Protein 5HOE (pdb70)

Radius of gyration: 28.79 Å; Cα contacts (8 Å, |Δi|>4): 2001; chains: 4; bounding box: 61×83×41 Å

Foldseek 3Di:
DAEEEEAEECLQQAFAFDPVRDDGDHDPLCLALQNLLDVLLDPVYHYHGHYHHLAALADQDPPDRPHGRLVCLLVVPLVDPPHAEYEYEHQLNCQWPVNPDALLVRLVSVLSNQVSQQPNQCRPNRRHHRHAYEYEQEAAFFDFPDVVVCNRNPRRRVSSVCNQVSNVVSCVVVVGHYDYLNVFAHADGRGRRYHGSVSSNSSSNVVSVVVVVVD/DAEEEEAEECLQQAFAFDPVRDDGDHDPLCLALQNLLDVLLPDVYDYHGHYHHLAALADQDPPDRPHDSLVCLLVVPLVDPPHAEYEYEHQLNCQWPVNPDALLRRLVSVLSNQVSQQPNQCRPNRRHHRHAYEYEQDAAFFDAPPVVVCNRRPRRRVSSVCNQVSNVVSCVVVVGHYDYLNVFAHAPGRRRHYHGSVSSSSSSNVVSVVVVVVD/DAEEEEAEECLQQAFAFDPVRDDGDHDPLCLALQNLLDVLLDPVYHYHGHYHHLAALADQDPPDRPHGRLVCLLVVPLVDPPHAEYEYEHQLNCQWPVNPDALLVRLVSVLSNQVSQQPNQCRPNRRHHRHAYEYEQEAAFFDFPDVVVCNRNPRRRVSSVCNQVSNVVSCVVVVGHYDYLNVFAHADGRGRRYHGSVSSNSSSNVVSVVVVPVD/DAEEEEAEECLQQAFAFDPVRDDGDHDPLCLALQNLLDVLLPDVYDYHGHYHHLAALADQDPPDRPHDSLVCLLVVVLVDPPHAEYEYEHQLNCQWPVNPDALLRRLVSVLSNQVSQQPNQCRPNRRHHRHAYEYEQDAAFFDAPPVVVCNRNPRRRVSSVCNQVSNVVSCVVVVGHYDYLNVFAHQPGRRRHYHGSVSSSSSSNVVSVVVVVVD

Solvent-accessible surface area: 30875 Å² total; per-residue (Å²): 178,79,18,0,0,0,0,0,2,9,12,1,4,2,18,46,20,43,172,134,13,55,78,6,92,28,16,80,79,105,69,19,1,0,0,4,0,21,70,133,23,32,132,36,38,66,21,17,23,0,1,0,5,18,0,0,0,21,30,115,15,100,142,28,105,53,5,16,0,7,65,0,0,38,7,0,1,6,0,7,1,50,9,44,0,0,0,0,1,0,0,8,10,0,0,14,36,90,28,149,34,55,22,18,31,0,0,18,2,0,8,54,0,0,20,33,0,68,87,14,53,18,18,27,27,12,77,32,96,38,5,104,1,2,0,0,1,6,4,50,9,27,126,29,92,40,109,194,20,100,44,40,6,35,48,0,100,104,40,3,116,89,0,42,51,34,0,96,8,2,0,73,25,52,92,23,64,23,30,7,0,38,126,18,16,73,14,60,10,109,4,1,9,10,3,30,21,113,9,3,58,136,0,0,54,22,0,1,78,72,1,54,92,49,71,174,90,14,0,0,0,0,0,4,8,14,1,2,2,16,45,21,48,188,123,2,10,60,7,95,26,14,67,79,120,66,16,0,0,4,5,0,20,82,121,24,31,122,35,27,78,21,19,21,0,1,0,4,17,0,0,0,21,29,114,15,72,53,27,102,55,6,15,0,6,64,0,0,39,9,0,0,6,0,9,1,50,8,53,0,0,0,0,0,0,0,9,12,0,0,13,23,30,28,115,35,69,31,146,83,0,4,94,3,0,10,105,0,0,22,30,0,74,107,14,65,17,16,27,28,13,78,33,94,38,6,100,1,0,0,0,0,7,6,52,8,28,125,29,95,27,80,9,9,108,19,22,10,35,56,0,106,103,42,6,99,93,0,40,49,49,0,115,58,26,1,94,167,51,170,23,55,32,28,17,0,39,128,41,15,74,13,69,11,106,3,1,11,12,3,35,24,146,16,2,59,150,0,0,54,22,0,1,83,65,0,50,91,38,86,174,85,17,0,0,0,0,0,1,9,10,1,3,2,17,46,21,41,187,104,13,55,60,6,92,29,16,81,80,108,71,17,0,0,1,4,0,20,69,149,24,28,137,43,31,65,20,18,22,1,1,0,5,19,0,0,0,19,28,112,15,100,139,28,104,52,6,15,0,6,66,0,0,38,6,0,0,7,0,8,0,49,9,52,0,0,0,0,0,0,0,7,10,0,0,15,35,92,24,150,33,55,18,18,30,0,0,19,2,0,8,54,0,0,20,34,0,68,88,14,54,18,17,27,26,12,77,34,96,38,6,98,2,0,0,0,0,5,4,37,10,29,127,30,96,40,109,195,20,101,44,40,7,35,58,0,121,91,33,4,113,80,0,41,49,34,0,116,7,2,0,86,24,50,86,22,64,29,26,8,0,38,125,57,9,69,14,65,11,103,3,1,10,9,3,33,21,93,2,2,54,108,0,0,76,26,0,1,73,66,0,54,87,25,64,179,102,17,0,0,0,0,0,4,8,13,1,3,2,17,47,21,34,160,89,2,10,58,5,94,30,15,83,87,141,71,16,1,0,3,4,0,22,79,121,23,31,123,37,37,79,21,18,22,1,2,0,5,18,0,0,0,20,26,116,14,76,54,26,101,54,5,15,0,6,64,0,0,38,8,0,0,7,0,9,1,50,8,43,0,0,0,0,0,0,0,9,12,0,0,13,24,30,24,116,38,68,32,147,81,0,3,95,3,0,10,104,0,0,19,34,0,69,115,16,63,16,16,26,27,13,80,35,92,36,6,133,1,0,0,0,0,8,5,51,9,27,126,34,98,28,81,8,8,101,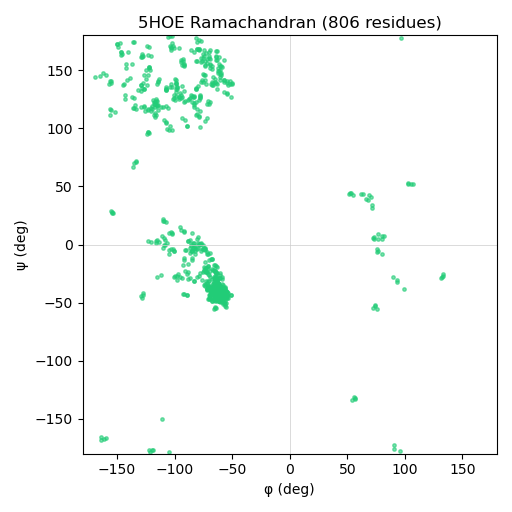19,23,5,34,55,0,106,104,42,7,100,91,1,42,50,50,0,117,58,27,0,83,166,52,170,23,61,36,28,17,0,41,126,42,7,70,12,68,11,113,4,1,10,11,4,34,20,147,5,2,54,121,0,0,54,21,0,0,82,64,0,52,88,54,81

B-factor: mean 22.56, std 8.04, range [4.28, 68.7]

Structure (mmCIF, N/CA/C/O backbone):
data_5HOE
#
_entry.id   5HOE
#
_cell.length_a   129.089
_cell.length_b   88.626
_cell.length_c   86.148
_cell.angle_alpha   90.00
_cell.angle_beta   114.30
_cell.angle_gamma   90.00
#
_symmetry.space_group_name_H-M   'C 1 2 1'
#
loop_
_entity.id
_entity.type
_entity.pdbx_description
1 polymer Hydrolase
2 non-polymer 'PHOSPHATE ION'
3 non-polymer 'HEXAETHYLENE GLYCOL'
4 water water
#
loop_
_atom_site.group_PDB
_atom_site.id
_atom_site.type_symbol
_atom_site.label_atom_id
_atom_site.label_alt_id
_atom_site.label_comp_id
_atom_site.label_asym_id
_atom_site.label_entity_id
_atom_site.label_seq_id
_atom_site.pdbx_PDB_ins_code
_atom_site.Cartn_x
_atom_site.Cartn_y
_atom_site.Cartn_z
_atom_site.occupancy
_atom_site.B_iso_or_equiv
_atom_site.auth_seq_id
_atom_site.auth_comp_id
_atom_site.auth_asym_id
_atom_site.auth_atom_id
_atom_site.pdbx_PDB_model_num
ATOM 1 N N . LYS A 1 16 ? -1.161 1.130 -39.911 1.00 46.88 4 LYS A N 1
ATOM 2 C CA . LYS A 1 16 ? -0.306 1.594 -38.827 1.00 46.44 4 LYS A CA 1
ATOM 3 C C . LYS A 1 16 ? 0.232 0.406 -38.051 1.00 42.98 4 LYS A C 1
ATOM 4 O O . LYS A 1 16 ? -0.395 -0.649 -38.000 1.00 45.65 4 LYS A O 1
ATOM 23 N N . ARG A 1 17 ? 1.395 0.560 -37.438 1.00 36.61 5 ARG A N 1
ATOM 24 C CA . ARG A 1 17 ? 1.928 -0.505 -36.606 1.00 33.68 5 ARG A CA 1
ATOM 25 C C . ARG A 1 17 ? 2.232 0.012 -35.215 1.00 27.97 5 ARG A C 1
ATOM 26 O O . ARG A 1 17 ? 2.683 1.147 -35.036 1.00 27.47 5 ARG A O 1
ATOM 47 N N . SER A 1 18 ? 1.968 -0.844 -34.244 1.00 23.84 6 SER A N 1
ATOM 48 C CA . SER A 1 18 ? 2.036 -0.500 -32.836 1.00 21.52 6 SER A CA 1
ATOM 49 C C . SER A 1 18 ? 3.249 -1.157 -32.198 1.00 18.71 6 SER A C 1
ATOM 50 O O . SER A 1 18 ? 3.555 -2.336 -32.458 1.00 17.72 6 SER A O 1
ATOM 58 N N . VAL A 1 19 ? 3.951 -0.368 -31.388 1.00 16.73 7 VAL A N 1
ATOM 59 C CA . VAL A 1 19 ? 5.180 -0.786 -30.740 1.00 17.74 7 VAL A CA 1
ATOM 60 C C . VAL A 1 19 ? 5.072 -0.481 -29.245 1.00 16.67 7 VAL A C 1
ATOM 61 O O . VAL A 1 19 ? 4.949 0.687 -28.853 1.00 17.96 7 VAL A O 1
ATOM 74 N N . LEU A 1 20 ? 5.142 -1.525 -28.418 1.00 16.37 8 LEU A N 1
ATOM 75 C CA . LEU A 1 20 ? 5.096 -1.394 -26.968 1.00 16.76 8 LEU A CA 1
ATOM 76 C C . LEU A 1 20 ? 6.517 -1.313 -26.419 1.00 15.03 8 LEU A C 1
ATOM 77 O O . LEU A 1 20 ? 7.342 -2.186 -26.693 1.00 16.83 8 LEU A O 1
ATOM 93 N N . CYS A 1 21 ? 6.792 -0.278 -25.626 1.00 15.35 9 CYS A N 1
ATOM 94 C CA . CYS A 1 21 ? 8.118 -0.075 -25.047 1.00 15.16 9 CYS A CA 1
ATOM 95 C C . CYS A 1 21 ? 8.077 -0.387 -23.548 1.00 13.59 9 CYS A C 1
ATOM 96 O O . CYS A 1 21 ? 7.555 0.397 -22.755 1.00 16.62 9 CYS A O 1
ATOM 104 N N . PHE A 1 22 ? 8.615 -1.539 -23.167 1.00 14.21 10 PHE A N 1
ATOM 105 C CA . PHE A 1 22 ? 8.523 -2.037 -21.792 1.00 12.29 10 PHE A CA 1
ATOM 106 C C . PHE A 1 22 ? 9.868 -1.880 -21.078 1.00 13.77 10 PHE A C 1
ATOM 107 O O . PHE A 1 22 ? 10.863 -2.484 -21.490 1.00 15.01 10 PHE A O 1
ATOM 124 N N . GLY A 1 23 ? 9.901 -1.072 -20.014 1.00 12.50 11 GLY A N 1
ATOM 125 C CA . GLY A 1 23 ? 11.167 -0.774 -19.380 1.00 13.82 11 GLY A CA 1
ATOM 126 C C . GLY A 1 23 ? 11.072 -0.273 -17.951 1.00 11.79 11 GLY A C 1
ATOM 127 O O . GLY A 1 23 ? 10.018 -0.348 -17.293 1.00 13.13 11 GLY A O 1
ATOM 131 N N . ASP A 1 24 ? 12.201 0.262 -17.479 1.00 13.04 12 ASP A N 1
ATOM 132 C CA . ASP A 1 24 ? 12.390 0.785 -16.129 1.00 13.22 12 ASP A CA 1
ATOM 133 C C . ASP A 1 24 ? 12.536 2.315 -16.193 1.00 13.85 12 ASP A C 1
ATOM 134 O O . ASP A 1 24 ? 11.944 2.941 -17.083 1.00 15.50 12 ASP A O 1
ATOM 143 N N . SER A 1 25 ? 13.288 2.917 -15.245 1.00 13.69 13 SER A N 1
ATOM 144 C CA A SER A 1 25 ? 13.456 4.370 -15.246 0.54 15.71 13 SER A CA 1
ATOM 145 C CA B SER A 1 25 ? 13.466 4.373 -15.246 0.46 15.17 13 SER A CA 1
ATOM 146 C C . SER A 1 25 ? 14.096 4.885 -16.532 1.00 16.51 13 SER A C 1
ATOM 147 O O . SER A 1 25 ? 13.895 6.057 -16.896 1.00 17.46 13 SER A O 1
ATOM 162 N N . LEU A 1 26 ? 14.919 4.066 -17.196 1.00 15.85 14 LEU A N 1
ATOM 163 C CA . LEU A 1 26 ? 15.521 4.538 -18.441 1.00 18.07 14 LEU A CA 1
ATOM 164 C C . LEU A 1 26 ? 14.461 4.774 -19.505 1.00 16.47 14 LEU A C 1
ATOM 165 O O . LEU A 1 26 ? 14.655 5.611 -20.399 1.00 18.14 14 LEU A O 1
ATOM 181 N N . THR A 1 27 ? 13.337 4.055 -19.417 1.00 15.60 15 THR A N 1
ATOM 182 C CA . THR A 1 27 ? 12.221 4.198 -20.345 1.00 16.78 15 THR A CA 1
ATOM 183 C C . THR A 1 27 ? 11.192 5.202 -19.832 1.00 15.91 15 THR A C 1
ATOM 184 O O . THR A 1 27 ? 10.701 6.036 -20.603 1.00 17.08 15 THR A O 1
ATOM 195 N N . TRP A 1 28 ? 10.866 5.149 -18.542 1.00 15.83 16 TRP A N 1
ATOM 196 C CA . TRP A 1 28 ? 10.019 6.181 -17.934 1.00 16.54 16 TRP A CA 1
ATOM 197 C C . TRP A 1 28 ? 10.602 7.578 -18.154 1.00 17.86 16 TRP A C 1
ATOM 198 O O . TRP A 1 28 ? 9.874 8.529 -18.465 1.00 17.91 16 TRP A O 1
ATOM 219 N N . GLY A 1 29 ? 11.921 7.717 -18.001 1.00 17.46 17 GLY A N 1
ATOM 220 C CA . GLY A 1 29 ? 12.584 8.985 -18.265 1.00 18.13 17 GLY A CA 1
ATOM 221 C C . GLY A 1 29 ? 12.985 9.725 -17.007 1.00 16.17 17 GLY A C 1
ATOM 222 O O . GLY A 1 29 ? 12.690 10.917 -16.852 1.00 17.13 17 GLY A O 1
ATOM 226 N N . TRP A 1 30 ? 13.689 9.030 -16.119 1.00 17.90 18 TRP A N 1
ATOM 227 C CA . TRP A 1 30 ? 14.194 9.608 -14.877 1.00 18.02 18 TRP A CA 1
ATOM 228 C C . TRP A 1 30 ? 15.309 10.612 -15.176 1.00 16.77 18 TRP A C 1
ATOM 229 O O . TRP A 1 30 ? 16.358 10.248 -15.716 1.00 17.56 18 TRP A O 1
ATOM 250 N N . ILE A 1 31 ? 15.135 11.844 -14.731 1.00 16.77 19 ILE A N 1
ATOM 251 C CA . ILE A 1 31 ? 16.164 12.865 -14.938 1.00 17.59 19 ILE A CA 1
ATOM 252 C C . ILE A 1 31 ? 17.215 12.733 -13.846 1.00 17.77 19 ILE A C 1
ATOM 253 O O . ILE A 1 31 ? 16.891 12.886 -12.665 1.00 16.89 19 ILE A O 1
ATOM 269 N N . PRO A 1 32 ? 18.475 12.478 -14.168 1.00 17.66 20 PRO A N 1
ATOM 270 C CA . PRO A 1 32 ? 19.471 12.379 -13.098 1.00 17.49 20 PRO A CA 1
ATOM 271 C C . PRO A 1 32 ? 19.675 13.722 -12.418 1.00 18.28 20 PRO A C 1
ATOM 272 O O . PRO A 1 32 ? 19.734 14.760 -13.077 1.00 22.17 20 PRO A O 1
ATOM 283 N N . VAL A 1 33 ? 19.789 13.699 -11.082 1.00 20.59 21 VAL A N 1
ATOM 284 C CA . VAL A 1 33 ? 19.887 14.942 -10.313 1.00 24.43 21 VAL A CA 1
ATOM 285 C C . VAL A 1 33 ? 20.856 14.793 -9.141 1.00 27.23 21 VAL A C 1
ATOM 286 O O . VAL A 1 33 ? 21.014 13.711 -8.566 1.00 26.23 21 VAL A O 1
ATOM 299 N N . LYS A 1 34 ? 21.468 15.919 -8.757 1.00 30.89 22 LYS A N 1
ATOM 300 C CA . LYS A 1 34 ? 22.534 15.888 -7.758 1.00 32.97 22 LYS A CA 1
ATOM 301 C C . LYS A 1 34 ? 22.053 15.367 -6.407 1.00 31.86 22 LYS A C 1
ATOM 302 O O . LYS A 1 34 ? 22.820 14.711 -5.694 1.00 31.63 22 LYS A O 1
ATOM 321 N N . GLU A 1 35 ? 20.799 15.640 -6.039 1.00 30.52 23 GLU A N 1
ATOM 322 C CA . GLU A 1 35 ? 20.229 15.166 -4.779 1.00 33.30 23 GLU A CA 1
ATOM 323 C C . GLU A 1 35 ? 19.811 13.699 -4.843 1.00 26.32 23 GLU A C 1
ATOM 324 O O . GLU A 1 35 ? 19.263 13.178 -3.862 1.00 25.38 23 GLU A O 1
ATOM 336 N N . SER A 1 36 ? 20.021 13.042 -5.984 1.00 23.44 24 SER A N 1
ATOM 337 C CA . SER A 1 36 ? 19.721 11.632 -6.198 1.00 19.01 24 SER A CA 1
ATOM 338 C C . SER A 1 36 ? 18.238 11.350 -6.375 1.00 18.39 24 SER A C 1
ATOM 339 O O . SER A 1 36 ? 17.842 10.755 -7.383 1.00 19.35 24 SER A O 1
ATOM 347 N N . SER A 1 37 ? 17.416 11.759 -5.416 1.00 22.14 25 SER A N 1
ATOM 348 C CA . SER A 1 37 ? 16.003 11.402 -5.393 1.00 21.84 25 SER A CA 1
ATOM 349 C C . SER A 1 37 ? 15.314 12.325 -4.395 1.00 24.05 25 SER A C 1
ATOM 350 O O . SER A 1 37 ? 15.905 12.671 -3.376 1.00 24.56 25 SER A O 1
ATOM 358 N N . PRO A 1 38 ? 14.060 12.721 -4.662 1.00 25.52 26 PRO A N 1
ATOM 359 C CA . PRO A 1 38 ? 13.217 12.404 -5.815 1.00 24.00 26 PRO A CA 1
ATOM 360 C C . PRO A 1 38 ? 13.598 13.213 -7.051 1.00 24.62 26 PRO A C 1
ATOM 361 O O . PRO A 1 38 ? 14.479 14.082 -6.964 1.00 25.83 26 PRO A O 1
ATOM 372 N N . THR A 1 39 ? 12.948 12.928 -8.183 1.00 22.87 27 THR A N 1
ATOM 373 C CA . THR A 1 39 ? 13.237 13.644 -9.417 1.00 21.32 27 THR A CA 1
ATOM 374 C C . THR A 1 39 ? 11.999 13.722 -10.307 1.00 22.99 27 THR A C 1
ATOM 375 O O . THR A 1 39 ? 10.968 13.090 -10.053 1.00 24.09 27 THR A O 1
ATOM 386 N N . LEU A 1 40 ? 12.141 14.488 -11.387 1.00 21.31 28 LEU A N 1
ATOM 387 C CA . LEU A 1 40 ? 11.089 14.717 -12.363 1.00 20.12 28 LEU A CA 1
ATOM 388 C C . LEU A 1 40 ? 11.326 13.851 -13.593 1.00 18.78 28 LEU A C 1
ATOM 389 O O . LEU A 1 40 ? 12.373 13.219 -13.740 1.00 17.28 28 LEU A O 1
ATOM 405 N N . ARG A 1 41 ? 10.319 13.827 -14.470 1.00 18.60 29 ARG A N 1
ATOM 406 C CA . ARG A 1 41 ? 10.310 13.035 -15.695 1.00 17.72 29 ARG A CA 1
ATOM 407 C C . ARG A 1 41 ? 10.696 13.897 -16.890 1.00 17.81 29 ARG A C 1
ATOM 408 O O . ARG A 1 41 ? 10.234 15.036 -17.024 1.00 18.85 29 ARG A O 1
ATOM 429 N N . TYR A 1 42 ? 11.522 13.344 -17.774 1.00 17.93 30 TYR A N 1
ATOM 430 C CA . TYR A 1 42 ? 11.798 14.031 -19.029 1.00 18.39 30 TYR A CA 1
ATOM 431 C C . TYR A 1 42 ? 10.496 14.204 -19.812 1.00 20.06 30 TYR A C 1
ATOM 432 O O . TYR A 1 42 ? 9.646 13.311 -19.805 1.00 19.94 30 TYR A O 1
ATOM 450 N N . PRO A 1 43 ? 10.318 15.314 -20.523 1.00 21.78 31 PRO A N 1
ATOM 451 C CA . PRO A 1 43 ? 9.199 15.393 -21.466 1.00 22.37 31 PRO A CA 1
ATOM 452 C C . PRO A 1 43 ? 9.366 14.371 -22.583 1.00 21.10 31 PRO A C 1
ATOM 453 O O . PRO A 1 43 ? 10.464 13.891 -22.861 1.00 20.70 31 PRO A O 1
ATOM 464 N N . TYR A 1 44 ? 8.238 14.045 -23.223 1.00 18.70 32 TYR A N 1
ATOM 465 C CA . TYR A 1 44 ? 8.195 12.957 -24.194 1.00 20.49 32 TYR A CA 1
ATOM 466 C C . TYR A 1 44 ? 9.286 13.078 -25.249 1.00 21.95 32 TYR A C 1
ATOM 467 O O . TYR A 1 44 ? 9.940 12.083 -25.587 1.00 21.87 32 TYR A O 1
ATOM 485 N N . GLU A 1 45 ? 9.512 14.286 -25.772 1.00 24.02 33 GLU A N 1
ATOM 486 C CA . GLU A 1 45 ? 10.478 14.439 -26.855 1.00 24.28 33 GLU A CA 1
ATOM 487 C C . GLU A 1 45 ? 11.920 14.325 -26.396 1.00 22.93 33 GLU A C 1
ATOM 488 O O . GLU A 1 45 ? 12.813 14.315 -27.241 1.00 26.60 33 GLU A O 1
ATOM 500 N N . GLN A 1 46 ? 12.166 14.194 -25.097 1.00 21.51 34 GLN A N 1
ATOM 501 C CA . GLN A 1 46 ? 13.498 13.967 -24.558 1.00 21.05 34 GLN A CA 1
ATOM 502 C C . GLN A 1 46 ? 13.643 12.566 -23.982 1.00 19.60 34 GLN A C 1
ATOM 503 O O . GLN A 1 46 ? 14.656 12.267 -23.334 1.00 20.12 34 GLN A O 1
ATOM 517 N N . ARG A 1 47 ? 12.633 11.722 -24.171 1.00 20.56 35 ARG A N 1
ATOM 518 C CA . ARG A 1 47 ? 12.688 10.312 -23.822 1.00 20.41 35 ARG A CA 1
ATOM 519 C C . ARG A 1 47 ? 13.117 9.520 -25.050 1.00 20.83 35 ARG A C 1
ATOM 520 O O . ARG A 1 47 ? 12.913 9.954 -26.188 1.00 19.88 35 ARG A O 1
ATOM 541 N N . TRP A 1 48 ? 13.713 8.348 -24.825 1.00 19.78 36 TRP A N 1
ATOM 542 C CA . TRP A 1 48 ? 14.102 7.553 -25.983 1.00 18.07 36 TRP A CA 1
ATOM 543 C C . TRP A 1 48 ? 12.878 7.131 -26.781 1.00 17.54 36 TRP A C 1
ATOM 544 O O . TRP A 1 48 ? 12.913 7.122 -28.018 1.00 18.10 36 TRP A O 1
ATOM 565 N N . THR A 1 49 ? 11.768 6.872 -26.093 1.00 18.37 37 THR A N 1
ATOM 566 C CA . THR A 1 49 ? 10.538 6.472 -26.762 1.00 18.11 37 THR A CA 1
ATOM 567 C C . THR A 1 49 ? 10.041 7.567 -27.707 1.00 18.64 37 THR A C 1
ATOM 568 O O . THR A 1 49 ? 9.671 7.293 -28.860 1.00 20.08 37 THR A O 1
ATOM 579 N N . GLY A 1 50 ? 10.031 8.823 -27.241 1.00 18.47 38 GLY A N 1
ATOM 580 C CA . GLY A 1 50 ? 9.541 9.914 -28.077 1.00 19.89 38 GLY A CA 1
ATOM 581 C C . GLY A 1 50 ? 10.479 10.237 -29.223 1.00 18.59 38 GLY A C 1
ATOM 582 O O . GLY A 1 50 ? 10.036 10.601 -30.324 1.00 20.13 38 GLY A O 1
ATOM 586 N N . ALA A 1 51 ? 11.781 10.127 -28.979 1.00 19.78 39 ALA A N 1
ATOM 587 C CA . ALA A 1 51 ? 12.775 10.284 -30.034 1.00 20.14 39 ALA A CA 1
ATOM 588 C C . ALA A 1 51 ? 12.681 9.168 -31.070 1.00 19.27 39 ALA A C 1
ATOM 589 O O . ALA A 1 51 ? 12.843 9.417 -32.272 1.00 21.51 39 ALA A O 1
ATOM 596 N N . MET A 1 52 ? 12.447 7.929 -30.628 1.00 19.39 40 MET A N 1
ATOM 597 C CA . MET A 1 52 ? 12.238 6.830 -31.571 1.00 19.78 40 MET A CA 1
ATOM 598 C C . MET A 1 52 ? 10.980 7.066 -32.393 1.00 19.70 40 MET A C 1
ATOM 599 O O . MET A 1 52 ? 10.985 6.889 -33.626 1.00 20.84 40 MET A O 1
ATOM 613 N N . ALA A 1 53 ? 9.901 7.519 -31.738 1.00 21.07 41 ALA A N 1
ATOM 614 C CA . ALA A 1 53 ? 8.650 7.778 -32.455 1.00 22.19 41 ALA A CA 1
ATOM 615 C C . ALA A 1 53 ? 8.821 8.868 -33.508 1.00 22.67 41 ALA A C 1
ATOM 616 O O . ALA A 1 53 ? 8.258 8.777 -34.610 1.00 24.15 41 ALA A O 1
ATOM 623 N N . ALA A 1 54 ? 9.583 9.917 -33.188 1.00 23.06 42 ALA A N 1
ATOM 624 C CA . ALA A 1 54 ? 9.805 10.987 -34.150 1.00 25.63 42 ALA A CA 1
ATOM 625 C C . ALA A 1 54 ? 10.523 10.468 -35.394 1.00 27.18 42 ALA A C 1
ATOM 626 O O . ALA A 1 54 ? 10.154 10.808 -36.526 1.00 28.14 42 ALA A O 1
ATOM 633 N N . ARG A 1 55 ? 11.554 9.643 -35.207 1.00 27.41 43 ARG A N 1
ATOM 634 C CA . ARG A 1 55 ? 12.283 9.100 -36.353 1.00 29.70 43 ARG A CA 1
ATOM 635 C C . ARG A 1 55 ? 11.419 8.123 -37.149 1.00 28.10 43 ARG A C 1
ATOM 636 O O . ARG A 1 55 ? 11.476 8.095 -38.385 1.00 28.49 43 ARG A O 1
ATOM 657 N N . LEU A 1 56 ? 10.594 7.329 -36.461 1.00 26.18 44 LEU A N 1
ATOM 658 C CA . LEU A 1 56 ? 9.774 6.328 -37.143 1.00 25.40 44 LEU A CA 1
ATOM 659 C C . LEU A 1 56 ? 8.674 6.957 -37.997 1.00 27.75 44 LEU A C 1
ATOM 660 O O . LEU A 1 56 ? 8.371 6.451 -39.083 1.00 26.88 44 LEU A O 1
ATOM 676 N N . GLY A 1 57 ? 8.054 8.040 -37.528 1.00 29.43 45 GLY A N 1
ATOM 677 C CA . GLY A 1 57 ? 7.010 8.715 -38.284 1.00 29.21 45 GLY A CA 1
ATOM 678 C C . GLY A 1 57 ? 5.614 8.276 -37.869 1.00 30.55 45 GLY A C 1
ATOM 679 O O . GLY A 1 57 ? 5.418 7.404 -37.020 1.00 30.09 45 GLY A O 1
ATOM 683 N N . ASP A 1 58 ? 4.613 8.901 -38.488 1.00 34.86 46 ASP A N 1
ATOM 684 C CA . ASP A 1 58 ? 3.235 8.662 -38.063 1.00 37.77 46 ASP A CA 1
ATOM 685 C C . ASP A 1 58 ? 2.642 7.364 -38.609 1.00 36.17 46 ASP A C 1
ATOM 686 O O . ASP A 1 58 ? 1.451 7.106 -38.395 1.00 38.04 46 ASP A O 1
ATOM 695 N N . GLY A 1 59 ? 3.433 6.534 -39.277 1.00 32.99 47 GLY A N 1
ATOM 696 C CA . GLY A 1 59 ? 3.028 5.161 -39.498 1.00 31.52 47 GLY A CA 1
ATOM 697 C C . GLY A 1 59 ? 3.183 4.255 -38.296 1.00 30.10 47 GLY A C 1
ATOM 698 O O . GLY A 1 59 ? 2.903 3.055 -38.387 1.00 29.32 47 GLY A O 1
ATOM 702 N N . TYR A 1 60 ? 3.641 4.796 -37.166 1.00 27.88 48 TYR A N 1
ATOM 703 C CA . TYR A 1 60 ? 3.909 4.005 -35.971 1.00 24.90 48 TYR A CA 1
ATOM 704 C C . TYR A 1 60 ? 3.200 4.619 -34.779 1.00 25.01 48 TYR A C 1
ATOM 705 O O . TYR A 1 60 ? 3.166 5.842 -34.629 1.00 27.70 48 TYR A O 1
ATOM 723 N N . HIS A 1 61 ? 2.633 3.755 -33.940 1.00 22.86 49 HIS A N 1
ATOM 724 C CA . HIS A 1 61 ? 1.998 4.141 -32.692 1.00 21.70 49 HIS A CA 1
ATOM 725 C C . HIS A 1 61 ? 2.812 3.547 -31.548 1.00 17.90 49 HIS A C 1
ATOM 726 O O . HIS A 1 61 ? 2.917 2.322 -31.423 1.00 18.04 49 HIS A O 1
ATOM 740 N N . ILE A 1 62 ? 3.395 4.414 -30.734 1.00 19.82 50 ILE A N 1
ATOM 741 C CA . ILE A 1 62 ? 4.285 4.017 -29.648 1.00 19.32 50 ILE A CA 1
ATOM 742 C C . ILE A 1 62 ? 3.491 4.011 -28.353 1.00 18.54 50 ILE A C 1
ATOM 743 O O . ILE A 1 62 ? 2.809 4.991 -28.028 1.00 20.40 50 ILE A O 1
ATOM 759 N N . ILE A 1 63 ? 3.609 2.921 -27.598 1.00 17.18 51 ILE A N 1
ATOM 760 C CA . ILE A 1 63 ? 2.966 2.755 -26.300 1.00 16.57 51 ILE A CA 1
ATOM 761 C C . ILE A 1 63 ? 4.070 2.664 -25.255 1.00 16.99 51 ILE A C 1
ATOM 762 O O . ILE A 1 63 ? 4.983 1.837 -25.377 1.00 18.54 51 ILE A O 1
ATOM 778 N N . GLU A 1 64 ? 4.026 3.547 -24.270 1.00 17.83 52 GLU A N 1
ATOM 779 C CA . GLU A 1 64 ? 5.036 3.590 -23.222 1.00 17.54 52 GLU A CA 1
ATOM 780 C C . GLU A 1 64 ? 4.558 2.817 -21.999 1.00 15.57 52 GLU A C 1
ATOM 781 O O . GLU A 1 64 ? 3.471 3.090 -21.463 1.00 17.83 52 GLU A O 1
ATOM 793 N N . GLU A 1 65 ? 5.378 1.855 -21.559 1.00 15.07 53 GLU A N 1
ATOM 794 C CA . GLU A 1 65 ? 5.197 1.159 -20.276 1.00 14.03 53 GLU A CA 1
ATOM 795 C C . GLU A 1 65 ? 6.540 1.099 -19.537 1.00 14.45 53 GLU A C 1
ATOM 796 O O . GLU A 1 65 ? 7.152 0.030 -19.404 1.00 14.76 53 GLU A O 1
ATOM 808 N N . GLY A 1 66 ? 6.979 2.252 -19.034 1.00 15.81 54 GLY A N 1
ATOM 809 C CA . GLY A 1 66 ? 8.199 2.356 -18.257 1.00 14.40 54 GLY A CA 1
ATOM 810 C C . GLY A 1 66 ? 7.865 2.593 -16.791 1.00 14.58 54 GLY A C 1
ATOM 811 O O . GLY A 1 66 ? 7.049 3.448 -16.460 1.00 15.36 54 GLY A O 1
ATOM 815 N N . LEU A 1 67 ? 8.535 1.852 -15.925 1.00 14.48 55 LEU A N 1
ATOM 816 C CA . LEU A 1 67 ? 8.304 1.948 -14.490 1.00 14.30 55 LEU A CA 1
ATOM 817 C C . LEU A 1 67 ? 9.637 1.983 -13.763 1.00 15.05 55 LEU A C 1
ATOM 818 O O . LEU A 1 67 ? 10.424 1.034 -13.846 1.00 14.37 55 LEU A O 1
ATOM 834 N N . SER A 1 68 ? 9.903 3.083 -13.062 1.00 14.78 56 SER A N 1
ATOM 835 C CA . SER A 1 68 ? 11.135 3.179 -12.291 1.00 13.74 56 SER A CA 1
ATOM 836 C C . SER A 1 68 ? 11.266 2.002 -11.333 1.00 14.84 56 SER A C 1
ATOM 837 O O . SER A 1 68 ? 10.285 1.561 -10.730 1.00 15.31 56 SER A O 1
ATOM 845 N N . ALA A 1 69 ? 12.492 1.493 -11.206 1.00 13.73 57 ALA A N 1
ATOM 846 C CA . ALA A 1 69 ? 12.872 0.393 -10.309 1.00 14.62 57 ALA A CA 1
ATOM 847 C C . ALA A 1 69 ? 12.377 -0.985 -10.754 1.00 14.30 57 ALA A C 1
ATOM 848 O O . ALA A 1 69 ? 12.610 -1.991 -10.040 1.00 14.29 57 ALA A O 1
ATOM 855 N N . ARG A 1 70 ? 11.766 -1.089 -11.929 1.00 12.46 58 ARG A N 1
ATOM 856 C CA . ARG A 1 70 ? 11.256 -2.374 -12.414 1.00 11.47 58 ARG A CA 1
ATOM 857 C C . ARG A 1 70 ? 12.374 -3.360 -12.716 1.00 11.33 58 ARG A C 1
ATOM 858 O O . ARG A 1 70 ? 13.405 -3.008 -13.313 1.00 12.63 58 ARG A O 1
ATOM 879 N N . THR A 1 71 ? 12.153 -4.610 -12.302 1.00 11.88 59 THR A N 1
ATOM 880 C CA . THR A 1 71 ? 13.041 -5.743 -12.567 1.00 11.41 59 THR A CA 1
ATOM 881 C C . THR A 1 71 ? 12.468 -6.625 -13.689 1.00 11.93 59 THR A C 1
ATOM 882 O O . THR A 1 71 ? 11.291 -6.537 -14.048 1.00 13.36 59 THR A O 1
ATOM 893 N N . THR A 1 72 ? 13.280 -7.565 -14.180 1.00 13.19 60 THR A N 1
ATOM 894 C CA . THR A 1 72 ? 12.743 -8.527 -15.149 1.00 13.03 60 THR A CA 1
ATOM 895 C C . THR A 1 72 ? 11.659 -9.418 -14.510 1.00 14.57 60 THR A C 1
ATOM 896 O O . THR A 1 72 ? 10.521 -9.514 -15.007 1.00 14.36 60 THR A O 1
ATOM 907 N N . SER A 1 73 ? 12.001 -10.081 -13.391 1.00 15.25 61 SER A N 1
ATOM 908 C CA . SER A 1 73 ? 11.164 -11.148 -12.855 1.00 14.07 61 SER A CA 1
ATOM 909 C C . SER A 1 73 ? 11.334 -11.321 -11.360 1.00 15.31 61 SER A C 1
ATOM 910 O O . SER A 1 73 ? 11.118 -12.428 -10.838 1.00 17.04 61 SER A O 1
ATOM 918 N N . LEU A 1 74 ? 11.706 -10.259 -10.657 1.00 15.41 62 LEU A N 1
ATOM 919 C CA . LEU A 1 74 ? 11.977 -10.326 -9.227 1.00 15.54 62 LEU A CA 1
ATOM 920 C C . LEU A 1 74 ? 10.966 -9.500 -8.447 1.00 16.96 62 LEU A C 1
ATOM 921 O O . LEU A 1 74 ? 10.637 -8.377 -8.836 1.00 18.25 62 LEU A O 1
ATOM 937 N N . ASP A 1 75 ? 10.527 -10.027 -7.306 1.00 17.40 63 ASP A N 1
ATOM 938 C CA . ASP A 1 75 ? 9.733 -9.239 -6.367 1.00 17.37 63 ASP A CA 1
ATOM 939 C C . ASP A 1 75 ? 10.666 -8.379 -5.511 1.00 18.69 63 ASP A C 1
ATOM 940 O O . ASP A 1 75 ? 11.565 -8.901 -4.849 1.00 21.49 63 ASP A O 1
ATOM 949 N N . ASP A 1 76 ? 10.470 -7.070 -5.542 1.00 17.21 64 ASP A N 1
ATOM 950 C CA . ASP A 1 76 ? 11.265 -6.170 -4.707 1.00 17.76 64 ASP A CA 1
ATOM 951 C C . ASP A 1 76 ? 10.716 -6.169 -3.277 1.00 18.57 64 ASP A C 1
ATOM 952 O O . ASP A 1 76 ? 9.495 -6.086 -3.073 1.00 19.45 64 ASP A O 1
ATOM 961 N N . PRO A 1 77 ? 11.591 -6.233 -2.268 1.00 20.33 65 PRO A N 1
ATOM 962 C CA . PRO A 1 77 ? 11.100 -6.380 -0.890 1.00 21.04 65 PRO A CA 1
ATOM 963 C C . PRO A 1 77 ? 10.299 -5.204 -0.396 1.00 20.25 65 PRO A C 1
ATOM 964 O O . PRO A 1 77 ? 9.482 -5.371 0.509 1.00 22.99 65 PRO A O 1
ATOM 975 N N . ASN A 1 78 ? 10.486 -4.024 -0.973 1.00 18.91 66 ASN A N 1
ATOM 976 C CA . ASN A 1 78 ? 9.898 -2.814 -0.437 1.00 20.80 66 ASN A CA 1
ATOM 977 C C . ASN A 1 78 ? 8.783 -2.265 -1.313 1.00 21.98 66 ASN A C 1
ATOM 978 O O . ASN A 1 78 ? 8.152 -1.274 -0.933 1.00 24.24 66 ASN A O 1
ATOM 989 N N . ASP A 1 79 ? 8.506 -2.877 -2.466 1.00 19.55 67 ASP A N 1
ATOM 990 C CA . ASP A 1 79 ? 7.526 -2.307 -3.389 1.00 19.63 67 ASP A CA 1
ATOM 991 C C . ASP A 1 79 ? 6.952 -3.424 -4.245 1.00 18.87 67 ASP A C 1
ATOM 992 O O . ASP A 1 79 ? 7.673 -4.024 -5.052 1.00 19.47 67 ASP A O 1
ATOM 1001 N N . ALA A 1 80 ? 5.642 -3.667 -4.101 1.00 18.72 68 ALA A N 1
ATOM 1002 C CA . ALA A 1 80 ? 4.961 -4.744 -4.805 1.00 19.14 68 ALA A CA 1
ATOM 1003 C C . ALA A 1 80 ? 4.731 -4.455 -6.291 1.00 17.54 68 ALA A C 1
ATOM 1004 O O . ALA A 1 80 ? 4.189 -5.313 -6.992 1.00 20.03 68 ALA A O 1
ATOM 1011 N N . ARG A 1 81 ? 5.098 -3.284 -6.791 1.00 15.15 69 ARG A N 1
ATOM 1012 C CA . ARG A 1 81 ? 4.789 -2.903 -8.165 1.00 16.25 69 ARG A CA 1
ATOM 1013 C C . ARG A 1 81 ? 5.861 -3.302 -9.179 1.00 15.92 69 ARG A C 1
ATOM 1014 O O . ARG A 1 81 ? 5.648 -3.094 -10.381 1.00 15.54 69 ARG A O 1
ATOM 1035 N N . LEU A 1 82 ? 7.003 -3.859 -8.739 1.00 15.57 70 LEU A N 1
ATOM 1036 C CA . LEU A 1 82 ? 8.232 -3.772 -9.519 1.00 13.37 70 LEU A CA 1
ATOM 1037 C C . LEU A 1 82 ? 8.601 -5.026 -10.320 1.00 13.43 70 LEU A C 1
ATOM 1038 O O . LEU A 1 82 ? 9.594 -4.992 -11.058 1.00 17.69 70 LEU A O 1
ATOM 1054 N N . ASN A 1 83 ? 7.859 -6.121 -10.212 1.00 13.85 71 ASN A N 1
ATOM 1055 C CA . ASN A 1 83 ? 8.176 -7.322 -10.983 1.00 13.69 71 ASN A CA 1
ATOM 1056 C C . ASN A 1 83 ? 7.641 -7.156 -12.408 1.00 13.73 71 ASN A C 1
ATOM 1057 O O . ASN A 1 83 ? 6.429 -7.133 -12.636 1.00 15.08 71 ASN A O 1
ATOM 1068 N N . GLY A 1 84 ? 8.535 -7.057 -13.379 1.00 13.52 72 GLY A N 1
ATOM 1069 C CA . GLY A 1 84 ? 8.095 -6.836 -14.748 1.00 14.56 72 GLY A CA 1
ATOM 1070 C C . GLY A 1 84 ? 7.224 -7.964 -15.277 1.00 14.43 72 GLY A C 1
ATOM 1071 O O . GLY A 1 84 ? 6.215 -7.727 -15.961 1.00 13.17 72 GLY A O 1
ATOM 1075 N N . SER A 1 85 ? 7.594 -9.205 -14.953 1.00 15.37 73 SER A N 1
ATOM 1076 C CA . SER A 1 85 ? 6.897 -10.373 -15.474 1.00 13.77 73 SER A CA 1
ATOM 1077 C C . SER A 1 85 ? 5.501 -10.524 -14.854 1.00 13.99 73 SER A C 1
ATOM 1078 O O . SER A 1 85 ? 4.673 -11.255 -15.396 1.00 15.04 73 SER A O 1
ATOM 1086 N N . THR A 1 86 ? 5.240 -9.877 -13.710 1.00 13.92 74 THR A N 1
ATOM 1087 C CA . THR A 1 86 ? 3.891 -9.900 -13.149 1.00 14.25 74 THR A CA 1
ATOM 1088 C C . THR A 1 86 ? 2.912 -9.065 -13.974 1.00 15.82 74 THR A C 1
ATOM 1089 O O . THR A 1 86 ? 1.729 -9.410 -14.061 1.00 18.57 74 THR A O 1
ATOM 1100 N N . TYR A 1 87 ? 3.378 -7.955 -14.545 1.00 15.13 75 TYR A N 1
ATOM 1101 C CA . TYR A 1 87 ? 2.562 -6.970 -15.263 1.00 16.81 75 TYR A CA 1
ATOM 1102 C C . TYR A 1 87 ? 2.536 -7.178 -16.776 1.00 15.79 75 TYR A C 1
ATOM 1103 O O . TYR A 1 87 ? 1.551 -6.799 -17.421 1.00 15.32 75 TYR A O 1
ATOM 1121 N N . LEU A 1 88 ? 3.586 -7.755 -17.374 1.00 14.13 76 LEU A N 1
ATOM 1122 C CA . LEU A 1 88 ? 3.661 -7.791 -18.836 1.00 13.24 76 LEU A CA 1
ATOM 1123 C C . LEU A 1 88 ? 2.490 -8.524 -19.491 1.00 13.28 76 LEU A C 1
ATOM 1124 O O . LEU A 1 88 ? 1.942 -8.002 -20.474 1.00 14.01 76 LEU A O 1
ATOM 1140 N N . PRO A 1 89 ? 2.060 -9.705 -19.036 1.00 13.65 77 PRO A N 1
ATOM 1141 C CA . PRO A 1 89 ? 0.914 -10.346 -19.716 1.00 14.04 77 PRO A CA 1
ATOM 1142 C C . PRO A 1 89 ? -0.332 -9.482 -19.766 1.00 12.21 77 PRO A C 1
ATOM 1143 O O . PRO A 1 89 ? -0.962 -9.374 -20.826 1.00 15.12 77 PRO A O 1
ATOM 1154 N N . MET A 1 90 ? -0.662 -8.806 -18.664 1.00 14.71 78 MET A N 1
ATOM 1155 C CA . MET A 1 90 ? -1.782 -7.860 -18.651 1.00 15.53 78 MET A CA 1
ATOM 1156 C C . MET A 1 90 ? -1.564 -6.702 -19.635 1.00 14.24 78 MET A C 1
ATOM 1157 O O . MET A 1 90 ? -2.496 -6.272 -20.337 1.00 16.19 78 MET A O 1
ATOM 1171 N N . ALA A 1 91 ? -0.345 -6.175 -19.707 1.00 14.07 79 ALA A N 1
ATOM 1172 C CA . ALA A 1 91 ? -0.099 -5.053 -20.605 1.00 14.71 79 ALA A CA 1
ATOM 1173 C C . ALA A 1 91 ? -0.211 -5.479 -22.059 1.00 16.22 79 ALA A C 1
ATOM 1174 O O . ALA A 1 91 ? -0.756 -4.740 -22.891 1.00 16.07 79 ALA A O 1
ATOM 1181 N N . LEU A 1 92 ? 0.302 -6.664 -22.388 1.00 14.78 80 LEU A N 1
ATOM 1182 C CA . LEU A 1 92 ? 0.191 -7.147 -23.760 1.00 15.10 80 LEU A CA 1
ATOM 1183 C C . LEU A 1 92 ? -1.263 -7.235 -24.188 1.00 15.25 80 LEU A C 1
ATOM 1184 O O . LEU A 1 92 ? -1.640 -6.757 -25.267 1.00 16.66 80 LEU A O 1
ATOM 1200 N N . ALA A 1 93 ? -2.103 -7.836 -23.340 1.00 14.68 81 ALA A N 1
ATOM 1201 C CA . ALA A 1 93 ? -3.500 -8.055 -23.695 1.00 16.36 81 ALA A CA 1
ATOM 1202 C C . ALA A 1 93 ? -4.241 -6.736 -23.799 1.00 17.40 81 ALA A C 1
ATOM 1203 O O . ALA A 1 93 ? -5.181 -6.612 -24.593 1.00 18.46 81 ALA A O 1
ATOM 1210 N N . SER A 1 94 ? -3.814 -5.743 -23.025 1.00 15.63 82 SER A N 1
ATOM 1211 C CA . SER A 1 94 ? -4.415 -4.420 -23.061 1.00 14.55 82 SER A CA 1
ATOM 1212 C C . SER A 1 94 ? -4.061 -3.652 -24.326 1.00 15.79 82 SER A C 1
ATOM 1213 O O . SER A 1 94 ? -4.771 -2.703 -24.679 1.00 16.31 82 SER A O 1
ATOM 1221 N N . HIS A 1 95 ? -2.954 -3.988 -24.981 1.00 14.96 83 HIS A N 1
ATOM 1222 C CA . HIS A 1 95 ? -2.454 -3.175 -26.085 1.00 15.89 83 HIS A CA 1
ATOM 1223 C C . HIS A 1 95 ? -2.460 -3.865 -27.436 1.00 17.35 83 HIS A C 1
ATOM 1224 O O . HIS A 1 95 ? -2.072 -3.234 -28.417 1.00 17.40 83 HIS A O 1
ATOM 1238 N N . LEU A 1 96 ? -2.971 -5.091 -27.539 1.00 16.62 84 LEU A N 1
ATOM 1239 C CA . LEU A 1 96 ? -3.107 -5.725 -28.853 1.00 17.41 84 LEU A CA 1
ATOM 1240 C C . LEU A 1 96 ? -4.063 -4.885 -29.697 1.00 18.17 84 LEU A C 1
ATOM 1241 O O . LEU A 1 96 ? -4.977 -4.261 -29.166 1.00 17.26 84 LEU A O 1
ATOM 1257 N N . PRO A 1 97 ? -3.851 -4.843 -31.020 1.00 18.90 85 PRO A N 1
ATOM 1258 C CA . PRO A 1 97 ? -2.812 -5.533 -31.790 1.00 19.50 85 PRO A CA 1
ATOM 1259 C C . PRO A 1 97 ? -1.444 -4.861 -31.668 1.00 18.90 85 PRO A C 1
ATOM 1260 O O . PRO A 1 97 ? -1.370 -3.624 -31.660 1.00 20.51 85 PRO A O 1
ATOM 1271 N N . LEU A 1 98 ? -0.382 -5.663 -31.561 1.00 17.94 86 LEU A N 1
ATOM 1272 C CA . LEU A 1 98 ? 0.982 -5.165 -31.435 1.00 17.14 86 LEU A CA 1
ATOM 1273 C C . LEU A 1 98 ? 1.847 -5.813 -32.499 1.00 18.33 86 LEU A C 1
ATOM 1274 O O . LEU A 1 98 ? 1.794 -7.032 -32.686 1.00 19.92 86 LEU A O 1
ATOM 1290 N N . ASP A 1 99 ? 2.656 -5.000 -33.177 1.00 17.70 87 ASP A N 1
ATOM 1291 C CA . ASP A 1 99 ? 3.632 -5.508 -34.131 1.00 17.66 87 ASP A CA 1
ATOM 1292 C C . ASP A 1 99 ? 4.972 -5.843 -33.488 1.00 18.37 87 ASP A C 1
ATOM 1293 O O . ASP A 1 99 ? 5.661 -6.751 -33.962 1.00 18.47 87 ASP A O 1
ATOM 1302 N N . LEU A 1 100 ? 5.344 -5.151 -32.410 1.00 17.01 88 LEU A N 1
ATOM 1303 C CA . LEU A 1 100 ? 6.668 -5.281 -31.816 1.00 17.65 88 LEU A CA 1
ATOM 1304 C C . LEU A 1 100 ? 6.597 -4.884 -30.343 1.00 16.59 88 LEU A C 1
ATOM 1305 O O . LEU A 1 100 ? 5.938 -3.897 -29.990 1.00 17.65 88 LEU A O 1
ATOM 1321 N N . VAL A 1 101 ? 7.300 -5.639 -29.499 1.00 14.09 89 VAL A N 1
ATOM 1322 C CA . VAL A 1 101 ? 7.521 -5.289 -28.105 1.00 13.30 89 VAL A CA 1
ATOM 1323 C C . VAL A 1 101 ? 9.016 -5.099 -27.934 1.00 13.61 89 VAL A C 1
ATOM 1324 O O . VAL A 1 101 ? 9.794 -5.995 -28.274 1.00 15.81 89 VAL A O 1
ATOM 1337 N N . ILE A 1 102 ? 9.412 -3.910 -27.468 1.00 15.03 90 ILE A N 1
ATOM 1338 C CA . ILE A 1 102 ? 10.800 -3.592 -27.143 1.00 14.87 90 ILE A CA 1
ATOM 1339 C C . ILE A 1 102 ? 10.945 -3.690 -25.631 1.00 14.76 90 ILE A C 1
ATOM 1340 O O . ILE A 1 102 ? 10.188 -3.047 -24.894 1.00 16.94 90 ILE A O 1
ATOM 1356 N N . ILE A 1 103 ? 11.904 -4.492 -25.165 1.00 13.80 91 ILE A N 1
ATOM 1357 C CA . ILE A 1 103 ? 12.110 -4.739 -23.742 1.00 13.04 91 ILE A CA 1
ATOM 1358 C C . ILE A 1 103 ? 13.512 -4.292 -23.377 1.00 13.89 91 ILE A C 1
ATOM 1359 O O . ILE A 1 103 ? 14.492 -4.886 -23.842 1.00 15.17 91 ILE A O 1
ATOM 1375 N N . MET A 1 104 ? 13.618 -3.268 -22.525 1.00 14.23 92 MET A N 1
ATOM 1376 C CA . MET A 1 104 ? 14.910 -2.829 -22.003 1.00 16.02 92 MET A CA 1
ATOM 1377 C C . MET A 1 104 ? 14.826 -2.903 -20.476 1.00 14.33 92 MET A C 1
ATOM 1378 O O . MET A 1 104 ? 14.308 -1.988 -19.829 1.00 15.41 92 MET A O 1
ATOM 1392 N N . LEU A 1 105 ? 15.315 -4.006 -19.909 1.00 13.47 93 LEU A N 1
ATOM 1393 C CA . LEU A 1 105 ? 15.288 -4.238 -18.467 1.00 13.14 93 LEU A CA 1
ATOM 1394 C C . LEU A 1 105 ? 16.531 -5.027 -18.098 1.00 13.49 93 LEU A C 1
ATOM 1395 O O . LEU A 1 105 ? 17.171 -5.645 -18.955 1.00 14.59 93 LEU A O 1
ATOM 1411 N N . GLY A 1 106 ? 16.818 -5.066 -16.795 1.00 13.86 94 GLY A N 1
ATOM 1412 C CA . GLY A 1 106 ? 17.891 -5.869 -16.256 1.00 14.08 94 GLY A CA 1
ATOM 1413 C C . GLY A 1 106 ? 18.779 -5.101 -15.296 1.00 12.73 94 GLY A C 1
ATOM 1414 O O . GLY A 1 106 ? 19.383 -5.681 -14.379 1.00 14.04 94 GLY A O 1
ATOM 1418 N N . THR A 1 107 ? 18.864 -3.786 -15.493 1.00 14.03 95 THR A N 1
ATOM 1419 C CA . THR A 1 107 ? 19.701 -2.980 -14.613 1.00 13.98 95 THR A CA 1
ATOM 1420 C C . THR A 1 107 ? 19.294 -3.151 -13.152 1.00 13.97 95 THR A C 1
ATOM 1421 O O . THR A 1 107 ? 20.151 -3.297 -12.271 1.00 14.32 95 THR A O 1
ATOM 1432 N N . ASN A 1 108 ? 17.987 -3.179 -12.872 1.00 12.43 96 ASN A N 1
ATOM 1433 C CA . ASN A 1 108 ? 17.583 -3.236 -11.469 1.00 11.65 96 ASN A CA 1
ATOM 1434 C C . ASN A 1 108 ? 17.793 -4.611 -10.866 1.00 12.34 96 ASN A C 1
ATOM 1435 O O . ASN A 1 108 ? 17.984 -4.715 -9.648 1.00 14.49 96 ASN A O 1
ATOM 1446 N N . ASP A 1 109 ? 17.827 -5.656 -11.688 1.00 13.28 97 ASP A N 1
ATOM 1447 C CA . ASP A 1 109 ? 18.148 -6.972 -11.168 1.00 12.23 97 ASP A CA 1
ATOM 1448 C C . ASP A 1 109 ? 19.573 -7.056 -10.609 1.00 12.66 97 ASP A C 1
ATOM 1449 O O . ASP A 1 109 ? 19.878 -8.010 -9.869 1.00 14.04 97 ASP A O 1
ATOM 1458 N N . THR A 1 110 ? 20.458 -6.119 -10.972 1.00 14.11 98 THR A N 1
ATOM 1459 C CA . THR A 1 110 ? 21.835 -6.112 -10.485 1.00 14.52 98 THR A CA 1
ATOM 1460 C C . THR A 1 110 ? 21.983 -5.490 -9.101 1.00 14.71 98 THR A C 1
ATOM 1461 O O . THR A 1 110 ? 23.106 -5.461 -8.582 1.00 14.36 98 THR A O 1
ATOM 1472 N N . LYS A 1 111 ? 20.904 -5.005 -8.487 1.00 13.55 99 LYS A N 1
ATOM 1473 C CA . LYS A 1 111 ? 21.009 -4.409 -7.162 1.00 13.27 99 LYS A CA 1
ATOM 1474 C C . LYS A 1 111 ? 21.519 -5.419 -6.139 1.00 14.95 99 LYS A C 1
ATOM 1475 O O . LYS A 1 111 ? 21.287 -6.631 -6.243 1.00 15.26 99 LYS A O 1
ATOM 1494 N N . SER A 1 112 ? 22.235 -4.883 -5.144 1.00 15.78 100 SER A N 1
ATOM 1495 C CA . SER A 1 112 ? 22.942 -5.703 -4.166 1.00 16.48 100 SER A CA 1
ATOM 1496 C C . SER A 1 112 ? 22.007 -6.699 -3.473 1.00 17.35 100 SER A C 1
ATOM 1497 O O . SER A 1 112 ? 22.333 -7.884 -3.336 1.00 21.29 100 SER A O 1
ATOM 1505 N N . TYR A 1 113 ? 20.838 -6.245 -3.033 1.00 15.62 101 TYR A N 1
ATOM 1506 C CA . TYR A 1 113 ? 19.954 -7.082 -2.222 1.00 15.96 101 TYR A CA 1
ATOM 1507 C C . TYR A 1 113 ? 19.207 -8.154 -3.020 1.00 16.72 101 TYR A C 1
ATOM 1508 O O . TYR A 1 113 ? 18.526 -8.976 -2.403 1.00 18.80 101 TYR A O 1
ATOM 1526 N N . PHE A 1 114 ? 19.335 -8.211 -4.351 1.00 14.90 102 PHE A N 1
ATOM 1527 C CA . PHE A 1 114 ? 18.720 -9.319 -5.087 1.00 15.22 102 PHE A CA 1
ATOM 1528 C C . PHE A 1 114 ? 19.651 -10.525 -5.270 1.00 18.05 102 PHE A C 1
ATOM 1529 O O . PHE A 1 114 ? 19.164 -11.639 -5.498 1.00 18.55 102 PHE A O 1
ATOM 1546 N N . HIS A 1 115 ? 20.969 -10.336 -5.208 1.00 17.70 103 HIS A N 1
ATOM 1547 C CA . HIS A 1 115 ? 21.919 -11.459 -5.264 1.00 18.38 103 HIS A CA 1
ATOM 1548 C C . HIS A 1 115 ? 21.679 -12.360 -6.475 1.00 18.28 103 HIS A C 1
ATOM 1549 O O . HIS A 1 115 ? 21.701 -13.591 -6.382 1.00 20.79 103 HIS A O 1
ATOM 1563 N N . ARG A 1 116 ? 21.467 -11.742 -7.633 1.00 17.10 104 ARG A N 1
ATOM 1564 C CA . ARG A 1 116 ? 21.209 -12.480 -8.865 1.00 17.58 104 ARG A CA 1
ATOM 1565 C C . ARG A 1 116 ? 22.495 -12.554 -9.685 1.00 17.78 104 ARG A C 1
ATOM 1566 O O . ARG A 1 116 ? 23.266 -11.595 -9.732 1.00 20.00 104 ARG A O 1
ATOM 1587 N N . THR A 1 117 ? 22.721 -13.698 -10.335 1.00 16.51 105 THR A N 1
ATOM 1588 C CA . THR A 1 117 ? 23.836 -13.832 -11.262 1.00 16.41 105 THR A CA 1
ATOM 1589 C C . THR A 1 117 ? 23.445 -13.234 -12.610 1.00 15.53 105 THR A C 1
ATOM 1590 O O . THR A 1 117 ? 22.261 -13.138 -12.931 1.00 15.27 105 THR A O 1
ATOM 1601 N N . PRO A 1 118 ? 24.423 -12.855 -13.433 1.00 15.92 106 PRO A N 1
ATOM 1602 C CA . PRO A 1 118 ? 24.089 -12.378 -14.792 1.00 17.22 106 PRO A CA 1
ATOM 1603 C C . PRO A 1 118 ? 23.222 -13.343 -15.592 1.00 15.76 106 PRO A C 1
ATOM 1604 O O . PRO A 1 118 ? 22.274 -12.904 -16.261 1.00 14.93 106 PRO A O 1
ATOM 1615 N N . TYR A 1 119 ? 23.498 -14.649 -15.524 1.00 15.30 107 TYR A N 1
ATOM 1616 C CA . TYR A 1 119 ? 22.673 -15.595 -16.265 1.00 16.90 107 TYR A CA 1
ATOM 1617 C C . TYR A 1 119 ? 21.230 -15.568 -15.786 1.00 16.13 107 TYR A C 1
ATOM 1618 O O . TYR A 1 119 ? 20.304 -15.598 -16.604 1.00 15.39 107 TYR A O 1
ATOM 1636 N N . GLU A 1 120 ? 21.015 -15.498 -14.464 1.00 16.02 108 GLU A N 1
ATOM 1637 C CA . GLU A 1 120 ? 19.651 -15.419 -13.944 1.00 15.15 108 GLU A CA 1
ATOM 1638 C C . GLU A 1 120 ? 18.928 -14.159 -14.421 1.00 14.64 108 GLU A C 1
ATOM 1639 O O . GLU A 1 120 ? 17.707 -14.190 -14.619 1.00 15.42 108 GLU A O 1
ATOM 1651 N N . ILE A 1 121 ? 19.656 -13.053 -14.609 1.00 15.22 109 ILE A N 1
ATOM 1652 C CA . ILE A 1 121 ? 19.046 -11.832 -15.129 1.00 15.07 109 ILE A CA 1
ATOM 1653 C C . ILE A 1 121 ? 18.616 -12.039 -16.573 1.00 15.25 109 ILE A C 1
ATOM 1654 O O . ILE A 1 121 ? 17.491 -11.703 -16.955 1.00 15.30 109 ILE A O 1
ATOM 1670 N N . ALA A 1 122 ? 19.512 -12.587 -17.395 1.00 13.94 110 ALA A N 1
ATOM 1671 C CA . ALA A 1 122 ? 19.172 -12.885 -18.783 1.00 14.89 110 ALA A CA 1
ATOM 1672 C C . ALA A 1 122 ? 18.040 -13.902 -18.864 1.00 14.77 110 ALA A C 1
ATOM 1673 O O . ALA A 1 122 ? 17.176 -13.807 -19.750 1.00 14.93 110 ALA A O 1
ATOM 1680 N N . ASN A 1 123 ? 18.011 -14.870 -17.933 1.00 13.68 111 ASN A N 1
ATOM 1681 C CA . ASN A 1 123 ? 16.896 -15.813 -17.882 1.00 14.01 111 ASN A CA 1
ATOM 1682 C C . ASN A 1 123 ? 15.578 -15.118 -17.522 1.00 14.83 111 ASN A C 1
ATOM 1683 O O . ASN A 1 123 ? 14.508 -15.538 -17.985 1.00 14.66 111 ASN A O 1
ATOM 1694 N N . GLY A 1 124 ? 15.636 -14.060 -16.706 1.00 14.42 112 GLY A N 1
ATOM 1695 C CA . GLY A 1 124 ? 14.445 -13.263 -16.441 1.00 13.60 112 GLY A CA 1
ATOM 1696 C C . GLY A 1 124 ? 13.965 -12.508 -17.663 1.00 14.70 112 GLY A C 1
ATOM 1697 O O . GLY A 1 124 ? 12.758 -12.429 -17.924 1.00 14.44 112 GLY A O 1
ATOM 1701 N N . MET A 1 125 ? 14.896 -11.931 -18.417 1.00 14.58 113 MET A N 1
ATOM 1702 C CA . MET A 1 125 ? 14.558 -11.408 -19.735 1.00 13.93 113 MET A CA 1
ATOM 1703 C C . MET A 1 125 ? 13.926 -12.493 -20.601 1.00 14.26 113 MET A C 1
ATOM 1704 O O . MET A 1 125 ? 12.948 -12.235 -21.320 1.00 15.48 113 MET A O 1
ATOM 1718 N N . GLY A 1 126 ? 14.449 -13.720 -20.526 1.00 13.45 114 GLY A N 1
ATOM 1719 C CA . GLY A 1 126 ? 13.874 -14.800 -21.308 1.00 14.74 114 GLY A CA 1
ATOM 1720 C C . GLY A 1 126 ? 12.432 -15.074 -20.935 1.00 15.19 114 GLY A C 1
ATOM 1721 O O . GLY A 1 126 ? 11.613 -15.390 -21.800 1.00 16.25 114 GLY A O 1
ATOM 1725 N N . LYS A 1 127 ? 12.106 -14.966 -19.640 1.00 14.90 115 LYS A N 1
ATOM 1726 C CA . LYS A 1 127 ? 10.719 -15.106 -19.208 1.00 13.26 115 LYS A CA 1
ATOM 1727 C C . LYS A 1 127 ? 9.836 -14.077 -19.904 1.00 13.88 115 LYS A C 1
ATOM 1728 O O . LYS A 1 127 ? 8.734 -14.403 -20.371 1.00 13.69 115 LYS A O 1
ATOM 1747 N N . LEU A 1 128 ? 10.301 -12.826 -19.979 1.00 14.21 116 LEU A N 1
ATOM 1748 C CA . LEU A 1 128 ? 9.509 -11.782 -20.619 1.00 13.41 116 LEU A CA 1
ATOM 1749 C C . LEU A 1 128 ? 9.365 -12.043 -22.114 1.00 14.32 116 LEU A C 1
ATOM 1750 O O . LEU A 1 128 ? 8.283 -11.872 -22.674 1.00 14.93 116 LEU A O 1
ATOM 1766 N N . VAL A 1 129 ? 10.439 -12.478 -22.769 1.00 13.65 117 VAL A N 1
ATOM 1767 C CA . VAL A 1 129 ? 10.363 -12.778 -24.192 1.00 14.45 117 VAL A CA 1
ATOM 1768 C C . VAL A 1 129 ? 9.315 -13.857 -24.444 1.00 14.82 117 VAL A C 1
ATOM 1769 O O . VAL A 1 129 ? 8.491 -13.754 -25.365 1.00 15.96 117 VAL A O 1
ATOM 1782 N N . GLY A 1 130 ? 9.326 -14.903 -23.616 1.00 15.28 118 GLY A N 1
ATOM 1783 C CA . GLY A 1 130 ? 8.338 -15.961 -23.734 1.00 14.20 118 GLY A CA 1
ATOM 1784 C C . GLY A 1 130 ? 6.911 -15.474 -23.544 1.00 14.52 118 GLY A C 1
ATOM 1785 O O . GLY A 1 130 ? 5.992 -15.974 -24.190 1.00 17.59 118 GLY A O 1
ATOM 1789 N N . GLN A 1 131 ? 6.697 -14.518 -22.631 1.00 14.14 119 GLN A N 1
ATOM 1790 C CA . GLN A 1 131 ? 5.356 -13.974 -22.431 1.00 14.26 119 GLN A CA 1
ATOM 1791 C C . GLN A 1 131 ? 4.864 -13.263 -23.685 1.00 15.19 119 GLN A C 1
ATOM 1792 O O . GLN A 1 131 ? 3.676 -13.318 -24.005 1.00 16.25 119 GLN A O 1
ATOM 1806 N N . VAL A 1 132 ? 5.757 -12.590 -24.407 1.00 15.01 120 VAL A N 1
ATOM 1807 C CA . VAL A 1 132 ? 5.345 -11.978 -25.669 1.00 16.16 120 VAL A CA 1
ATOM 1808 C C . VAL A 1 132 ? 5.059 -13.046 -26.716 1.00 17.14 120 VAL A C 1
ATOM 1809 O O . VAL A 1 132 ? 4.039 -13.004 -27.414 1.00 18.30 120 VAL A O 1
ATOM 1822 N N . LEU A 1 133 ? 5.960 -14.013 -26.855 1.00 17.30 121 LEU A N 1
ATOM 1823 C CA . LEU A 1 133 ? 5.812 -14.998 -27.918 1.00 18.17 121 LEU A CA 1
ATOM 1824 C C . LEU A 1 133 ? 4.578 -15.873 -27.745 1.00 19.36 121 LEU A C 1
ATOM 1825 O O . LEU A 1 133 ? 4.090 -16.433 -28.740 1.00 19.78 121 LEU A O 1
ATOM 1841 N N . THR A 1 134 ? 4.058 -16.001 -26.525 1.00 21.71 122 THR A N 1
ATOM 1842 C CA . THR A 1 134 ? 2.899 -16.846 -26.280 1.00 22.55 122 THR A CA 1
ATOM 1843 C C . THR A 1 134 ? 1.609 -16.052 -26.122 1.00 22.92 122 THR A C 1
ATOM 1844 O O . THR A 1 134 ? 0.587 -16.641 -25.754 1.00 25.70 122 THR A O 1
ATOM 1855 N N . CYS A 1 135 ? 1.620 -14.741 -26.406 1.00 21.53 123 CYS A N 1
ATOM 1856 C CA . CYS A 1 135 ? 0.487 -13.880 -26.076 1.00 22.82 123 CYS A CA 1
ATOM 1857 C C . CYS A 1 135 ? -0.577 -13.801 -27.167 1.00 23.97 123 CYS A C 1
ATOM 1858 O O . CYS A 1 135 ? -1.559 -13.067 -26.992 1.00 25.05 123 CYS A O 1
ATOM 1866 N N . ALA A 1 136 ? -0.426 -14.545 -28.258 1.00 24.43 124 ALA A N 1
ATOM 1867 C CA . ALA A 1 136 ? -1.363 -14.457 -29.371 1.00 26.23 124 ALA A CA 1
ATOM 1868 C C . ALA A 1 136 ? -2.785 -14.634 -28.874 1.00 27.72 124 ALA A C 1
ATOM 1869 O O . ALA A 1 136 ? -3.064 -15.490 -28.029 1.00 28.80 124 ALA A O 1
ATOM 1876 N N . GLY A 1 137 ? -3.686 -13.812 -29.407 1.00 28.21 125 GLY A N 1
ATOM 1877 C CA . GLY A 1 137 ? -5.086 -13.882 -29.039 1.00 28.29 125 GLY A CA 1
ATOM 1878 C C . GLY A 1 137 ? -5.477 -12.841 -28.015 1.00 28.89 125 GLY A C 1
ATOM 1879 O O . GLY A 1 137 ? -6.572 -12.280 -28.089 1.00 28.92 125 GLY A O 1
ATOM 1883 N N . GLY A 1 138 ? -4.597 -12.564 -27.060 1.00 27.09 126 GLY A N 1
ATOM 1884 C CA . GLY A 1 138 ? -4.993 -11.719 -25.940 1.00 28.46 126 GLY A CA 1
ATOM 1885 C C . GLY A 1 138 ? -6.241 -12.272 -25.290 1.00 29.79 126 GLY A C 1
ATOM 1886 O O . GLY A 1 138 ? -6.344 -13.475 -25.023 1.00 30.40 126 GLY A O 1
ATOM 1890 N N . VAL A 1 139 ? -7.201 -11.388 -25.033 1.00 28.85 127 VAL A N 1
ATOM 1891 C CA . VAL A 1 139 ? -8.534 -11.758 -24.569 1.00 29.29 127 VAL A CA 1
ATOM 1892 C C . VAL A 1 139 ? -9.458 -11.647 -25.780 1.00 29.85 127 VAL A C 1
ATOM 1893 O O . VAL A 1 139 ? -9.886 -10.551 -26.139 1.00 29.42 127 VAL A O 1
ATOM 1906 N N . GLY A 1 140 ? -9.747 -12.777 -26.428 1.00 28.78 128 GLY A N 1
ATOM 1907 C CA . GLY A 1 140 ? -10.794 -12.844 -27.442 1.00 28.44 128 GLY A CA 1
ATOM 1908 C C . GLY A 1 140 ? -10.513 -12.163 -28.772 1.00 28.15 128 GLY A C 1
ATOM 1909 O O . GLY A 1 140 ? -11.449 -11.643 -29.395 1.00 27.90 128 GLY A O 1
ATOM 1913 N N . THR A 1 141 ? -9.267 -12.165 -29.241 1.00 28.25 129 THR A N 1
ATOM 1914 C CA . THR A 1 141 ? -8.929 -11.576 -30.529 1.00 29.62 129 THR A CA 1
ATOM 1915 C C . THR A 1 141 ? -8.258 -12.595 -31.442 1.00 28.92 129 THR A C 1
ATOM 1916 O O . THR A 1 141 ? -7.776 -13.638 -30.985 1.00 28.81 129 THR A O 1
ATOM 1927 N N . PRO A 1 142 ? -8.207 -12.321 -32.743 1.00 28.89 130 PRO A N 1
ATOM 1928 C CA . PRO A 1 142 ? -7.446 -13.170 -33.668 1.00 28.08 130 PRO A CA 1
ATOM 1929 C C . PRO A 1 142 ? -6.032 -12.677 -33.926 1.00 28.39 130 PRO A C 1
ATOM 1930 O O . PRO A 1 142 ? -5.394 -13.170 -34.855 1.00 30.12 130 PRO A O 1
ATOM 1941 N N . TYR A 1 143 ? -5.538 -11.724 -33.144 1.00 27.02 131 TYR A N 1
ATOM 1942 C CA . TYR A 1 143 ? -4.292 -11.061 -33.486 1.00 26.08 131 TYR A CA 1
ATOM 1943 C C . TYR A 1 143 ? -3.090 -11.972 -33.208 1.00 28.13 131 TYR A C 1
ATOM 1944 O O . TYR A 1 143 ? -3.100 -12.755 -32.255 1.00 29.95 131 TYR A O 1
ATOM 1962 N N . PRO A 1 144 ? -2.039 -11.877 -34.019 1.00 26.63 132 PRO A N 1
ATOM 1963 C CA . PRO A 1 144 ? -0.861 -12.732 -33.830 1.00 27.20 132 PRO A CA 1
ATOM 1964 C C . PRO A 1 144 ? 0.067 -12.208 -32.742 1.00 25.68 132 PRO A C 1
ATOM 1965 O O . PRO A 1 144 ? -0.033 -11.073 -32.277 1.00 24.87 132 PRO A O 1
ATOM 1976 N N . ALA A 1 145 ? 1.003 -13.065 -32.362 1.00 24.13 133 ALA A N 1
ATOM 1977 C CA . ALA A 1 145 ? 2.043 -12.638 -31.444 1.00 23.33 133 ALA A CA 1
ATOM 1978 C C . ALA A 1 145 ? 2.926 -11.565 -32.089 1.00 21.35 133 ALA A C 1
ATOM 1979 O O . ALA A 1 145 ? 3.267 -11.659 -33.282 1.00 21.76 133 ALA A O 1
ATOM 1986 N N . PRO A 1 146 ? 3.320 -10.546 -31.325 1.00 20.58 134 PRO A N 1
ATOM 1987 C CA . PRO A 1 146 ? 4.271 -9.546 -31.819 1.00 20.08 134 PRO A CA 1
ATOM 1988 C C . PRO A 1 146 ? 5.661 -10.132 -31.977 1.00 18.76 134 PRO A C 1
ATOM 1989 O O . PRO A 1 146 ? 5.999 -11.161 -31.391 1.00 18.21 134 PRO A O 1
ATOM 2000 N N . LYS A 1 147 ? 6.487 -9.424 -32.748 1.00 17.34 135 LYS A N 1
ATOM 2001 C CA . LYS A 1 147 ? 7.926 -9.635 -32.696 1.00 17.77 135 LYS A CA 1
ATOM 2002 C C . LYS A 1 147 ? 8.490 -9.028 -31.406 1.00 16.27 135 LYS A C 1
ATOM 2003 O O . LYS A 1 147 ? 7.821 -8.254 -30.699 1.00 17.71 135 LYS A O 1
ATOM 2022 N N . VAL A 1 148 ? 9.743 -9.376 -31.098 1.00 16.28 136 VAL A N 1
ATOM 2023 C CA . VAL A 1 148 ? 10.399 -8.956 -29.862 1.00 15.99 136 VAL A CA 1
ATOM 2024 C C . VAL A 1 148 ? 11.759 -8.358 -30.204 1.00 16.18 136 VAL A C 1
ATOM 2025 O O . VAL A 1 148 ? 12.540 -8.956 -30.957 1.00 16.71 136 VAL A O 1
ATOM 2038 N N . LEU A 1 149 ? 12.057 -7.192 -29.628 1.00 15.35 137 LEU A N 1
ATOM 2039 C CA . LEU A 1 149 ? 13.403 -6.631 -29.664 1.00 14.91 137 LEU A CA 1
ATOM 2040 C C . LEU A 1 149 ? 13.913 -6.571 -28.229 1.00 14.59 137 LEU A C 1
ATOM 2041 O O . LEU A 1 149 ? 13.403 -5.792 -27.419 1.00 15.24 137 LEU A O 1
ATOM 2057 N N . VAL A 1 150 ? 14.908 -7.407 -27.921 1.00 15.43 138 VAL A N 1
ATOM 2058 C CA . VAL A 1 150 ? 15.586 -7.388 -26.627 1.00 15.56 138 VAL A CA 1
ATOM 2059 C C . VAL A 1 150 ? 16.657 -6.305 -26.675 1.00 14.97 138 VAL A C 1
ATOM 2060 O O . VAL A 1 150 ? 17.492 -6.290 -27.586 1.00 16.36 138 VAL A O 1
ATOM 2073 N N . VAL A 1 151 ? 16.662 -5.408 -25.696 1.00 15.64 139 VAL A N 1
ATOM 2074 C CA . VAL A 1 151 ? 17.658 -4.341 -25.613 1.00 15.69 139 VAL A CA 1
ATOM 2075 C C . VAL A 1 151 ? 18.459 -4.533 -24.345 1.00 14.27 139 VAL A C 1
ATOM 2076 O O . VAL A 1 151 ? 17.908 -4.467 -23.236 1.00 16.80 139 VAL A O 1
ATOM 2089 N N . ALA A 1 152 ? 19.759 -4.745 -24.497 1.00 14.66 140 ALA A N 1
ATOM 2090 C CA . ALA A 1 152 ? 20.613 -4.751 -23.326 1.00 15.83 140 ALA A CA 1
ATOM 2091 C C . ALA A 1 152 ? 20.864 -3.308 -22.904 1.00 15.93 140 ALA A C 1
ATOM 2092 O O . ALA A 1 152 ? 21.248 -2.476 -23.744 1.00 16.69 140 ALA A O 1
ATOM 2099 N N . PRO A 1 153 ? 20.628 -2.958 -21.643 1.00 15.68 141 PRO A N 1
ATOM 2100 C CA . PRO A 1 153 ? 20.872 -1.586 -21.197 1.00 17.38 141 PRO A CA 1
ATOM 2101 C C . PRO A 1 153 ? 22.361 -1.287 -21.175 1.00 17.97 141 PRO A C 1
ATOM 2102 O O . PRO A 1 153 ? 23.191 -2.210 -21.144 1.00 17.99 141 PRO A O 1
ATOM 2113 N N . PRO A 1 154 ? 22.749 -0.011 -21.202 1.00 19.76 142 PRO A N 1
ATOM 2114 C CA . PRO A 1 154 ? 24.173 0.310 -21.099 1.00 19.88 142 PRO A CA 1
ATOM 2115 C C . PRO A 1 154 ? 24.686 -0.034 -19.720 1.00 19.20 142 PRO A C 1
ATOM 2116 O O . PRO A 1 154 ? 23.928 -0.006 -18.730 1.00 20.10 142 PRO A O 1
ATOM 2127 N N . PRO A 1 155 ? 25.968 -0.375 -19.587 1.00 19.45 143 PRO A N 1
ATOM 2128 C CA . PRO A 1 155 ? 26.516 -0.690 -18.267 1.00 18.34 143 PRO A CA 1
ATOM 2129 C C . PRO A 1 155 ? 26.403 0.481 -17.301 1.00 17.38 143 PRO A C 1
ATOM 2130 O O . PRO A 1 155 ? 26.415 1.647 -17.699 1.00 19.08 143 PRO A O 1
ATOM 2141 N N . LEU A 1 156 ? 26.342 0.148 -16.013 1.00 15.76 144 LEU A N 1
ATOM 2142 C CA . LEU A 1 156 ? 26.367 1.148 -14.955 1.00 15.21 144 LEU A CA 1
ATOM 2143 C C . LEU A 1 156 ? 27.700 1.906 -14.951 1.00 16.46 144 LEU A C 1
ATOM 2144 O O . LEU A 1 156 ? 28.706 1.466 -15.524 1.00 18.07 144 LEU A O 1
ATOM 2160 N N . ALA A 1 157 ? 27.694 3.063 -14.291 1.00 16.31 145 ALA A N 1
ATOM 2161 C CA . ALA A 1 157 ? 28.875 3.895 -14.114 1.00 15.05 145 ALA A CA 1
ATOM 2162 C C . ALA A 1 157 ? 29.143 4.127 -12.629 1.00 17.59 145 ALA A C 1
ATOM 2163 O O . ALA A 1 157 ? 28.312 3.784 -11.787 1.00 18.37 145 ALA A O 1
ATOM 2170 N N . PRO A 1 158 ? 30.292 4.693 -12.260 1.00 18.95 146 PRO A N 1
ATOM 2171 C CA . PRO A 1 158 ? 30.523 5.031 -10.850 1.00 17.35 146 PRO A CA 1
ATOM 2172 C C . PRO A 1 158 ? 29.442 5.976 -10.350 1.00 19.51 146 PRO A C 1
ATOM 2173 O O . PRO A 1 158 ? 28.940 6.825 -11.097 1.00 20.79 146 PRO A O 1
ATOM 2184 N N A MET A 1 159 ? 29.089 5.830 -9.070 0.54 19.69 147 MET A N 1
ATOM 2185 N N B MET A 1 159 ? 29.092 5.820 -9.073 0.46 19.63 147 MET A N 1
ATOM 2186 C CA A MET A 1 159 ? 27.951 6.543 -8.491 0.54 19.74 147 MET A CA 1
ATOM 2187 C CA B MET A 1 159 ? 27.964 6.525 -8.473 0.46 19.77 147 MET A CA 1
ATOM 2188 C C A MET A 1 159 ? 28.398 7.381 -7.299 0.54 19.95 147 MET A C 1
ATOM 2189 C C B MET A 1 159 ? 28.470 7.389 -7.325 0.46 19.98 147 MET A C 1
ATOM 2190 O O A MET A 1 159 ? 28.857 6.818 -6.288 0.54 22.47 147 MET A O 1
ATOM 2191 O O B MET A 1 159 ? 29.089 6.858 -6.384 0.46 22.57 147 MET A O 1
ATOM 2218 N N . PRO A 1 160 ? 28.241 8.703 -7.338 1.00 19.38 148 PRO A N 1
ATOM 2219 C CA . PRO A 1 160 ? 28.695 9.522 -6.216 1.00 17.86 148 PRO A CA 1
ATOM 2220 C C . PRO A 1 160 ? 27.865 9.411 -4.960 1.00 18.22 148 PRO A C 1
ATOM 2221 O O . PRO A 1 160 ? 28.412 9.655 -3.876 1.00 19.56 148 PRO A O 1
ATOM 2232 N N . ASP A 1 161 ? 26.600 9.032 -5.040 1.00 18.02 149 ASP A N 1
ATOM 2233 C CA . ASP A 1 161 ? 25.779 9.017 -3.834 1.00 18.74 149 ASP A CA 1
ATOM 2234 C C . ASP A 1 161 ? 25.959 7.704 -3.078 1.00 17.89 149 ASP A C 1
ATOM 2235 O O . ASP A 1 161 ? 25.763 6.637 -3.665 1.00 17.42 149 ASP A O 1
ATOM 2244 N N . PRO A 1 162 ? 26.274 7.734 -1.773 1.00 18.63 150 PRO A N 1
ATOM 2245 C CA . PRO A 1 162 ? 26.514 6.465 -1.066 1.00 19.24 150 PRO A CA 1
ATOM 2246 C C . PRO A 1 162 ? 25.313 5.546 -1.007 1.00 17.67 150 PRO A C 1
ATOM 2247 O O . PRO A 1 162 ? 25.499 4.318 -0.949 1.00 19.97 150 PRO A O 1
ATOM 2258 N N . TRP A 1 163 ? 24.082 6.075 -0.996 1.00 16.34 151 TRP A N 1
ATOM 2259 C CA . TRP A 1 163 ? 22.936 5.166 -0.964 1.00 14.38 151 TRP A CA 1
ATOM 2260 C C . TRP A 1 163 ? 22.794 4.414 -2.284 1.00 14.81 151 TRP A C 1
ATOM 2261 O O . TRP A 1 163 ? 22.546 3.201 -2.287 1.00 15.19 151 TRP A O 1
ATOM 2282 N N . PHE A 1 164 ? 22.941 5.108 -3.414 1.00 14.29 152 PHE A N 1
ATOM 2283 C CA . PHE A 1 164 ? 22.951 4.415 -4.699 1.00 14.43 152 PHE A CA 1
ATOM 2284 C C . PHE A 1 164 ? 24.129 3.453 -4.813 1.00 14.49 152 PHE A C 1
ATOM 2285 O O . PHE A 1 164 ? 23.982 2.362 -5.367 1.00 14.75 152 PHE A O 1
ATOM 2302 N N . GLU A 1 165 ? 25.321 3.846 -4.327 1.00 14.81 153 GLU A N 1
ATOM 2303 C CA . GLU A 1 165 ? 26.453 2.928 -4.373 1.00 16.88 153 GLU A CA 1
ATOM 2304 C C . GLU A 1 165 ? 26.152 1.629 -3.628 1.00 15.62 153 GLU A C 1
ATOM 2305 O O . GLU A 1 165 ? 26.455 0.528 -4.119 1.00 17.91 153 GLU A O 1
ATOM 2317 N N . GLY A 1 166 ? 25.561 1.729 -2.436 1.00 15.04 154 GLY A N 1
ATOM 2318 C CA . GLY A 1 166 ? 25.154 0.524 -1.727 1.00 15.51 154 GLY A CA 1
ATOM 2319 C C . GLY A 1 166 ? 24.073 -0.242 -2.465 1.00 14.98 154 GLY A C 1
ATOM 2320 O O . GLY A 1 166 ? 24.093 -1.473 -2.525 1.00 14.92 154 GLY A O 1
ATOM 2324 N N . MET A 1 167 ? 23.123 0.482 -3.044 1.00 14.35 155 MET A N 1
ATOM 2325 C CA . MET A 1 167 ? 22.014 -0.144 -3.756 1.00 12.79 155 MET A CA 1
ATOM 2326 C C . MET A 1 167 ? 22.511 -1.025 -4.891 1.00 14.15 155 MET A C 1
ATOM 2327 O O . MET A 1 167 ? 21.941 -2.088 -5.148 1.00 14.93 155 MET A O 1
ATOM 2341 N N . PHE A 1 168 ? 23.578 -0.596 -5.578 1.00 14.68 156 PHE A N 1
ATOM 2342 C CA . PHE A 1 168 ? 24.115 -1.306 -6.736 1.00 14.53 156 PHE A CA 1
ATOM 2343 C C . PHE A 1 168 ? 25.446 -2.011 -6.463 1.00 16.73 156 PHE A C 1
ATOM 2344 O O . PHE A 1 168 ? 26.152 -2.390 -7.410 1.00 16.86 156 PHE A O 1
ATOM 2361 N N . GLY A 1 169 ? 25.769 -2.256 -5.200 1.00 16.03 157 GLY A N 1
ATOM 2362 C CA . GLY A 1 169 ? 26.962 -3.021 -4.861 1.00 18.45 157 GLY A CA 1
ATOM 2363 C C . GLY A 1 169 ? 27.057 -4.339 -5.599 1.00 19.17 157 GLY A C 1
ATOM 2364 O O . GLY A 1 169 ? 26.117 -5.132 -5.579 1.00 17.54 157 GLY A O 1
ATOM 2368 N N . GLY A 1 170 ? 28.178 -4.580 -6.270 1.00 19.36 158 GLY A N 1
ATOM 2369 C CA . GLY A 1 170 ? 28.328 -5.762 -7.092 1.00 19.07 158 GLY A CA 1
ATOM 2370 C C . GLY A 1 170 ? 27.682 -5.677 -8.458 1.00 18.01 158 GLY A C 1
ATOM 2371 O O . GLY A 1 170 ? 27.879 -6.592 -9.273 1.00 19.58 158 GLY A O 1
ATOM 2375 N N . GLY A 1 171 ? 26.908 -4.620 -8.735 1.00 16.56 159 GLY A N 1
ATOM 2376 C CA . GLY A 1 171 ? 26.110 -4.590 -9.945 1.00 14.83 159 GLY A CA 1
ATOM 2377 C C . GLY A 1 171 ? 26.845 -4.215 -11.200 1.00 17.13 159 GLY A C 1
ATOM 2378 O O . GLY A 1 171 ? 26.442 -4.641 -12.283 1.00 17.21 159 GLY A O 1
ATOM 2382 N N . TYR A 1 172 ? 27.922 -3.423 -11.102 1.00 16.80 160 TYR A N 1
ATOM 2383 C CA . TYR A 1 172 ? 28.584 -2.970 -12.327 1.00 17.52 160 TYR A CA 1
ATOM 2384 C C . TYR A 1 172 ? 29.038 -4.144 -13.183 1.00 16.26 160 TYR A C 1
ATOM 2385 O O . TYR A 1 172 ? 28.777 -4.190 -14.390 1.00 17.28 160 TYR A O 1
ATOM 2403 N N . GLU A 1 173 ? 29.759 -5.082 -12.568 1.00 18.35 161 GLU A N 1
ATOM 2404 C CA . GLU A 1 173 ? 30.271 -6.240 -13.283 1.00 19.13 161 GLU A CA 1
ATOM 2405 C C . GLU A 1 173 ? 29.126 -7.011 -13.938 1.00 16.30 161 GLU A C 1
ATOM 2406 O O . GLU A 1 173 ? 29.221 -7.436 -15.097 1.00 18.69 161 GLU A O 1
ATOM 2418 N N . LYS A 1 174 ? 28.011 -7.147 -13.225 1.00 14.85 162 LYS A N 1
ATOM 2419 C CA . LYS A 1 174 ? 26.859 -7.852 -13.776 1.00 15.73 162 LYS A CA 1
ATOM 2420 C C . LYS A 1 174 ? 26.288 -7.114 -14.984 1.00 15.71 162 LYS A C 1
ATOM 2421 O O . LYS A 1 174 ? 25.970 -7.732 -16.008 1.00 16.71 162 LYS A O 1
ATOM 2440 N N . SER A 1 175 ? 26.191 -5.785 -14.893 1.00 15.95 163 SER A N 1
ATOM 2441 C CA . SER A 1 175 ? 25.634 -4.990 -15.984 1.00 14.07 163 SER A CA 1
ATOM 2442 C C . SER A 1 175 ? 26.489 -5.099 -17.234 1.00 16.08 163 SER A C 1
ATOM 2443 O O . SER A 1 175 ? 25.958 -5.011 -18.339 1.00 17.68 163 SER A O 1
ATOM 2451 N N . LYS A 1 176 ? 27.809 -5.295 -17.074 1.00 17.93 164 LYS A N 1
ATOM 2452 C CA . LYS A 1 176 ? 28.711 -5.451 -18.214 1.00 19.57 164 LYS A CA 1
ATOM 2453 C C . LYS A 1 176 ? 28.486 -6.758 -18.956 1.00 18.88 164 LYS A C 1
ATOM 2454 O O . LYS A 1 176 ? 28.785 -6.854 -20.151 1.00 23.22 164 LYS A O 1
ATOM 2473 N N . GLU A 1 177 ? 28.015 -7.783 -18.266 1.00 16.18 165 GLU A N 1
ATOM 2474 C CA . GLU A 1 177 ? 27.819 -9.090 -18.874 1.00 16.08 165 GLU A CA 1
ATOM 2475 C C . GLU A 1 177 ? 26.479 -9.221 -19.586 1.00 15.32 165 GLU A C 1
ATOM 2476 O O . GLU A 1 177 ? 26.286 -10.191 -20.323 1.00 16.77 165 GLU A O 1
ATOM 2488 N N . LEU A 1 178 ? 25.546 -8.279 -19.396 1.00 16.42 166 LEU A N 1
ATOM 2489 C CA . LEU A 1 178 ? 24.196 -8.491 -19.920 1.00 16.80 166 LEU A CA 1
ATOM 2490 C C . LEU A 1 178 ? 24.173 -8.475 -21.445 1.00 17.45 166 LEU A C 1
ATOM 2491 O O . LEU A 1 178 ? 23.427 -9.247 -22.061 1.00 18.45 166 LEU A O 1
ATOM 2507 N N . SER A 1 179 ? 24.975 -7.610 -22.080 1.00 17.31 167 SER A N 1
ATOM 2508 C CA . SER A 1 179 ? 24.949 -7.541 -23.538 1.00 17.91 167 SER A CA 1
ATOM 2509 C C . SER A 1 179 ? 25.217 -8.904 -24.170 1.00 16.48 167 SER A C 1
ATOM 2510 O O . SER A 1 179 ? 24.450 -9.363 -25.028 1.00 17.27 167 SER A O 1
ATOM 2518 N N . GLY A 1 180 ? 26.323 -9.550 -23.787 1.00 17.05 168 GLY A N 1
ATOM 2519 C CA . GLY A 1 180 ? 26.646 -10.846 -24.368 1.00 15.53 168 GLY A CA 1
ATOM 2520 C C . GLY A 1 180 ? 25.595 -11.908 -24.093 1.00 16.20 168 GLY A C 1
ATOM 2521 O O . GLY A 1 180 ? 25.246 -12.697 -24.978 1.00 17.13 168 GLY A O 1
ATOM 2525 N N . LEU A 1 181 ? 25.084 -11.950 -22.861 1.00 16.27 169 LEU A N 1
ATOM 2526 C CA . LEU A 1 181 ? 24.086 -12.950 -22.510 1.00 16.21 169 LEU A CA 1
ATOM 2527 C C . LEU A 1 181 ? 22.755 -12.676 -23.193 1.00 15.49 169 LEU A C 1
ATOM 2528 O O . LEU A 1 181 ? 22.075 -13.622 -23.615 1.00 15.95 169 LEU A O 1
ATOM 2544 N N . TYR A 1 182 ? 22.360 -11.395 -23.313 1.00 15.63 170 TYR A N 1
ATOM 2545 C CA . TYR A 1 182 ? 21.114 -11.088 -24.019 1.00 15.33 170 TYR A CA 1
ATOM 2546 C C . TYR A 1 182 ? 21.220 -11.413 -25.504 1.00 15.96 170 TYR A C 1
ATOM 2547 O O . TYR A 1 182 ? 20.227 -11.806 -26.124 1.00 16.12 170 TYR A O 1
ATOM 2565 N N . LYS A 1 183 ? 22.404 -11.237 -26.092 1.00 13.67 171 LYS A N 1
ATOM 2566 C CA . LYS A 1 183 ? 22.593 -11.599 -27.498 1.00 14.96 171 LYS A CA 1
ATOM 2567 C C . LYS A 1 183 ? 22.418 -13.104 -27.674 1.00 15.64 171 LYS A C 1
ATOM 2568 O O . LYS A 1 183 ? 21.741 -13.562 -28.601 1.00 17.85 171 LYS A O 1
ATOM 2587 N N . ALA A 1 184 ? 23.010 -13.887 -26.767 1.00 17.13 172 ALA A N 1
ATOM 2588 C CA . ALA A 1 184 ? 22.871 -15.340 -26.810 1.00 16.99 172 ALA A CA 1
ATOM 2589 C C . ALA A 1 184 ? 21.415 -15.769 -26.622 1.00 16.28 172 ALA A C 1
ATOM 2590 O O . ALA A 1 184 ? 20.926 -16.667 -27.318 1.00 15.93 172 ALA A O 1
ATOM 2597 N N . LEU A 1 185 ? 20.706 -15.125 -25.691 1.00 15.22 173 LEU A N 1
ATOM 2598 C CA . LEU A 1 185 ? 19.294 -15.415 -25.466 1.00 14.35 173 LEU A CA 1
ATOM 2599 C C . LEU A 1 185 ? 18.468 -15.123 -26.709 1.00 15.54 173 LEU A C 1
ATOM 2600 O O . LEU A 1 185 ? 17.631 -15.938 -27.122 1.00 15.63 173 LEU A O 1
ATOM 2616 N N . ALA A 1 186 ? 18.663 -13.939 -27.294 1.00 16.30 174 ALA A N 1
ATOM 2617 C CA . ALA A 1 186 ? 17.864 -13.545 -28.448 1.00 16.08 174 ALA A CA 1
ATOM 2618 C C . ALA A 1 186 ? 18.126 -14.466 -29.639 1.00 16.71 174 ALA A C 1
ATOM 2619 O O . ALA A 1 186 ? 17.200 -14.810 -30.378 1.00 17.77 174 ALA A O 1
ATOM 2626 N N . ASP A 1 187 ? 19.378 -14.878 -29.845 1.00 15.43 175 ASP A N 1
ATOM 2627 C CA . ASP A 1 187 ? 19.640 -15.852 -30.903 1.00 16.78 175 ASP A CA 1
ATOM 2628 C C . ASP A 1 187 ? 18.915 -17.166 -30.631 1.00 18.15 175 ASP A C 1
ATOM 2629 O O . ASP A 1 187 ? 18.319 -17.759 -31.540 1.00 19.43 175 ASP A O 1
ATOM 2638 N N . PHE A 1 188 ? 18.961 -17.637 -29.386 1.00 16.31 176 PHE A N 1
ATOM 2639 C CA . PHE A 1 188 ? 18.360 -18.919 -29.031 1.00 16.59 176 PHE A CA 1
ATOM 2640 C C . PHE A 1 188 ? 16.847 -18.879 -29.218 1.00 16.29 176 PHE A C 1
ATOM 2641 O O . PHE A 1 188 ? 16.254 -19.801 -29.800 1.00 18.51 176 PHE A O 1
ATOM 2658 N N . MET A 1 189 ? 16.206 -17.800 -28.754 1.00 15.80 177 MET A N 1
ATOM 2659 C CA . MET A 1 189 ? 14.759 -17.659 -28.865 1.00 15.15 177 MET A CA 1
ATOM 2660 C C . MET A 1 189 ? 14.311 -17.128 -30.231 1.00 17.23 177 MET A C 1
ATOM 2661 O O . MET A 1 189 ? 13.106 -16.992 -30.457 1.00 18.21 177 MET A O 1
ATOM 2675 N N . LYS A 1 190 ? 15.255 -16.839 -31.137 1.00 16.23 178 LYS A N 1
ATOM 2676 C CA . LYS A 1 190 ? 14.965 -16.402 -32.507 1.00 17.43 178 LYS A CA 1
ATOM 2677 C C . LYS A 1 190 ? 14.199 -15.069 -32.544 1.00 17.60 178 LYS A C 1
ATOM 2678 O O . LYS A 1 190 ? 13.249 -14.881 -33.315 1.00 19.07 178 LYS A O 1
ATOM 2697 N N . VAL A 1 191 ? 14.631 -14.120 -31.706 1.00 16.11 179 VAL A N 1
ATOM 2698 C CA . VAL A 1 191 ? 14.083 -12.767 -31.710 1.00 16.55 179 VAL A CA 1
ATOM 2699 C C . VAL A 1 191 ? 15.184 -11.754 -32.010 1.00 16.13 179 VAL A C 1
ATOM 2700 O O . VAL A 1 191 ? 16.343 -12.120 -32.264 1.00 18.54 179 VAL A O 1
ATOM 2713 N N . GLU A 1 192 ? 14.842 -10.474 -31.979 1.00 16.99 180 GLU A N 1
ATOM 2714 C CA . GLU A 1 192 ? 15.800 -9.444 -32.371 1.00 17.59 180 GLU A CA 1
ATOM 2715 C C . GLU A 1 192 ? 16.553 -8.926 -31.153 1.00 16.83 180 GLU A C 1
ATOM 2716 O O . GLU A 1 192 ? 16.090 -9.050 -30.024 1.00 16.34 180 GLU A O 1
ATOM 2728 N N . PHE A 1 193 ? 17.732 -8.340 -31.399 1.00 16.86 181 PHE A N 1
ATOM 2729 C CA . PHE A 1 193 ? 18.612 -7.879 -30.332 1.00 16.02 181 PHE A CA 1
ATOM 2730 C C . PHE A 1 193 ? 19.290 -6.557 -30.681 1.00 16.73 181 PHE A C 1
ATOM 2731 O O . PHE A 1 193 ? 19.713 -6.344 -31.827 1.00 18.96 181 PHE A O 1
ATOM 2748 N N . PHE A 1 194 ? 19.425 -5.688 -29.670 1.00 16.44 182 PHE A N 1
ATOM 2749 C CA . PHE A 1 194 ? 20.146 -4.418 -29.800 1.00 16.86 182 PHE A CA 1
ATOM 2750 C C . PHE A 1 194 ? 20.896 -4.120 -28.513 1.00 16.72 182 PHE A C 1
ATOM 2751 O O . PHE A 1 194 ? 20.299 -4.120 -27.435 1.00 17.02 182 PHE A O 1
ATOM 2768 N N . ALA A 1 195 ? 22.206 -3.892 -28.617 1.00 17.79 183 ALA A N 1
ATOM 2769 C CA . ALA A 1 195 ? 23.022 -3.534 -27.458 1.00 17.53 183 ALA A CA 1
ATOM 2770 C C . ALA A 1 195 ? 23.065 -2.012 -27.317 1.00 17.79 183 ALA A C 1
ATOM 2771 O O . ALA A 1 195 ? 23.721 -1.319 -28.097 1.00 17.88 183 ALA A O 1
ATOM 2778 N N . ALA A 1 196 ? 22.359 -1.477 -26.322 1.00 18.82 184 ALA A N 1
ATOM 2779 C CA . ALA A 1 196 ? 22.384 -0.027 -26.150 1.00 19.38 184 ALA A CA 1
ATOM 2780 C C . ALA A 1 196 ? 23.809 0.482 -25.951 1.00 19.61 184 ALA A C 1
ATOM 2781 O O . ALA A 1 196 ? 24.146 1.579 -26.415 1.00 19.42 184 ALA A O 1
ATOM 2788 N N . GLY A 1 197 ? 24.662 -0.297 -25.283 1.00 20.19 185 GLY A N 1
ATOM 2789 C CA . GLY A 1 197 ? 26.031 0.114 -25.014 1.00 20.52 185 GLY A CA 1
ATOM 2790 C C . GLY A 1 197 ? 26.921 0.218 -26.239 1.00 22.66 185 GLY A C 1
ATOM 2791 O O . GLY A 1 197 ? 28.031 0.749 -26.122 1.00 26.53 185 GLY A O 1
ATOM 2795 N N . ASP A 1 198 ? 26.487 -0.308 -27.392 1.00 23.05 186 ASP A N 1
ATOM 2796 C CA . ASP A 1 198 ? 27.207 -0.105 -28.639 1.00 26.15 186 ASP A CA 1
ATOM 2797 C C . ASP A 1 198 ? 26.996 1.292 -29.192 1.00 26.27 186 ASP A C 1
ATOM 2798 O O . ASP A 1 198 ? 27.755 1.724 -30.067 1.00 29.11 186 ASP A O 1
ATOM 2807 N N A CYS A 1 199 ? 26.027 2.015 -28.653 0.54 25.34 187 CYS A N 1
ATOM 2808 N N B CYS A 1 199 ? 25.976 2.007 -28.717 0.46 24.89 187 CYS A N 1
ATOM 2809 C CA A CYS A 1 199 ? 25.607 3.302 -29.164 0.54 25.46 187 CYS A CA 1
ATOM 2810 C CA B CYS A 1 199 ? 25.674 3.351 -29.189 0.46 24.74 187 CYS A CA 1
ATOM 2811 C C A CYS A 1 199 ? 25.679 4.414 -28.128 0.54 24.56 187 CYS A C 1
ATOM 2812 C C B CYS A 1 199 ? 25.767 4.421 -28.108 0.46 24.04 187 CYS A C 1
ATOM 2813 O O A CYS A 1 199 ? 25.986 5.553 -28.481 0.54 25.91 187 CYS A O 1
ATOM 2814 O O B CYS A 1 199 ? 26.188 5.543 -28.408 0.46 24.56 187 CYS A O 1
ATOM 2829 N N . ILE A 1 200 ? 25.431 4.107 -26.857 1.00 22.93 188 ILE A N 1
ATOM 2830 C CA . ILE A 1 200 ? 25.399 5.099 -25.790 1.00 20.98 188 ILE A CA 1
ATOM 2831 C C . ILE A 1 200 ? 26.138 4.559 -24.572 1.00 20.80 188 ILE A C 1
ATOM 2832 O O . ILE A 1 200 ? 26.472 3.378 -24.488 1.00 21.09 188 ILE A O 1
ATOM 2848 N N . SER A 1 201 ? 26.374 5.455 -23.611 1.00 19.91 189 SER A N 1
ATOM 2849 C CA . SER A 1 201 ? 26.879 5.095 -22.296 1.00 20.02 189 SER A CA 1
ATOM 2850 C C . SER A 1 201 ? 25.963 5.697 -21.239 1.00 19.66 189 SER A C 1
ATOM 2851 O O . SER A 1 201 ? 25.185 6.615 -21.513 1.00 19.74 189 SER A O 1
ATOM 2859 N N . THR A 1 202 ? 26.054 5.167 -20.020 1.00 18.41 190 THR A N 1
ATOM 2860 C CA . THR A 1 202 ? 25.336 5.766 -18.901 1.00 18.29 190 THR A CA 1
ATOM 2861 C C . THR A 1 202 ? 26.054 7.055 -18.506 1.00 18.58 190 THR A C 1
ATOM 2862 O O . THR A 1 202 ? 27.130 7.000 -17.905 1.00 20.79 190 THR A O 1
ATOM 2873 N N . ASP A 1 203 ? 25.473 8.215 -18.833 1.00 18.17 191 ASP A N 1
ATOM 2874 C CA . ASP A 1 203 ? 26.156 9.491 -18.694 1.00 18.69 191 ASP A CA 1
ATOM 2875 C C . ASP A 1 203 ? 25.561 10.414 -17.642 1.00 17.95 191 ASP A C 1
ATOM 2876 O O . ASP A 1 203 ? 26.061 11.542 -17.477 1.00 20.08 191 ASP A O 1
ATOM 2885 N N . GLY A 1 204 ? 24.525 9.983 -16.923 1.00 18.97 192 GLY A N 1
ATOM 2886 C CA . GLY A 1 204 ? 23.924 10.844 -15.920 1.00 19.54 192 GLY A CA 1
ATOM 2887 C C . GLY A 1 204 ? 24.791 10.975 -14.681 1.00 20.36 192 GLY A C 1
ATOM 2888 O O . GLY A 1 204 ? 25.575 10.086 -14.347 1.00 18.68 192 GLY A O 1
ATOM 2892 N N . ILE A 1 205 ? 24.622 12.105 -13.977 1.00 21.31 193 ILE A N 1
ATOM 2893 C CA . ILE A 1 205 ? 25.485 12.427 -12.837 1.00 20.53 193 ILE A CA 1
ATOM 2894 C C . ILE A 1 205 ? 25.398 11.365 -11.742 1.00 21.03 193 ILE A C 1
ATOM 2895 O O . ILE A 1 205 ? 26.349 11.185 -10.971 1.00 23.19 193 ILE A O 1
ATOM 2911 N N . ASP A 1 206 ? 24.274 10.648 -11.651 1.00 17.13 194 ASP A N 1
ATOM 2912 C CA . ASP A 1 206 ? 24.121 9.634 -10.614 1.00 16.64 194 ASP A CA 1
ATOM 2913 C C . ASP A 1 206 ? 24.761 8.283 -10.948 1.00 15.43 194 ASP A C 1
ATOM 2914 O O . ASP A 1 206 ? 24.801 7.426 -10.063 1.00 16.75 194 ASP A O 1
ATOM 2923 N N . GLY A 1 207 ? 25.297 8.082 -12.166 1.00 16.56 195 GLY A N 1
ATOM 2924 C CA . GLY A 1 207 ? 25.876 6.816 -12.573 1.00 17.47 195 GLY A CA 1
ATOM 2925 C C . GLY A 1 207 ? 24.877 5.752 -12.999 1.00 16.42 195 GLY A C 1
ATOM 2926 O O . GLY A 1 207 ? 25.283 4.599 -13.219 1.00 16.60 195 GLY A O 1
ATOM 2930 N N . ILE A 1 208 ? 23.582 6.098 -13.116 1.00 16.53 196 ILE A N 1
ATOM 2931 C CA . ILE A 1 208 ? 22.508 5.136 -13.392 1.00 14.75 196 ILE A CA 1
ATOM 2932 C C . ILE A 1 208 ? 21.651 5.600 -14.576 1.00 15.11 196 ILE A C 1
ATOM 2933 O O . ILE A 1 208 ? 21.341 4.824 -15.480 1.00 16.11 196 ILE A O 1
ATOM 2949 N N . HIS A 1 209 ? 21.262 6.870 -14.584 1.00 14.63 197 HIS A N 1
ATOM 2950 C CA . HIS A 1 209 ? 20.321 7.372 -15.566 1.00 17.11 197 HIS A CA 1
ATOM 2951 C C . HIS A 1 209 ? 21.040 8.156 -16.664 1.00 17.05 197 HIS A C 1
ATOM 2952 O O . HIS A 1 209 ? 22.272 8.272 -16.675 1.00 17.44 197 HIS A O 1
ATOM 2967 N N . LEU A 1 210 ? 20.256 8.651 -17.631 1.00 16.02 198 LEU A N 1
ATOM 2968 C CA . LEU A 1 210 ? 20.788 9.179 -18.884 1.00 15.33 198 LEU A CA 1
ATOM 2969 C C . LEU A 1 210 ? 20.379 10.632 -19.105 1.00 16.53 198 LEU A C 1
ATOM 2970 O O . LEU A 1 210 ? 19.353 11.098 -18.607 1.00 16.89 198 LEU A O 1
ATOM 2986 N N . SER A 1 211 ? 21.214 11.351 -19.850 1.00 17.45 199 SER A N 1
ATOM 2987 C CA . SER A 1 211 ? 20.911 12.703 -20.286 1.00 18.17 199 SER A CA 1
ATOM 2988 C C . SER A 1 211 ? 19.900 12.692 -21.423 1.00 18.48 199 SER A C 1
ATOM 2989 O O . SER A 1 211 ? 19.684 11.674 -22.082 1.00 19.18 199 SER A O 1
ATOM 2997 N N . ALA A 1 212 ? 19.297 13.857 -21.669 1.00 18.76 200 ALA A N 1
ATOM 2998 C CA . ALA A 1 212 ? 18.359 13.981 -22.782 1.00 19.91 200 ALA A CA 1
ATOM 2999 C C . ALA A 1 212 ? 19.027 13.652 -24.115 1.00 19.98 200 ALA A C 1
ATOM 3000 O O . ALA A 1 212 ? 18.447 12.937 -24.956 1.00 19.65 200 ALA A O 1
ATOM 3007 N N . GLU A 1 213 ? 20.238 14.181 -24.351 1.00 20.00 201 GLU A N 1
ATOM 3008 C CA . GLU A 1 213 ? 20.855 13.946 -25.657 1.00 19.71 201 GLU A CA 1
ATOM 3009 C C . GLU A 1 213 ? 21.137 12.463 -25.875 1.00 18.01 201 GLU A C 1
ATOM 3010 O O . GLU A 1 213 ? 21.028 11.959 -27.006 1.00 20.16 201 GLU A O 1
ATOM 3022 N N . THR A 1 214 ? 21.506 11.753 -24.807 1.00 18.17 202 THR A N 1
ATOM 3023 C CA . THR A 1 214 ? 21.725 10.313 -24.903 1.00 19.02 202 THR A CA 1
ATOM 3024 C C . THR A 1 214 ? 20.412 9.560 -25.129 1.00 17.93 202 THR A C 1
ATOM 3025 O O . THR A 1 214 ? 20.381 8.591 -25.891 1.00 18.99 202 THR A O 1
ATOM 3036 N N . ASN A 1 215 ? 19.314 9.984 -24.479 1.00 19.71 203 ASN A N 1
ATOM 3037 C CA . ASN A 1 215 ? 18.008 9.402 -24.790 1.00 18.82 203 ASN A CA 1
ATOM 3038 C C . ASN A 1 215 ? 17.662 9.570 -26.263 1.00 18.71 203 ASN A C 1
ATOM 3039 O O . ASN A 1 215 ? 17.081 8.671 -26.884 1.00 17.55 203 ASN A O 1
ATOM 3050 N N . ILE A 1 216 ? 17.980 10.736 -26.828 1.00 19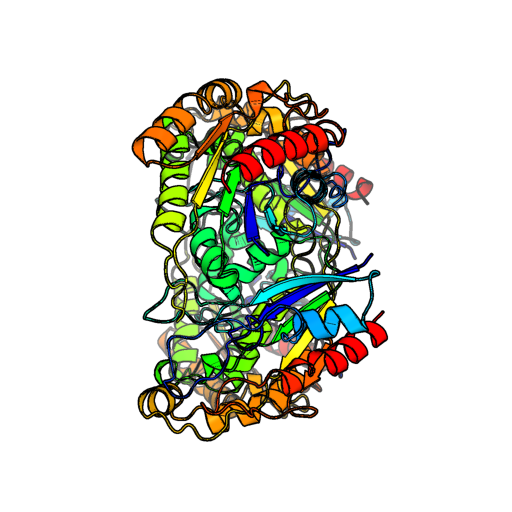.35 204 ILE A N 1
ATOM 3051 C CA . ILE A 1 216 ? 17.645 11.009 -28.219 1.00 20.66 204 ILE A CA 1
ATOM 3052 C C . ILE A 1 216 ? 18.499 10.158 -29.149 1.00 20.71 204 ILE A C 1
ATOM 3053 O O . ILE A 1 216 ? 17.988 9.540 -30.094 1.00 20.96 204 ILE A O 1
ATOM 3069 N N B ARG A 1 217 ? 19.810 10.088 -28.887 0.97 19.42 205 ARG A N 1
ATOM 3070 C CA B ARG A 1 217 ? 20.656 9.199 -29.685 0.97 20.64 205 ARG A CA 1
ATOM 3071 C C B ARG A 1 217 ? 20.171 7.758 -29.594 0.97 18.40 205 ARG A C 1
ATOM 3072 O O B ARG A 1 217 ? 20.105 7.056 -30.612 0.97 19.46 205 ARG A O 1
ATOM 3093 N N . LEU A 1 218 ? 19.800 7.305 -28.386 1.00 20.02 206 LEU A N 1
ATOM 3094 C CA . LEU A 1 218 ? 19.333 5.936 -28.206 1.00 18.73 206 LEU A CA 1
ATOM 3095 C C . LEU A 1 218 ? 18.056 5.676 -28.992 1.00 17.75 206 LEU A C 1
ATOM 3096 O O . LEU A 1 218 ? 17.916 4.635 -29.641 1.00 18.94 206 LEU A O 1
ATOM 3112 N N . GLY A 1 219 ? 17.098 6.595 -28.911 1.00 18.03 207 GLY A N 1
ATOM 3113 C CA . GLY A 1 219 ? 15.842 6.411 -29.623 1.00 19.24 207 GLY A CA 1
ATOM 3114 C C . GLY A 1 219 ? 16.020 6.402 -31.128 1.00 19.75 207 GLY A C 1
ATOM 3115 O O . GLY A 1 219 ? 15.365 5.637 -31.837 1.00 19.08 207 GLY A O 1
ATOM 3119 N N . HIS A 1 220 ? 16.908 7.251 -31.643 1.00 21.35 208 HIS A N 1
ATOM 3120 C CA . HIS A 1 220 ? 17.179 7.206 -33.076 1.00 22.84 208 HIS A CA 1
ATOM 3121 C C . HIS A 1 220 ? 17.754 5.857 -33.487 1.00 21.62 208 HIS A C 1
ATOM 3122 O O . HIS A 1 220 ? 17.338 5.281 -34.505 1.00 23.14 208 HIS A O 1
ATOM 3136 N N . ALA A 1 221 ? 18.678 5.309 -32.688 1.00 20.47 209 ALA A N 1
ATOM 3137 C CA . ALA A 1 221 ? 19.292 4.039 -33.059 1.00 20.56 209 ALA A CA 1
ATOM 3138 C C . ALA A 1 221 ? 18.297 2.892 -32.961 1.00 19.75 209 ALA A C 1
ATOM 3139 O O . ALA A 1 221 ? 18.333 1.960 -33.782 1.00 22.27 209 ALA A O 1
ATOM 3146 N N . ILE A 1 222 ? 17.396 2.940 -31.974 1.00 19.08 210 ILE A N 1
ATOM 3147 C CA . ILE A 1 222 ? 16.383 1.898 -31.875 1.00 18.55 210 ILE A CA 1
ATOM 3148 C C . ILE A 1 222 ? 15.394 2.000 -33.030 1.00 19.21 210 ILE A C 1
ATOM 3149 O O . ILE A 1 222 ? 14.960 0.981 -33.577 1.00 18.97 210 ILE A O 1
ATOM 3165 N N . ALA A 1 223 ? 15.047 3.223 -33.437 1.00 20.00 211 ALA A N 1
ATOM 3166 C CA . ALA A 1 223 ? 14.173 3.411 -34.590 1.00 21.49 211 ALA A CA 1
ATOM 3167 C C . ALA A 1 223 ? 14.775 2.785 -35.840 1.00 22.78 211 ALA A C 1
ATOM 3168 O O . ALA A 1 223 ? 14.061 2.176 -36.641 1.00 23.88 211 ALA A O 1
ATOM 3175 N N . ASP A 1 224 ? 16.088 2.933 -36.037 1.00 24.49 212 ASP A N 1
ATOM 3176 C CA . ASP A 1 224 ? 16.703 2.306 -37.207 1.00 26.23 212 ASP A CA 1
ATOM 3177 C C . ASP A 1 224 ? 16.502 0.801 -37.176 1.00 24.96 212 ASP A C 1
ATOM 3178 O O . ASP A 1 224 ? 16.178 0.175 -38.198 1.00 26.38 212 ASP A O 1
ATOM 3187 N N . LYS A 1 225 ? 16.701 0.206 -36.002 1.00 23.15 213 LYS A N 1
ATOM 3188 C CA . LYS A 1 225 ? 16.482 -1.220 -35.823 1.00 23.08 213 LYS A CA 1
ATOM 3189 C C . LYS A 1 225 ? 15.037 -1.597 -36.126 1.00 22.06 213 LYS A C 1
ATOM 3190 O O . LYS A 1 225 ? 14.779 -2.603 -36.801 1.00 23.82 213 LYS A O 1
ATOM 3209 N N . VAL A 1 226 ? 14.080 -0.796 -35.637 1.00 21.17 214 VAL A N 1
ATOM 3210 C CA . VAL A 1 226 ? 12.662 -1.090 -35.842 1.00 20.68 214 VAL A CA 1
ATOM 3211 C C . VAL A 1 226 ? 12.300 -0.983 -37.316 1.00 21.78 214 VAL A C 1
ATOM 3212 O O . VAL A 1 226 ? 11.607 -1.847 -37.863 1.00 22.21 214 VAL A O 1
ATOM 3225 N N . ALA A 1 227 ? 12.739 0.092 -37.974 1.00 22.56 215 ALA A N 1
ATOM 3226 C CA . ALA A 1 227 ? 12.424 0.272 -39.390 1.00 23.45 215 ALA A CA 1
ATOM 3227 C C . ALA A 1 227 ? 13.019 -0.832 -40.253 1.00 24.64 215 ALA A C 1
ATOM 3228 O O . ALA A 1 227 ? 12.426 -1.199 -41.273 1.00 25.28 215 ALA A O 1
ATOM 3235 N N . ALA A 1 228 ? 14.187 -1.362 -39.869 1.00 24.59 216 ALA A N 1
ATOM 3236 C CA . ALA A 1 228 ? 14.825 -2.411 -40.655 1.00 26.07 216 ALA A CA 1
ATOM 3237 C C . ALA A 1 228 ? 14.051 -3.711 -40.550 1.00 28.10 216 ALA A C 1
ATOM 3238 O O . ALA A 1 228 ? 14.093 -4.535 -41.467 1.00 29.90 216 ALA A O 1
ATOM 3245 N N . LEU A 1 229 ? 13.330 -3.898 -39.447 1.00 30.00 217 LEU A N 1
ATOM 3246 C CA . LEU A 1 229 ? 12.519 -5.089 -39.256 1.00 32.53 217 LEU A CA 1
ATOM 3247 C C . LEU A 1 229 ? 11.268 -5.060 -40.125 1.00 33.21 217 LEU A C 1
ATOM 3248 O O . LEU A 1 229 ? 10.806 -6.107 -40.591 1.00 33.52 217 LEU A O 1
ATOM 3264 N N . PHE A 1 230 ? 10.704 -3.884 -40.351 1.00 33.34 218 PHE A N 1
ATOM 3265 C CA . PHE A 1 230 ? 9.519 -3.769 -41.179 1.00 35.14 218 PHE A CA 1
ATOM 3266 C C . PHE A 1 230 ? 9.878 -3.086 -42.501 1.00 37.69 218 PHE A C 1
ATOM 3267 O O . PHE A 1 230 ? 9.169 -2.197 -42.965 1.00 39.76 218 PHE A O 1
ATOM 3284 N N . LYS B 1 16 ? 1.273 19.441 -21.089 1.00 33.72 4 LYS B N 1
ATOM 3285 C CA . LYS B 1 16 ? -0.053 18.918 -21.367 1.00 31.64 4 LYS B CA 1
ATOM 3286 C C . LYS B 1 16 ? -0.631 18.270 -20.110 1.00 28.91 4 LYS B C 1
ATOM 3287 O O . LYS B 1 16 ? 0.106 17.831 -19.210 1.00 27.47 4 LYS B O 1
ATOM 3306 N N . ARG B 1 17 ? -1.958 18.227 -20.033 1.00 26.97 5 ARG B N 1
ATOM 3307 C CA . ARG B 1 17 ? -2.627 17.550 -18.936 1.00 27.18 5 ARG B CA 1
ATOM 3308 C C . ARG B 1 17 ? -2.797 16.089 -19.312 1.00 24.88 5 ARG B C 1
ATOM 3309 O O . ARG B 1 17 ? -3.383 15.776 -20.352 1.00 26.97 5 ARG B O 1
ATOM 3330 N N . SER B 1 18 ? -2.308 15.196 -18.459 1.00 23.14 6 SER B N 1
ATOM 3331 C CA . SER B 1 18 ? -2.285 13.766 -18.755 1.00 20.86 6 SER B CA 1
ATOM 3332 C C . SER B 1 18 ? -3.512 13.080 -18.154 1.00 18.12 6 SER B C 1
ATOM 3333 O O . SER B 1 18 ? -3.814 13.255 -16.969 1.00 18.68 6 SER B O 1
ATOM 3341 N N . VAL B 1 19 ? -4.205 12.288 -18.970 1.00 17.41 7 VAL B N 1
ATOM 3342 C CA . VAL B 1 19 ? -5.451 11.632 -18.568 1.00 17.24 7 VAL B CA 1
ATOM 3343 C C . VAL B 1 19 ? -5.317 10.139 -18.823 1.00 16.15 7 VAL B C 1
ATOM 3344 O O . VAL B 1 19 ? -5.238 9.708 -19.982 1.00 16.30 7 VAL B O 1
ATOM 3357 N N . LEU B 1 20 ? -5.329 9.349 -17.756 1.00 15.94 8 LEU B N 1
ATOM 3358 C CA . LEU B 1 20 ? -5.266 7.903 -17.887 1.00 15.02 8 LEU B CA 1
ATOM 3359 C C . LEU B 1 20 ? -6.677 7.324 -17.884 1.00 15.50 8 LEU B C 1
ATOM 3360 O O . LEU B 1 20 ? -7.471 7.620 -16.988 1.00 16.58 8 LEU B O 1
ATOM 3376 N N . CYS B 1 21 ? -6.978 6.498 -18.888 1.00 15.41 9 CYS B N 1
ATOM 3377 C CA . CYS B 1 21 ? -8.302 5.910 -19.082 1.00 13.19 9 CYS B CA 1
ATOM 3378 C C . CYS B 1 21 ? -8.225 4.418 -18.773 1.00 14.52 9 CYS B C 1
ATOM 3379 O O . CYS B 1 21 ? -7.644 3.648 -19.554 1.00 15.88 9 CYS B O 1
ATOM 3387 N N . PHE B 1 22 ? -8.792 4.010 -17.633 1.00 14.76 10 PHE B N 1
ATOM 3388 C CA . PHE B 1 22 ? -8.663 2.650 -17.108 1.00 11.73 10 PHE B CA 1
ATOM 3389 C C . PHE B 1 22 ? -10.004 1.945 -17.223 1.00 11.91 10 PHE B C 1
ATOM 3390 O O . PHE B 1 22 ? -10.993 2.380 -16.614 1.00 14.41 10 PHE B O 1
ATOM 3407 N N . GLY B 1 23 ? -10.047 0.861 -17.996 1.00 12.12 11 GLY B N 1
ATOM 3408 C CA . GLY B 1 23 ? -11.315 0.224 -18.287 1.00 11.93 11 GLY B CA 1
ATOM 3409 C C . GLY B 1 23 ? -11.196 -1.204 -18.789 1.00 12.38 11 GLY B C 1
ATOM 3410 O O . GLY B 1 23 ? -10.135 -1.839 -18.701 1.00 12.77 11 GLY B O 1
ATOM 3414 N N . ASP B 1 24 ? -12.319 -1.706 -19.313 1.00 12.33 12 ASP B N 1
ATOM 3415 C CA . ASP B 1 24 ? -12.483 -3.073 -19.817 1.00 13.79 12 ASP B CA 1
ATOM 3416 C C . ASP B 1 24 ? -12.634 -3.012 -21.346 1.00 14.08 12 ASP B C 1
ATOM 3417 O O . ASP B 1 24 ? -12.059 -2.112 -21.977 1.00 13.26 12 ASP B O 1
ATOM 3426 N N A SER B 1 25 ? -13.402 -3.944 -21.934 0.62 14.02 13 SER B N 1
ATOM 3427 N N B SER B 1 25 ? -13.402 -3.943 -21.920 0.38 14.82 13 SER B N 1
ATOM 3428 C CA A SER B 1 25 ? -13.550 -3.969 -23.396 0.62 15.01 13 SER B CA 1
ATOM 3429 C CA B SER B 1 25 ? -13.566 -3.985 -23.372 0.38 15.86 13 SER B CA 1
ATOM 3430 C C A SER B 1 25 ? -14.209 -2.706 -23.929 0.62 15.90 13 SER B C 1
ATOM 3431 C C B SER B 1 25 ? -14.189 -2.704 -23.912 0.38 16.28 13 SER B C 1
ATOM 3432 O O A SER B 1 25 ? -14.045 -2.378 -25.111 0.62 16.43 13 SER B O 1
ATOM 3433 O O B SER B 1 25 ? -13.955 -2.345 -25.073 0.38 16.86 13 SER B O 1
ATOM 3448 N N . LEU B 1 26 ? -15.012 -2.019 -23.108 1.00 15.47 14 LEU B N 1
ATOM 3449 C CA . LEU B 1 26 ? -15.641 -0.792 -23.591 1.00 15.89 14 LEU B CA 1
ATOM 3450 C C . LEU B 1 26 ? -14.583 0.257 -23.878 1.00 15.14 14 LEU B C 1
ATOM 3451 O O . LEU B 1 26 ? -14.765 1.105 -24.757 1.00 16.27 14 LEU B O 1
ATOM 3468 N N . THR B 1 27 ? -13.484 0.216 -23.127 1.00 15.50 15 THR B N 1
ATOM 3469 C CA . THR B 1 27 ? -12.379 1.146 -23.274 1.00 14.82 15 THR B CA 1
ATOM 3470 C C . THR B 1 27 ? -11.359 0.633 -24.292 1.00 15.50 15 THR B C 1
ATOM 3471 O O . THR B 1 27 ? -10.895 1.391 -25.152 1.00 17.29 15 THR B O 1
ATOM 3482 N N . TRP B 1 28 ? -11.032 -0.654 -24.239 1.00 15.74 16 TRP B N 1
ATOM 3483 C CA . TRP B 1 28 ? -10.144 -1.249 -25.241 1.00 14.41 16 TRP B CA 1
ATOM 3484 C C . TRP B 1 28 ? -10.708 -1.087 -26.644 1.00 14.80 16 TRP B C 1
ATOM 3485 O O . TRP B 1 28 ? -9.964 -0.807 -27.596 1.00 13.92 16 TRP B O 1
ATOM 3506 N N . GLY B 1 29 ? -12.028 -1.222 -26.785 1.00 15.29 17 GLY B N 1
ATOM 3507 C CA . GLY B 1 29 ? -12.671 -1.042 -28.072 1.00 15.64 17 GLY B CA 1
ATOM 3508 C C . GLY B 1 29 ? -13.056 -2.330 -28.765 1.00 14.62 17 GLY B C 1
ATOM 3509 O O . GLY B 1 29 ? -12.707 -2.529 -29.932 1.00 16.47 17 GLY B O 1
ATOM 3513 N N . TRP B 1 30 ? -13.778 -3.205 -28.060 1.00 14.66 18 TRP B N 1
ATOM 3514 C CA . TRP B 1 30 ? -14.259 -4.457 -28.633 1.00 14.17 18 TRP B CA 1
ATOM 3515 C C . TRP B 1 30 ? -15.370 -4.186 -29.664 1.00 15.32 18 TRP B C 1
ATOM 3516 O O . TRP B 1 30 ? -16.413 -3.620 -29.330 1.00 16.33 18 TRP B O 1
ATOM 3537 N N . ILE B 1 31 ? -15.165 -4.610 -30.906 1.00 15.74 19 ILE B N 1
ATOM 3538 C CA . ILE B 1 31 ? -16.181 -4.479 -31.951 1.00 16.61 19 ILE B CA 1
ATOM 3539 C C . ILE B 1 31 ? -17.250 -5.564 -31.798 1.00 15.09 19 ILE B C 1
ATOM 3540 O O . ILE B 1 31 ? -16.944 -6.756 -31.924 1.00 16.73 19 ILE B O 1
ATOM 3556 N N . PRO B 1 32 ? -18.505 -5.227 -31.495 1.00 16.50 20 PRO B N 1
ATOM 3557 C CA . PRO B 1 32 ? -19.521 -6.283 -31.409 1.00 16.33 20 PRO B CA 1
ATOM 3558 C C . PRO B 1 32 ? -19.689 -6.956 -32.762 1.00 17.95 20 PRO B C 1
ATOM 3559 O O . PRO B 1 32 ? -19.761 -6.287 -33.797 1.00 19.59 20 PRO B O 1
ATOM 3570 N N . VAL B 1 33 ? -19.719 -8.294 -32.759 1.00 18.54 21 VAL B N 1
ATOM 3571 C CA . VAL B 1 33 ? -19.867 -9.066 -33.992 1.00 22.22 21 VAL B CA 1
ATOM 3572 C C . VAL B 1 33 ? -20.849 -10.220 -33.816 1.00 22.48 21 VAL B C 1
ATOM 3573 O O . VAL B 1 33 ? -21.032 -10.759 -32.724 1.00 20.58 21 VAL B O 1
ATOM 3586 N N . LYS B 1 34 ? -21.430 -10.629 -34.944 1.00 25.32 22 LYS B N 1
ATOM 3587 C CA . LYS B 1 34 ? -22.494 -11.633 -34.944 1.00 28.86 22 LYS B CA 1
ATOM 3588 C C . LYS B 1 34 ? -22.032 -12.973 -34.368 1.00 28.85 22 LYS B C 1
ATOM 3589 O O . LYS B 1 34 ? -22.807 -13.656 -33.683 1.00 28.95 22 LYS B O 1
ATOM 3608 N N . GLU B 1 35 ? -20.783 -13.380 -34.624 1.00 28.55 23 GLU B N 1
ATOM 3609 C CA . GLU B 1 35 ? -20.319 -14.650 -34.054 1.00 31.19 23 GLU B CA 1
ATOM 3610 C C . GLU B 1 35 ? -19.778 -14.526 -32.621 1.00 25.78 23 GLU B C 1
ATOM 3611 O O . GLU B 1 35 ? -19.201 -15.498 -32.095 1.00 23.03 23 GLU B O 1
ATOM 3623 N N . SER B 1 36 ? -19.975 -13.364 -32.006 1.00 22.20 24 SER B N 1
ATOM 3624 C CA . SER B 1 36 ? -19.670 -13.063 -30.605 1.00 20.41 24 SER B CA 1
ATOM 3625 C C . SER B 1 36 ? -18.181 -12.893 -30.321 1.00 18.64 24 SER B C 1
ATOM 3626 O O . SER B 1 36 ? -17.781 -11.881 -29.743 1.00 18.79 24 SER B O 1
ATOM 3634 N N . SER B 1 37 ? -17.364 -13.865 -30.714 1.00 18.61 25 SER B N 1
ATOM 3635 C CA . SER B 1 37 ? -15.938 -13.884 -30.396 1.00 18.91 25 SER B CA 1
ATOM 3636 C C . SER B 1 37 ? -15.253 -14.859 -31.362 1.00 20.98 25 SER B C 1
ATOM 3637 O O . SER B 1 37 ? -15.858 -15.850 -31.763 1.00 20.93 25 SER B O 1
ATOM 3645 N N . PRO B 1 38 ? -13.987 -14.601 -31.738 1.00 22.55 26 PRO B N 1
ATOM 3646 C CA . PRO B 1 38 ? -13.161 -13.437 -31.398 1.00 22.72 26 PRO B CA 1
ATOM 3647 C C . PRO B 1 38 ? -13.518 -12.218 -32.251 1.00 21.87 26 PRO B C 1
ATOM 3648 O O . PRO B 1 38 ? -14.377 -12.300 -33.145 1.00 22.13 26 PRO B O 1
ATOM 3659 N N . THR B 1 39 ? -12.875 -11.090 -31.968 1.00 21.26 27 THR B N 1
ATOM 3660 C CA . THR B 1 39 ? -13.184 -9.860 -32.676 1.00 19.80 27 THR B CA 1
ATOM 3661 C C . THR B 1 39 ? -11.948 -8.976 -32.776 1.00 21.27 27 THR B C 1
ATOM 3662 O O . THR B 1 39 ? -10.931 -9.185 -32.101 1.00 24.07 27 THR B O 1
ATOM 3673 N N . LEU B 1 40 ? -12.090 -7.940 -33.586 1.00 19.10 28 LEU B N 1
ATOM 3674 C CA . LEU B 1 40 ? -11.053 -6.950 -33.821 1.00 18.54 28 LEU B CA 1
ATOM 3675 C C . LEU B 1 40 ? -11.263 -5.738 -32.920 1.00 16.53 28 LEU B C 1
ATOM 3676 O O . LEU B 1 40 ? -12.307 -5.569 -32.276 1.00 15.95 28 LEU B O 1
ATOM 3692 N N . ARG B 1 41 ? -10.255 -4.880 -32.890 1.00 16.91 29 ARG B N 1
ATOM 3693 C CA . ARG B 1 41 ? -10.293 -3.662 -32.095 1.00 17.25 29 ARG B CA 1
ATOM 3694 C C . ARG B 1 41 ? -10.698 -2.467 -32.958 1.00 16.73 29 ARG B C 1
ATOM 3695 O O . ARG B 1 41 ? -10.198 -2.291 -34.078 1.00 17.36 29 ARG B O 1
ATOM 3716 N N . TYR B 1 42 ? -11.600 -1.635 -32.431 1.00 17.00 30 TYR B N 1
ATOM 3717 C CA . TYR B 1 42 ? -11.872 -0.361 -33.080 1.00 14.93 30 TYR B CA 1
ATOM 3718 C C . TYR B 1 42 ? -10.571 0.420 -33.254 1.00 16.69 30 TYR B C 1
ATOM 3719 O O . TYR B 1 42 ? -9.765 0.500 -32.311 1.00 15.65 30 TYR B O 1
ATOM 3737 N N . PRO B 1 43 ? -10.378 1.082 -34.393 1.00 18.61 31 PRO B N 1
ATOM 3738 C CA . PRO B 1 43 ? -9.326 2.099 -34.487 1.00 19.54 31 PRO B CA 1
ATOM 3739 C C . PRO B 1 43 ? -9.495 3.193 -33.436 1.00 18.32 31 PRO B C 1
ATOM 3740 O O . PRO B 1 43 ? -10.592 3.469 -32.947 1.00 19.47 31 PRO B O 1
ATOM 3751 N N . TYR B 1 44 ? -8.389 3.882 -33.168 1.00 18.60 32 TYR B N 1
ATOM 3752 C CA . TYR B 1 44 ? -8.338 4.874 -32.095 1.00 19.15 32 TYR B CA 1
ATOM 3753 C C . TYR B 1 44 ? -9.431 5.923 -32.240 1.00 19.05 32 TYR B C 1
ATOM 3754 O O . TYR B 1 44 ? -10.074 6.306 -31.252 1.00 17.26 32 TYR B O 1
ATOM 3772 N N A GLU B 1 45 ? -9.659 6.373 -33.475 0.49 18.88 33 GLU B N 1
ATOM 3773 N N B GLU B 1 45 ? -9.656 6.404 -33.466 0.16 19.36 33 GLU B N 1
ATOM 3774 N N C GLU B 1 45 ? -9.661 6.417 -33.459 0.35 19.15 33 GLU B N 1
ATOM 3775 C CA A GLU B 1 45 ? -10.632 7.409 -33.779 0.49 19.49 33 GLU B CA 1
ATOM 3776 C CA B GLU B 1 45 ? -10.664 7.438 -33.684 0.16 19.83 33 GLU B CA 1
ATOM 3777 C CA C GLU B 1 45 ? -10.663 7.468 -33.636 0.35 19.73 33 GLU B CA 1
ATOM 3778 C C A GLU B 1 45 ? -12.066 6.949 -33.517 0.49 19.43 33 GLU B C 1
ATOM 3779 C C B GLU B 1 45 ? -12.060 6.945 -33.330 0.16 19.10 33 GLU B C 1
ATOM 3780 C C C GLU B 1 45 ? -12.094 6.952 -33.508 0.35 19.56 33 GLU B C 1
ATOM 3781 O O A GLU B 1 45 ? -12.963 7.794 -33.397 0.49 20.95 33 GLU B O 1
ATOM 3782 O O B GLU B 1 45 ? -12.931 7.752 -32.984 0.16 19.00 33 GLU B O 1
ATOM 3783 O O C GLU B 1 45 ? -13.024 7.768 -33.493 0.35 20.78 33 GLU B O 1
ATOM 3817 N N . GLN B 1 46 ? -12.290 5.635 -33.397 1.00 18.72 34 GLN B N 1
ATOM 3818 C CA . GLN B 1 46 ? -13.604 5.055 -33.120 1.00 16.55 34 GLN B CA 1
ATOM 3819 C C . GLN B 1 46 ? -13.731 4.546 -31.690 1.00 16.77 34 GLN B C 1
ATOM 3820 O O . GLN B 1 46 ? -14.745 3.916 -31.361 1.00 18.05 34 GLN B O 1
ATOM 3836 N N . ARG B 1 47 ? -12.721 4.777 -30.856 1.00 17.01 35 ARG B N 1
ATOM 3837 C CA . ARG B 1 47 ? -12.753 4.449 -29.436 1.00 17.06 35 ARG B CA 1
ATOM 3838 C C . ARG B 1 47 ? -13.255 5.658 -28.651 1.00 17.35 35 ARG B C 1
ATOM 3839 O O . ARG B 1 47 ? -13.130 6.803 -29.093 1.00 16.98 35 ARG B O 1
ATOM 3860 N N . TRP B 1 48 ? -13.827 5.419 -27.465 1.00 15.45 36 TRP B N 1
ATOM 3861 C CA . TRP B 1 48 ? -14.243 6.590 -26.709 1.00 14.96 36 TRP B CA 1
ATOM 3862 C C . TRP B 1 48 ? -13.040 7.425 -26.294 1.00 14.71 36 TRP B C 1
ATOM 3863 O O . TRP B 1 48 ? -13.118 8.654 -26.271 1.00 15.61 36 TRP B O 1
ATOM 3884 N N . THR B 1 49 ? -11.917 6.760 -26.013 1.00 14.58 37 THR B N 1
ATOM 3885 C CA . THR B 1 49 ? -10.678 7.435 -25.637 1.00 16.56 37 THR B CA 1
ATOM 3886 C C . THR B 1 49 ? -10.201 8.379 -26.741 1.00 15.69 37 THR B C 1
ATOM 3887 O O . THR B 1 49 ? -9.857 9.532 -26.477 1.00 17.75 37 THR B O 1
ATOM 3898 N N . GLY B 1 50 ? -10.185 7.909 -27.989 1.00 16.04 38 GLY B N 1
ATOM 3899 C CA . GLY B 1 50 ? -9.730 8.754 -29.084 1.00 16.14 38 GLY B CA 1
ATOM 3900 C C . GLY B 1 50 ? -10.703 9.869 -29.417 1.00 18.08 38 GLY B C 1
ATOM 3901 O O . GLY B 1 50 ? -10.295 10.990 -29.737 1.00 20.13 38 GLY B O 1
ATOM 3905 N N . ALA B 1 51 ? -11.998 9.580 -29.344 1.00 17.92 39 ALA B N 1
ATOM 3906 C CA . ALA B 1 51 ? -12.996 10.624 -29.537 1.00 18.37 39 ALA B CA 1
ATOM 3907 C C . ALA B 1 51 ? -12.885 11.685 -28.454 1.00 18.29 39 ALA B C 1
ATOM 3908 O O . ALA B 1 51 ? -12.970 12.890 -28.747 1.00 20.99 39 ALA B O 1
ATOM 3915 N N . MET B 1 52 ? -12.693 11.260 -27.195 1.00 18.39 40 MET B N 1
ATOM 3916 C CA . MET B 1 52 ? -12.444 12.215 -26.118 1.00 18.92 40 MET B CA 1
ATOM 3917 C C . MET B 1 52 ? -11.190 13.044 -26.391 1.00 19.35 40 MET B C 1
ATOM 3918 O O . MET B 1 52 ? -11.190 14.270 -26.210 1.00 20.22 40 MET B O 1
ATOM 3932 N N . ALA B 1 53 ? -10.099 12.387 -26.790 1.00 18.56 41 ALA B N 1
ATOM 3933 C CA . ALA B 1 53 ? -8.853 13.112 -27.044 1.00 19.05 41 ALA B CA 1
ATOM 3934 C C . ALA B 1 53 ? -9.036 14.178 -28.112 1.00 19.34 41 ALA B C 1
ATOM 3935 O O . ALA B 1 53 ? -8.532 15.298 -27.975 1.00 22.40 41 ALA B O 1
ATOM 3942 N N . ALA B 1 54 ? -9.757 13.853 -29.180 1.00 21.26 42 ALA B N 1
ATOM 3943 C CA . ALA B 1 54 ? -9.953 14.818 -30.260 1.00 22.15 42 ALA B CA 1
ATOM 3944 C C . ALA B 1 54 ? -10.686 16.064 -29.772 1.00 24.46 42 ALA B C 1
ATOM 3945 O O . ALA B 1 54 ? -10.328 17.193 -30.138 1.00 24.56 42 ALA B O 1
ATOM 3952 N N . ARG B 1 55 ? -11.743 15.873 -28.976 1.00 23.63 43 ARG B N 1
ATOM 3953 C CA . ARG B 1 55 ? -12.541 17.000 -28.495 1.00 26.94 43 ARG B CA 1
ATOM 3954 C C . ARG B 1 55 ? -11.787 17.815 -27.448 1.00 26.37 43 ARG B C 1
ATOM 3955 O O . ARG B 1 55 ? -11.952 19.041 -27.375 1.00 27.87 43 ARG B O 1
ATOM 3976 N N . LEU B 1 56 ? -10.951 17.162 -26.637 1.00 25.57 44 LEU B N 1
ATOM 3977 C CA . LEU B 1 56 ? -10.144 17.896 -25.670 1.00 23.73 44 LEU B CA 1
ATOM 3978 C C . LEU B 1 56 ? -9.027 18.688 -26.342 1.00 25.16 44 LEU B C 1
ATOM 3979 O O . LEU B 1 56 ? -8.714 19.806 -25.917 1.00 26.20 44 LEU B O 1
ATOM 3995 N N . GLY B 1 57 ? -8.406 18.132 -27.376 1.00 26.15 45 GLY B N 1
ATOM 3996 C CA . GLY B 1 57 ? -7.400 18.867 -28.126 1.00 26.80 45 GLY B CA 1
ATOM 3997 C C . GLY B 1 57 ? -5.995 18.678 -27.586 1.00 29.71 45 GLY B C 1
ATOM 3998 O O . GLY B 1 57 ? -5.735 17.877 -26.685 1.00 30.11 45 GLY B O 1
ATOM 4002 N N . ASP B 1 58 ? -5.068 19.450 -28.146 1.00 33.61 46 ASP B N 1
ATOM 4003 C CA . ASP B 1 58 ? -3.648 19.180 -27.939 1.00 36.60 46 ASP B CA 1
ATOM 4004 C C . ASP B 1 58 ? -3.113 19.670 -26.595 1.00 37.42 46 ASP B C 1
ATOM 4005 O O . ASP B 1 58 ? -1.931 19.461 -26.316 1.00 39.70 46 ASP B O 1
ATOM 4014 N N . GLY B 1 59 ? -3.934 20.293 -25.750 1.00 34.83 47 GLY B N 1
ATOM 4015 C CA . GLY B 1 59 ? -3.536 20.517 -24.369 1.00 31.95 47 GLY B CA 1
ATOM 4016 C C . GLY B 1 59 ? -3.617 19.291 -23.480 1.00 30.29 47 GLY B C 1
ATOM 4017 O O . GLY B 1 59 ? -3.232 19.330 -22.300 1.00 30.98 47 GLY B O 1
ATOM 4021 N N . TYR B 1 60 ? -4.106 18.181 -24.013 1.00 28.97 48 TYR B N 1
ATOM 4022 C CA . TYR B 1 60 ? -4.290 16.967 -23.240 1.00 27.56 48 TYR B CA 1
ATOM 4023 C C . TYR B 1 60 ? -3.558 15.805 -23.895 1.00 26.37 48 TYR B C 1
ATOM 4024 O O . TYR B 1 60 ? -3.394 15.755 -25.122 1.00 28.20 48 TYR B O 1
ATOM 4042 N N . HIS B 1 61 ? -3.128 14.866 -23.050 1.00 24.94 49 HIS B N 1
ATOM 4043 C CA . HIS B 1 61 ? -2.424 13.668 -23.479 1.00 23.45 49 HIS B CA 1
ATOM 4044 C C . HIS B 1 61 ? -3.174 12.491 -22.879 1.00 20.53 49 HIS B C 1
ATOM 4045 O O . HIS B 1 61 ? -3.285 12.391 -21.655 1.00 22.02 49 HIS B O 1
ATOM 4059 N N . ILE B 1 62 ? -3.701 11.622 -23.729 1.00 19.48 50 ILE B N 1
ATOM 4060 C CA . ILE B 1 62 ? -4.529 10.501 -23.285 1.00 17.85 50 ILE B CA 1
ATOM 4061 C C . ILE B 1 62 ? -3.678 9.245 -23.224 1.00 18.50 50 ILE B C 1
ATOM 4062 O O . ILE B 1 62 ? -2.934 8.940 -24.167 1.00 20.58 50 ILE B O 1
ATOM 4078 N N . ILE B 1 63 ? -3.809 8.500 -22.127 1.00 17.94 51 ILE B N 1
ATOM 4079 C CA . ILE B 1 63 ? -3.124 7.229 -21.934 1.00 17.53 51 ILE B CA 1
ATOM 4080 C C . ILE B 1 63 ? -4.201 6.155 -21.847 1.00 16.79 51 ILE B C 1
ATOM 4081 O O . ILE B 1 63 ? -5.094 6.239 -21.001 1.00 16.54 51 ILE B O 1
ATOM 4097 N N . GLU B 1 64 ? -4.121 5.149 -22.708 1.00 16.69 52 GLU B N 1
ATOM 4098 C CA . GLU B 1 64 ? -5.118 4.088 -22.740 1.00 16.08 52 GLU B CA 1
ATOM 4099 C C . GLU B 1 64 ? -4.663 2.877 -21.920 1.00 16.08 52 GLU B C 1
ATOM 4100 O O . GLU B 1 64 ? -3.587 2.329 -22.165 1.00 17.37 52 GLU B O 1
ATOM 4112 N N . GLU B 1 65 ? -5.519 2.426 -20.978 1.00 14.11 53 GLU B N 1
ATOM 4113 C CA . GLU B 1 65 ? -5.316 1.177 -20.230 1.00 12.70 53 GLU B CA 1
ATOM 4114 C C . GLU B 1 65 ? -6.656 0.429 -20.158 1.00 13.04 53 GLU B C 1
ATOM 4115 O O . GLU B 1 65 ? -7.261 0.278 -19.091 1.00 13.53 53 GLU B O 1
ATOM 4127 N N . GLY B 1 66 ? -7.127 -0.024 -21.317 1.00 14.12 54 GLY B N 1
ATOM 4128 C CA . GLY B 1 66 ? -8.316 -0.859 -21.414 1.00 13.57 54 GLY B CA 1
ATOM 4129 C C . GLY B 1 66 ? -7.955 -2.320 -21.633 1.00 13.24 54 GLY B C 1
ATOM 4130 O O . GLY B 1 66 ? -7.116 -2.642 -22.471 1.00 14.29 54 GLY B O 1
ATOM 4134 N N . LEU B 1 67 ? -8.635 -3.203 -20.902 1.00 13.57 55 LEU B N 1
ATOM 4135 C CA . LEU B 1 67 ? -8.388 -4.638 -20.970 1.00 13.00 55 LEU B CA 1
ATOM 4136 C C . LEU B 1 67 ? -9.717 -5.390 -21.005 1.00 12.06 55 LEU B C 1
ATOM 4137 O O . LEU B 1 67 ? -10.491 -5.346 -20.041 1.00 13.01 55 LEU B O 1
ATOM 4153 N N . SER B 1 68 ? -9.970 -6.107 -22.100 1.00 13.27 56 SER B N 1
ATOM 4154 C CA . SER B 1 68 ? -11.178 -6.909 -22.197 1.00 13.89 56 SER B CA 1
ATOM 4155 C C . SER B 1 68 ? -11.282 -7.844 -20.996 1.00 13.30 56 SER B C 1
ATOM 4156 O O . SER B 1 68 ? -10.307 -8.478 -20.588 1.00 13.50 56 SER B O 1
ATOM 4164 N N . ALA B 1 69 ? -12.495 -7.940 -20.447 1.00 13.88 57 ALA B N 1
ATOM 4165 C CA . ALA B 1 69 ? -12.880 -8.823 -19.364 1.00 13.11 57 ALA B CA 1
ATOM 4166 C C . ALA B 1 69 ? -12.414 -8.355 -17.983 1.00 12.76 57 ALA B C 1
ATOM 4167 O O . ALA B 1 69 ? -12.666 -9.068 -16.992 1.00 12.84 57 ALA B O 1
ATOM 4174 N N . ARG B 1 70 ? -11.808 -7.179 -17.866 1.00 13.54 58 ARG B N 1
ATOM 4175 C CA . ARG B 1 70 ? -11.290 -6.711 -16.579 1.00 11.77 58 ARG B CA 1
ATOM 4176 C C . ARG B 1 70 ? -12.428 -6.425 -15.601 1.00 11.86 58 ARG B C 1
ATOM 4177 O O . ARG B 1 70 ? -13.464 -5.861 -15.973 1.00 13.43 58 ARG B O 1
ATOM 4198 N N . THR B 1 71 ? -12.211 -6.799 -14.334 1.00 11.53 59 THR B N 1
ATOM 4199 C CA . THR B 1 71 ? -13.109 -6.530 -13.215 1.00 12.00 59 THR B CA 1
ATOM 4200 C C . THR B 1 71 ? -12.542 -5.396 -12.363 1.00 11.89 59 THR B C 1
ATOM 4201 O O . THR B 1 71 ? -11.384 -4.987 -12.519 1.00 13.29 59 THR B O 1
ATOM 4212 N N . THR B 1 72 ? -13.349 -4.921 -11.414 1.00 13.44 60 THR B N 1
ATOM 4213 C CA . THR B 1 72 ? -12.828 -3.926 -10.471 1.00 14.21 60 THR B CA 1
ATOM 4214 C C . THR B 1 72 ? -11.744 -4.528 -9.584 1.00 13.81 60 THR B C 1
ATOM 4215 O O . THR B 1 72 ? -10.626 -4.015 -9.513 1.00 15.15 60 THR B O 1
ATOM 4226 N N . SER B 1 73 ? -12.066 -5.626 -8.890 1.00 13.87 61 SER B N 1
ATOM 4227 C CA . SER B 1 73 ? -11.237 -6.132 -7.802 1.00 13.70 61 SER B CA 1
ATOM 4228 C C . SER B 1 73 ? -11.428 -7.624 -7.606 1.00 13.61 61 SER B C 1
ATOM 4229 O O . SER B 1 73 ? -11.223 -8.127 -6.497 1.00 16.38 61 SER B O 1
ATOM 4237 N N . LEU B 1 74 ? -11.785 -8.346 -8.661 1.00 14.74 62 LEU B N 1
ATOM 4238 C CA . LEU B 1 74 ? -12.049 -9.775 -8.592 1.00 14.96 62 LEU B CA 1
ATOM 4239 C C . LEU B 1 74 ? -11.013 -10.554 -9.388 1.00 16.36 62 LEU B C 1
ATOM 4240 O O . LEU B 1 74 ? -10.638 -10.159 -10.498 1.00 17.62 62 LEU B O 1
ATOM 4256 N N . ASP B 1 75 ? -10.627 -11.712 -8.859 1.00 16.52 63 ASP B N 1
ATOM 4257 C CA . ASP B 1 75 ? -9.811 -12.655 -9.601 1.00 18.12 63 ASP B CA 1
ATOM 4258 C C . ASP B 1 75 ? -10.720 -13.532 -10.460 1.00 18.08 63 ASP B C 1
ATOM 4259 O O . ASP B 1 75 ? -11.640 -14.177 -9.945 1.00 21.70 63 ASP B O 1
ATOM 4268 N N . ASP B 1 76 ? -10.491 -13.525 -11.770 1.00 18.83 64 ASP B N 1
ATOM 4269 C CA . ASP B 1 76 ? -11.274 -14.355 -12.679 1.00 19.67 64 ASP B CA 1
ATOM 4270 C C . ASP B 1 76 ? -10.709 -15.770 -12.650 1.00 20.21 64 ASP B C 1
ATOM 4271 O O . ASP B 1 76 ? -9.479 -15.947 -12.735 1.00 20.03 64 ASP B O 1
ATOM 4280 N N . PRO B 1 77 ? -11.556 -16.798 -12.539 1.00 21.46 65 PRO B N 1
ATOM 4281 C CA . PRO B 1 77 ? -11.016 -18.156 -12.358 1.00 21.64 65 PRO B CA 1
ATOM 4282 C C . PRO B 1 77 ? -10.221 -18.642 -13.538 1.00 20.04 65 PRO B C 1
ATOM 4283 O O . PRO B 1 77 ? -9.378 -19.524 -13.376 1.00 22.03 65 PRO B O 1
ATOM 4294 N N . ASN B 1 78 ? -10.443 -18.090 -14.724 1.00 21.32 66 ASN B N 1
ATOM 4295 C CA . ASN B 1 78 ? -9.805 -18.616 -15.916 1.00 23.39 66 ASN B CA 1
ATOM 4296 C C . ASN B 1 78 ? -8.654 -17.756 -16.425 1.00 23.41 66 ASN B C 1
ATOM 4297 O O . ASN B 1 78 ? -7.944 -18.187 -17.334 1.00 26.48 66 ASN B O 1
ATOM 4308 N N . ASP B 1 79 ? -8.441 -16.567 -15.868 1.00 20.61 67 ASP B N 1
ATOM 4309 C CA . ASP B 1 79 ? -7.493 -15.626 -16.462 1.00 19.51 67 ASP B CA 1
ATOM 4310 C C . ASP B 1 79 ? -6.933 -14.748 -15.350 1.00 19.69 67 ASP B C 1
ATOM 4311 O O . ASP B 1 79 ? -7.679 -13.957 -14.761 1.00 20.32 67 ASP B O 1
ATOM 4320 N N . ALA B 1 80 ? -5.625 -14.881 -15.071 1.00 19.16 68 ALA B N 1
ATOM 4321 C CA . ALA B 1 80 ? -4.969 -14.123 -14.010 1.00 20.09 68 ALA B CA 1
ATOM 4322 C C . ALA B 1 80 ? -4.703 -12.664 -14.373 1.00 17.84 68 ALA B C 1
ATOM 4323 O O . ALA B 1 80 ? -4.172 -11.925 -13.536 1.00 20.37 68 ALA B O 1
ATOM 4330 N N . ARG B 1 81 ? -5.066 -12.220 -15.577 1.00 16.13 69 ARG B N 1
ATOM 4331 C CA . ARG B 1 81 ? -4.811 -10.851 -15.995 1.00 15.49 69 ARG B CA 1
ATOM 4332 C C . ARG B 1 81 ? -5.900 -9.856 -15.593 1.00 14.48 69 ARG B C 1
ATOM 4333 O O . ARG B 1 81 ? -5.719 -8.650 -15.798 1.00 13.79 69 ARG B O 1
ATOM 4354 N N . LEU B 1 82 ? -7.028 -10.307 -15.051 1.00 14.53 70 LEU B N 1
ATOM 4355 C CA . LEU B 1 82 ? -8.250 -9.529 -15.164 1.00 15.06 70 LEU B CA 1
ATOM 4356 C C . LEU B 1 82 ? -8.629 -8.703 -13.928 1.00 14.20 70 LEU B C 1
ATOM 4357 O O . LEU B 1 82 ? -9.619 -7.976 -13.992 1.00 15.87 70 LEU B O 1
ATOM 4373 N N . ASN B 1 83 ? -7.926 -8.812 -12.804 1.00 14.18 71 ASN B N 1
ATOM 4374 C CA . ASN B 1 83 ? -8.265 -8.027 -11.616 1.00 14.39 71 ASN B CA 1
ATOM 4375 C C . ASN B 1 83 ? -7.714 -6.610 -11.802 1.00 13.35 71 ASN B C 1
ATOM 4376 O O . ASN B 1 83 ? -6.493 -6.400 -11.823 1.00 14.40 71 ASN B O 1
ATOM 4387 N N . GLY B 1 84 ? -8.606 -5.634 -11.972 1.00 12.64 72 GLY B N 1
ATOM 4388 C CA . GLY B 1 84 ? -8.156 -4.261 -12.194 1.00 13.44 72 GLY B CA 1
ATOM 4389 C C . GLY B 1 84 ? -7.289 -3.743 -11.066 1.00 12.41 72 GLY B C 1
ATOM 4390 O O . GLY B 1 84 ? -6.292 -3.053 -11.301 1.00 13.29 72 GLY B O 1
ATOM 4394 N N . SER B 1 85 ? -7.658 -4.062 -9.826 1.00 13.53 73 SER B N 1
ATOM 4395 C CA . SER B 1 85 ? -6.967 -3.520 -8.658 1.00 13.10 73 SER B CA 1
ATOM 4396 C C . SER B 1 85 ? -5.580 -4.112 -8.487 1.00 14.01 73 SER B C 1
ATOM 4397 O O . SER B 1 85 ? -4.757 -3.527 -7.785 1.00 16.24 73 SER B O 1
ATOM 4405 N N . THR B 1 86 ? -5.306 -5.251 -9.128 1.00 14.56 74 THR B N 1
ATOM 4406 C CA . THR B 1 86 ? -3.975 -5.827 -9.094 1.00 16.12 74 THR B CA 1
ATOM 4407 C C . THR B 1 86 ? -3.001 -5.015 -9.943 1.00 17.25 74 THR B C 1
ATOM 4408 O O . THR B 1 86 ? -1.813 -4.963 -9.628 1.00 20.03 74 THR B O 1
ATOM 4419 N N . TYR B 1 87 ? -3.484 -4.388 -11.016 1.00 17.10 75 TYR B N 1
ATOM 4420 C CA . TYR B 1 87 ? -2.667 -3.727 -12.036 1.00 18.07 75 TYR B CA 1
ATOM 4421 C C . TYR B 1 87 ? -2.608 -2.214 -11.872 1.00 14.74 75 TYR B C 1
ATOM 4422 O O . TYR B 1 87 ? -1.632 -1.606 -12.295 1.00 15.62 75 TYR B O 1
ATOM 4440 N N . LEU B 1 88 ? -3.637 -1.599 -11.291 1.00 13.09 76 LEU B N 1
ATOM 4441 C CA . LEU B 1 88 ? -3.734 -0.142 -11.300 1.00 13.46 76 LEU B CA 1
ATOM 4442 C C . LEU B 1 88 ? -2.578 0.540 -10.579 1.00 14.22 76 LEU B C 1
ATOM 4443 O O . LEU B 1 88 ? -2.025 1.509 -11.128 1.00 15.28 76 LEU B O 1
ATOM 4459 N N . PRO B 1 89 ? -2.154 0.113 -9.382 1.00 14.29 77 PRO B N 1
ATOM 4460 C CA . PRO B 1 89 ? -1.002 0.804 -8.760 1.00 16.07 77 PRO B CA 1
ATOM 4461 C C . PRO B 1 89 ? 0.232 0.837 -9.647 1.00 16.67 77 PRO B C 1
ATOM 4462 O O . PRO B 1 89 ? 0.871 1.890 -9.750 1.00 16.39 77 PRO B O 1
ATOM 4473 N N . MET B 1 90 ? 0.566 -0.277 -10.307 1.00 16.70 78 MET B N 1
ATOM 4474 C CA . MET B 1 90 ? 1.701 -0.298 -11.231 1.00 17.04 78 MET B CA 1
ATOM 4475 C C . MET B 1 90 ? 1.477 0.668 -12.397 1.00 15.19 78 MET B C 1
ATOM 4476 O O . MET B 1 90 ? 2.393 1.377 -12.825 1.00 17.44 78 MET B O 1
ATOM 4490 N N . ALA B 1 91 ? 0.268 0.695 -12.931 1.00 13.77 79 ALA B N 1
ATOM 4491 C CA . ALA B 1 91 ? -0.016 1.570 -14.058 1.00 15.27 79 ALA B CA 1
ATOM 4492 C C . ALA B 1 91 ? 0.094 3.035 -13.656 1.00 15.68 79 ALA B C 1
ATOM 4493 O O . ALA B 1 91 ? 0.604 3.858 -14.424 1.00 16.59 79 ALA B O 1
ATOM 4500 N N . LEU B 1 92 ? -0.393 3.390 -12.465 1.00 14.68 80 LEU B N 1
ATOM 4501 C CA . LEU B 1 92 ? -0.314 4.776 -12.028 1.00 14.27 80 LEU B CA 1
ATOM 4502 C C . LEU B 1 92 ? 1.141 5.222 -11.934 1.00 15.33 80 LEU B C 1
ATOM 4503 O O . LEU B 1 92 ? 1.516 6.273 -12.462 1.00 17.75 80 LEU B O 1
ATOM 4519 N N . ALA B 1 93 ? 1.984 4.416 -11.285 1.00 15.76 81 ALA B N 1
ATOM 4520 C CA . ALA B 1 93 ? 3.383 4.811 -11.102 1.00 16.38 81 ALA B CA 1
ATOM 4521 C C . ALA B 1 93 ? 4.125 4.889 -12.434 1.00 15.45 81 ALA B C 1
ATOM 4522 O O . ALA B 1 93 ? 5.086 5.660 -12.569 1.00 15.79 81 ALA B O 1
ATOM 4529 N N . SER B 1 94 ? 3.709 4.085 -13.408 1.00 15.32 82 SER B N 1
ATOM 4530 C CA . SER B 1 94 ? 4.308 4.095 -14.741 1.00 14.07 82 SER B CA 1
ATOM 4531 C C . SER B 1 94 ? 3.971 5.349 -15.537 1.00 15.56 82 SER B C 1
ATOM 4532 O O . SER B 1 94 ? 4.676 5.663 -16.506 1.00 16.73 82 SER B O 1
ATOM 4540 N N . HIS B 1 95 ? 2.921 6.070 -15.174 1.00 16.65 83 HIS B N 1
ATOM 4541 C CA . HIS B 1 95 ? 2.437 7.150 -16.019 1.00 17.03 83 HIS B CA 1
ATOM 4542 C C . HIS B 1 95 ? 2.384 8.508 -15.340 1.00 17.59 83 HIS B C 1
ATOM 4543 O O . HIS B 1 95 ? 1.954 9.482 -15.970 1.00 18.90 83 HIS B O 1
ATOM 4557 N N . LEU B 1 96 ? 2.830 8.618 -14.094 1.00 18.07 84 LEU B N 1
ATOM 4558 C CA . LEU B 1 96 ? 2.941 9.937 -13.496 1.00 20.38 84 LEU B CA 1
ATOM 4559 C C . LEU B 1 96 ? 3.913 10.757 -14.328 1.00 20.05 84 LEU B C 1
ATOM 4560 O O . LEU B 1 96 ? 4.885 10.211 -14.869 1.00 19.60 84 LEU B O 1
ATOM 4576 N N . PRO B 1 97 ? 3.680 12.076 -14.418 1.00 21.27 85 PRO B N 1
ATOM 4577 C CA . PRO B 1 97 ? 2.622 12.860 -13.775 1.00 20.34 85 PRO B CA 1
ATOM 4578 C C . PRO B 1 97 ? 1.264 12.674 -14.444 1.00 20.43 85 PRO B C 1
ATOM 4579 O O . PRO B 1 97 ? 1.178 12.602 -15.673 1.00 19.81 85 PRO B O 1
ATOM 4590 N N . LEU B 1 98 ? 0.212 12.614 -13.639 1.00 20.60 86 LEU B N 1
ATOM 4591 C CA . LEU B 1 98 ? -1.147 12.428 -14.124 1.00 18.84 86 LEU B CA 1
ATOM 4592 C C . LEU B 1 98 ? -2.014 13.499 -13.494 1.00 20.10 86 LEU B C 1
ATOM 4593 O O . LEU B 1 98 ? -1.848 13.830 -12.316 1.00 21.14 86 LEU B O 1
ATOM 4609 N N . ASP B 1 99 ? -2.891 14.081 -14.294 1.00 18.21 87 ASP B N 1
ATOM 4610 C CA . ASP B 1 99 ? -3.841 15.048 -13.778 1.00 18.01 87 ASP B CA 1
ATOM 4611 C C . ASP B 1 99 ? -5.186 14.420 -13.481 1.00 17.25 87 ASP B C 1
ATOM 4612 O O . ASP B 1 99 ? -5.905 14.928 -12.619 1.00 17.42 87 ASP B O 1
ATOM 4621 N N . LEU B 1 100 ? -5.527 13.320 -14.153 1.00 16.28 88 LEU B N 1
ATOM 4622 C CA . LEU B 1 100 ? -6.858 12.754 -14.021 1.00 16.90 88 LEU B CA 1
ATOM 4623 C C . LEU B 1 100 ? -6.784 11.287 -14.397 1.00 15.41 88 LEU B C 1
ATOM 4624 O O . LEU B 1 100 ? -6.123 10.922 -15.378 1.00 16.21 88 LEU B O 1
ATOM 4640 N N . VAL B 1 101 ? -7.484 10.462 -13.622 1.00 16.05 89 VAL B N 1
ATOM 4641 C CA . VAL B 1 101 ? -7.713 9.064 -13.938 1.00 14.40 89 VAL B CA 1
ATOM 4642 C C . VAL B 1 101 ? -9.213 8.894 -14.116 1.00 14.35 89 VAL B C 1
ATOM 4643 O O . VAL B 1 101 ? -9.984 9.182 -13.193 1.00 15.65 89 VAL B O 1
ATOM 4656 N N . ILE B 1 102 ? -9.624 8.443 -15.296 1.00 15.21 90 ILE B N 1
ATOM 4657 C CA . ILE B 1 102 ? -11.007 8.060 -15.570 1.00 12.29 90 ILE B CA 1
ATOM 4658 C C . ILE B 1 102 ? -11.120 6.547 -15.450 1.00 13.10 90 ILE B C 1
ATOM 4659 O O . ILE B 1 102 ? -10.377 5.813 -16.119 1.00 16.37 90 ILE B O 1
ATOM 4675 N N . ILE B 1 103 ? -12.081 6.071 -14.653 1.00 13.09 91 ILE B N 1
ATOM 4676 C CA . ILE B 1 103 ? -12.277 4.639 -14.432 1.00 13.62 91 ILE B CA 1
ATOM 4677 C C . ILE B 1 103 ? -13.683 4.250 -14.863 1.00 14.14 91 ILE B C 1
ATOM 4678 O O . ILE B 1 103 ? -14.668 4.710 -14.266 1.00 14.48 91 ILE B O 1
ATOM 4694 N N . MET B 1 104 ? -13.789 3.381 -15.874 1.00 14.26 92 MET B N 1
ATOM 4695 C CA . MET B 1 104 ? -15.084 2.848 -16.295 1.00 14.44 92 MET B CA 1
ATOM 4696 C C . MET B 1 104 ? -14.992 1.333 -16.190 1.00 13.30 92 MET B C 1
ATOM 4697 O O . MET B 1 104 ? -14.462 0.677 -17.099 1.00 14.48 92 MET B O 1
ATOM 4711 N N . LEU B 1 105 ? -15.468 0.794 -15.063 1.00 12.45 93 LEU B N 1
ATOM 4712 C CA . LEU B 1 105 ? -15.429 -0.643 -14.790 1.00 12.17 93 LEU B CA 1
ATOM 4713 C C . LEU B 1 105 ? -16.664 -1.024 -13.979 1.00 13.71 93 LEU B C 1
ATOM 4714 O O . LEU B 1 105 ? -17.331 -0.167 -13.375 1.00 14.44 93 LEU B O 1
ATOM 4730 N N . GLY B 1 106 ? -16.942 -2.326 -13.954 1.00 13.57 94 GLY B N 1
ATOM 4731 C CA . GLY B 1 106 ? -18.001 -2.890 -13.130 1.00 13.75 94 GLY B CA 1
ATOM 4732 C C . GLY B 1 106 ? -18.895 -3.867 -13.864 1.00 14.23 94 GLY B C 1
ATOM 4733 O O . GLY B 1 106 ? -19.485 -4.776 -13.267 1.00 14.76 94 GLY B O 1
ATOM 4737 N N . THR B 1 107 ? -19.007 -3.690 -15.172 1.00 14.17 95 THR B N 1
ATOM 4738 C CA . THR B 1 107 ? -19.816 -4.598 -15.973 1.00 14.34 95 THR B CA 1
ATOM 4739 C C . THR B 1 107 ? -19.381 -6.046 -15.799 1.00 13.49 95 THR B C 1
ATOM 4740 O O . THR B 1 107 ? -20.215 -6.948 -15.651 1.00 15.08 95 THR B O 1
ATOM 4751 N N . ASN B 1 108 ? -18.078 -6.303 -15.831 1.00 12.16 96 ASN B N 1
ATOM 4752 C CA . ASN B 1 108 ? -17.665 -7.701 -15.747 1.00 11.79 96 ASN B CA 1
ATOM 4753 C C . ASN B 1 108 ? -17.858 -8.287 -14.366 1.00 12.51 96 ASN B C 1
ATOM 4754 O O . ASN B 1 108 ? -18.019 -9.503 -14.262 1.00 13.39 96 ASN B O 1
ATOM 4765 N N . ASP B 1 109 ? -17.895 -7.452 -13.320 1.00 11.13 97 ASP B N 1
ATOM 4766 C CA . ASP B 1 109 ? -18.190 -7.947 -11.982 1.00 12.41 97 ASP B CA 1
ATOM 4767 C C . ASP B 1 109 ? -19.616 -8.508 -11.893 1.00 13.62 97 ASP B C 1
ATOM 4768 O O . ASP B 1 109 ? -19.928 -9.235 -10.936 1.00 13.11 97 ASP B O 1
ATOM 4777 N N . THR B 1 110 ? -20.500 -8.170 -12.843 1.00 13.28 98 THR B N 1
ATOM 4778 C CA . THR B 1 110 ? -21.870 -8.671 -12.816 1.00 12.45 98 THR B CA 1
ATOM 4779 C C . THR B 1 110 ? -22.008 -10.056 -13.441 1.00 11.76 98 THR B C 1
ATOM 4780 O O . THR B 1 110 ? -23.114 -10.591 -13.477 1.00 13.93 98 THR B O 1
ATOM 4791 N N . LYS B 1 111 ? -20.930 -10.668 -13.906 1.00 13.04 99 LYS B N 1
ATOM 4792 C CA . LYS B 1 111 ? -21.039 -11.991 -14.509 1.00 13.73 99 LYS B CA 1
ATOM 4793 C C . LYS B 1 111 ? -21.555 -13.020 -13.507 1.00 14.14 99 LYS B C 1
ATOM 4794 O O . LYS B 1 111 ? -21.325 -12.923 -12.290 1.00 14.90 99 LYS B O 1
ATOM 4813 N N . SER B 1 112 ? -22.221 -14.040 -14.054 1.00 14.03 100 SER B N 1
ATOM 4814 C CA . SER B 1 112 ? -22.930 -15.019 -13.235 1.00 14.99 100 SER B CA 1
ATOM 4815 C C . SER B 1 112 ? -22.004 -15.678 -12.220 1.00 16.61 100 SER B C 1
ATOM 4816 O O . SER B 1 112 ? -22.372 -15.841 -11.049 1.00 19.50 100 SER B O 1
ATOM 4824 N N . TYR B 1 113 ? -20.786 -16.029 -12.633 1.00 14.25 101 TYR B N 1
ATOM 4825 C CA . TYR B 1 113 ? -19.914 -16.845 -11.793 1.00 15.06 101 TYR B CA 1
ATOM 4826 C C . TYR B 1 113 ? -19.185 -16.052 -10.714 1.00 16.02 101 TYR B C 1
ATOM 4827 O O . TYR B 1 113 ? -18.492 -16.658 -9.882 1.00 17.86 101 TYR B O 1
ATOM 4845 N N . PHE B 1 114 ? -19.340 -14.731 -10.676 1.00 14.71 102 PHE B N 1
ATOM 4846 C CA . PHE B 1 114 ? -18.743 -13.962 -9.587 1.00 15.39 102 PHE B CA 1
ATOM 4847 C C . PHE B 1 114 ? -19.656 -13.819 -8.373 1.00 17.58 102 PHE B C 1
ATOM 4848 O O . PHE B 1 114 ? -19.152 -13.603 -7.272 1.00 18.47 102 PHE B O 1
ATOM 4865 N N . HIS B 1 115 ? -20.978 -13.896 -8.546 1.00 18.38 103 HIS B N 1
ATOM 4866 C CA . HIS B 1 115 ? -21.930 -13.841 -7.428 1.00 18.48 103 HIS B CA 1
ATOM 4867 C C . HIS B 1 115 ? -21.681 -12.623 -6.532 1.00 17.68 103 HIS B C 1
ATOM 4868 O O . HIS B 1 115 ? -21.698 -12.711 -5.300 1.00 19.98 103 HIS B O 1
ATOM 4882 N N . ARG B 1 116 ? -21.461 -11.468 -7.155 1.00 16.80 104 ARG B N 1
ATOM 4883 C CA . ARG B 1 116 ? -21.226 -10.217 -6.437 1.00 17.51 104 ARG B CA 1
ATOM 4884 C C . ARG B 1 116 ? -22.514 -9.403 -6.384 1.00 17.89 104 ARG B C 1
ATOM 4885 O O . ARG B 1 116 ? -23.239 -9.306 -7.386 1.00 18.38 104 ARG B O 1
ATOM 4906 N N . THR B 1 117 ? -22.784 -8.794 -5.221 1.00 16.39 105 THR B N 1
ATOM 4907 C CA . THR B 1 117 ? -23.874 -7.826 -5.104 1.00 15.55 105 THR B CA 1
ATOM 4908 C C . THR B 1 117 ? -23.486 -6.474 -5.704 1.00 15.00 105 THR B C 1
ATOM 4909 O O . THR B 1 117 ? -22.303 -6.131 -5.805 1.00 15.22 105 THR B O 1
ATOM 4920 N N . PRO B 1 118 ? -24.468 -5.665 -6.090 1.00 13.86 106 PRO B N 1
ATOM 4921 C CA . PRO B 1 118 ? -24.129 -4.335 -6.622 1.00 14.55 106 PRO B CA 1
ATOM 4922 C C . PRO B 1 118 ? -23.306 -3.492 -5.666 1.00 14.83 106 PRO B C 1
ATOM 4923 O O . PRO B 1 118 ? -22.382 -2.808 -6.114 1.00 15.78 106 PRO B O 1
ATOM 4934 N N . TYR B 1 119 ? -23.576 -3.539 -4.353 1.00 15.93 107 TYR B N 1
ATOM 4935 C CA . TYR B 1 119 ? -22.751 -2.772 -3.427 1.00 15.06 107 TYR B CA 1
ATOM 4936 C C . TYR B 1 119 ? -21.306 -3.260 -3.421 1.00 14.77 107 TYR B C 1
ATOM 4937 O O . TYR B 1 119 ? -20.368 -2.449 -3.369 1.00 14.99 107 TYR B O 1
ATOM 4955 N N . GLU B 1 120 ? -21.102 -4.582 -3.486 1.00 14.62 108 GLU B N 1
ATOM 4956 C CA . GLU B 1 120 ? -19.741 -5.109 -3.573 1.00 15.11 108 GLU B CA 1
ATOM 4957 C C . GLU B 1 120 ? -19.018 -4.622 -4.822 1.00 14.43 108 GLU B C 1
ATOM 4958 O O . GLU B 1 120 ? -17.799 -4.405 -4.785 1.00 13.98 108 GLU B O 1
ATOM 4970 N N . ILE B 1 121 ? -19.741 -4.469 -5.933 1.00 12.79 109 ILE B N 1
ATOM 4971 C CA . ILE B 1 121 ? -19.144 -3.958 -7.172 1.00 13.20 109 ILE B CA 1
ATOM 4972 C C . ILE B 1 121 ? -18.723 -2.506 -6.997 1.00 12.64 109 ILE B C 1
ATOM 4973 O O . ILE B 1 121 ? -17.581 -2.131 -7.302 1.00 15.28 109 ILE B O 1
ATOM 4989 N N . ALA B 1 122 ? -19.603 -1.695 -6.415 1.00 14.41 110 ALA B N 1
ATOM 4990 C CA . ALA B 1 122 ? -19.260 -0.305 -6.130 1.00 14.05 110 ALA B CA 1
ATOM 4991 C C . ALA B 1 122 ? -18.114 -0.208 -5.131 1.00 14.83 110 ALA B C 1
ATOM 4992 O O . ALA B 1 122 ? -17.274 0.703 -5.217 1.00 15.38 110 ALA B O 1
ATOM 4999 N N . ASN B 1 123 ? -18.072 -1.127 -4.161 1.00 14.12 111 ASN B N 1
ATOM 5000 C CA . ASN B 1 123 ? -16.969 -1.142 -3.209 1.00 14.03 111 ASN B CA 1
ATOM 5001 C C . ASN B 1 123 ? -15.648 -1.488 -3.889 1.00 14.26 111 ASN B C 1
ATOM 5002 O O . ASN B 1 123 ? -14.588 -0.991 -3.480 1.00 13.57 111 ASN B O 1
ATOM 5013 N N . GLY B 1 124 ? -15.696 -2.333 -4.921 1.00 13.52 112 GLY B N 1
ATOM 5014 C CA . GLY B 1 124 ? -14.504 -2.591 -5.727 1.00 13.47 112 GLY B CA 1
ATOM 5015 C C . GLY B 1 124 ? -14.055 -1.370 -6.509 1.00 12.49 112 GLY B C 1
ATOM 5016 O O . GLY B 1 124 ? -12.857 -1.073 -6.581 1.00 14.31 112 GLY B O 1
ATOM 5020 N N . MET B 1 125 ? -15.010 -0.641 -7.106 1.00 12.64 113 MET B N 1
ATOM 5021 C CA . MET B 1 125 ? -14.678 0.666 -7.672 1.00 14.30 113 MET B CA 1
ATOM 5022 C C . MET B 1 125 ? -14.025 1.553 -6.626 1.00 13.48 113 MET B C 1
ATOM 5023 O O . MET B 1 125 ? -13.037 2.242 -6.911 1.00 14.20 113 MET B O 1
ATOM 5037 N N . GLY B 1 126 ? -14.537 1.509 -5.386 1.00 14.68 114 GLY B N 1
ATOM 5038 C CA . GLY B 1 126 ? -13.952 2.302 -4.310 1.00 14.23 114 GLY B CA 1
ATOM 5039 C C . GLY B 1 126 ? -12.512 1.933 -4.013 1.00 14.17 114 GLY B C 1
ATOM 5040 O O . GLY B 1 126 ? -11.701 2.791 -3.665 1.00 16.13 114 GLY B O 1
ATOM 5044 N N . LYS B 1 127 ? -12.182 0.650 -4.142 1.00 14.02 115 LYS B N 1
ATOM 5045 C CA . LYS B 1 127 ? -10.803 0.219 -3.966 1.00 13.59 115 LYS B CA 1
ATOM 5046 C C . LYS B 1 127 ? -9.909 0.916 -4.986 1.00 13.68 115 LYS B C 1
ATOM 5047 O O . LYS B 1 127 ? -8.829 1.413 -4.648 1.00 15.42 115 LYS B O 1
ATOM 5066 N N . LEU B 1 128 ? -10.346 0.943 -6.260 1.00 13.42 116 LEU B N 1
ATOM 5067 C CA . LEU B 1 128 ? -9.569 1.594 -7.309 1.00 13.43 116 LEU B CA 1
ATOM 5068 C C . LEU B 1 128 ? -9.458 3.100 -7.066 1.00 14.29 116 LEU B C 1
ATOM 5069 O O . LEU B 1 128 ? -8.384 3.692 -7.247 1.00 14.59 116 LEU B O 1
ATOM 5085 N N . VAL B 1 129 ? -10.554 3.748 -6.669 1.00 14.70 117 VAL B N 1
ATOM 5086 C CA . VAL B 1 129 ? -10.491 5.174 -6.361 1.00 14.22 117 VAL B CA 1
ATOM 5087 C C . VAL B 1 129 ? -9.444 5.433 -5.294 1.00 16.40 117 VAL B C 1
ATOM 5088 O O . VAL B 1 129 ? -8.641 6.365 -5.402 1.00 15.38 117 VAL B O 1
ATOM 5101 N N . GLY B 1 130 ? -9.438 4.612 -4.247 1.00 15.57 118 GLY B N 1
ATOM 5102 C CA . GLY B 1 130 ? -8.460 4.795 -3.189 1.00 15.92 118 GLY B CA 1
ATOM 5103 C C . GLY B 1 130 ? -7.035 4.622 -3.682 1.00 16.05 118 GLY B C 1
ATOM 5104 O O . GLY B 1 130 ? -6.120 5.311 -3.225 1.00 17.57 118 GLY B O 1
ATOM 5108 N N . GLN B 1 131 ? -6.823 3.682 -4.603 1.00 14.69 119 GLN B N 1
ATOM 5109 C CA . GLN B 1 131 ? -5.476 3.483 -5.136 1.00 15.00 119 GLN B CA 1
ATOM 5110 C C . GLN B 1 131 ? -5.003 4.730 -5.865 1.00 15.11 119 GLN B C 1
ATOM 5111 O O . GLN B 1 131 ? -3.815 5.068 -5.834 1.00 16.32 119 GLN B O 1
ATOM 5125 N N . VAL B 1 132 ? -5.911 5.417 -6.554 1.00 14.29 120 VAL B N 1
ATOM 5126 C CA . VAL B 1 132 ? -5.522 6.661 -7.218 1.00 13.51 120 VAL B CA 1
ATOM 5127 C C . VAL B 1 132 ? -5.227 7.736 -6.187 1.00 17.75 120 VAL B C 1
ATOM 5128 O O . VAL B 1 132 ? -4.218 8.442 -6.281 1.00 18.06 120 VAL B O 1
ATOM 5141 N N . LEU B 1 133 ? -6.120 7.895 -5.201 1.00 17.46 121 LEU B N 1
ATOM 5142 C CA . LEU B 1 133 ? -5.974 8.981 -4.236 1.00 19.18 121 LEU B CA 1
ATOM 5143 C C . LEU B 1 133 ? -4.717 8.843 -3.389 1.00 20.88 121 LEU B C 1
ATOM 5144 O O . LEU B 1 133 ? -4.244 9.844 -2.851 1.00 22.91 121 LEU B O 1
ATOM 5160 N N . THR B 1 134 ? -4.176 7.640 -3.235 1.00 21.17 122 THR B N 1
ATOM 5161 C CA . THR B 1 134 ? -3.027 7.426 -2.369 1.00 22.11 122 THR B CA 1
ATOM 5162 C C . THR B 1 134 ? -1.734 7.235 -3.154 1.00 21.73 122 THR B C 1
ATOM 5163 O O . THR B 1 134 ? -0.724 6.851 -2.562 1.00 23.28 122 THR B O 1
ATOM 5174 N N . CYS B 1 135 ? -1.744 7.480 -4.477 1.00 20.51 123 CYS B N 1
ATOM 5175 C CA . CYS B 1 135 ? -0.603 7.164 -5.340 1.00 19.88 123 CYS B CA 1
ATOM 5176 C C . CYS B 1 135 ? 0.450 8.263 -5.415 1.00 22.50 123 CYS B C 1
ATOM 5177 O O . CYS B 1 135 ? 1.431 8.102 -6.156 1.00 22.47 123 CYS B O 1
ATOM 5185 N N . ALA B 1 136 ? 0.303 9.351 -4.655 1.00 23.54 124 ALA B N 1
ATOM 5186 C CA . ALA B 1 136 ? 1.237 10.470 -4.750 1.00 25.01 124 ALA B CA 1
ATOM 5187 C C . ALA B 1 136 ? 2.677 9.994 -4.650 1.00 25.84 124 ALA B C 1
ATOM 5188 O O . ALA B 1 136 ? 3.014 9.145 -3.818 1.00 27.08 124 ALA B O 1
ATOM 5195 N N . GLY B 1 137 ? 3.533 10.566 -5.498 1.00 25.56 125 GLY B N 1
ATOM 5196 C CA . GLY B 1 137 ? 4.959 10.294 -5.488 1.00 25.80 125 GLY B CA 1
ATOM 5197 C C . GLY B 1 137 ? 5.392 9.136 -6.370 1.00 26.74 125 GLY B C 1
ATOM 5198 O O . GLY B 1 137 ? 6.523 9.132 -6.855 1.00 28.36 125 GLY B O 1
ATOM 5202 N N . GLY B 1 138 ? 4.525 8.158 -6.597 1.00 25.41 126 GLY B N 1
ATOM 5203 C CA . GLY B 1 138 ? 4.906 7.045 -7.460 1.00 27.60 126 GLY B CA 1
ATOM 5204 C C . GLY B 1 138 ? 6.156 6.362 -6.945 1.00 27.17 126 GLY B C 1
ATOM 5205 O O . GLY B 1 138 ? 6.269 6.044 -5.756 1.00 28.52 126 GLY B O 1
ATOM 5209 N N . VAL B 1 139 ? 7.106 6.118 -7.841 1.00 26.04 127 VAL B N 1
ATOM 5210 C CA . VAL B 1 139 ? 8.445 5.653 -7.475 1.00 24.89 127 VAL B CA 1
ATOM 5211 C C . VAL B 1 139 ? 9.383 6.849 -7.608 1.00 25.82 127 VAL B C 1
ATOM 5212 O O . VAL B 1 139 ? 9.770 7.231 -8.719 1.00 24.24 127 VAL B O 1
ATOM 5225 N N . GLY B 1 140 ? 9.735 7.451 -6.476 1.00 26.84 128 GLY B N 1
ATOM 5226 C CA . GLY B 1 140 ? 10.794 8.459 -6.420 1.00 27.35 128 GLY B CA 1
ATOM 5227 C C . GLY B 1 140 ? 10.536 9.763 -7.152 1.00 25.59 128 GLY B C 1
ATOM 5228 O O . GLY B 1 140 ? 11.469 10.338 -7.736 1.00 25.24 128 GLY B O 1
ATOM 5232 N N . THR B 1 141 ? 9.310 10.275 -7.093 1.00 25.66 129 THR B N 1
ATOM 5233 C CA . THR B 1 141 ? 8.959 11.551 -7.700 1.00 25.46 129 THR B CA 1
ATOM 5234 C C . THR B 1 141 ? 8.237 12.426 -6.686 1.00 26.00 129 THR B C 1
ATOM 5235 O O . THR B 1 141 ? 7.701 11.928 -5.691 1.00 26.20 129 THR B O 1
ATOM 5246 N N . PRO B 1 142 ? 8.182 13.734 -6.928 1.00 26.72 130 PRO B N 1
ATOM 5247 C CA . PRO B 1 142 ? 7.359 14.635 -6.111 1.00 27.75 130 PRO B CA 1
ATOM 5248 C C . PRO B 1 142 ? 5.946 14.851 -6.637 1.00 28.79 130 PRO B C 1
ATOM 5249 O O . PRO B 1 142 ? 5.277 15.778 -6.175 1.00 30.91 130 PRO B O 1
ATOM 5260 N N . TYR B 1 143 ? 5.483 14.070 -7.605 1.00 27.19 131 TYR B N 1
ATOM 5261 C CA . TYR B 1 143 ? 4.232 14.410 -8.263 1.00 26.04 131 TYR B CA 1
ATOM 5262 C C . TYR B 1 143 ? 3.037 14.124 -7.347 1.00 27.25 131 TYR B C 1
ATOM 5263 O O . TYR B 1 143 ? 3.045 13.150 -6.581 1.00 28.62 131 TYR B O 1
ATOM 5281 N N . PRO B 1 144 ? 1.989 14.942 -7.426 1.00 26.46 132 PRO B N 1
ATOM 5282 C CA . PRO B 1 144 ? 0.800 14.729 -6.593 1.00 26.42 132 PRO B CA 1
ATOM 5283 C C . PRO B 1 144 ? -0.158 13.709 -7.195 1.00 25.16 132 PRO B C 1
ATOM 5284 O O . PRO B 1 144 ? -0.084 13.343 -8.371 1.00 25.57 132 PRO B O 1
ATOM 5295 N N . ALA B 1 145 ? -1.082 13.261 -6.352 1.00 24.12 133 ALA B N 1
ATOM 5296 C CA . ALA B 1 145 ? -2.120 12.358 -6.822 1.00 21.16 133 ALA B CA 1
ATOM 5297 C C . ALA B 1 145 ? -3.047 13.080 -7.803 1.00 21.84 133 ALA B C 1
ATOM 5298 O O . ALA B 1 145 ? -3.352 14.271 -7.633 1.00 24.31 133 ALA B O 1
ATOM 5305 N N . PRO B 1 146 ? -3.525 12.389 -8.824 1.00 20.67 134 PRO B N 1
ATOM 5306 C CA . PRO B 1 146 ? -4.454 13.003 -9.767 1.00 19.32 134 PRO B CA 1
ATOM 5307 C C . PRO B 1 146 ? -5.872 13.021 -9.214 1.00 17.04 134 PRO B C 1
ATOM 5308 O O . PRO B 1 146 ? -6.188 12.395 -8.198 1.00 18.98 134 PRO B O 1
ATOM 5319 N N . LYS B 1 147 ? -6.720 13.786 -9.902 1.00 17.85 135 LYS B N 1
ATOM 5320 C CA . LYS B 1 147 ? -8.160 13.716 -9.705 1.00 17.84 135 LYS B CA 1
ATOM 5321 C C . LYS B 1 147 ? -8.683 12.384 -10.244 1.00 17.04 135 LYS B C 1
ATOM 5322 O O . LYS B 1 147 ? -7.996 11.678 -10.981 1.00 17.45 135 LYS B O 1
ATOM 5341 N N . VAL B 1 148 ? -9.928 12.060 -9.896 1.00 17.10 136 VAL B N 1
ATOM 5342 C CA . VAL B 1 148 ? -10.553 10.800 -10.282 1.00 15.95 136 VAL B CA 1
ATOM 5343 C C . VAL B 1 148 ? -11.928 11.111 -10.853 1.00 16.47 136 VAL B C 1
ATOM 5344 O O . VAL B 1 148 ? -12.709 11.853 -10.239 1.00 17.85 136 VAL B O 1
ATOM 5357 N N . LEU B 1 149 ? -12.240 10.514 -12.011 1.00 15.35 137 LEU B N 1
ATOM 5358 C CA . LEU B 1 149 ? -13.590 10.541 -12.563 1.00 15.26 137 LEU B CA 1
ATOM 5359 C C . LEU B 1 149 ? -14.085 9.105 -12.605 1.00 13.69 137 LEU B C 1
ATOM 5360 O O . LEU B 1 149 ? -13.543 8.284 -13.359 1.00 15.32 137 LEU B O 1
ATOM 5376 N N . VAL B 1 150 ? -15.103 8.810 -11.791 1.00 14.94 138 VAL B N 1
ATOM 5377 C CA . VAL B 1 150 ? -15.767 7.507 -11.780 1.00 14.46 138 VAL B CA 1
ATOM 5378 C C . VAL B 1 150 ? -16.855 7.545 -12.839 1.00 14.83 138 VAL B C 1
ATOM 5379 O O . VAL B 1 150 ? -17.703 8.436 -12.808 1.00 16.00 138 VAL B O 1
ATOM 5392 N N . VAL B 1 151 ? -16.849 6.569 -13.759 1.00 14.97 139 VAL B N 1
ATOM 5393 C CA . VAL B 1 151 ? -17.855 6.468 -14.813 1.00 14.31 139 VAL B CA 1
ATOM 5394 C C . VAL B 1 151 ? -18.667 5.187 -14.619 1.00 13.92 139 VAL B C 1
ATOM 5395 O O . VAL B 1 151 ? -18.118 4.076 -14.708 1.00 15.52 139 VAL B O 1
ATOM 5408 N N . ALA B 1 152 ? -20.004 5.345 -14.422 1.00 14.08 140 ALA B N 1
ATOM 5409 C CA . ALA B 1 152 ? -20.876 4.182 -14.442 1.00 14.62 140 ALA B CA 1
ATOM 5410 C C . ALA B 1 152 ? -21.132 3.755 -15.882 1.00 15.10 140 ALA B C 1
ATOM 5411 O O . ALA B 1 152 ? -21.580 4.568 -16.692 1.00 14.90 140 ALA B O 1
ATOM 5418 N N . PRO B 1 153 ? -20.891 2.496 -16.234 1.00 14.40 141 PRO B N 1
ATOM 5419 C CA . PRO B 1 153 ? -21.186 2.044 -17.591 1.00 15.24 141 PRO B CA 1
ATOM 5420 C C . PRO B 1 153 ? -22.684 1.944 -17.811 1.00 14.07 141 PRO B C 1
ATOM 5421 O O . PRO B 1 153 ? -23.453 1.862 -16.850 1.00 15.34 141 PRO B O 1
ATOM 5432 N N . PRO B 1 154 ? -23.140 1.957 -19.055 1.00 14.38 142 PRO B N 1
ATOM 5433 C CA . PRO B 1 154 ? -24.579 1.831 -19.308 1.00 15.78 142 PRO B CA 1
ATOM 5434 C C . PRO B 1 154 ? -25.045 0.429 -18.955 1.00 14.92 142 PRO B C 1
ATOM 5435 O O . PRO B 1 154 ? -24.252 -0.521 -18.996 1.00 16.68 142 PRO B O 1
ATOM 5446 N N . PRO B 1 155 ? -26.325 0.241 -18.631 1.00 14.67 143 PRO B N 1
ATOM 5447 C CA . PRO B 1 155 ? -26.809 -1.115 -18.340 1.00 15.00 143 PRO B CA 1
ATOM 5448 C C . PRO B 1 155 ? -26.671 -2.049 -19.534 1.00 14.99 143 PRO B C 1
ATOM 5449 O O . PRO B 1 155 ? -26.697 -1.640 -20.701 1.00 15.61 143 PRO B O 1
ATOM 5460 N N . LEU B 1 156 ? -26.598 -3.340 -19.218 1.00 14.59 144 LEU B N 1
ATOM 5461 C CA . LEU B 1 156 ? -26.573 -4.391 -20.219 1.00 13.91 144 LEU B CA 1
ATOM 5462 C C . LEU B 1 156 ? -27.873 -4.433 -21.024 1.00 14.22 144 LEU B C 1
ATOM 5463 O O . LEU B 1 156 ? -28.894 -3.863 -20.646 1.00 14.41 144 LEU B O 1
ATOM 5479 N N . ALA B 1 157 ? -27.834 -5.176 -22.138 1.00 14.58 145 ALA B N 1
ATOM 5480 C CA . ALA B 1 157 ? -28.979 -5.287 -23.042 1.00 15.04 145 ALA B CA 1
ATOM 5481 C C . ALA B 1 157 ? -29.192 -6.745 -23.465 1.00 14.82 145 ALA B C 1
ATOM 5482 O O . ALA B 1 157 ? -28.400 -7.612 -23.087 1.00 15.19 145 ALA B O 1
ATOM 5489 N N . PRO B 1 158 ? -30.262 -7.065 -24.195 1.00 15.69 146 PRO B N 1
ATOM 5490 C CA . PRO B 1 158 ? -30.503 -8.465 -24.579 1.00 15.34 146 PRO B CA 1
ATOM 5491 C C . PRO B 1 158 ? -29.327 -9.059 -25.333 1.00 15.36 146 PRO B C 1
ATOM 5492 O O . PRO B 1 158 ? -28.712 -8.402 -26.175 1.00 16.30 146 PRO B O 1
ATOM 5503 N N A MET B 1 159 ? -29.049 -10.334 -25.050 0.58 15.17 147 MET B N 1
ATOM 5504 N N B MET B 1 159 ? -29.011 -10.310 -25.007 0.42 14.54 147 MET B N 1
ATOM 5505 C CA A MET B 1 159 ? -27.862 -11.022 -25.558 0.58 15.14 147 MET B CA 1
ATOM 5506 C CA B MET B 1 159 ? -27.860 -11.004 -25.576 0.42 13.68 147 MET B CA 1
ATOM 5507 C C A MET B 1 159 ? -28.288 -12.229 -26.384 0.58 15.99 147 MET B C 1
ATOM 5508 C C B MET B 1 159 ? -28.352 -12.189 -26.391 0.42 14.92 147 MET B C 1
ATOM 5509 O O A MET B 1 159 ? -28.679 -13.264 -25.813 0.58 17.20 147 MET B O 1
ATOM 5510 O O B MET B 1 159 ? -28.864 -13.165 -25.808 0.42 15.31 147 MET B O 1
ATOM 5537 N N . PRO B 1 160 ? -28.221 -12.160 -27.721 1.00 15.71 148 PRO B N 1
ATOM 5538 C CA . PRO B 1 160 ? -28.687 -13.288 -28.543 1.00 16.65 148 PRO B CA 1
ATOM 5539 C C . PRO B 1 160 ? -27.801 -14.513 -28.515 1.00 17.75 148 PRO B C 1
ATOM 5540 O O . PRO B 1 160 ? -28.249 -15.576 -28.965 1.00 20.45 148 PRO B O 1
ATOM 5551 N N . ASP B 1 161 ? -26.573 -14.411 -28.021 1.00 16.09 149 ASP B N 1
ATOM 5552 C CA . ASP B 1 161 ? -25.691 -15.564 -27.998 1.00 15.40 149 ASP B CA 1
ATOM 5553 C C . ASP B 1 161 ? -25.859 -16.302 -26.680 1.00 16.60 149 ASP B C 1
ATOM 5554 O O . ASP B 1 161 ? -25.682 -15.690 -25.624 1.00 15.14 149 ASP B O 1
ATOM 5563 N N . PRO B 1 162 ? -26.187 -17.600 -26.689 1.00 16.86 150 PRO B N 1
ATOM 5564 C CA . PRO B 1 162 ? -26.425 -18.304 -25.418 1.00 18.27 150 PRO B CA 1
ATOM 5565 C C . PRO B 1 162 ? -25.229 -18.317 -24.487 1.00 15.33 150 PRO B C 1
ATOM 5566 O O . PRO B 1 162 ? -25.413 -18.369 -23.259 1.00 16.63 150 PRO B O 1
ATOM 5577 N N . TRP B 1 163 ? -24.001 -18.275 -25.015 1.00 15.77 151 TRP B N 1
ATOM 5578 C CA . TRP B 1 163 ? -22.847 -18.268 -24.128 1.00 14.81 151 TRP B CA 1
ATOM 5579 C C . TRP B 1 163 ? -22.739 -16.942 -23.386 1.00 14.91 151 TRP B C 1
ATOM 5580 O O . TRP B 1 163 ? -22.500 -16.925 -22.167 1.00 15.15 151 TRP B O 1
ATOM 5601 N N . PHE B 1 164 ? -22.940 -15.820 -24.086 1.00 14.40 152 PHE B N 1
ATOM 5602 C CA . PHE B 1 164 ? -22.947 -14.533 -23.400 1.00 14.13 152 PHE B CA 1
ATOM 5603 C C . PHE B 1 164 ? -24.116 -14.444 -22.424 1.00 15.03 152 PHE B C 1
ATOM 5604 O O . PHE B 1 164 ? -23.975 -13.894 -21.325 1.00 15.32 152 PHE B O 1
ATOM 5621 N N . GLU B 1 165 ? -25.285 -14.963 -22.806 1.00 16.02 153 GLU B N 1
ATOM 5622 C CA . GLU B 1 165 ? -26.423 -14.935 -21.891 1.00 14.92 153 GLU B CA 1
ATOM 5623 C C . GLU B 1 165 ? -26.091 -15.646 -20.583 1.00 14.44 153 GLU B C 1
ATOM 5624 O O . GLU B 1 165 ? -26.383 -15.141 -19.490 1.00 15.85 153 GLU B O 1
ATOM 5636 N N . GLY B 1 166 ? -25.490 -16.835 -20.671 1.00 14.04 154 GLY B N 1
ATOM 5637 C CA . GLY B 1 166 ? -25.097 -17.531 -19.456 1.00 15.21 154 GLY B CA 1
ATOM 5638 C C . GLY B 1 166 ? -24.015 -16.790 -18.691 1.00 13.79 154 GLY B C 1
ATOM 5639 O O . GLY B 1 166 ? -24.029 -16.736 -17.456 1.00 14.48 154 GLY B O 1
ATOM 5643 N N . MET B 1 167 ? -23.060 -16.217 -19.419 1.00 14.85 155 MET B N 1
ATOM 5644 C CA . MET B 1 167 ? -21.961 -15.474 -18.814 1.00 14.31 155 MET B CA 1
ATOM 5645 C C . MET B 1 167 ? -22.478 -14.357 -17.928 1.00 12.92 155 MET B C 1
ATOM 5646 O O . MET B 1 167 ? -21.919 -14.087 -16.855 1.00 14.04 155 MET B O 1
ATOM 5660 N N . PHE B 1 168 ? -23.566 -13.708 -18.340 1.00 12.56 156 PHE B N 1
ATOM 5661 C CA . PHE B 1 168 ? -24.087 -12.538 -17.642 1.00 12.57 156 PHE B CA 1
ATOM 5662 C C . PHE B 1 168 ? -25.413 -12.807 -16.936 1.00 14.30 156 PHE B C 1
ATOM 5663 O O . PHE B 1 168 ? -26.123 -11.863 -16.591 1.00 15.78 156 PHE B O 1
ATOM 5680 N N . GLY B 1 169 ? -25.721 -14.068 -16.631 1.00 13.96 157 GLY B N 1
ATOM 5681 C CA . GLY B 1 169 ? -26.938 -14.376 -15.908 1.00 14.68 157 GLY B CA 1
ATOM 5682 C C . GLY B 1 169 ? -26.990 -13.643 -14.580 1.00 15.22 157 GLY B C 1
ATOM 5683 O O . GLY B 1 169 ? -26.015 -13.652 -13.822 1.00 15.49 157 GLY B O 1
ATOM 5687 N N . GLY B 1 170 ? -28.129 -12.996 -14.307 1.00 14.53 158 GLY B N 1
ATOM 5688 C CA . GLY B 1 170 ? -28.298 -12.148 -13.150 1.00 15.52 158 GLY B CA 1
ATOM 5689 C C . GLY B 1 170 ? -27.660 -10.780 -13.251 1.00 15.07 158 GLY B C 1
ATOM 5690 O O . GLY B 1 170 ? -27.837 -9.949 -12.337 1.00 16.06 158 GLY B O 1
ATOM 5694 N N . GLY B 1 171 ? -26.911 -10.511 -14.315 1.00 14.95 159 GLY B N 1
ATOM 5695 C CA . GLY B 1 171 ? -26.097 -9.315 -14.357 1.00 15.25 159 GLY B CA 1
ATOM 5696 C C . GLY B 1 171 ? -26.836 -8.068 -14.790 1.00 14.11 159 GLY B C 1
ATOM 5697 O O . GLY B 1 171 ? -26.496 -6.968 -14.347 1.00 14.19 159 GLY B O 1
ATOM 5701 N N . TYR B 1 172 ? -27.850 -8.206 -15.651 1.00 14.41 160 TYR B N 1
ATOM 5702 C CA . TYR B 1 172 ? -28.593 -7.033 -16.109 1.00 15.09 160 TYR B CA 1
ATOM 5703 C C . TYR B 1 172 ? -29.166 -6.244 -14.941 1.00 15.49 160 TYR B C 1
ATOM 5704 O O . TYR B 1 172 ? -29.029 -5.016 -14.881 1.00 14.60 160 TYR B O 1
ATOM 5722 N N . GLU B 1 173 ? -29.829 -6.927 -14.010 1.00 14.56 161 GLU B N 1
ATOM 5723 C CA . GLU B 1 173 ? -30.439 -6.217 -12.899 1.00 16.13 161 GLU B CA 1
ATOM 5724 C C . GLU B 1 173 ? -29.378 -5.523 -12.053 1.00 15.47 161 GLU B C 1
ATOM 5725 O O . GLU B 1 173 ? -29.604 -4.412 -11.559 1.00 16.64 161 GLU B O 1
ATOM 5737 N N . LYS B 1 174 ? -28.211 -6.158 -11.879 1.00 15.14 162 LYS B N 1
ATOM 5738 C CA . LYS B 1 174 ? -27.126 -5.531 -11.130 1.00 14.35 162 LYS B CA 1
ATOM 5739 C C . LYS B 1 174 ? -26.588 -4.317 -11.877 1.00 14.23 162 LYS B C 1
ATOM 5740 O O . LYS B 1 174 ? -26.279 -3.285 -11.262 1.00 13.82 162 LYS B O 1
ATOM 5759 N N . SER B 1 175 ? -26.509 -4.410 -13.211 1.00 13.83 163 SER B N 1
ATOM 5760 C CA . SER B 1 175 ? -25.977 -3.302 -14.008 1.00 14.21 163 SER B CA 1
ATOM 5761 C C . SER B 1 175 ? -26.838 -2.053 -13.886 1.00 14.25 163 SER B C 1
ATOM 5762 O O . SER B 1 175 ? -26.325 -0.938 -13.994 1.00 16.48 163 SER B O 1
ATOM 5770 N N . LYS B 1 176 ? -28.146 -2.224 -13.670 1.00 14.65 164 LYS B N 1
ATOM 5771 C CA . LYS B 1 176 ? -29.053 -1.098 -13.496 1.00 15.86 164 LYS B CA 1
ATOM 5772 C C . LYS B 1 176 ? -28.824 -0.344 -12.188 1.00 16.27 164 LYS B C 1
ATOM 5773 O O . LYS B 1 176 ? -29.215 0.819 -12.094 1.00 17.97 164 LYS B O 1
ATOM 5792 N N . GLU B 1 177 ? -28.221 -0.974 -11.180 1.00 14.45 165 GLU B N 1
ATOM 5793 C CA . GLU B 1 177 ? -28.006 -0.336 -9.893 1.00 14.96 165 GLU B CA 1
ATOM 5794 C C . GLU B 1 177 ? -26.657 0.360 -9.783 1.00 14.10 165 GLU B C 1
ATOM 5795 O O . GLU B 1 177 ? -26.436 1.106 -8.814 1.00 15.02 165 GLU B O 1
ATOM 5807 N N . LEU B 1 178 ? -25.742 0.139 -10.726 1.00 14.50 166 LEU B N 1
ATOM 5808 C CA . LEU B 1 178 ? -24.388 0.649 -10.541 1.00 14.38 166 LEU B CA 1
ATOM 5809 C C . LEU B 1 178 ? -24.336 2.171 -10.526 1.00 15.38 166 LEU B C 1
ATOM 5810 O O . LEU B 1 178 ? -23.571 2.754 -9.755 1.00 15.84 166 LEU B O 1
ATOM 5826 N N A SER B 1 179 ? -25.139 2.834 -11.352 0.77 14.77 167 SER B N 1
ATOM 5827 N N B SER B 1 179 ? -25.151 2.838 -11.349 0.23 15.23 167 SER B N 1
ATOM 5828 C CA A SER B 1 179 ? -25.010 4.282 -11.449 0.77 15.87 167 SER B CA 1
ATOM 5829 C CA B SER B 1 179 ? -25.022 4.290 -11.474 0.23 15.51 167 SER B CA 1
ATOM 5830 C C A SER B 1 179 ? -25.321 4.944 -10.117 0.77 15.98 167 SER B C 1
ATOM 5831 C C B SER B 1 179 ? -25.379 5.005 -10.174 0.23 15.90 167 SER B C 1
ATOM 5832 O O A SER B 1 179 ? -24.563 5.797 -9.642 0.77 16.68 167 SER B O 1
ATOM 5833 O O B SER B 1 179 ? -24.697 5.956 -9.778 0.23 16.37 167 SER B O 1
ATOM 5848 N N . GLY B 1 180 ? -26.448 4.571 -9.505 1.00 15.48 168 GLY B N 1
ATOM 5849 C CA . GLY B 1 180 ? -26.807 5.172 -8.238 1.00 15.00 168 GLY B CA 1
ATOM 5850 C C . GLY B 1 180 ? -25.760 4.922 -7.172 1.00 14.53 168 GLY B C 1
ATOM 5851 O O . GLY B 1 180 ? -25.435 5.810 -6.380 1.00 16.01 168 GLY B O 1
ATOM 5856 N N . LEU B 1 181 ? -25.207 3.709 -7.142 1.00 14.01 169 LEU B N 1
ATOM 5857 C CA . LEU B 1 181 ? -24.208 3.392 -6.123 1.00 14.42 169 LEU B CA 1
ATOM 5858 C C . LEU B 1 181 ? -22.879 4.092 -6.387 1.00 13.70 169 LEU B C 1
ATOM 5859 O O . LEU B 1 181 ? -22.210 4.507 -5.439 1.00 13.52 169 LEU B O 1
ATOM 5875 N N . TYR B 1 182 ? -22.464 4.206 -7.657 1.00 13.66 170 TYR B N 1
ATOM 5876 C CA . TYR B 1 182 ? -21.227 4.905 -7.987 1.00 12.66 170 TYR B CA 1
ATOM 5877 C C . TYR B 1 182 ? -21.331 6.395 -7.652 1.00 13.74 170 TYR B C 1
ATOM 5878 O O . TYR B 1 182 ? -20.346 7.005 -7.228 1.00 14.80 170 TYR B O 1
ATOM 5896 N N . LYS B 1 183 ? -22.508 6.998 -7.867 1.00 15.12 171 LYS B N 1
ATOM 5897 C CA . LYS B 1 183 ? -22.724 8.384 -7.454 1.00 15.82 171 LYS B CA 1
ATOM 5898 C C . LYS B 1 183 ? -22.542 8.522 -5.944 1.00 14.52 171 LYS B C 1
ATOM 5899 O O . LYS B 1 183 ? -21.871 9.449 -5.466 1.00 17.11 171 LYS B O 1
ATOM 5918 N N . ALA B 1 184 ? -23.109 7.586 -5.176 1.00 13.30 172 ALA B N 1
ATOM 5919 C CA . ALA B 1 184 ? -22.975 7.652 -3.725 1.00 13.64 172 ALA B CA 1
ATOM 5920 C C . ALA B 1 184 ? -21.520 7.468 -3.301 1.00 14.94 172 ALA B C 1
ATOM 5921 O O . ALA B 1 184 ? -21.036 8.161 -2.396 1.00 15.36 172 ALA B O 1
ATOM 5928 N N . LEU B 1 185 ? -20.812 6.532 -3.943 1.00 15.29 173 LEU B N 1
ATOM 5929 C CA . LEU B 1 185 ? -19.383 6.355 -3.706 1.00 13.45 173 LEU B CA 1
ATOM 5930 C C . LEU B 1 185 ? -18.605 7.630 -3.979 1.00 15.05 173 LEU B C 1
ATOM 5931 O O . LEU B 1 185 ? -17.771 8.049 -3.161 1.00 15.53 173 LEU B O 1
ATOM 5947 N N . ALA B 1 186 ? -18.837 8.247 -5.145 1.00 15.86 174 ALA B N 1
ATOM 5948 C CA . ALA B 1 186 ? -18.024 9.393 -5.532 1.00 15.81 174 ALA B CA 1
ATOM 5949 C C . ALA B 1 186 ? -18.260 10.568 -4.598 1.00 15.99 174 ALA B C 1
ATOM 5950 O O . ALA B 1 186 ? -17.323 11.317 -4.290 1.00 17.94 174 ALA B O 1
ATOM 5957 N N . ASP B 1 187 ? -19.502 10.739 -4.131 1.00 15.31 175 ASP B N 1
ATOM 5958 C CA . ASP B 1 187 ? -19.785 11.794 -3.166 1.00 14.33 175 ASP B CA 1
ATOM 5959 C C . ASP B 1 187 ? -19.061 11.524 -1.855 1.00 16.64 175 ASP B C 1
ATOM 5960 O O . ASP B 1 187 ? -18.478 12.436 -1.259 1.00 18.46 175 ASP B O 1
ATOM 5969 N N . PHE B 1 188 ? -19.067 10.266 -1.409 1.00 16.12 176 PHE B N 1
ATOM 5970 C CA . PHE B 1 188 ? -18.441 9.908 -0.140 1.00 16.02 176 PHE B CA 1
ATOM 5971 C C . PHE B 1 188 ? -16.935 10.131 -0.200 1.00 15.55 176 PHE B C 1
ATOM 5972 O O . PHE B 1 188 ? -16.337 10.709 0.721 1.00 16.96 176 PHE B O 1
ATOM 5989 N N . MET B 1 189 ? -16.311 9.699 -1.291 1.00 16.18 177 MET B N 1
ATOM 5990 C CA . MET B 1 189 ? -14.866 9.793 -1.457 1.00 17.12 177 MET B CA 1
ATOM 5991 C C . MET B 1 189 ? -14.408 11.142 -2.005 1.00 17.60 177 MET B C 1
ATOM 5992 O O . MET B 1 189 ? -13.190 11.367 -2.120 1.00 18.37 177 MET B O 1
ATOM 6006 N N . LYS B 1 190 ? -15.354 12.018 -2.374 1.00 17.63 178 LYS B N 1
ATOM 6007 C CA . LYS B 1 190 ? -15.074 13.390 -2.775 1.00 18.02 178 LYS B CA 1
ATOM 6008 C C . LYS B 1 190 ? -14.332 13.442 -4.110 1.00 17.76 178 LYS B C 1
ATOM 6009 O O . LYS B 1 190 ? -13.376 14.203 -4.280 1.00 17.28 178 LYS B O 1
ATOM 6028 N N . VAL B 1 191 ? -14.780 12.611 -5.056 1.00 17.16 179 VAL B N 1
ATOM 6029 C CA . VAL B 1 191 ? -14.236 12.600 -6.404 1.00 15.24 179 VAL B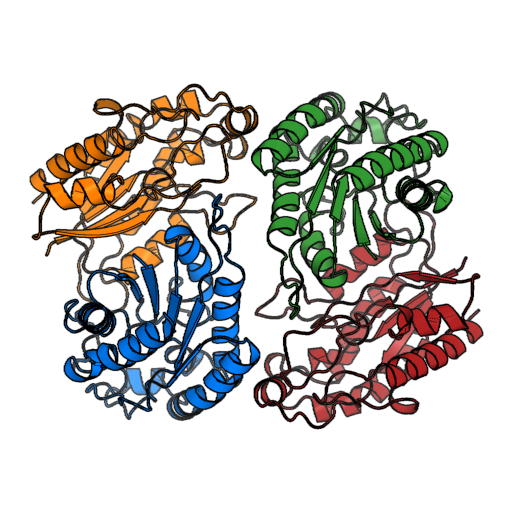 CA 1
ATOM 6030 C C . VAL B 1 191 ? -15.359 12.875 -7.402 1.00 16.98 179 VAL B C 1
ATOM 6031 O O . VAL B 1 191 ? -16.511 13.121 -7.017 1.00 18.58 179 VAL B O 1
ATOM 6044 N N . GLU B 1 192 ? -15.038 12.830 -8.690 1.00 16.55 180 GLU B N 1
ATOM 6045 C CA . GLU B 1 192 ? -15.996 13.195 -9.728 1.00 17.95 180 GLU B CA 1
ATOM 6046 C C . GLU B 1 192 ? -16.714 11.960 -10.253 1.00 16.07 180 GLU B C 1
ATOM 6047 O O . GLU B 1 192 ? -16.254 10.830 -10.077 1.00 16.35 180 GLU B O 1
ATOM 6059 N N . PHE B 1 193 ? -17.887 12.196 -10.857 1.00 16.27 181 PHE B N 1
ATOM 6060 C CA . PHE B 1 193 ? -18.781 11.128 -11.306 1.00 15.47 181 PHE B CA 1
ATOM 6061 C C . PHE B 1 193 ? -19.493 11.508 -12.602 1.00 15.54 181 PHE B C 1
ATOM 6062 O O . PHE B 1 193 ? -19.951 12.642 -12.761 1.00 16.63 181 PHE B O 1
ATOM 6079 N N . PHE B 1 194 ? -19.578 10.548 -13.529 1.00 14.66 182 PHE B N 1
ATOM 6080 C CA . PHE B 1 194 ? -20.345 10.682 -14.757 1.00 16.60 182 PHE B CA 1
ATOM 6081 C C . PHE B 1 194 ? -21.133 9.399 -14.989 1.00 14.12 182 PHE B C 1
ATOM 6082 O O . PHE B 1 194 ? -20.553 8.313 -14.998 1.00 16.43 182 PHE B O 1
ATOM 6099 N N . ALA B 1 195 ? -22.445 9.536 -15.174 1.00 16.96 183 ALA B N 1
ATOM 6100 C CA . ALA B 1 195 ? -23.342 8.425 -15.513 1.00 16.87 183 ALA B CA 1
ATOM 6101 C C . ALA B 1 195 ? -23.438 8.263 -17.035 1.00 16.87 183 ALA B C 1
ATOM 6102 O O . ALA B 1 195 ? -24.175 8.988 -17.702 1.00 18.20 183 ALA B O 1
ATOM 6109 N N . ALA B 1 196 ? -22.734 7.271 -17.591 1.00 16.77 184 ALA B N 1
ATOM 6110 C CA . ALA B 1 196 ? -22.737 7.107 -19.045 1.00 17.09 184 ALA B CA 1
ATOM 6111 C C . ALA B 1 196 ? -24.130 6.785 -19.565 1.00 16.84 184 ALA B C 1
ATOM 6112 O O . ALA B 1 196 ? -24.465 7.128 -20.701 1.00 16.99 184 ALA B O 1
ATOM 6119 N N . GLY B 1 197 ? -24.954 6.127 -18.754 1.00 17.87 185 GLY B N 1
ATOM 6120 C CA . GLY B 1 197 ? -26.272 5.725 -19.185 1.00 16.84 185 GLY B CA 1
ATOM 6121 C C . GLY B 1 197 ? -27.245 6.867 -19.411 1.00 18.17 185 GLY B C 1
ATOM 6122 O O . GLY B 1 197 ? -28.305 6.631 -19.991 1.00 20.18 185 GLY B O 1
ATOM 6126 N N . ASP B 1 198 ? -26.921 8.087 -18.977 1.00 18.23 186 ASP B N 1
ATOM 6127 C CA . ASP B 1 198 ? -27.740 9.232 -19.360 1.00 18.28 186 ASP B CA 1
ATOM 6128 C C . ASP B 1 198 ? -27.505 9.626 -20.811 1.00 17.78 186 ASP B C 1
ATOM 6129 O O . ASP B 1 198 ? -28.354 10.296 -21.413 1.00 20.41 186 ASP B O 1
ATOM 6138 N N . CYS B 1 199 ? -26.357 9.251 -21.381 1.00 17.48 187 CYS B N 1
ATOM 6139 C CA . CYS B 1 199 ? -25.958 9.721 -22.703 1.00 19.39 187 CYS B CA 1
ATOM 6140 C C . CYS B 1 199 ? -25.939 8.646 -23.771 1.00 17.90 187 CYS B C 1
ATOM 6141 O O . CYS B 1 199 ? -26.082 8.973 -24.958 1.00 19.36 187 CYS B O 1
ATOM 6149 N N . ILE B 1 200 ? -25.742 7.384 -23.393 1.00 16.22 188 ILE B N 1
ATOM 6150 C CA . ILE B 1 200 ? -25.633 6.281 -24.334 1.00 16.75 188 ILE B CA 1
ATOM 6151 C C . ILE B 1 200 ? -26.353 5.067 -23.775 1.00 17.10 188 ILE B C 1
ATOM 6152 O O . ILE B 1 200 ? -26.677 4.994 -22.587 1.00 17.66 188 ILE B O 1
ATOM 6168 N N . SER B 1 201 ? -26.576 4.098 -24.658 1.00 18.49 189 SER B N 1
ATOM 6169 C CA . SER B 1 201 ? -27.072 2.784 -24.286 1.00 17.63 189 SER B CA 1
ATOM 6170 C C . SER B 1 201 ? -26.158 1.726 -24.886 1.00 18.08 189 SER B C 1
ATOM 6171 O O . SER B 1 201 ? -25.355 2.005 -25.778 1.00 18.52 189 SER B O 1
ATOM 6179 N N . THR B 1 202 ? -26.270 0.506 -24.367 1.00 16.75 190 THR B N 1
ATOM 6180 C CA . THR B 1 202 ? -25.482 -0.611 -24.881 1.00 15.02 190 THR B CA 1
ATOM 6181 C C . THR B 1 202 ? -26.147 -1.077 -26.168 1.00 17.27 190 THR B C 1
ATOM 6182 O O . THR B 1 202 ? -27.138 -1.802 -26.135 1.00 18.60 190 THR B O 1
ATOM 6193 N N . ASP B 1 203 ? -25.579 -0.677 -27.307 1.00 16.97 191 ASP B N 1
ATOM 6194 C CA . ASP B 1 203 ? -26.234 -0.822 -28.597 1.00 17.84 191 ASP B CA 1
ATOM 6195 C C . ASP B 1 203 ? -25.634 -1.893 -29.502 1.00 17.60 191 ASP B C 1
ATOM 6196 O O . ASP B 1 203 ? -26.140 -2.088 -30.612 1.00 19.90 191 ASP B O 1
ATOM 6205 N N . GLY B 1 204 ? -24.590 -2.597 -29.070 1.00 16.80 192 GLY B N 1
ATOM 6206 C CA . GLY B 1 204 ? -23.992 -3.613 -29.913 1.00 16.64 192 GLY B CA 1
ATOM 6207 C C . GLY B 1 204 ? -24.871 -4.844 -30.049 1.00 17.14 192 GLY B C 1
ATOM 6208 O O . GLY B 1 204 ? -25.721 -5.137 -29.199 1.00 17.11 192 GLY B O 1
ATOM 6212 N N . ILE B 1 205 ? -24.659 -5.588 -31.145 1.00 18.73 193 ILE B N 1
ATOM 6213 C CA . ILE B 1 205 ? -25.496 -6.755 -31.436 1.00 19.09 193 ILE B CA 1
ATOM 6214 C C . ILE B 1 205 ? -25.441 -7.775 -30.307 1.00 18.15 193 ILE B C 1
ATOM 6215 O O . ILE B 1 205 ? -26.393 -8.547 -30.109 1.00 19.40 193 ILE B O 1
ATOM 6231 N N . ASP B 1 206 ? -24.320 -7.849 -29.591 1.00 16.77 194 ASP B N 1
ATOM 6232 C CA . ASP B 1 206 ? -24.167 -8.869 -28.558 1.00 16.02 194 ASP B CA 1
ATOM 6233 C C . ASP B 1 206 ? -24.769 -8.482 -27.210 1.00 14.96 194 ASP B C 1
ATOM 6234 O O . ASP B 1 206 ? -24.748 -9.305 -26.284 1.00 14.94 194 ASP B O 1
ATOM 6243 N N . GLY B 1 207 ? -25.312 -7.269 -27.075 1.00 15.64 195 GLY B N 1
ATOM 6244 C CA . GLY B 1 207 ? -25.919 -6.822 -25.837 1.00 15.40 195 GLY B CA 1
ATOM 6245 C C . GLY B 1 207 ? -24.942 -6.413 -24.755 1.00 14.51 195 GLY B C 1
ATOM 6246 O O . GLY B 1 207 ? -25.374 -6.142 -23.623 1.00 15.66 195 GLY B O 1
ATOM 6250 N N . ILE B 1 208 ? -23.651 -6.312 -25.074 1.00 14.35 196 ILE B N 1
ATOM 6251 C CA . ILE B 1 208 ? -22.594 -5.999 -24.113 1.00 14.80 196 ILE B CA 1
ATOM 6252 C C . ILE B 1 208 ? -21.731 -4.826 -24.575 1.00 14.89 196 ILE B C 1
ATOM 6253 O O . ILE B 1 208 ? -21.381 -3.946 -23.783 1.00 15.84 196 ILE B O 1
ATOM 6269 N N . HIS B 1 209 ? -21.386 -4.795 -25.853 1.00 13.43 197 HIS B N 1
ATOM 6270 C CA . HIS B 1 209 ? -20.416 -3.853 -26.392 1.00 14.59 197 HIS B CA 1
ATOM 6271 C C . HIS B 1 209 ? -21.123 -2.763 -27.198 1.00 14.36 197 HIS B C 1
ATOM 6272 O O . HIS B 1 209 ? -22.358 -2.724 -27.299 1.00 15.60 197 HIS B O 1
ATOM 6287 N N . LEU B 1 210 ? -20.328 -1.825 -27.710 1.00 16.02 198 LEU B N 1
ATOM 6288 C CA . LEU B 1 210 ? -20.842 -0.567 -28.237 1.00 16.21 198 LEU B CA 1
ATOM 6289 C C . LEU B 1 210 ? -20.466 -0.371 -29.699 1.00 16.38 198 LEU B C 1
ATOM 6290 O O . LEU B 1 210 ? -19.412 -0.822 -30.151 1.00 16.97 198 LEU B O 1
ATOM 6306 N N . SER B 1 211 ? -21.332 0.351 -30.417 1.00 15.92 199 SER B N 1
ATOM 6307 C CA . SER B 1 211 ? -21.045 0.774 -31.776 1.00 15.20 199 SER B CA 1
ATOM 6308 C C . SER B 1 211 ? -20.028 1.912 -31.761 1.00 16.04 199 SER B C 1
ATOM 6309 O O . SER B 1 211 ? -19.799 2.565 -30.736 1.00 16.78 199 SER B O 1
ATOM 6317 N N . ALA B 1 212 ? -19.399 2.140 -32.918 1.00 15.15 200 ALA B N 1
ATOM 6318 C CA . ALA B 1 212 ? -18.480 3.266 -33.038 1.00 16.16 200 ALA B CA 1
ATOM 6319 C C . ALA B 1 212 ? -19.194 4.582 -32.796 1.00 17.10 200 ALA B C 1
ATOM 6320 O O . ALA B 1 212 ? -18.662 5.466 -32.118 1.00 17.35 200 ALA B O 1
ATOM 6327 N N A GLU B 1 213 ? -20.392 4.751 -33.363 0.48 16.60 201 GLU B N 1
ATOM 6328 N N B GLU B 1 213 ? -20.390 4.755 -33.373 0.52 17.53 201 GLU B N 1
ATOM 6329 C CA A GLU B 1 213 ? -21.101 6.008 -33.165 0.48 17.01 201 GLU B CA 1
ATOM 6330 C CA B GLU B 1 213 ? -21.108 6.007 -33.163 0.52 19.26 201 GLU B CA 1
ATOM 6331 C C A GLU B 1 213 ? -21.340 6.264 -31.683 0.48 16.97 201 GLU B C 1
ATOM 6332 C C B GLU B 1 213 ? -21.316 6.261 -31.677 0.52 18.33 201 GLU B C 1
ATOM 6333 O O A GLU B 1 213 ? -21.221 7.403 -31.218 0.48 15.96 201 GLU B O 1
ATOM 6334 O O B GLU B 1 213 ? -21.140 7.388 -31.201 0.52 18.22 201 GLU B O 1
ATOM 6357 N N . THR B 1 214 ? -21.647 5.207 -30.923 1.00 16.72 202 THR B N 1
ATOM 6358 C CA . THR B 1 214 ? -21.883 5.351 -29.487 1.00 15.89 202 THR B CA 1
ATOM 6359 C C . THR B 1 214 ? -20.584 5.609 -28.714 1.00 15.92 202 THR B C 1
ATOM 6360 O O . THR B 1 214 ? -20.555 6.443 -27.798 1.00 16.01 202 THR B O 1
ATOM 6372 N N . ASN B 1 215 ? -19.484 4.944 -29.088 1.00 15.46 203 ASN B N 1
ATOM 6373 C CA . ASN B 1 215 ? -18.181 5.300 -28.517 1.00 15.99 203 ASN B CA 1
ATOM 6374 C C . ASN B 1 215 ? -17.869 6.785 -28.678 1.00 16.81 203 ASN B C 1
ATOM 6375 O O . ASN B 1 215 ? -17.368 7.439 -27.752 1.00 15.60 203 ASN B O 1
ATOM 6386 N N . ILE B 1 216 ? -18.100 7.317 -29.876 1.00 17.77 204 ILE B N 1
ATOM 6387 C CA . ILE B 1 216 ? -17.736 8.697 -30.167 1.00 17.47 204 ILE B CA 1
ATOM 6388 C C . ILE B 1 216 ? -18.609 9.655 -29.358 1.00 17.94 204 ILE B C 1
ATOM 6389 O O . ILE B 1 216 ? -18.125 10.660 -28.812 1.00 17.34 204 ILE B O 1
ATOM 6405 N N . ARG B 1 217 ? -19.902 9.354 -29.248 1.00 17.94 205 ARG B N 1
ATOM 6406 C CA . ARG B 1 217 ? -20.781 10.174 -28.429 1.00 17.69 205 ARG B CA 1
ATOM 6407 C C . ARG B 1 217 ? -20.356 10.130 -26.968 1.00 16.22 205 ARG B C 1
ATOM 6408 O O . ARG B 1 217 ? -20.381 11.148 -26.276 1.00 15.43 205 ARG B O 1
ATOM 6429 N N . LEU B 1 218 ? -19.940 8.964 -26.488 1.00 16.17 206 LEU B N 1
ATOM 6430 C CA . LEU B 1 218 ? -19.500 8.852 -25.104 1.00 14.89 206 LEU B CA 1
ATOM 6431 C C . LEU B 1 218 ? -18.249 9.674 -24.869 1.00 15.56 206 LEU B C 1
ATOM 6432 O O . LEU B 1 218 ? -18.146 10.402 -23.871 1.00 16.89 206 LEU B O 1
ATOM 6448 N N . GLY B 1 219 ? -17.261 9.519 -25.745 1.00 16.97 207 GLY B N 1
ATOM 6449 C CA . GLY B 1 219 ? -16.023 10.241 -25.580 1.00 16.13 207 GLY B CA 1
ATOM 6450 C C . GLY B 1 219 ? -16.225 11.740 -25.636 1.00 17.38 207 GLY B C 1
ATOM 6451 O O . GLY B 1 219 ? -15.587 12.487 -24.894 1.00 18.75 207 GLY B O 1
ATOM 6455 N N . HIS B 1 220 ? -17.111 12.204 -26.526 1.00 15.60 208 HIS B N 1
ATOM 6456 C CA . HIS B 1 220 ? -17.402 13.632 -26.568 1.00 18.50 208 HIS B CA 1
ATOM 6457 C C . HIS B 1 220 ? -18.048 14.096 -25.270 1.00 17.54 208 HIS B C 1
ATOM 6458 O O . HIS B 1 220 ? -17.770 15.202 -24.785 1.00 19.40 208 HIS B O 1
ATOM 6472 N N . ALA B 1 221 ? -18.944 13.284 -24.704 1.00 18.18 209 ALA B N 1
ATOM 6473 C CA . ALA B 1 221 ? -19.594 13.682 -23.460 1.00 17.87 209 ALA B CA 1
ATOM 6474 C C . ALA B 1 221 ? -18.606 13.668 -22.296 1.00 17.61 209 ALA B C 1
ATOM 6475 O O . ALA B 1 221 ? -18.624 14.561 -21.439 1.00 19.10 209 ALA B O 1
ATOM 6482 N N . ILE B 1 222 ? -17.700 12.693 -22.269 1.00 17.33 210 ILE B N 1
ATOM 6483 C CA . ILE B 1 222 ? -16.692 12.679 -21.220 1.00 18.01 210 ILE B CA 1
ATOM 6484 C C . ILE B 1 222 ? -15.738 13.853 -21.378 1.00 18.30 210 ILE B C 1
ATOM 6485 O O . ILE B 1 222 ? -15.361 14.487 -20.394 1.00 18.66 210 ILE B O 1
ATOM 6501 N N . ALA B 1 223 ? -15.361 14.183 -22.617 1.00 17.69 211 ALA B N 1
ATOM 6502 C CA . ALA B 1 223 ? -14.506 15.343 -22.853 1.00 19.19 211 ALA B CA 1
ATOM 6503 C C . ALA B 1 223 ? -15.126 16.604 -22.283 1.00 21.10 211 ALA B C 1
ATOM 6504 O O . ALA B 1 223 ? -14.427 17.430 -21.688 1.00 21.53 211 ALA B O 1
ATOM 6511 N N . ASP B 1 224 ? -16.433 16.790 -22.477 1.00 22.15 212 ASP B N 1
ATOM 6512 C CA . ASP B 1 224 ? -17.082 17.975 -21.920 1.00 24.15 212 ASP B CA 1
ATOM 6513 C C . ASP B 1 224 ? -16.978 17.984 -20.394 1.00 23.67 212 ASP B C 1
ATOM 6514 O O . ASP B 1 224 ? -16.740 19.030 -19.782 1.00 24.08 212 ASP B O 1
ATOM 6523 N N . LYS B 1 225 ? -17.147 16.823 -19.764 1.00 22.56 213 LYS B N 1
ATOM 6524 C CA . LYS B 1 225 ? -17.007 16.727 -18.312 1.00 21.59 213 LYS B CA 1
ATOM 6525 C C . LYS B 1 225 ? -15.579 17.047 -17.864 1.00 21.81 213 LYS B C 1
ATOM 6526 O O . LYS B 1 225 ? -15.373 17.777 -16.887 1.00 25.30 213 LYS B O 1
ATOM 6545 N N . VAL B 1 226 ? -14.584 16.501 -18.565 1.00 20.19 214 VAL B N 1
ATOM 6546 C CA . VAL B 1 226 ? -13.186 16.689 -18.185 1.00 20.26 214 VAL B CA 1
ATOM 6547 C C . VAL B 1 226 ? -12.802 18.162 -18.264 1.00 23.18 214 VAL B C 1
ATOM 6548 O O . VAL B 1 226 ? -12.176 18.713 -17.346 1.00 22.87 214 VAL B O 1
ATOM 6561 N N . ALA B 1 227 ? -13.171 18.818 -19.364 1.00 25.62 215 ALA B N 1
ATOM 6562 C CA . ALA B 1 227 ? -12.781 20.207 -19.560 1.00 29.56 215 ALA B CA 1
ATOM 6563 C C . ALA B 1 227 ? -13.322 21.080 -18.444 1.00 32.37 215 ALA B C 1
ATOM 6564 O O . ALA B 1 227 ? -12.656 22.025 -18.000 1.00 35.14 215 ALA B O 1
ATOM 6571 N N . ALA B 1 228 ? -14.530 20.779 -17.973 1.00 31.99 216 ALA B N 1
ATOM 6572 C CA . ALA B 1 228 ? -15.126 21.563 -16.904 1.00 33.57 216 ALA B CA 1
ATOM 6573 C C . ALA B 1 228 ? -14.421 21.368 -15.569 1.00 33.81 216 ALA B C 1
ATOM 6574 O O . ALA B 1 228 ? -14.734 22.089 -14.611 1.00 35.66 216 ALA B O 1
ATOM 6581 N N . LEU B 1 229 ? -13.480 20.428 -15.484 1.00 31.84 217 LEU B N 1
ATOM 6582 C CA . LEU B 1 229 ? -12.706 20.215 -14.267 1.00 30.61 217 LEU B CA 1
ATOM 6583 C C . LEU B 1 229 ? -11.449 21.065 -14.199 1.00 33.43 217 LEU B C 1
ATOM 6584 O O . LEU B 1 229 ? -10.891 21.226 -13.106 1.00 34.39 217 LEU B O 1
ATOM 6600 N N . PHE B 1 230 ? -10.998 21.617 -15.321 1.00 36.54 218 PHE B N 1
ATOM 6601 C CA . PHE B 1 230 ? -9.739 22.351 -15.370 1.00 38.01 218 PHE B CA 1
ATOM 6602 C C . PHE B 1 230 ? -9.936 23.793 -15.828 1.00 38.24 218 PHE B C 1
ATOM 6603 O O . PHE B 1 230 ? -10.573 24.040 -16.848 1.00 37.94 218 PHE B O 1
ATOM 6620 N N . LYS C 1 16 ? 1.249 -38.986 -39.719 1.00 42.68 4 LYS C N 1
ATOM 6621 C CA . LYS C 1 16 ? 0.389 -39.511 -38.664 1.00 41.61 4 LYS C CA 1
ATOM 6622 C C . LYS C 1 16 ? -0.248 -38.380 -37.873 1.00 36.39 4 LYS C C 1
ATOM 6623 O O . LYS C 1 16 ? 0.379 -37.349 -37.622 1.00 38.45 4 LYS C O 1
ATOM 6642 N N . ARG C 1 17 ? -1.498 -38.570 -37.474 1.00 27.79 5 ARG C N 1
ATOM 6643 C CA . ARG C 1 17 ? -2.185 -37.607 -36.624 1.00 25.34 5 ARG C CA 1
ATOM 6644 C C . ARG C 1 17 ? -2.241 -38.136 -35.201 1.00 22.52 5 ARG C C 1
ATOM 6645 O O . ARG C 1 17 ? -2.576 -39.301 -34.978 1.00 26.35 5 ARG C O 1
ATOM 6666 N N . SER C 1 18 ? -1.950 -37.269 -34.237 1.00 20.48 6 SER C N 1
ATOM 6667 C CA . SER C 1 18 ? -1.964 -37.616 -32.817 1.00 19.59 6 SER C CA 1
ATOM 6668 C C . SER C 1 18 ? -3.178 -36.983 -32.146 1.00 18.23 6 SER C C 1
ATOM 6669 O O . SER C 1 18 ? -3.446 -35.788 -32.339 1.00 17.79 6 SER C O 1
ATOM 6677 N N . VAL C 1 19 ? -3.894 -37.784 -31.347 1.00 13.99 7 VAL C N 1
ATOM 6678 C CA . VAL C 1 19 ? -5.116 -37.360 -30.676 1.00 15.44 7 VAL C CA 1
ATOM 6679 C C . VAL C 1 19 ? -4.993 -37.647 -29.179 1.00 14.99 7 VAL C C 1
ATOM 6680 O O . VAL C 1 19 ? -4.863 -38.810 -28.770 1.00 18.77 7 VAL C O 1
ATOM 6693 N N . LEU C 1 20 ? -5.073 -36.593 -28.365 1.00 14.68 8 LEU C N 1
ATOM 6694 C CA . LEU C 1 20 ? -5.025 -36.712 -26.908 1.00 14.75 8 LEU C CA 1
ATOM 6695 C C . LEU C 1 20 ? -6.445 -36.784 -26.354 1.00 14.22 8 LEU C C 1
ATOM 6696 O O . LEU C 1 20 ? -7.235 -35.871 -26.578 1.00 14.51 8 LEU C O 1
ATOM 6712 N N . CYS C 1 21 ? -6.738 -37.817 -25.571 1.00 14.63 9 CYS C N 1
ATOM 6713 C CA . CYS C 1 21 ? -8.067 -38.026 -24.983 1.00 15.81 9 CYS C CA 1
ATOM 6714 C C . CYS C 1 21 ? -8.009 -37.724 -23.488 1.00 13.89 9 CYS C C 1
ATOM 6715 O O . CYS C 1 21 ? -7.449 -38.506 -22.708 1.00 15.34 9 CYS C O 1
ATOM 6723 N N . PHE C 1 22 ? -8.567 -36.583 -23.089 1.00 13.87 10 PHE C N 1
ATOM 6724 C CA . PHE C 1 22 ? -8.473 -36.087 -21.715 1.00 13.83 10 PHE C CA 1
ATOM 6725 C C . PHE C 1 22 ? -9.815 -36.236 -21.007 1.00 14.75 10 PHE C C 1
ATOM 6726 O O . PHE C 1 22 ? -10.803 -35.635 -21.430 1.00 15.40 10 PHE C O 1
ATOM 6743 N N . GLY C 1 23 ? -9.849 -37.005 -19.916 1.00 12.59 11 GLY C N 1
ATOM 6744 C CA . GLY C 1 23 ? -11.124 -37.305 -19.306 1.00 12.59 11 GLY C CA 1
ATOM 6745 C C . GLY C 1 23 ? -11.030 -37.846 -17.893 1.00 12.60 11 GLY C C 1
ATOM 6746 O O . GLY C 1 23 ? -9.973 -37.787 -17.237 1.00 13.12 11 GLY C O 1
ATOM 6750 N N . ASP C 1 24 ? -12.177 -38.355 -17.424 1.00 13.06 12 ASP C N 1
ATOM 6751 C CA . ASP C 1 24 ? -12.340 -38.892 -16.075 1.00 13.22 12 ASP C CA 1
ATOM 6752 C C . ASP C 1 24 ? -12.472 -40.422 -16.125 1.00 14.48 12 ASP C C 1
ATOM 6753 O O . ASP C 1 24 ? -11.854 -41.061 -16.984 1.00 15.17 12 ASP C O 1
ATOM 6762 N N A SER C 1 25 ? -13.237 -41.001 -15.197 0.58 14.84 13 SER C N 1
ATOM 6763 N N B SER C 1 25 ? -13.235 -41.005 -15.193 0.42 14.86 13 SER C N 1
ATOM 6764 C CA A SER C 1 25 ? -13.407 -42.452 -15.162 0.58 15.99 13 SER C CA 1
ATOM 6765 C CA B SER C 1 25 ? -13.407 -42.459 -15.191 0.42 15.54 13 SER C CA 1
ATOM 6766 C C A SER C 1 25 ? -14.096 -43.003 -16.407 0.58 16.67 13 SER C C 1
ATOM 6767 C C B SER C 1 25 ? -14.000 -42.965 -16.493 0.42 16.70 13 SER C C 1
ATOM 6768 O O A SER C 1 25 ? -13.950 -44.198 -16.695 0.58 16.19 13 SER C O 1
ATOM 6769 O O B SER C 1 25 ? -13.701 -44.091 -16.908 0.42 17.41 13 SER C O 1
ATOM 6784 N N . LEU C 1 26 ? -14.880 -42.185 -17.126 1.00 15.75 14 LEU C N 1
ATOM 6785 C CA . LEU C 1 26 ? -15.477 -42.662 -18.364 1.00 16.34 14 LEU C CA 1
ATOM 6786 C C . LEU C 1 26 ? -14.400 -42.884 -19.416 1.00 16.08 14 LEU C C 1
ATOM 6787 O O . LEU C 1 26 ? -14.548 -43.756 -20.277 1.00 17.79 14 LEU C O 1
ATOM 6804 N N . THR C 1 27 ? -13.284 -42.154 -19.319 1.00 16.01 15 THR C N 1
ATOM 6805 C CA . THR C 1 27 ? -12.156 -42.285 -20.239 1.00 15.04 15 THR C CA 1
ATOM 6806 C C . THR C 1 27 ? -11.117 -43.286 -19.734 1.00 16.99 15 THR C C 1
ATOM 6807 O O . THR C 1 27 ? -10.617 -44.104 -20.509 1.00 17.87 15 THR C O 1
ATOM 6818 N N . TRP C 1 28 ? -10.800 -43.254 -18.443 1.00 16.21 16 TRP C N 1
ATOM 6819 C CA . TRP C 1 28 ? -9.964 -44.291 -17.840 1.00 15.97 16 TRP C CA 1
ATOM 6820 C C . TRP C 1 28 ? -10.536 -45.682 -18.092 1.00 17.21 16 TRP C C 1
ATOM 6821 O O . TRP C 1 28 ? -9.796 -46.627 -18.418 1.00 18.24 16 TRP C O 1
ATOM 6842 N N . GLY C 1 29 ? -11.843 -45.835 -17.918 1.00 16.93 17 GLY C N 1
ATOM 6843 C CA . GLY C 1 29 ? -12.489 -47.103 -18.198 1.00 17.41 17 GLY C CA 1
ATOM 6844 C C . GLY C 1 29 ? -12.898 -47.839 -16.939 1.00 15.52 17 GLY C C 1
ATOM 6845 O O . GLY C 1 29 ? -12.591 -49.021 -16.777 1.00 17.40 17 GLY C O 1
ATOM 6849 N N . TRP C 1 30 ? -13.632 -47.145 -16.064 1.00 17.72 18 TRP C N 1
ATOM 6850 C CA . TRP C 1 30 ? -14.133 -47.711 -14.821 1.00 17.59 18 TRP C CA 1
ATOM 6851 C C . TRP C 1 30 ? -15.247 -48.712 -15.111 1.00 17.00 18 TRP C C 1
ATOM 6852 O O . TRP C 1 30 ? -16.277 -48.349 -15.696 1.00 17.83 18 TRP C O 1
ATOM 6873 N N . ILE C 1 31 ? -15.081 -49.949 -14.647 1.00 16.43 19 ILE C N 1
ATOM 6874 C CA . ILE C 1 31 ? -16.112 -50.979 -14.827 1.00 17.13 19 ILE C CA 1
ATOM 6875 C C . ILE C 1 31 ? -17.175 -50.847 -13.744 1.00 17.35 19 ILE C C 1
ATOM 6876 O O . ILE C 1 31 ? -16.856 -51.000 -12.559 1.00 17.75 19 ILE C O 1
ATOM 6892 N N . PRO C 1 32 ? -18.440 -50.581 -14.073 1.00 15.96 20 PRO C N 1
ATOM 6893 C CA . PRO C 1 32 ? -19.452 -50.498 -13.011 1.00 18.17 20 PRO C CA 1
ATOM 6894 C C . PRO C 1 32 ? -19.656 -51.852 -12.353 1.00 18.22 20 PRO C C 1
ATOM 6895 O O . PRO C 1 32 ? -19.711 -52.884 -13.025 1.00 20.57 20 PRO C O 1
ATOM 6906 N N A VAL C 1 33 ? -19.758 -51.841 -11.025 0.72 21.08 21 VAL C N 1
ATOM 6907 N N B VAL C 1 33 ? -19.761 -51.840 -11.024 0.28 20.09 21 VAL C N 1
ATOM 6908 C CA A VAL C 1 33 ? -19.836 -53.076 -10.251 0.72 23.76 21 VAL C CA 1
ATOM 6909 C CA B VAL C 1 33 ? -19.817 -53.066 -10.234 0.28 21.83 21 VAL C CA 1
ATOM 6910 C C A VAL C 1 33 ? -20.825 -52.901 -9.106 0.72 25.30 21 VAL C C 1
ATOM 6911 C C B VAL C 1 33 ? -20.841 -52.895 -9.118 0.28 24.71 21 VAL C C 1
ATOM 6912 O O A VAL C 1 33 ? -21.005 -51.801 -8.575 0.72 24.20 21 VAL C O 1
ATOM 6913 O O B VAL C 1 33 ? -21.064 -51.789 -8.616 0.28 24.70 21 VAL C O 1
ATOM 6938 N N . LYS C 1 34 ? -21.463 -54.012 -8.724 1.00 27.40 22 LYS C N 1
ATOM 6939 C CA . LYS C 1 34 ? -22.542 -53.958 -7.737 1.00 30.74 22 LYS C CA 1
ATOM 6940 C C . LYS C 1 34 ? -22.067 -53.470 -6.369 1.00 29.50 22 LYS C C 1
ATOM 6941 O O . LYS C 1 34 ? -22.839 -52.829 -5.644 1.00 30.31 22 LYS C O 1
ATOM 6961 N N . GLU C 1 35 ? -20.821 -53.754 -5.993 1.00 27.56 23 GLU C N 1
ATOM 6962 C CA . GLU C 1 35 ? -20.265 -53.256 -4.732 1.00 31.71 23 GLU C CA 1
ATOM 6963 C C . GLU C 1 35 ? -19.778 -51.800 -4.813 1.00 26.13 23 GLU C C 1
ATOM 6964 O O . GLU C 1 35 ? -19.206 -51.289 -3.838 1.00 23.70 23 GLU C O 1
ATOM 6976 N N . SER C 1 36 ? -19.999 -51.137 -5.945 1.00 22.42 24 SER C N 1
ATOM 6977 C CA . SER C 1 36 ? -19.700 -49.726 -6.150 1.00 20.59 24 SER C CA 1
ATOM 6978 C C . SER C 1 36 ? -18.215 -49.428 -6.299 1.00 18.88 24 SER C C 1
ATOM 6979 O O . SER C 1 36 ? -17.815 -48.764 -7.258 1.00 18.91 24 SER C O 1
ATOM 6987 N N . SER C 1 37 ? -17.390 -49.895 -5.371 1.00 22.50 25 SER C N 1
ATOM 6988 C CA . SER C 1 37 ? -15.981 -49.534 -5.345 1.00 23.50 25 SER C CA 1
ATOM 6989 C C . SER C 1 37 ? -15.312 -50.447 -4.336 1.00 24.15 25 SER C C 1
ATOM 6990 O O . SER C 1 37 ? -15.907 -50.764 -3.311 1.00 24.35 25 SER C O 1
ATOM 6998 N N . PRO C 1 38 ? -14.065 -50.859 -4.597 1.00 24.38 26 PRO C N 1
ATOM 6999 C CA . PRO C 1 38 ? -13.207 -50.523 -5.736 1.00 23.46 26 PRO C CA 1
ATOM 7000 C C . PRO C 1 38 ? -13.533 -51.346 -6.984 1.00 23.80 26 PRO C C 1
ATOM 7001 O O . PRO C 1 38 ? -14.372 -52.244 -6.918 1.00 26.11 26 PRO C O 1
ATOM 7012 N N . THR C 1 39 ? -12.893 -51.041 -8.112 1.00 23.62 27 THR C N 1
ATOM 7013 C CA . THR C 1 39 ? -13.191 -51.749 -9.351 1.00 21.88 27 THR C CA 1
ATOM 7014 C C . THR C 1 39 ? -11.931 -51.858 -10.210 1.00 23.61 27 THR C C 1
ATOM 7015 O O . THR C 1 39 ? -10.888 -51.261 -9.915 1.00 25.48 27 THR C O 1
ATOM 7026 N N . LEU C 1 40 ? -12.060 -52.616 -11.300 1.00 21.07 28 LEU C N 1
ATOM 7027 C CA . LEU C 1 40 ? -11.015 -52.815 -12.291 1.00 19.06 28 LEU C CA 1
ATOM 7028 C C . LEU C 1 40 ? -11.267 -51.971 -13.533 1.00 17.42 28 LEU C C 1
ATOM 7029 O O . LEU C 1 40 ? -12.315 -51.349 -13.687 1.00 16.64 28 LEU C O 1
ATOM 7045 N N . ARG C 1 41 ? -10.281 -51.990 -14.433 1.00 18.54 29 ARG C N 1
ATOM 7046 C CA . ARG C 1 41 ? -10.263 -51.180 -15.648 1.00 17.43 29 ARG C CA 1
ATOM 7047 C C . ARG C 1 41 ? -10.627 -52.020 -16.870 1.00 19.47 29 ARG C C 1
ATOM 7048 O O . ARG C 1 41 ? -10.166 -53.156 -17.013 1.00 20.41 29 ARG C O 1
ATOM 7069 N N . TYR C 1 42 ? -11.446 -51.450 -17.756 1.00 18.51 30 TYR C N 1
ATOM 7070 C CA . TYR C 1 42 ? -11.727 -52.103 -19.026 1.00 17.50 30 TYR C CA 1
ATOM 7071 C C . TYR C 1 42 ? -10.428 -52.273 -19.812 1.00 19.02 30 TYR C C 1
ATOM 7072 O O . TYR C 1 42 ? -9.577 -51.368 -19.820 1.00 19.15 30 TYR C O 1
ATOM 7090 N N . PRO C 1 43 ? -10.248 -53.388 -20.510 1.00 20.22 31 PRO C N 1
ATOM 7091 C CA . PRO C 1 43 ? -9.132 -53.464 -21.450 1.00 21.34 31 PRO C CA 1
ATOM 7092 C C . PRO C 1 43 ? -9.309 -52.432 -22.557 1.00 20.71 31 PRO C C 1
ATOM 7093 O O . PRO C 1 43 ? -10.399 -51.933 -22.818 1.00 20.42 31 PRO C O 1
ATOM 7104 N N . TYR C 1 44 ? -8.190 -52.097 -23.190 1.00 18.59 32 TYR C N 1
ATOM 7105 C CA . TYR C 1 44 ? -8.155 -51.008 -24.167 1.00 19.93 32 TYR C CA 1
ATOM 7106 C C . TYR C 1 44 ? -9.239 -51.143 -25.230 1.00 20.22 32 TYR C C 1
ATOM 7107 O O . TYR C 1 44 ? -9.892 -50.153 -25.587 1.00 18.58 32 TYR C O 1
ATOM 7125 N N . GLU C 1 45 ? -9.444 -52.350 -25.761 1.00 21.25 33 GLU C N 1
ATOM 7126 C CA . GLU C 1 45 ? -10.424 -52.520 -26.828 1.00 22.35 33 GLU C CA 1
ATOM 7127 C C . GLU C 1 45 ? -11.863 -52.379 -26.353 1.00 21.23 33 GLU C C 1
ATOM 7128 O O . GLU C 1 45 ? -12.764 -52.287 -27.193 1.00 24.76 33 GLU C O 1
ATOM 7140 N N . GLN C 1 46 ? -12.092 -52.296 -25.045 1.00 18.81 34 GLN C N 1
ATOM 7141 C CA . GLN C 1 46 ? -13.418 -52.059 -24.490 1.00 18.44 34 GLN C CA 1
ATOM 7142 C C . GLN C 1 46 ? -13.559 -50.667 -23.893 1.00 18.32 34 GLN C C 1
ATOM 7143 O O . GLN C 1 46 ? -14.584 -50.371 -23.266 1.00 18.64 34 GLN C O 1
ATOM 7157 N N . ARG C 1 47 ? -12.545 -49.819 -24.047 1.00 19.56 35 ARG C N 1
ATOM 7158 C CA . ARG C 1 47 ? -12.617 -48.401 -23.712 1.00 18.95 35 ARG C CA 1
ATOM 7159 C C . ARG C 1 47 ? -13.040 -47.594 -24.938 1.00 18.53 35 ARG C C 1
ATOM 7160 O O . ARG C 1 47 ? -12.821 -48.011 -26.077 1.00 17.84 35 ARG C O 1
ATOM 7181 N N . TRP C 1 48 ? -13.648 -46.423 -24.714 1.00 17.80 36 TRP C N 1
ATOM 7182 C CA . TRP C 1 48 ? -14.049 -45.637 -25.881 1.00 17.71 36 TRP C CA 1
ATOM 7183 C C . TRP C 1 48 ? -12.832 -45.197 -26.676 1.00 17.16 36 TRP C C 1
ATOM 7184 O O . TRP C 1 48 ? -12.896 -45.110 -27.906 1.00 17.71 36 TRP C O 1
ATOM 7205 N N . THR C 1 49 ? -11.716 -44.961 -25.993 1.00 17.59 37 THR C N 1
ATOM 7206 C CA . THR C 1 49 ? -10.482 -44.551 -26.657 1.00 16.57 37 THR C CA 1
ATOM 7207 C C . THR C 1 49 ? -9.995 -45.637 -27.604 1.00 18.83 37 THR C C 1
ATOM 7208 O O . THR C 1 49 ? -9.625 -45.360 -28.750 1.00 18.90 37 THR C O 1
ATOM 7219 N N . GLY C 1 50 ? -9.959 -46.881 -27.125 1.00 19.03 38 GLY C N 1
ATOM 7220 C CA . GLY C 1 50 ? -9.515 -47.987 -27.961 1.00 19.02 38 GLY C CA 1
ATOM 7221 C C . GLY C 1 50 ? -10.436 -48.247 -29.136 1.00 18.05 38 GLY C C 1
ATOM 7222 O O . GLY C 1 50 ? -9.981 -48.567 -30.237 1.00 20.22 38 GLY C O 1
ATOM 7226 N N . ALA C 1 51 ? -11.743 -48.173 -28.902 1.00 18.46 39 ALA C N 1
ATOM 7227 C CA . ALA C 1 51 ? -12.705 -48.366 -29.975 1.00 19.07 39 ALA C CA 1
ATOM 7228 C C . ALA C 1 51 ? -12.603 -47.249 -30.999 1.00 18.24 39 ALA C C 1
ATOM 7229 O O . ALA C 1 51 ? -12.762 -47.487 -32.198 1.00 18.53 39 ALA C O 1
ATOM 7236 N N . MET C 1 52 ? -12.374 -46.017 -30.543 1.00 18.09 40 MET C N 1
ATOM 7237 C CA . MET C 1 52 ? -12.149 -44.913 -31.472 1.00 18.17 40 MET C CA 1
ATOM 7238 C C . MET C 1 52 ? -10.875 -45.139 -32.276 1.00 19.61 40 MET C C 1
ATOM 7239 O O . MET C 1 52 ? -10.842 -44.900 -33.491 1.00 19.93 40 MET C O 1
ATOM 7253 N N . ALA C 1 53 ? -9.808 -45.596 -31.620 1.00 19.87 41 ALA C N 1
ATOM 7254 C CA . ALA C 1 53 ? -8.561 -45.843 -32.349 1.00 18.40 41 ALA C CA 1
ATOM 7255 C C . ALA C 1 53 ? -8.730 -46.921 -33.413 1.00 19.11 41 ALA C C 1
ATOM 7256 O O . ALA C 1 53 ? -8.194 -46.800 -34.529 1.00 21.11 41 ALA C O 1
ATOM 7263 N N . ALA C 1 54 ? -9.466 -47.987 -33.089 1.00 20.46 42 ALA C N 1
ATOM 7264 C CA . ALA C 1 54 ? -9.695 -49.055 -34.056 1.00 22.19 42 ALA C CA 1
ATOM 7265 C C . ALA C 1 54 ? -10.390 -48.530 -35.303 1.00 24.87 42 ALA C C 1
ATOM 7266 O O . ALA C 1 54 ? -10.038 -48.907 -36.430 1.00 26.47 42 ALA C O 1
ATOM 7273 N N . ARG C 1 55 ? -11.387 -47.667 -35.122 1.00 24.40 43 ARG C N 1
ATOM 7274 C CA . ARG C 1 55 ? -12.134 -47.158 -36.264 1.00 24.92 43 ARG C CA 1
ATOM 7275 C C . ARG C 1 55 ? -11.326 -46.132 -37.048 1.00 23.42 43 ARG C C 1
ATOM 7276 O O . ARG C 1 55 ? -11.450 -46.056 -38.273 1.00 23.41 43 ARG C O 1
ATOM 7297 N N . LEU C 1 56 ? -10.510 -45.320 -36.365 1.00 21.52 44 LEU C N 1
ATOM 7298 C CA . LEU C 1 56 ? -9.721 -44.300 -37.059 1.00 21.14 44 LEU C CA 1
ATOM 7299 C C . LEU C 1 56 ? -8.613 -44.912 -37.904 1.00 22.93 44 LEU C C 1
ATOM 7300 O O . LEU C 1 56 ? -8.283 -44.381 -38.971 1.00 23.94 44 LEU C O 1
ATOM 7316 N N . GLY C 1 57 ? -7.988 -45.990 -37.427 1.00 22.62 45 GLY C N 1
ATOM 7317 C CA . GLY C 1 57 ? -6.973 -46.684 -38.203 1.00 23.80 45 GLY C CA 1
ATOM 7318 C C . GLY C 1 57 ? -5.557 -46.249 -37.851 1.00 24.65 45 GLY C C 1
ATOM 7319 O O . GLY C 1 57 ? -5.316 -45.407 -36.978 1.00 24.16 45 GLY C O 1
ATOM 7323 N N . ASP C 1 58 ? -4.606 -46.846 -38.583 1.00 28.93 46 ASP C N 1
ATOM 7324 C CA . ASP C 1 58 ? -3.181 -46.704 -38.295 1.00 30.61 46 ASP C CA 1
ATOM 7325 C C . ASP C 1 58 ? -2.603 -45.346 -38.683 1.00 28.34 46 ASP C C 1
ATOM 7326 O O . ASP C 1 58 ? -1.424 -45.096 -38.402 1.00 29.20 46 ASP C O 1
ATOM 7335 N N . GLY C 1 59 ? -3.381 -44.463 -39.296 1.00 26.22 47 GLY C N 1
ATOM 7336 C CA . GLY C 1 59 ? -2.938 -43.100 -39.493 1.00 25.53 47 GLY C CA 1
ATOM 7337 C C . GLY C 1 59 ? -3.083 -42.220 -38.281 1.00 24.14 47 GLY C C 1
ATOM 7338 O O . GLY C 1 59 ? -2.778 -41.031 -38.348 1.00 23.25 47 GLY C O 1
ATOM 7342 N N . TYR C 1 60 ? -3.565 -42.769 -37.172 1.00 22.87 48 TYR C N 1
ATOM 7343 C CA . TYR C 1 60 ? -3.774 -42.009 -35.953 1.00 22.23 48 TYR C CA 1
ATOM 7344 C C . TYR C 1 60 ? -3.069 -42.676 -34.790 1.00 21.51 48 TYR C C 1
ATOM 7345 O O . TYR C 1 60 ? -2.981 -43.904 -34.702 1.00 23.93 48 TYR C O 1
ATOM 7363 N N . HIS C 1 61 ? -2.579 -41.840 -33.891 1.00 20.17 49 HIS C N 1
ATOM 7364 C CA . HIS C 1 61 ? -1.950 -42.277 -32.657 1.00 19.11 49 HIS C CA 1
ATOM 7365 C C . HIS C 1 61 ? -2.768 -41.698 -31.513 1.00 17.19 49 HIS C C 1
ATOM 7366 O O . HIS C 1 61 ? -2.850 -40.477 -31.371 1.00 17.92 49 HIS C O 1
ATOM 7380 N N . ILE C 1 62 ? -3.375 -42.558 -30.701 1.00 19.31 50 ILE C N 1
ATOM 7381 C CA . ILE C 1 62 ? -4.246 -42.112 -29.618 1.00 19.86 50 ILE C CA 1
ATOM 7382 C C . ILE C 1 62 ? -3.446 -42.107 -28.330 1.00 19.22 50 ILE C C 1
ATOM 7383 O O . ILE C 1 62 ? -2.719 -43.069 -28.033 1.00 21.30 50 ILE C O 1
ATOM 7399 N N . ILE C 1 63 ? -3.573 -41.017 -27.570 1.00 17.65 51 ILE C N 1
ATOM 7400 C CA . ILE C 1 63 ? -2.917 -40.854 -26.278 1.00 16.94 51 ILE C CA 1
ATOM 7401 C C . ILE C 1 63 ? -4.005 -40.746 -25.216 1.00 17.42 51 ILE C C 1
ATOM 7402 O O . ILE C 1 63 ? -4.896 -39.888 -25.306 1.00 17.50 51 ILE C O 1
ATOM 7418 N N . GLU C 1 64 ? -3.928 -41.606 -24.208 1.00 16.18 52 GLU C N 1
ATOM 7419 C CA . GLU C 1 64 ? -4.950 -41.686 -23.173 1.00 17.32 52 GLU C CA 1
ATOM 7420 C C . GLU C 1 64 ? -4.482 -40.935 -21.929 1.00 15.79 52 GLU C C 1
ATOM 7421 O O . GLU C 1 64 ? -3.410 -41.226 -21.381 1.00 18.29 52 GLU C O 1
ATOM 7433 N N . GLU C 1 65 ? -5.294 -39.970 -21.489 1.00 14.86 53 GLU C N 1
ATOM 7434 C CA . GLU C 1 65 ? -5.103 -39.280 -20.214 1.00 13.20 53 GLU C CA 1
ATOM 7435 C C . GLU C 1 65 ? -6.454 -39.224 -19.478 1.00 15.11 53 GLU C C 1
ATOM 7436 O O . GLU C 1 65 ? -7.072 -38.160 -19.363 1.00 14.51 53 GLU C O 1
ATOM 7448 N N . GLY C 1 66 ? -6.909 -40.377 -18.986 1.00 15.24 54 GLY C N 1
ATOM 7449 C CA . GLY C 1 66 ? -8.143 -40.477 -18.209 1.00 13.23 54 GLY C CA 1
ATOM 7450 C C . GLY C 1 66 ? -7.815 -40.731 -16.744 1.00 14.05 54 GLY C C 1
ATOM 7451 O O . GLY C 1 66 ? -6.985 -41.578 -16.427 1.00 15.95 54 GLY C O 1
ATOM 7455 N N . LEU C 1 67 ? -8.477 -39.981 -15.868 1.00 14.15 55 LEU C N 1
ATOM 7456 C CA . LEU C 1 67 ? -8.242 -40.034 -14.427 1.00 13.18 55 LEU C CA 1
ATOM 7457 C C . LEU C 1 67 ? -9.576 -40.094 -13.692 1.00 13.90 55 LEU C C 1
ATOM 7458 O O . LEU C 1 67 ? -10.372 -39.160 -13.776 1.00 14.49 55 LEU C O 1
ATOM 7474 N N . SER C 1 68 ? -9.838 -41.192 -12.978 1.00 14.36 56 SER C N 1
ATOM 7475 C CA . SER C 1 68 ? -11.091 -41.268 -12.234 1.00 12.78 56 SER C CA 1
ATOM 7476 C C . SER C 1 68 ? -11.205 -40.104 -11.259 1.00 14.20 56 SER C C 1
ATOM 7477 O O . SER C 1 68 ? -10.225 -39.692 -10.631 1.00 15.06 56 SER C O 1
ATOM 7485 N N . ALA C 1 69 ? -12.428 -39.588 -11.142 1.00 13.78 57 ALA C N 1
ATOM 7486 C CA . ALA C 1 69 ? -12.827 -38.502 -10.241 1.00 14.38 57 ALA C CA 1
ATOM 7487 C C . ALA C 1 69 ? -12.334 -37.119 -10.685 1.00 14.29 57 ALA C C 1
ATOM 7488 O O . ALA C 1 69 ? -12.559 -36.124 -9.960 1.00 14.37 57 ALA C O 1
ATOM 7495 N N . ARG C 1 70 ? -11.723 -37.007 -11.871 1.00 13.14 58 ARG C N 1
ATOM 7496 C CA . ARG C 1 70 ? -11.199 -35.730 -12.338 1.00 12.64 58 ARG C CA 1
ATOM 7497 C C . ARG C 1 70 ? -12.316 -34.729 -12.627 1.00 10.96 58 ARG C C 1
ATOM 7498 O O . ARG C 1 70 ? -13.350 -35.074 -13.217 1.00 13.32 58 ARG C O 1
ATOM 7519 N N . THR C 1 71 ? -12.093 -33.474 -12.206 1.00 13.01 59 THR C N 1
ATOM 7520 C CA . THR C 1 71 ? -12.976 -32.348 -12.500 1.00 12.42 59 THR C CA 1
ATOM 7521 C C . THR C 1 71 ? -12.389 -31.468 -13.607 1.00 13.35 59 THR C C 1
ATOM 7522 O O . THR C 1 71 ? -11.211 -31.580 -13.980 1.00 14.17 59 THR C O 1
ATOM 7533 N N . THR C 1 72 ? -13.206 -30.526 -14.093 1.00 13.80 60 THR C N 1
ATOM 7534 C CA . THR C 1 72 ? -12.688 -29.579 -15.080 1.00 14.36 60 THR C CA 1
ATOM 7535 C C . THR C 1 72 ? -11.606 -28.696 -14.465 1.00 14.09 60 THR C C 1
ATOM 7536 O O . THR C 1 72 ? -10.485 -28.598 -14.980 1.00 14.86 60 THR C O 1
ATOM 7547 N N . SER C 1 73 ? -11.934 -28.039 -13.347 1.00 15.53 61 SER C N 1
ATOM 7548 C CA . SER C 1 73 ? -11.081 -26.989 -12.812 1.00 15.64 61 SER C CA 1
ATOM 7549 C C . SER C 1 73 ? -11.270 -26.800 -11.318 1.00 16.95 61 SER C C 1
ATOM 7550 O O . SER C 1 73 ? -11.083 -25.683 -10.811 1.00 18.85 61 SER C O 1
ATOM 7558 N N . LEU C 1 74 ? -11.651 -27.858 -10.603 1.00 16.34 62 LEU C N 1
ATOM 7559 C CA . LEU C 1 74 ? -11.939 -27.774 -9.173 1.00 15.75 62 LEU C CA 1
ATOM 7560 C C . LEU C 1 74 ? -10.933 -28.600 -8.391 1.00 16.65 62 LEU C C 1
ATOM 7561 O O . LEU C 1 74 ? -10.609 -29.725 -8.773 1.00 18.33 62 LEU C O 1
ATOM 7577 N N . ASP C 1 75 ? -10.466 -28.054 -7.279 1.00 16.86 63 ASP C N 1
ATOM 7578 C CA . ASP C 1 75 ? -9.698 -28.846 -6.327 1.00 17.25 63 ASP C CA 1
ATOM 7579 C C . ASP C 1 75 ? -10.650 -29.688 -5.479 1.00 18.66 63 ASP C C 1
ATOM 7580 O O . ASP C 1 75 ? -11.553 -29.146 -4.831 1.00 21.58 63 ASP C O 1
ATOM 7589 N N . ASP C 1 76 ? -10.441 -31.007 -5.469 1.00 17.50 64 ASP C N 1
ATOM 7590 C CA . ASP C 1 76 ? -11.240 -31.925 -4.649 1.00 17.17 64 ASP C CA 1
ATOM 7591 C C . ASP C 1 76 ? -10.706 -31.929 -3.216 1.00 18.77 64 ASP C C 1
ATOM 7592 O O . ASP C 1 76 ? -9.486 -32.009 -3.005 1.00 19.95 64 ASP C O 1
ATOM 7601 N N . PRO C 1 77 ? -11.587 -31.860 -2.211 1.00 18.46 65 PRO C N 1
ATOM 7602 C CA . PRO C 1 77 ? -11.095 -31.730 -0.835 1.00 20.33 65 PRO C CA 1
ATOM 7603 C C . PRO C 1 77 ? -10.282 -32.909 -0.356 1.00 20.51 65 PRO C C 1
ATOM 7604 O O . PRO C 1 77 ? -9.461 -32.739 0.550 1.00 22.25 65 PRO C O 1
ATOM 7615 N N . ASN C 1 78 ? -10.478 -34.092 -0.923 1.00 21.39 66 ASN C N 1
ATOM 7616 C CA . ASN C 1 78 ? -9.862 -35.293 -0.396 1.00 21.76 66 ASN C CA 1
ATOM 7617 C C . ASN C 1 78 ? -8.748 -35.841 -1.277 1.00 23.11 66 ASN C C 1
ATOM 7618 O O . ASN C 1 78 ? -8.155 -36.854 -0.919 1.00 26.40 66 ASN C O 1
ATOM 7629 N N . ASP C 1 79 ? -8.447 -35.217 -2.417 1.00 20.61 67 ASP C N 1
ATOM 7630 C CA . ASP C 1 79 ? -7.477 -35.806 -3.338 1.00 19.63 67 ASP C CA 1
ATOM 7631 C C . ASP C 1 79 ? -6.890 -34.699 -4.188 1.00 19.52 67 ASP C C 1
ATOM 7632 O O . ASP C 1 79 ? -7.608 -34.088 -4.988 1.00 20.52 67 ASP C O 1
ATOM 7641 N N . ALA C 1 80 ? -5.579 -34.485 -4.055 1.00 19.39 68 ALA C N 1
ATOM 7642 C CA . ALA C 1 80 ? -4.885 -33.398 -4.734 1.00 20.61 68 ALA C CA 1
ATOM 7643 C C . ALA C 1 80 ? -4.704 -33.647 -6.229 1.00 19.23 68 ALA C C 1
ATOM 7644 O O . ALA C 1 80 ? -4.193 -32.760 -6.922 1.00 21.23 68 ALA C O 1
ATOM 7651 N N . ARG C 1 81 ? -5.098 -34.818 -6.737 1.00 16.65 69 ARG C N 1
ATOM 7652 C CA . ARG C 1 81 ? -4.776 -35.229 -8.097 1.00 16.79 69 ARG C CA 1
ATOM 7653 C C . ARG C 1 81 ? -5.820 -34.830 -9.128 1.00 16.94 69 ARG C C 1
ATOM 7654 O O . ARG C 1 81 ? -5.589 -35.052 -10.321 1.00 17.79 69 ARG C O 1
ATOM 7675 N N . LEU C 1 82 ? -6.954 -34.254 -8.713 1.00 15.58 70 LEU C N 1
ATOM 7676 C CA . LEU C 1 82 ? -8.186 -34.348 -9.489 1.00 14.61 70 LEU C CA 1
ATOM 7677 C C . LEU C 1 82 ? -8.562 -33.098 -10.282 1.00 15.03 70 LEU C C 1
ATOM 7678 O O . LEU C 1 82 ? -9.549 -33.138 -11.024 1.00 17.94 70 LEU C O 1
ATOM 7694 N N . ASN C 1 83 ? -7.817 -32.000 -10.168 1.00 14.86 71 ASN C N 1
ATOM 7695 C CA . ASN C 1 83 ? -8.140 -30.789 -10.923 1.00 14.28 71 ASN C CA 1
ATOM 7696 C C . ASN C 1 83 ? -7.582 -30.940 -12.339 1.00 13.62 71 ASN C C 1
ATOM 7697 O O . ASN C 1 83 ? -6.363 -30.970 -12.538 1.00 14.25 71 ASN C O 1
ATOM 7708 N N . GLY C 1 84 ? -8.465 -31.067 -13.326 1.00 13.00 72 GLY C N 1
ATOM 7709 C CA . GLY C 1 84 ? -7.996 -31.306 -14.687 1.00 13.68 72 GLY C CA 1
ATOM 7710 C C . GLY C 1 84 ? -7.144 -30.169 -15.226 1.00 12.83 72 GLY C C 1
ATOM 7711 O O . GLY C 1 84 ? -6.116 -30.394 -15.889 1.00 13.16 72 GLY C O 1
ATOM 7715 N N . SER C 1 85 ? -7.548 -28.935 -14.933 1.00 14.59 73 SER C N 1
ATOM 7716 C CA . SER C 1 85 ? -6.842 -27.750 -15.412 1.00 14.09 73 SER C CA 1
ATOM 7717 C C . SER C 1 85 ? -5.441 -27.612 -14.806 1.00 13.79 73 SER C C 1
ATOM 7718 O O . SER C 1 85 ? -4.597 -26.910 -15.376 1.00 16.30 73 SER C O 1
ATOM 7726 N N . THR C 1 86 ? -5.182 -28.238 -13.657 1.00 14.70 74 THR C N 1
ATOM 7727 C CA . THR C 1 86 ? -3.836 -28.215 -13.096 1.00 15.72 74 THR C CA 1
ATOM 7728 C C . THR C 1 86 ? -2.867 -29.064 -13.919 1.00 16.46 74 THR C C 1
ATOM 7729 O O . THR C 1 86 ? -1.668 -28.744 -13.992 1.00 20.66 74 THR C O 1
ATOM 7740 N N . TYR C 1 87 ? -3.358 -30.141 -14.542 1.00 16.18 75 TYR C N 1
ATOM 7741 C CA . TYR C 1 87 ? -2.534 -31.127 -15.249 1.00 16.20 75 TYR C CA 1
ATOM 7742 C C . TYR C 1 87 ? -2.508 -30.920 -16.760 1.00 14.44 75 TYR C C 1
ATOM 7743 O O . TYR C 1 87 ? -1.521 -31.279 -17.403 1.00 15.77 75 TYR C O 1
ATOM 7761 N N . LEU C 1 88 ? -3.543 -30.337 -17.348 1.00 14.85 76 LEU C N 1
ATOM 7762 C CA . LEU C 1 88 ? -3.621 -30.326 -18.809 1.00 14.39 76 LEU C CA 1
ATOM 7763 C C . LEU C 1 88 ? -2.455 -29.598 -19.478 1.00 14.47 76 LEU C C 1
ATOM 7764 O O . LEU C 1 88 ? -1.902 -30.139 -20.448 1.00 13.37 76 LEU C O 1
ATOM 7780 N N . PRO C 1 89 ? -2.029 -28.408 -19.040 1.00 13.63 77 PRO C N 1
ATOM 7781 C CA . PRO C 1 89 ? -0.862 -27.786 -19.707 1.00 13.49 77 PRO C CA 1
ATOM 7782 C C . PRO C 1 89 ? 0.366 -28.668 -19.761 1.00 12.81 77 PRO C C 1
ATOM 7783 O O . PRO C 1 89 ? 1.011 -28.761 -20.825 1.00 14.65 77 PRO C O 1
ATOM 7794 N N . MET C 1 90 ? 0.694 -29.344 -18.657 1.00 14.66 78 MET C N 1
ATOM 7795 C CA . MET C 1 90 ? 1.826 -30.277 -18.646 1.00 15.96 78 MET C CA 1
ATOM 7796 C C . MET C 1 90 ? 1.622 -31.421 -19.639 1.00 14.88 78 MET C C 1
ATOM 7797 O O . MET C 1 90 ? 2.555 -31.806 -20.367 1.00 16.33 78 MET C O 1
ATOM 7811 N N . ALA C 1 91 ? 0.412 -31.984 -19.685 1.00 15.07 79 ALA C N 1
ATOM 7812 C CA . ALA C 1 91 ? 0.158 -33.095 -20.594 1.00 15.98 79 ALA C CA 1
ATOM 7813 C C . ALA C 1 91 ? 0.274 -32.652 -22.050 1.00 15.57 79 ALA C C 1
ATOM 7814 O O . ALA C 1 91 ? 0.807 -33.388 -22.893 1.00 15.48 79 ALA C O 1
ATOM 7821 N N . LEU C 1 92 ? -0.239 -31.462 -22.374 1.00 15.52 80 LEU C N 1
ATOM 7822 C CA . LEU C 1 92 ? -0.130 -30.977 -23.747 1.00 14.58 80 LEU C CA 1
ATOM 7823 C C . LEU C 1 92 ? 1.328 -30.886 -24.170 1.00 15.86 80 LEU C C 1
ATOM 7824 O O . LEU C 1 92 ? 1.707 -31.383 -25.237 1.00 17.19 80 LEU C O 1
ATOM 7840 N N . ALA C 1 93 ? 2.166 -30.262 -23.337 1.00 16.38 81 ALA C N 1
ATOM 7841 C CA . ALA C 1 93 ? 3.565 -30.073 -23.705 1.00 15.60 81 ALA C CA 1
ATOM 7842 C C . ALA C 1 93 ? 4.303 -31.398 -23.800 1.00 16.13 81 ALA C C 1
ATOM 7843 O O . ALA C 1 93 ? 5.270 -31.516 -24.567 1.00 17.85 81 ALA C O 1
ATOM 7850 N N . SER C 1 94 ? 3.864 -32.398 -23.038 1.00 14.81 82 SER C N 1
ATOM 7851 C CA . SER C 1 94 ? 4.501 -33.715 -23.064 1.00 15.20 82 SER C CA 1
ATOM 7852 C C . SER C 1 94 ? 4.161 -34.497 -24.320 1.00 15.63 82 SER C C 1
ATOM 7853 O O . SER C 1 94 ? 4.882 -35.442 -24.655 1.00 16.84 82 SER C O 1
ATOM 7861 N N . HIS C 1 95 ? 3.052 -34.173 -24.986 1.00 17.20 83 HIS C N 1
ATOM 7862 C CA . HIS C 1 95 ? 2.571 -34.992 -26.089 1.00 17.90 83 HIS C CA 1
ATOM 7863 C C . HIS C 1 95 ? 2.577 -34.288 -27.431 1.00 17.10 83 HIS C C 1
ATOM 7864 O O . HIS C 1 95 ? 2.174 -34.902 -28.424 1.00 19.59 83 HIS C O 1
ATOM 7878 N N . LEU C 1 96 ? 3.057 -33.053 -27.510 1.00 16.68 84 LEU C N 1
ATOM 7879 C CA . LEU C 1 96 ? 3.223 -32.418 -28.816 1.00 16.87 84 LEU C CA 1
ATOM 7880 C C . LEU C 1 96 ? 4.184 -33.250 -29.676 1.00 19.59 84 LEU C C 1
ATOM 7881 O O . LEU C 1 96 ? 5.109 -33.870 -29.148 1.00 18.60 84 LEU C O 1
ATOM 7897 N N . PRO C 1 97 ? 3.974 -33.271 -31.004 1.00 20.68 85 PRO C N 1
ATOM 7898 C CA . PRO C 1 97 ? 2.918 -32.610 -31.787 1.00 20.87 85 PRO C CA 1
ATOM 7899 C C . PRO C 1 97 ? 1.546 -33.256 -31.634 1.00 20.11 85 PRO C C 1
ATOM 7900 O O . PRO C 1 97 ? 1.445 -34.485 -31.625 1.00 21.44 85 PRO C O 1
ATOM 7911 N N . LEU C 1 98 ? 0.502 -32.436 -31.520 1.00 19.60 86 LEU C N 1
ATOM 7912 C CA . LEU C 1 98 ? -0.869 -32.913 -31.393 1.00 18.41 86 LEU C CA 1
ATOM 7913 C C . LEU C 1 98 ? -1.727 -32.316 -32.495 1.00 19.09 86 LEU C C 1
ATOM 7914 O O . LEU C 1 98 ? -1.633 -31.122 -32.791 1.00 19.98 86 LEU C O 1
ATOM 7930 N N . ASP C 1 99 ? -2.582 -33.139 -33.086 1.00 18.56 87 ASP C N 1
ATOM 7931 C CA . ASP C 1 99 ? -3.532 -32.621 -34.061 1.00 18.03 87 ASP C CA 1
ATOM 7932 C C . ASP C 1 99 ? -4.878 -32.272 -33.438 1.00 17.61 87 ASP C C 1
ATOM 7933 O O . ASP C 1 99 ? -5.557 -31.356 -33.918 1.00 16.75 87 ASP C O 1
ATOM 7942 N N . LEU C 1 100 ? -5.256 -32.958 -32.361 1.00 16.70 88 LEU C N 1
ATOM 7943 C CA . LEU C 1 100 ? -6.576 -32.815 -31.769 1.00 15.90 88 LEU C CA 1
ATOM 7944 C C . LEU C 1 100 ? -6.496 -33.217 -30.292 1.00 15.20 88 LEU C C 1
ATOM 7945 O O . LEU C 1 100 ? -5.784 -34.176 -29.925 1.00 16.29 88 LEU C O 1
ATOM 7961 N N . VAL C 1 101 ? -7.205 -32.465 -29.449 1.00 15.16 89 VAL C N 1
ATOM 7962 C CA . VAL C 1 101 ? -7.429 -32.834 -28.055 1.00 13.52 89 VAL C CA 1
ATOM 7963 C C . VAL C 1 101 ? -8.935 -33.011 -27.868 1.00 14.24 89 VAL C C 1
ATOM 7964 O O . VAL C 1 101 ? -9.721 -32.107 -28.176 1.00 15.71 89 VAL C O 1
ATOM 7977 N N . ILE C 1 102 ? -9.338 -34.191 -27.419 1.00 14.08 90 ILE C N 1
ATOM 7978 C CA . ILE C 1 102 ? -10.736 -34.488 -27.101 1.00 13.87 90 ILE C CA 1
ATOM 7979 C C . ILE C 1 102 ? -10.876 -34.382 -25.588 1.00 13.23 90 ILE C C 1
ATOM 7980 O O . ILE C 1 102 ? -10.106 -35.011 -24.854 1.00 16.20 90 ILE C O 1
ATOM 7996 N N . ILE C 1 103 ? -11.855 -33.612 -25.112 1.00 14.53 91 ILE C N 1
ATOM 7997 C CA . ILE C 1 103 ? -12.048 -33.393 -23.681 1.00 12.45 91 ILE C CA 1
ATOM 7998 C C . ILE C 1 103 ? -13.452 -33.822 -23.300 1.00 13.15 91 ILE C C 1
ATOM 7999 O O . ILE C 1 103 ? -14.429 -33.211 -23.751 1.00 15.08 91 ILE C O 1
ATOM 8015 N N . MET C 1 104 ? -13.560 -34.847 -22.449 1.00 13.92 92 MET C N 1
ATOM 8016 C CA . MET C 1 104 ? -14.854 -35.280 -21.917 1.00 14.10 92 MET C CA 1
ATOM 8017 C C . MET C 1 104 ? -14.777 -35.215 -20.386 1.00 14.09 92 MET C C 1
ATOM 8018 O O . MET C 1 104 ? -14.242 -36.114 -19.732 1.00 15.15 92 MET C O 1
ATOM 8032 N N . LEU C 1 105 ? -15.263 -34.114 -19.828 1.00 12.19 93 LEU C N 1
ATOM 8033 C CA . LEU C 1 105 ? -15.226 -33.871 -18.393 1.00 14.16 93 LEU C CA 1
ATOM 8034 C C . LEU C 1 105 ? -16.464 -33.077 -18.011 1.00 14.64 93 LEU C C 1
ATOM 8035 O O . LEU C 1 105 ? -17.128 -32.471 -18.860 1.00 13.98 93 LEU C O 1
ATOM 8051 N N . GLY C 1 106 ? -16.732 -33.037 -16.705 1.00 13.79 94 GLY C N 1
ATOM 8052 C CA . GLY C 1 106 ? -17.815 -32.237 -16.158 1.00 15.67 94 GLY C CA 1
ATOM 8053 C C . GLY C 1 106 ? -18.701 -33.002 -15.198 1.00 13.90 94 GLY C C 1
ATOM 8054 O O . GLY C 1 106 ? -19.282 -32.424 -14.280 1.00 14.17 94 GLY C O 1
ATOM 8058 N N . THR C 1 107 ? -18.801 -34.312 -15.394 1.00 13.59 95 THR C N 1
ATOM 8059 C CA . THR C 1 107 ? -19.638 -35.113 -14.515 1.00 13.71 95 THR C CA 1
ATOM 8060 C C . THR C 1 107 ? -19.241 -34.929 -13.051 1.00 13.22 95 THR C C 1
ATOM 8061 O O . THR C 1 107 ? -20.102 -34.800 -12.182 1.00 15.35 95 THR C O 1
ATOM 8072 N N . ASN C 1 108 ? -17.942 -34.940 -12.747 1.00 13.45 96 ASN C N 1
ATOM 8073 C CA . ASN C 1 108 ? -17.536 -34.874 -11.345 1.00 12.68 96 ASN C CA 1
ATOM 8074 C C . ASN C 1 108 ? -17.754 -33.495 -10.738 1.00 13.78 96 ASN C C 1
ATOM 8075 O O . ASN C 1 108 ? -17.909 -33.380 -9.518 1.00 15.08 96 ASN C O 1
ATOM 8086 N N . ASP C 1 109 ? -17.787 -32.461 -11.565 1.00 14.11 97 ASP C N 1
ATOM 8087 C CA . ASP C 1 109 ? -18.123 -31.131 -11.092 1.00 13.98 97 ASP C CA 1
ATOM 8088 C C . ASP C 1 109 ? -19.543 -31.052 -10.535 1.00 14.29 97 ASP C C 1
ATOM 8089 O O . ASP C 1 109 ? -19.851 -30.091 -9.815 1.00 14.27 97 ASP C O 1
ATOM 8098 N N . THR C 1 110 ? -20.419 -32.004 -10.882 1.00 14.36 98 THR C N 1
ATOM 8099 C CA . THR C 1 110 ? -21.805 -31.990 -10.415 1.00 14.02 98 THR C CA 1
ATOM 8100 C C . THR C 1 110 ? -21.973 -32.582 -9.027 1.00 14.66 98 THR C C 1
ATOM 8101 O O . THR C 1 110 ? -23.094 -32.577 -8.515 1.00 15.43 98 THR C O 1
ATOM 8112 N N . LYS C 1 111 ? -20.904 -33.091 -8.419 1.00 15.38 99 LYS C N 1
ATOM 8113 C CA . LYS C 1 111 ? -21.009 -33.690 -7.098 1.00 14.52 99 LYS C CA 1
ATOM 8114 C C . LYS C 1 111 ? -21.496 -32.670 -6.072 1.00 15.62 99 LYS C C 1
ATOM 8115 O O . LYS C 1 111 ? -21.227 -31.465 -6.167 1.00 17.45 99 LYS C O 1
ATOM 8134 N N . SER C 1 112 ? -22.192 -33.188 -5.054 1.00 15.70 100 SER C N 1
ATOM 8135 C CA . SER C 1 112 ? -22.907 -32.337 -4.105 1.00 17.43 100 SER C CA 1
ATOM 8136 C C . SER C 1 112 ? -21.972 -31.361 -3.405 1.00 16.79 100 SER C C 1
ATOM 8137 O O . SER C 1 112 ? -22.285 -30.171 -3.289 1.00 19.92 100 SER C O 1
ATOM 8145 N N . TYR C 1 113 ? -20.817 -31.839 -2.938 1.00 15.79 101 TYR C N 1
ATOM 8146 C CA . TYR C 1 113 ? -19.928 -31.023 -2.124 1.00 15.86 101 TYR C CA 1
ATOM 8147 C C . TYR C 1 113 ? -19.211 -29.925 -2.906 1.00 16.55 101 TYR C C 1
ATOM 8148 O O . TYR C 1 113 ? -18.589 -29.058 -2.288 1.00 19.60 101 TYR C O 1
ATOM 8166 N N . PHE C 1 114 ? -19.312 -29.905 -4.231 1.00 15.26 102 PHE C N 1
ATOM 8167 C CA . PHE C 1 114 ? -18.710 -28.818 -4.999 1.00 15.94 102 PHE C CA 1
ATOM 8168 C C . PHE C 1 114 ? -19.625 -27.613 -5.184 1.00 18.37 102 PHE C C 1
ATOM 8169 O O . PHE C 1 114 ? -19.124 -26.519 -5.447 1.00 18.71 102 PHE C O 1
ATOM 8186 N N . HIS C 1 115 ? -20.948 -27.791 -5.097 1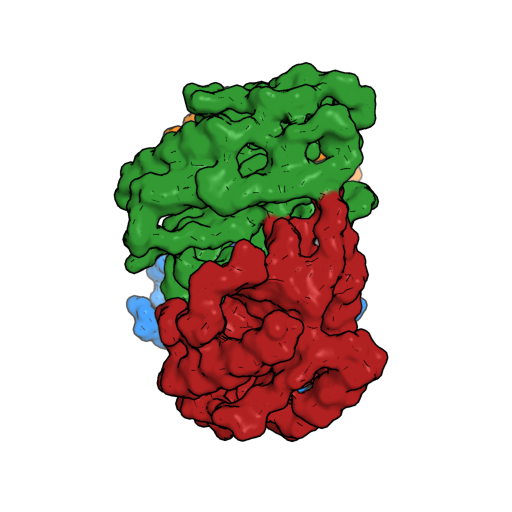.00 18.12 103 HIS C N 1
ATOM 8187 C CA . HIS C 1 115 ? -21.900 -26.677 -5.150 1.00 17.84 103 HIS C CA 1
ATOM 8188 C C . HIS C 1 115 ? -21.677 -25.760 -6.358 1.00 17.11 103 HIS C C 1
ATOM 8189 O O . HIS C 1 115 ? -21.744 -24.534 -6.251 1.00 21.54 103 HIS C O 1
ATOM 8203 N N . ARG C 1 116 ? -21.449 -26.361 -7.527 1.00 17.85 104 ARG C N 1
ATOM 8204 C CA . ARG C 1 116 ? -21.219 -25.619 -8.764 1.00 19.84 104 ARG C CA 1
ATOM 8205 C C . ARG C 1 116 ? -22.496 -25.535 -9.597 1.00 18.74 104 ARG C C 1
ATOM 8206 O O . ARG C 1 116 ? -23.248 -26.505 -9.691 1.00 20.71 104 ARG C O 1
ATOM 8227 N N . THR C 1 117 ? -22.717 -24.379 -10.235 1.00 16.51 105 THR C N 1
ATOM 8228 C CA . THR C 1 117 ? -23.824 -24.245 -11.174 1.00 17.01 105 THR C CA 1
ATOM 8229 C C . THR C 1 117 ? -23.408 -24.844 -12.508 1.00 17.06 105 THR C C 1
ATOM 8230 O O . THR C 1 117 ? -22.212 -24.940 -12.805 1.00 15.96 105 THR C O 1
ATOM 8241 N N . PRO C 1 118 ? -24.373 -25.229 -13.345 1.00 15.96 106 PRO C N 1
ATOM 8242 C CA . PRO C 1 118 ? -24.016 -25.720 -14.683 1.00 16.02 106 PRO C CA 1
ATOM 8243 C C . PRO C 1 118 ? -23.155 -24.748 -15.475 1.00 15.89 106 PRO C C 1
ATOM 8244 O O . PRO C 1 118 ? -22.203 -25.167 -16.141 1.00 15.94 106 PRO C O 1
ATOM 8255 N N . TYR C 1 119 ? -23.437 -23.449 -15.411 1.00 15.13 107 TYR C N 1
ATOM 8256 C CA . TYR C 1 119 ? -22.601 -22.519 -16.162 1.00 15.14 107 TYR C CA 1
ATOM 8257 C C . TYR C 1 119 ? -21.156 -22.563 -15.685 1.00 15.15 107 TYR C C 1
ATOM 8258 O O . TYR C 1 119 ? -20.226 -22.520 -16.502 1.00 15.59 107 TYR C O 1
ATOM 8276 N N . GLU C 1 120 ? -20.943 -22.615 -14.367 1.00 14.89 108 GLU C N 1
ATOM 8277 C CA . GLU C 1 120 ? -19.579 -22.699 -13.850 1.00 14.82 108 GLU C CA 1
ATOM 8278 C C . GLU C 1 120 ? -18.864 -23.959 -14.325 1.00 14.70 108 GLU C C 1
ATOM 8279 O O . GLU C 1 120 ? -17.652 -23.924 -14.559 1.00 15.44 108 GLU C O 1
ATOM 8291 N N . ILE C 1 121 ? -19.585 -25.073 -14.483 1.00 15.35 109 ILE C N 1
ATOM 8292 C CA . ILE C 1 121 ? -18.972 -26.291 -15.015 1.00 15.10 109 ILE C CA 1
ATOM 8293 C C . ILE C 1 121 ? -18.540 -26.075 -16.459 1.00 14.58 109 ILE C C 1
ATOM 8294 O O . ILE C 1 121 ? -17.399 -26.376 -16.837 1.00 15.07 109 ILE C O 1
ATOM 8310 N N . ALA C 1 122 ? -19.434 -25.513 -17.274 1.00 15.19 110 ALA C N 1
ATOM 8311 C CA . ALA C 1 122 ? -19.092 -25.207 -18.657 1.00 15.75 110 ALA C CA 1
ATOM 8312 C C . ALA C 1 122 ? -17.943 -24.214 -18.729 1.00 14.61 110 ALA C C 1
ATOM 8313 O O . ALA C 1 122 ? -17.092 -24.310 -19.621 1.00 14.90 110 ALA C O 1
ATOM 8320 N N . ASN C 1 123 ? -17.917 -23.228 -17.819 1.00 14.44 111 ASN C N 1
ATOM 8321 C CA . ASN C 1 123 ? -16.801 -22.290 -17.779 1.00 14.06 111 ASN C CA 1
ATOM 8322 C C . ASN C 1 123 ? -15.485 -22.982 -17.432 1.00 14.40 111 ASN C C 1
ATOM 8323 O O . ASN C 1 123 ? -14.410 -22.556 -17.894 1.00 14.92 111 ASN C O 1
ATOM 8334 N N . GLY C 1 124 ? -15.540 -24.036 -16.610 1.00 13.13 112 GLY C N 1
ATOM 8335 C CA . GLY C 1 124 ? -14.347 -24.823 -16.359 1.00 14.24 112 GLY C CA 1
ATOM 8336 C C . GLY C 1 124 ? -13.887 -25.580 -17.587 1.00 13.43 112 GLY C C 1
ATOM 8337 O O . GLY C 1 124 ? -12.679 -25.683 -17.852 1.00 14.83 112 GLY C O 1
ATOM 8341 N N . MET C 1 125 ? -14.837 -26.120 -18.356 1.00 14.25 113 MET C N 1
ATOM 8342 C CA . MET C 1 125 ? -14.491 -26.699 -19.644 1.00 15.14 113 MET C CA 1
ATOM 8343 C C . MET C 1 125 ? -13.847 -25.644 -20.538 1.00 14.19 113 MET C C 1
ATOM 8344 O O . MET C 1 125 ? -12.839 -25.922 -21.213 1.00 14.35 113 MET C O 1
ATOM 8358 N N . GLY C 1 126 ? -14.371 -24.415 -20.497 1.00 14.32 114 GLY C N 1
ATOM 8359 C CA . GLY C 1 126 ? -13.779 -23.339 -21.262 1.00 14.68 114 GLY C CA 1
ATOM 8360 C C . GLY C 1 126 ? -12.346 -23.045 -20.863 1.00 14.30 114 GLY C C 1
ATOM 8361 O O . GLY C 1 126 ? -11.512 -22.722 -21.715 1.00 16.21 114 GLY C O 1
ATOM 8365 N N . LYS C 1 127 ? -12.035 -23.141 -19.565 1.00 14.51 115 LYS C N 1
ATOM 8366 C CA . LYS C 1 127 ? -10.648 -22.989 -19.147 1.00 12.99 115 LYS C CA 1
ATOM 8367 C C . LYS C 1 127 ? -9.770 -24.025 -19.843 1.00 12.77 115 LYS C C 1
ATOM 8368 O O . LYS C 1 127 ? -8.671 -23.707 -20.334 1.00 13.49 115 LYS C O 1
ATOM 8387 N N . LEU C 1 128 ? -10.244 -25.263 -19.910 1.00 13.30 116 LEU C N 1
ATOM 8388 C CA . LEU C 1 128 ? -9.457 -26.323 -20.548 1.00 14.38 116 LEU C CA 1
ATOM 8389 C C . LEU C 1 128 ? -9.298 -26.074 -22.045 1.00 15.32 116 LEU C C 1
ATOM 8390 O O . LEU C 1 128 ? -8.209 -26.270 -22.601 1.00 13.85 116 LEU C O 1
ATOM 8406 N N . VAL C 1 129 ? -10.373 -25.656 -22.718 1.00 14.42 117 VAL C N 1
ATOM 8407 C CA . VAL C 1 129 ? -10.281 -25.347 -24.142 1.00 14.80 117 VAL C CA 1
ATOM 8408 C C . VAL C 1 129 ? -9.235 -24.264 -24.381 1.00 15.40 117 VAL C C 1
ATOM 8409 O O . VAL C 1 129 ? -8.428 -24.355 -25.318 1.00 16.66 117 VAL C O 1
ATOM 8422 N N . GLY C 1 130 ? -9.225 -23.226 -23.539 1.00 16.30 118 GLY C N 1
ATOM 8423 C CA . GLY C 1 130 ? -8.243 -22.164 -23.699 1.00 15.21 118 GLY C CA 1
ATOM 8424 C C . GLY C 1 130 ? -6.821 -22.653 -23.502 1.00 14.77 118 GLY C C 1
ATOM 8425 O O . GLY C 1 130 ? -5.894 -22.182 -24.167 1.00 17.03 118 GLY C O 1
ATOM 8429 N N . GLN C 1 131 ? -6.624 -23.602 -22.580 1.00 13.45 119 GLN C N 1
ATOM 8430 C CA . GLN C 1 131 ? -5.287 -24.156 -22.376 1.00 14.54 119 GLN C CA 1
ATOM 8431 C C . GLN C 1 131 ? -4.791 -24.872 -23.627 1.00 15.26 119 GLN C C 1
ATOM 8432 O O . GLN C 1 131 ? -3.599 -24.811 -23.940 1.00 16.36 119 GLN C O 1
ATOM 8446 N N . VAL C 1 132 ? -5.684 -25.520 -24.374 1.00 15.34 120 VAL C N 1
ATOM 8447 C CA . VAL C 1 132 ? -5.278 -26.141 -25.633 1.00 16.40 120 VAL C CA 1
ATOM 8448 C C . VAL C 1 132 ? -4.984 -25.077 -26.684 1.00 17.21 120 VAL C C 1
ATOM 8449 O O . VAL C 1 132 ? -3.967 -25.133 -27.382 1.00 17.67 120 VAL C O 1
ATOM 8462 N N . LEU C 1 133 ? -5.879 -24.103 -26.823 1.00 16.52 121 LEU C N 1
ATOM 8463 C CA . LEU C 1 133 ? -5.754 -23.114 -27.885 1.00 17.82 121 LEU C CA 1
ATOM 8464 C C . LEU C 1 133 ? -4.506 -22.259 -27.733 1.00 19.86 121 LEU C C 1
ATOM 8465 O O . LEU C 1 133 ? -4.010 -21.736 -28.735 1.00 20.62 121 LEU C O 1
ATOM 8481 N N . THR C 1 134 ? -3.984 -22.116 -26.515 1.00 20.73 122 THR C N 1
ATOM 8482 C CA . THR C 1 134 ? -2.809 -21.295 -26.266 1.00 22.04 122 THR C CA 1
ATOM 8483 C C . THR C 1 134 ? -1.528 -22.108 -26.093 1.00 22.78 122 THR C C 1
ATOM 8484 O O . THR C 1 134 ? -0.501 -21.533 -25.730 1.00 25.10 122 THR C O 1
ATOM 8495 N N . CYS C 1 135 ? -1.544 -23.417 -26.379 1.00 20.54 123 CYS C N 1
ATOM 8496 C CA . CYS C 1 135 ? -0.395 -24.264 -26.070 1.00 21.79 123 CYS C CA 1
ATOM 8497 C C . CYS C 1 135 ? 0.651 -24.337 -27.177 1.00 22.81 123 CYS C C 1
ATOM 8498 O O . CYS C 1 135 ? 1.624 -25.084 -27.022 1.00 24.22 123 CYS C O 1
ATOM 8506 N N . ALA C 1 136 ? 0.483 -23.604 -28.281 1.00 23.77 124 ALA C N 1
ATOM 8507 C CA . ALA C 1 136 ? 1.419 -23.697 -29.397 1.00 26.14 124 ALA C CA 1
ATOM 8508 C C . ALA C 1 136 ? 2.843 -23.552 -28.904 1.00 26.72 124 ALA C C 1
ATOM 8509 O O . ALA C 1 136 ? 3.137 -22.718 -28.045 1.00 27.61 124 ALA C O 1
ATOM 8516 N N . GLY C 1 137 ? 3.728 -24.377 -29.461 1.00 26.92 125 GLY C N 1
ATOM 8517 C CA . GLY C 1 137 ? 5.137 -24.336 -29.159 1.00 28.38 125 GLY C CA 1
ATOM 8518 C C . GLY C 1 137 ? 5.567 -25.272 -28.047 1.00 28.92 125 GLY C C 1
ATOM 8519 O O . GLY C 1 137 ? 6.693 -25.786 -28.082 1.00 30.16 125 GLY C O 1
ATOM 8523 N N . GLY C 1 138 ? 4.708 -25.508 -27.063 1.00 28.32 126 GLY C N 1
ATOM 8524 C CA . GLY C 1 138 ? 5.101 -26.365 -25.953 1.00 29.37 126 GLY C CA 1
ATOM 8525 C C . GLY C 1 138 ? 6.354 -25.834 -25.294 1.00 30.53 126 GLY C C 1
ATOM 8526 O O . GLY C 1 138 ? 6.470 -24.641 -24.990 1.00 31.64 126 GLY C O 1
ATOM 8530 N N . VAL C 1 139 ? 7.309 -26.727 -25.073 1.00 29.77 127 VAL C N 1
ATOM 8531 C CA . VAL C 1 139 ? 8.641 -26.368 -24.602 1.00 28.76 127 VAL C CA 1
ATOM 8532 C C . VAL C 1 139 ? 9.557 -26.501 -25.811 1.00 28.56 127 VAL C C 1
ATOM 8533 O O . VAL C 1 139 ? 9.949 -27.612 -26.182 1.00 28.13 127 VAL C O 1
ATOM 8546 N N . GLY C 1 140 ? 9.853 -25.374 -26.456 1.00 28.44 128 GLY C N 1
ATOM 8547 C CA . GLY C 1 140 ? 10.890 -25.318 -27.477 1.00 26.98 128 GLY C CA 1
ATOM 8548 C C . GLY C 1 140 ? 10.612 -25.997 -28.808 1.00 27.90 128 GLY C C 1
ATOM 8549 O O . GLY C 1 140 ? 11.560 -26.465 -29.451 1.00 27.74 128 GLY C O 1
ATOM 8553 N N . THR C 1 141 ? 9.357 -26.048 -29.259 1.00 26.77 129 THR C N 1
ATOM 8554 C CA . THR C 1 141 ? 9.020 -26.636 -30.549 1.00 26.08 129 THR C CA 1
ATOM 8555 C C . THR C 1 141 ? 8.342 -25.612 -31.450 1.00 26.49 129 THR C C 1
ATOM 8556 O O . THR C 1 141 ? 7.843 -24.585 -30.974 1.00 28.06 129 THR C O 1
ATOM 8567 N N . PRO C 1 142 ? 8.305 -25.861 -32.760 1.00 26.18 130 PRO C N 1
ATOM 8568 C CA . PRO C 1 142 ? 7.534 -25.018 -33.689 1.00 26.24 130 PRO C CA 1
ATOM 8569 C C . PRO C 1 142 ? 6.112 -25.506 -33.938 1.00 26.55 130 PRO C C 1
ATOM 8570 O O . PRO C 1 142 ? 5.455 -24.991 -34.843 1.00 28.85 130 PRO C O 1
ATOM 8581 N N . TYR C 1 143 ? 5.627 -26.470 -33.167 1.00 24.53 131 TYR C N 1
ATOM 8582 C CA . TYR C 1 143 ? 4.364 -27.125 -33.476 1.00 26.04 131 TYR C CA 1
ATOM 8583 C C . TYR C 1 143 ? 3.177 -26.209 -33.172 1.00 28.20 131 TYR C C 1
ATOM 8584 O O . TYR C 1 143 ? 3.170 -25.514 -32.150 1.00 28.42 131 TYR C O 1
ATOM 8602 N N . PRO C 1 144 ? 2.142 -26.225 -34.009 1.00 28.19 132 PRO C N 1
ATOM 8603 C CA . PRO C 1 144 ? 0.969 -25.370 -33.785 1.00 29.23 132 PRO C CA 1
ATOM 8604 C C . PRO C 1 144 ? 0.046 -25.943 -32.717 1.00 28.41 132 PRO C C 1
ATOM 8605 O O . PRO C 1 144 ? 0.156 -27.098 -32.299 1.00 28.43 132 PRO C O 1
ATOM 8616 N N . ALA C 1 145 ? -0.891 -25.105 -32.301 1.00 27.27 133 ALA C N 1
ATOM 8617 C CA . ALA C 1 145 ? -1.924 -25.558 -31.388 1.00 24.29 133 ALA C CA 1
ATOM 8618 C C . ALA C 1 145 ? -2.800 -26.607 -32.072 1.00 22.06 133 ALA C C 1
ATOM 8619 O O . ALA C 1 145 ? -3.115 -26.486 -33.257 1.00 22.32 133 ALA C O 1
ATOM 8626 N N . PRO C 1 146 ? -3.235 -27.631 -31.358 1.00 20.73 134 PRO C N 1
ATOM 8627 C CA . PRO C 1 146 ? -4.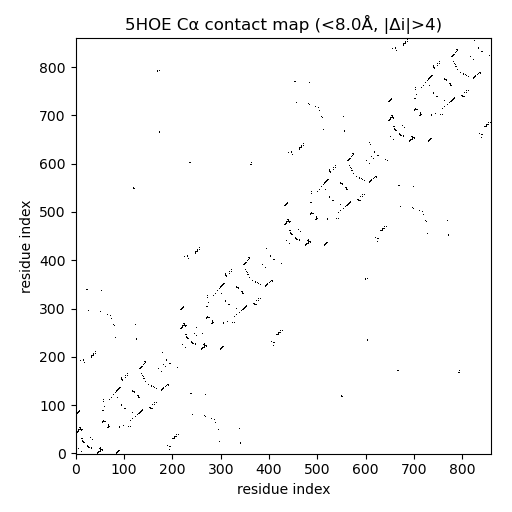180 -28.578 -31.947 1.00 18.91 134 PRO C CA 1
ATOM 8628 C C . PRO C 1 146 ? -5.592 -28.014 -31.949 1.00 17.44 134 PRO C C 1
ATOM 8629 O O . PRO C 1 146 ? -5.907 -27.010 -31.301 1.00 17.52 134 PRO C O 1
ATOM 8640 N N . LYS C 1 147 ? -6.440 -28.700 -32.705 1.00 17.38 135 LYS C N 1
ATOM 8641 C CA . LYS C 1 147 ? -7.873 -28.500 -32.647 1.00 17.76 135 LYS C CA 1
ATOM 8642 C C . LYS C 1 147 ? -8.423 -29.096 -31.357 1.00 15.83 135 LYS C C 1
ATOM 8643 O O . LYS C 1 147 ? -7.762 -29.890 -30.673 1.00 16.01 135 LYS C O 1
ATOM 8662 N N . VAL C 1 148 ? -9.660 -28.709 -31.027 1.00 16.20 136 VAL C N 1
ATOM 8663 C CA . VAL C 1 148 ? -10.337 -29.144 -29.805 1.00 15.91 136 VAL C CA 1
ATOM 8664 C C . VAL C 1 148 ? -11.692 -29.740 -30.152 1.00 15.06 136 VAL C C 1
ATOM 8665 O O . VAL C 1 148 ? -12.468 -29.149 -30.917 1.00 16.81 136 VAL C O 1
ATOM 8678 N N . LEU C 1 149 ? -11.990 -30.890 -29.557 1.00 13.70 137 LEU C N 1
ATOM 8679 C CA . LEU C 1 149 ? -13.335 -31.461 -29.584 1.00 14.80 137 LEU C CA 1
ATOM 8680 C C . LEU C 1 149 ? -13.835 -31.524 -28.147 1.00 14.46 137 LEU C C 1
ATOM 8681 O O . LEU C 1 149 ? -13.349 -32.328 -27.345 1.00 14.71 137 LEU C O 1
ATOM 8697 N N . VAL C 1 150 ? -14.811 -30.684 -27.838 1.00 14.68 138 VAL C N 1
ATOM 8698 C CA . VAL C 1 150 ? -15.491 -30.708 -26.545 1.00 14.22 138 VAL C CA 1
ATOM 8699 C C . VAL C 1 150 ? -16.570 -31.774 -26.595 1.00 14.74 138 VAL C C 1
ATOM 8700 O O . VAL C 1 150 ? -17.446 -31.727 -27.467 1.00 15.65 138 VAL C O 1
ATOM 8713 N N . VAL C 1 151 ? -16.563 -32.695 -25.622 1.00 14.40 139 VAL C N 1
ATOM 8714 C CA . VAL C 1 151 ? -17.583 -33.744 -25.522 1.00 15.32 139 VAL C CA 1
ATOM 8715 C C . VAL C 1 151 ? -18.391 -33.554 -24.246 1.00 14.34 139 VAL C C 1
ATOM 8716 O O . VAL C 1 151 ? -17.849 -33.644 -23.132 1.00 15.57 139 VAL C O 1
ATOM 8729 N N . ALA C 1 152 ? -19.687 -33.364 -24.396 1.00 14.69 140 ALA C N 1
ATOM 8730 C CA . ALA C 1 152 ? -20.548 -33.365 -23.225 1.00 14.99 140 ALA C CA 1
ATOM 8731 C C . ALA C 1 152 ? -20.796 -34.808 -22.800 1.00 13.86 140 ALA C C 1
ATOM 8732 O O . ALA C 1 152 ? -21.185 -35.640 -23.634 1.00 15.68 140 ALA C O 1
ATOM 8739 N N . PRO C 1 153 ? -20.584 -35.151 -21.534 1.00 14.62 141 PRO C N 1
ATOM 8740 C CA . PRO C 1 153 ? -20.822 -36.517 -21.092 1.00 17.43 141 PRO C CA 1
ATOM 8741 C C . PRO C 1 153 ? -22.309 -36.818 -21.079 1.00 18.47 141 PRO C C 1
ATOM 8742 O O . PRO C 1 153 ? -23.125 -35.889 -21.052 1.00 17.33 141 PRO C O 1
ATOM 8753 N N . PRO C 1 154 ? -22.707 -38.093 -21.084 1.00 20.14 142 PRO C N 1
ATOM 8754 C CA . PRO C 1 154 ? -24.133 -38.407 -20.996 1.00 18.54 142 PRO C CA 1
ATOM 8755 C C . PRO C 1 154 ? -24.663 -38.063 -19.606 1.00 18.11 142 PRO C C 1
ATOM 8756 O O . PRO C 1 154 ? -23.913 -38.107 -18.620 1.00 19.60 142 PRO C O 1
ATOM 8767 N N . PRO C 1 155 ? -25.948 -37.725 -19.492 1.00 18.15 143 PRO C N 1
ATOM 8768 C CA . PRO C 1 155 ? -26.505 -37.447 -18.156 1.00 18.14 143 PRO C CA 1
ATOM 8769 C C . PRO C 1 155 ? -26.383 -38.622 -17.196 1.00 16.62 143 PRO C C 1
ATOM 8770 O O . PRO C 1 155 ? -26.390 -39.788 -17.592 1.00 19.02 143 PRO C O 1
ATOM 8781 N N . LEU C 1 156 ? -26.316 -38.290 -15.910 1.00 14.91 144 LEU C N 1
ATOM 8782 C CA . LEU C 1 156 ? -26.341 -39.282 -14.849 1.00 14.84 144 LEU C CA 1
ATOM 8783 C C . LEU C 1 156 ? -27.679 -40.015 -14.833 1.00 16.60 144 LEU C C 1
ATOM 8784 O O . LEU C 1 156 ? -28.672 -39.566 -15.417 1.00 18.41 144 LEU C O 1
ATOM 8800 N N . ALA C 1 157 ? -27.684 -41.177 -14.176 1.00 16.42 145 ALA C N 1
ATOM 8801 C CA . ALA C 1 157 ? -28.881 -41.989 -13.989 1.00 15.57 145 ALA C CA 1
ATOM 8802 C C . ALA C 1 157 ? -29.120 -42.247 -12.503 1.00 16.42 145 ALA C C 1
ATOM 8803 O O . ALA C 1 157 ? -28.281 -41.886 -11.668 1.00 18.69 145 ALA C O 1
ATOM 8810 N N . PRO C 1 158 ? -30.269 -42.815 -12.126 1.00 17.77 146 PRO C N 1
ATOM 8811 C CA . PRO C 1 158 ? -30.482 -43.166 -10.719 1.00 18.06 146 PRO C CA 1
ATOM 8812 C C . PRO C 1 158 ? -29.398 -44.104 -10.226 1.00 19.30 146 PRO C C 1
ATOM 8813 O O . PRO C 1 158 ? -28.904 -44.966 -10.963 1.00 21.76 146 PRO C O 1
ATOM 8824 N N A MET C 1 159 ? -29.034 -43.933 -8.961 0.56 18.04 147 MET C N 1
ATOM 8825 N N B MET C 1 159 ? -29.061 -43.956 -8.944 0.44 18.75 147 MET C N 1
ATOM 8826 C CA A MET C 1 159 ? -27.919 -44.662 -8.381 0.56 18.83 147 MET C CA 1
ATOM 8827 C CA B MET C 1 159 ? -27.908 -44.620 -8.343 0.44 19.59 147 MET C CA 1
ATOM 8828 C C A MET C 1 159 ? -28.421 -45.493 -7.210 0.56 19.60 147 MET C C 1
ATOM 8829 C C B MET C 1 159 ? -28.357 -45.479 -7.166 0.44 20.17 147 MET C C 1
ATOM 8830 O O A MET C 1 159 ? -29.020 -44.935 -6.271 0.56 21.29 147 MET C O 1
ATOM 8831 O O B MET C 1 159 ? -28.836 -44.928 -6.158 0.44 21.51 147 MET C O 1
ATOM 8858 N N . PRO C 1 160 ? -28.193 -46.808 -7.214 1.00 19.96 148 PRO C N 1
ATOM 8859 C CA . PRO C 1 160 ? -28.661 -47.642 -6.099 1.00 19.16 148 PRO C CA 1
ATOM 8860 C C . PRO C 1 160 ? -27.830 -47.537 -4.842 1.00 18.57 148 PRO C C 1
ATOM 8861 O O . PRO C 1 160 ? -28.362 -47.810 -3.757 1.00 21.53 148 PRO C O 1
ATOM 8872 N N . ASP C 1 161 ? -26.581 -47.138 -4.934 1.00 17.49 149 ASP C N 1
ATOM 8873 C CA . ASP C 1 161 ? -25.754 -47.114 -3.739 1.00 17.89 149 ASP C CA 1
ATOM 8874 C C . ASP C 1 161 ? -25.952 -45.803 -2.990 1.00 16.95 149 ASP C C 1
ATOM 8875 O O . ASP C 1 161 ? -25.805 -44.734 -3.586 1.00 18.10 149 ASP C O 1
ATOM 8884 N N . PRO C 1 162 ? -26.241 -45.830 -1.682 1.00 18.07 150 PRO C N 1
ATOM 8885 C CA . PRO C 1 162 ? -26.482 -44.562 -0.981 1.00 18.76 150 PRO C CA 1
ATOM 8886 C C . PRO C 1 162 ? -25.282 -43.642 -0.908 1.00 17.64 150 PRO C C 1
ATOM 8887 O O . PRO C 1 162 ? -25.466 -42.417 -0.832 1.00 18.57 150 PRO C O 1
ATOM 8898 N N . TRP C 1 163 ? -24.057 -44.168 -0.912 1.00 17.44 151 TRP C N 1
ATOM 8899 C CA . TRP C 1 163 ? -22.904 -43.267 -0.880 1.00 15.67 151 TRP C CA 1
ATOM 8900 C C . TRP C 1 163 ? -22.778 -42.495 -2.191 1.00 14.62 151 TRP C C 1
ATOM 8901 O O . TRP C 1 163 ? -22.563 -41.276 -2.189 1.00 15.47 151 TRP C O 1
ATOM 8922 N N . PHE C 1 164 ? -22.921 -43.186 -3.323 1.00 13.73 152 PHE C N 1
ATOM 8923 C CA . PHE C 1 164 ? -22.948 -42.514 -4.621 1.00 14.66 152 PHE C CA 1
ATOM 8924 C C . PHE C 1 164 ? -24.129 -41.553 -4.748 1.00 15.68 152 PHE C C 1
ATOM 8925 O O . PHE C 1 164 ? -23.991 -40.473 -5.334 1.00 15.64 152 PHE C O 1
ATOM 8942 N N . GLU C 1 165 ? -25.315 -41.944 -4.266 1.00 15.83 153 GLU C N 1
ATOM 8943 C CA . GLU C 1 165 ? -26.451 -41.029 -4.325 1.00 17.60 153 GLU C CA 1
ATOM 8944 C C . GLU C 1 165 ? -26.170 -39.733 -3.567 1.00 14.98 153 GLU C C 1
ATOM 8945 O O . GLU C 1 165 ? -26.509 -38.633 -4.033 1.00 17.24 153 GLU C O 1
ATOM 8957 N N . GLY C 1 166 ? -25.589 -39.843 -2.376 1.00 15.16 154 GLY C N 1
ATOM 8958 C CA . GLY C 1 166 ? -25.180 -38.643 -1.653 1.00 15.38 154 GLY C CA 1
ATOM 8959 C C . GLY C 1 166 ? -24.093 -37.866 -2.378 1.00 15.88 154 GLY C C 1
ATOM 8960 O O . GLY C 1 166 ? -24.130 -36.630 -2.443 1.00 16.71 154 GLY C O 1
ATOM 8964 N N . MET C 1 167 ? -23.132 -38.583 -2.959 1.00 15.13 155 MET C N 1
ATOM 8965 C CA . MET C 1 167 ? -22.021 -37.955 -3.675 1.00 14.25 155 MET C CA 1
ATOM 8966 C C . MET C 1 167 ? -22.511 -37.073 -4.816 1.00 14.67 155 MET C C 1
ATOM 8967 O O . MET C 1 167 ? -21.938 -36.006 -5.066 1.00 16.18 155 MET C O 1
ATOM 8981 N N . PHE C 1 168 ? -23.585 -37.484 -5.497 1.00 15.38 156 PHE C N 1
ATOM 8982 C CA . PHE C 1 168 ? -24.107 -36.775 -6.659 1.00 15.23 156 PHE C CA 1
ATOM 8983 C C . PHE C 1 168 ? -25.445 -36.078 -6.398 1.00 16.34 156 PHE C C 1
ATOM 8984 O O . PHE C 1 168 ? -26.146 -35.714 -7.348 1.00 18.04 156 PHE C O 1
ATOM 9001 N N . GLY C 1 169 ? -25.787 -35.826 -5.132 1.00 16.64 157 GLY C N 1
ATOM 9002 C CA . GLY C 1 169 ? -27.015 -35.115 -4.812 1.00 18.56 157 GLY C CA 1
ATOM 9003 C C . GLY C 1 169 ? -27.090 -33.781 -5.527 1.00 18.83 157 GLY C C 1
ATOM 9004 O O . GLY C 1 169 ? -26.133 -33.011 -5.494 1.00 17.80 157 GLY C O 1
ATOM 9008 N N . GLY C 1 170 ? -28.214 -33.503 -6.187 1.00 18.51 158 GLY C N 1
ATOM 9009 C CA . GLY C 1 170 ? -28.359 -32.328 -7.023 1.00 18.64 158 GLY C CA 1
ATOM 9010 C C . GLY C 1 170 ? -27.670 -32.398 -8.373 1.00 17.82 158 GLY C C 1
ATOM 9011 O O . GLY C 1 170 ? -27.856 -31.486 -9.191 1.00 18.93 158 GLY C O 1
ATOM 9015 N N . GLY C 1 171 ? -26.882 -33.444 -8.638 1.00 16.16 159 GLY C N 1
ATOM 9016 C CA . GLY C 1 171 ? -26.091 -33.484 -9.852 1.00 16.22 159 GLY C CA 1
ATOM 9017 C C . GLY C 1 171 ? -26.826 -33.867 -11.106 1.00 17.26 159 GLY C C 1
ATOM 9018 O O . GLY C 1 171 ? -26.418 -33.461 -12.193 1.00 16.62 159 GLY C O 1
ATOM 9022 N N . TYR C 1 172 ? -27.907 -34.644 -10.999 1.00 17.52 160 TYR C N 1
ATOM 9023 C CA . TYR C 1 172 ? -28.570 -35.110 -12.210 1.00 17.57 160 TYR C CA 1
ATOM 9024 C C . TYR C 1 172 ? -29.007 -33.947 -13.091 1.00 18.14 160 TYR C C 1
ATOM 9025 O O . TYR C 1 172 ? -28.723 -33.927 -14.301 1.00 18.35 160 TYR C O 1
ATOM 9043 N N . GLU C 1 173 ? -29.712 -32.967 -12.505 1.00 19.42 161 GLU C N 1
ATOM 9044 C CA . GLU C 1 173 ? -30.197 -31.843 -13.296 1.00 20.32 161 GLU C CA 1
ATOM 9045 C C . GLU C 1 173 ? -29.039 -31.075 -13.906 1.00 17.38 161 GLU C C 1
ATOM 9046 O O . GLU C 1 173 ? -29.124 -30.600 -15.042 1.00 19.83 161 GLU C O 1
ATOM 9058 N N . LYS C 1 174 ? -27.946 -30.942 -13.164 1.00 16.52 162 LYS C N 1
ATOM 9059 C CA . LYS C 1 174 ? -26.785 -30.247 -13.697 1.00 15.33 162 LYS C CA 1
ATOM 9060 C C . LYS C 1 174 ? -26.213 -30.996 -14.892 1.00 16.05 162 LYS C C 1
ATOM 9061 O O . LYS C 1 174 ? -25.867 -30.391 -15.915 1.00 16.14 162 LYS C O 1
ATOM 9080 N N . SER C 1 175 ? -26.139 -32.317 -14.794 1.00 15.03 163 SER C N 1
ATOM 9081 C CA . SER C 1 175 ? -25.571 -33.109 -15.875 1.00 15.41 163 SER C CA 1
ATOM 9082 C C . SER C 1 175 ? -26.423 -33.008 -17.125 1.00 16.67 163 SER C C 1
ATOM 9083 O O . SER C 1 175 ? -25.891 -33.108 -18.230 1.00 17.59 163 SER C O 1
ATOM 9091 N N . LYS C 1 176 ? -27.745 -32.803 -16.972 1.00 18.22 164 LYS C N 1
ATOM 9092 C CA . LYS C 1 176 ? -28.630 -32.662 -18.128 1.00 18.39 164 LYS C CA 1
ATOM 9093 C C . LYS C 1 176 ? -28.418 -31.339 -18.858 1.00 19.46 164 LYS C C 1
ATOM 9094 O O . LYS C 1 176 ? -28.734 -31.242 -20.052 1.00 22.12 164 LYS C O 1
ATOM 9113 N N . GLU C 1 177 ? -27.926 -30.308 -18.165 1.00 18.46 165 GLU C N 1
ATOM 9114 C CA . GLU C 1 177 ? -27.726 -28.992 -18.765 1.00 17.61 165 GLU C CA 1
ATOM 9115 C C . GLU C 1 177 ? -26.391 -28.859 -19.485 1.00 16.25 165 GLU C C 1
ATOM 9116 O O . GLU C 1 177 ? -26.207 -27.904 -20.246 1.00 17.26 165 GLU C O 1
ATOM 9128 N N . LEU C 1 178 ? -25.461 -29.789 -19.281 1.00 17.42 166 LEU C N 1
ATOM 9129 C CA . LEU C 1 178 ? -24.117 -29.599 -19.822 1.00 17.23 166 LEU C CA 1
ATOM 9130 C C . LEU C 1 178 ? -24.107 -29.617 -21.349 1.00 17.02 166 LEU C C 1
ATOM 9131 O O . LEU C 1 178 ? -23.351 -28.862 -21.970 1.00 18.50 166 LEU C O 1
ATOM 9147 N N . SER C 1 179 ? -24.909 -30.479 -21.979 1.00 16.93 167 SER C N 1
ATOM 9148 C CA . SER C 1 179 ? -24.866 -30.570 -23.439 1.00 17.27 167 SER C CA 1
ATOM 9149 C C . SER C 1 179 ? -25.130 -29.222 -24.091 1.00 16.22 167 SER C C 1
ATOM 9150 O O . SER C 1 179 ? -24.346 -28.764 -24.931 1.00 16.92 167 SER C O 1
ATOM 9158 N N . GLY C 1 180 ? -26.237 -28.569 -23.715 1.00 15.49 168 GLY C N 1
ATOM 9159 C CA . GLY C 1 180 ? -26.556 -27.286 -24.310 1.00 15.30 168 GLY C CA 1
ATOM 9160 C C . GLY C 1 180 ? -25.503 -26.230 -24.036 1.00 15.53 168 GLY C C 1
ATOM 9161 O O . GLY C 1 180 ? -25.181 -25.422 -24.906 1.00 16.74 168 GLY C O 1
ATOM 9165 N N . LEU C 1 181 ? -24.999 -26.185 -22.802 1.00 15.23 169 LEU C N 1
ATOM 9166 C CA . LEU C 1 181 ? -24.011 -25.175 -22.444 1.00 15.54 169 LEU C CA 1
ATOM 9167 C C . LEU C 1 181 ? -22.670 -25.441 -23.115 1.00 14.87 169 LEU C C 1
ATOM 9168 O O . LEU C 1 181 ? -21.991 -24.500 -23.541 1.00 15.81 169 LEU C O 1
ATOM 9184 N N . TYR C 1 182 ? -22.264 -26.710 -23.221 1.00 15.70 170 TYR C N 1
ATOM 9185 C CA . TYR C 1 182 ? -21.021 -27.015 -23.921 1.00 15.55 170 TYR C CA 1
ATOM 9186 C C . TYR C 1 182 ? -21.128 -26.700 -25.404 1.00 14.79 170 TYR C C 1
ATOM 9187 O O . TYR C 1 182 ? -20.137 -26.307 -26.024 1.00 16.05 170 TYR C O 1
ATOM 9205 N N . LYS C 1 183 ? -22.308 -26.876 -25.992 1.00 14.73 171 LYS C N 1
ATOM 9206 C CA . LYS C 1 183 ? -22.494 -26.500 -27.387 1.00 15.77 171 LYS C CA 1
ATOM 9207 C C . LYS C 1 183 ? -22.337 -24.994 -27.552 1.00 14.59 171 LYS C C 1
ATOM 9208 O O . LYS C 1 183 ? -21.650 -24.523 -28.470 1.00 16.85 171 LYS C O 1
ATOM 9227 N N . ALA C 1 184 ? -22.954 -24.223 -26.650 1.00 14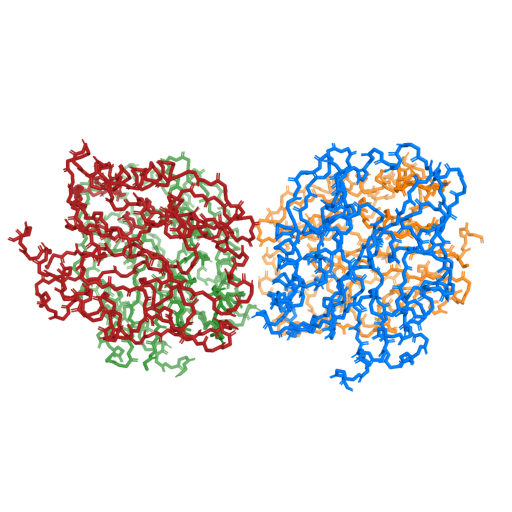.56 172 ALA C N 1
ATOM 9228 C CA . ALA C 1 184 ? -22.812 -22.769 -26.676 1.00 15.10 172 ALA C CA 1
ATOM 9229 C C . ALA C 1 184 ? -21.357 -22.354 -26.504 1.00 15.41 172 ALA C C 1
ATOM 9230 O O . ALA C 1 184 ? -20.877 -21.436 -27.188 1.00 15.13 172 ALA C O 1
ATOM 9237 N N . LEU C 1 185 ? -20.641 -23.021 -25.594 1.00 15.35 173 LEU C N 1
ATOM 9238 C CA . LEU C 1 185 ? -19.235 -22.723 -25.367 1.00 15.14 173 LEU C CA 1
ATOM 9239 C C . LEU C 1 185 ? -18.422 -23.005 -26.613 1.00 14.69 173 LEU C C 1
ATOM 9240 O O . LEU C 1 185 ? -17.585 -22.188 -27.017 1.00 15.05 173 LEU C O 1
ATOM 9256 N N . ALA C 1 186 ? -18.625 -24.184 -27.214 1.00 14.88 174 ALA C N 1
ATOM 9257 C CA . ALA C 1 186 ? -17.795 -24.576 -28.351 1.00 16.54 174 ALA C CA 1
ATOM 9258 C C . ALA C 1 186 ? -18.044 -23.658 -29.540 1.00 15.41 174 ALA C C 1
ATOM 9259 O O . ALA C 1 186 ? -17.109 -23.303 -30.267 1.00 16.76 174 ALA C O 1
ATOM 9266 N N . ASP C 1 187 ? -19.292 -23.237 -29.735 1.00 14.90 175 ASP C N 1
ATOM 9267 C CA . ASP C 1 187 ? -19.566 -22.301 -30.813 1.00 15.74 175 ASP C CA 1
ATOM 9268 C C . ASP C 1 187 ? -18.854 -20.978 -30.568 1.00 15.25 175 ASP C C 1
ATOM 9269 O O . ASP C 1 187 ? -18.287 -20.392 -31.494 1.00 17.93 175 ASP C O 1
ATOM 9278 N N . PHE C 1 188 ? -18.892 -20.493 -29.322 1.00 15.10 176 PHE C N 1
ATOM 9279 C CA . PHE C 1 188 ? -18.301 -19.207 -28.968 1.00 13.93 176 PHE C CA 1
ATOM 9280 C C . PHE C 1 188 ? -16.790 -19.236 -29.164 1.00 16.14 176 PHE C C 1
ATOM 9281 O O . PHE C 1 188 ? -16.207 -18.296 -29.723 1.00 18.09 176 PHE C O 1
ATOM 9298 N N . MET C 1 189 ? -16.144 -20.317 -28.731 1.00 15.80 177 MET C N 1
ATOM 9299 C CA . MET C 1 189 ? -14.693 -20.440 -28.828 1.00 15.49 177 MET C CA 1
ATOM 9300 C C . MET C 1 189 ? -14.225 -20.979 -30.177 1.00 16.95 177 MET C C 1
ATOM 9301 O O . MET C 1 189 ? -13.010 -21.092 -30.396 1.00 18.31 177 MET C O 1
ATOM 9315 N N . LYS C 1 190 ? -15.156 -21.296 -31.075 1.00 16.00 178 LYS C N 1
ATOM 9316 C CA . LYS C 1 190 ? -14.863 -21.723 -32.444 1.00 17.12 178 LYS C CA 1
ATOM 9317 C C . LYS C 1 190 ? -14.082 -23.039 -32.481 1.00 16.97 178 LYS C C 1
ATOM 9318 O O . LYS C 1 190 ? -13.133 -23.216 -33.254 1.00 19.07 178 LYS C O 1
ATOM 9337 N N . VAL C 1 191 ? -14.504 -23.982 -31.637 1.00 15.04 179 VAL C N 1
ATOM 9338 C CA . VAL C 1 191 ? -13.982 -25.343 -31.636 1.00 16.27 179 VAL C CA 1
ATOM 9339 C C . VAL C 1 191 ? -15.107 -26.331 -31.931 1.00 15.74 179 VAL C C 1
ATOM 9340 O O . VAL C 1 191 ? -16.255 -25.942 -32.182 1.00 18.01 179 VAL C O 1
ATOM 9353 N N . GLU C 1 192 ? -14.794 -27.617 -31.903 1.00 15.06 180 GLU C N 1
ATOM 9354 C CA . GLU C 1 192 ? -15.758 -28.639 -32.286 1.00 15.47 180 GLU C CA 1
ATOM 9355 C C . GLU C 1 192 ? -16.488 -29.169 -31.065 1.00 14.53 180 GLU C C 1
ATOM 9356 O O . GLU C 1 192 ? -16.012 -29.050 -29.930 1.00 14.90 180 GLU C O 1
ATOM 9368 N N . PHE C 1 193 ? -17.679 -29.731 -31.300 1.00 14.90 181 PHE C N 1
ATOM 9369 C CA . PHE C 1 193 ? -18.547 -30.211 -30.228 1.00 15.70 181 PHE C CA 1
ATOM 9370 C C . PHE C 1 193 ? -19.190 -31.544 -30.591 1.00 15.60 181 PHE C C 1
ATOM 9371 O O . PHE C 1 193 ? -19.583 -31.760 -31.740 1.00 18.07 181 PHE C O 1
ATOM 9388 N N . PHE C 1 194 ? -19.336 -32.414 -29.584 1.00 15.37 182 PHE C N 1
ATOM 9389 C CA . PHE C 1 194 ? -20.058 -33.673 -29.725 1.00 15.13 182 PHE C CA 1
ATOM 9390 C C . PHE C 1 194 ? -20.815 -33.961 -28.441 1.00 15.22 182 PHE C C 1
ATOM 9391 O O . PHE C 1 194 ? -20.224 -33.938 -27.363 1.00 15.13 182 PHE C O 1
ATOM 9408 N N . ALA C 1 195 ? -22.115 -34.240 -28.541 1.00 16.31 183 ALA C N 1
ATOM 9409 C CA . ALA C 1 195 ? -22.920 -34.582 -27.374 1.00 16.47 183 ALA C CA 1
ATOM 9410 C C . ALA C 1 195 ? -22.958 -36.101 -27.226 1.00 16.26 183 ALA C C 1
ATOM 9411 O O . ALA C 1 195 ? -23.606 -36.789 -28.012 1.00 17.01 183 ALA C O 1
ATOM 9418 N N . ALA C 1 196 ? -22.273 -36.636 -26.209 1.00 16.13 184 ALA C N 1
ATOM 9419 C CA . ALA C 1 196 ? -22.291 -38.083 -26.017 1.00 18.34 184 ALA C CA 1
ATOM 9420 C C . ALA C 1 196 ? -23.703 -38.602 -25.808 1.00 18.96 184 ALA C C 1
ATOM 9421 O O . ALA C 1 196 ? -24.029 -39.708 -26.264 1.00 19.38 184 ALA C O 1
ATOM 9428 N N . GLY C 1 197 ? -24.560 -37.812 -25.163 1.00 19.57 185 GLY C N 1
ATOM 9429 C CA . GLY C 1 197 ? -25.915 -38.237 -24.841 1.00 22.08 185 GLY C CA 1
ATOM 9430 C C . GLY C 1 197 ? -26.826 -38.355 -26.034 1.00 23.89 185 GLY C C 1
ATOM 9431 O O . GLY C 1 197 ? -27.916 -38.924 -25.901 1.00 24.57 185 GLY C O 1
ATOM 9435 N N . ASP C 1 198 ? -26.418 -37.818 -27.189 1.00 25.50 186 ASP C N 1
ATOM 9436 C CA . ASP C 1 198 ? -27.161 -38.029 -28.420 1.00 27.28 186 ASP C CA 1
ATOM 9437 C C . ASP C 1 198 ? -26.941 -39.424 -28.980 1.00 26.25 186 ASP C C 1
ATOM 9438 O O . ASP C 1 198 ? -27.719 -39.866 -29.833 1.00 28.10 186 ASP C O 1
ATOM 9447 N N A CYS C 1 199 ? -25.891 -40.123 -28.546 0.55 24.59 187 CYS C N 1
ATOM 9448 N N B CYS C 1 199 ? -25.942 -40.132 -28.470 0.45 24.75 187 CYS C N 1
ATOM 9449 C CA A CYS C 1 199 ? -25.599 -41.460 -29.048 0.55 23.74 187 CYS C CA 1
ATOM 9450 C CA B CYS C 1 199 ? -25.477 -41.386 -29.031 0.45 23.86 187 CYS C CA 1
ATOM 9451 C C A CYS C 1 199 ? -25.713 -42.549 -27.995 0.55 20.97 187 CYS C C 1
ATOM 9452 C C B CYS C 1 199 ? -25.492 -42.540 -28.037 0.45 21.72 187 CYS C C 1
ATOM 9453 O O A CYS C 1 199 ? -26.109 -43.672 -28.325 0.55 22.37 187 CYS C O 1
ATOM 9454 O O B CYS C 1 199 ? -25.595 -43.698 -28.450 0.45 23.77 187 CYS C O 1
ATOM 9469 N N . ILE C 1 200 ? -25.390 -42.251 -26.739 1.00 19.63 188 ILE C N 1
ATOM 9470 C CA . ILE C 1 200 ? -25.367 -43.256 -25.683 1.00 19.30 188 ILE C CA 1
ATOM 9471 C C . ILE C 1 200 ? -26.097 -42.703 -24.466 1.00 18.70 188 ILE C C 1
ATOM 9472 O O . ILE C 1 200 ? -26.428 -41.520 -24.393 1.00 18.02 188 ILE C O 1
ATOM 9489 N N . SER C 1 201 ? -26.331 -43.589 -23.496 1.00 18.27 189 SER C N 1
ATOM 9490 C CA . SER C 1 201 ? -26.816 -43.201 -22.188 1.00 19.75 189 SER C CA 1
ATOM 9491 C C . SER C 1 201 ? -25.904 -43.820 -21.140 1.00 20.63 189 SER C C 1
ATOM 9492 O O . SER C 1 201 ? -25.144 -44.753 -21.417 1.00 20.41 189 SER C O 1
ATOM 9500 N N . THR C 1 202 ? -25.971 -43.271 -19.933 1.00 18.36 190 THR C N 1
ATOM 9501 C CA . THR C 1 202 ? -25.280 -43.866 -18.799 1.00 16.94 190 THR C CA 1
ATOM 9502 C C . THR C 1 202 ? -26.019 -45.141 -18.423 1.00 19.22 190 THR C C 1
ATOM 9503 O O . THR C 1 202 ? -27.140 -45.077 -17.911 1.00 21.02 190 THR C O 1
ATOM 9514 N N . ASP C 1 203 ? -25.406 -46.301 -18.702 1.00 18.81 191 ASP C N 1
ATOM 9515 C CA . ASP C 1 203 ? -26.079 -47.595 -18.584 1.00 20.18 191 ASP C CA 1
ATOM 9516 C C . ASP C 1 203 ? -25.495 -48.540 -17.538 1.00 19.99 191 ASP C C 1
ATOM 9517 O O . ASP C 1 203 ? -26.023 -49.654 -17.373 1.00 21.19 191 ASP C O 1
ATOM 9526 N N . GLY C 1 204 ? -24.459 -48.130 -16.807 1.00 19.30 192 GLY C N 1
ATOM 9527 C CA . GLY C 1 204 ? -23.886 -48.986 -15.783 1.00 20.81 192 GLY C CA 1
ATOM 9528 C C . GLY C 1 204 ? -24.767 -49.100 -14.553 1.00 20.61 192 GLY C C 1
ATOM 9529 O O . GLY C 1 204 ? -25.564 -48.212 -14.231 1.00 19.19 192 GLY C O 1
ATOM 9533 N N . ILE C 1 205 ? -24.594 -50.224 -13.843 1.00 20.83 193 ILE C N 1
ATOM 9534 C CA . ILE C 1 205 ? -25.464 -50.526 -12.706 1.00 21.15 193 ILE C CA 1
ATOM 9535 C C . ILE C 1 205 ? -25.401 -49.428 -11.655 1.00 19.80 193 ILE C C 1
ATOM 9536 O O . ILE C 1 205 ? -26.370 -49.221 -10.908 1.00 21.85 193 ILE C O 1
ATOM 9552 N N . ASP C 1 206 ? -24.268 -48.723 -11.564 1.00 15.97 194 ASP C N 1
ATOM 9553 C CA . ASP C 1 206 ? -24.090 -47.722 -10.522 1.00 17.01 194 ASP C CA 1
ATOM 9554 C C . ASP C 1 206 ? -24.730 -46.374 -10.858 1.00 15.13 194 ASP C C 1
ATOM 9555 O O . ASP C 1 206 ? -24.775 -45.509 -9.985 1.00 16.56 194 ASP C O 1
ATOM 9564 N N . GLY C 1 207 ? -25.226 -46.175 -12.082 1.00 16.01 195 GLY C N 1
ATOM 9565 C CA . GLY C 1 207 ? -25.811 -44.912 -12.483 1.00 16.52 195 GLY C CA 1
ATOM 9566 C C . GLY C 1 207 ? -24.818 -43.854 -12.902 1.00 16.27 195 GLY C C 1
ATOM 9567 O O . GLY C 1 207 ? -25.228 -42.706 -13.118 1.00 16.32 195 GLY C O 1
ATOM 9571 N N . ILE C 1 208 ? -23.527 -44.203 -13.022 1.00 16.29 196 ILE C N 1
ATOM 9572 C CA . ILE C 1 208 ? -22.456 -43.246 -13.299 1.00 16.62 196 ILE C CA 1
ATOM 9573 C C . ILE C 1 208 ? -21.603 -43.713 -14.481 1.00 15.99 196 ILE C C 1
ATOM 9574 O O . ILE C 1 208 ? -21.273 -42.928 -15.382 1.00 16.60 196 ILE C O 1
ATOM 9590 N N . HIS C 1 209 ? -21.248 -44.989 -14.500 1.00 17.09 197 HIS C N 1
ATOM 9591 C CA . HIS C 1 209 ? -20.280 -45.493 -15.459 1.00 15.57 197 HIS C CA 1
ATOM 9592 C C . HIS C 1 209 ? -20.975 -46.274 -16.577 1.00 15.17 197 HIS C C 1
ATOM 9593 O O . HIS C 1 209 ? -22.207 -46.371 -16.614 1.00 16.42 197 HIS C O 1
ATOM 9608 N N . LEU C 1 210 ? -20.173 -46.785 -17.526 1.00 16.19 198 LEU C N 1
ATOM 9609 C CA . LEU C 1 210 ? -20.680 -47.311 -18.792 1.00 15.25 198 LEU C CA 1
ATOM 9610 C C . LEU C 1 210 ? -20.281 -48.765 -18.995 1.00 17.34 198 LEU C C 1
ATOM 9611 O O . LEU C 1 210 ? -19.261 -49.232 -18.479 1.00 16.08 198 LEU C O 1
ATOM 9627 N N . SER C 1 211 ? -21.108 -49.475 -19.759 1.00 16.94 199 SER C N 1
ATOM 9628 C CA . SER C 1 211 ? -20.815 -50.828 -20.207 1.00 17.13 199 SER C CA 1
ATOM 9629 C C . SER C 1 211 ? -19.808 -50.791 -21.347 1.00 17.61 199 SER C C 1
ATOM 9630 O O . SER C 1 211 ? -19.629 -49.771 -22.008 1.00 17.05 199 SER C O 1
ATOM 9638 N N . ALA C 1 212 ? -19.153 -51.929 -21.581 1.00 19.71 200 ALA C N 1
ATOM 9639 C CA . ALA C 1 212 ? -18.221 -52.036 -22.700 1.00 19.30 200 ALA C CA 1
ATOM 9640 C C . ALA C 1 212 ? -18.907 -51.738 -24.026 1.00 18.80 200 ALA C C 1
ATOM 9641 O O . ALA C 1 212 ? -18.364 -51.016 -24.878 1.00 18.79 200 ALA C O 1
ATOM 9648 N N . GLU C 1 213 ? -20.097 -52.311 -24.231 1.00 19.32 201 GLU C N 1
ATOM 9649 C CA . GLU C 1 213 ? -20.807 -52.104 -25.483 1.00 21.29 201 GLU C CA 1
ATOM 9650 C C . GLU C 1 213 ? -21.085 -50.623 -25.705 1.00 18.83 201 GLU C C 1
ATOM 9651 O O . GLU C 1 213 ? -20.977 -50.123 -26.834 1.00 20.66 201 GLU C O 1
ATOM 9663 N N . THR C 1 214 ? -21.424 -49.894 -24.638 1.00 18.12 202 THR C N 1
ATOM 9664 C CA . THR C 1 214 ? -21.649 -48.458 -24.786 1.00 17.10 202 THR C CA 1
ATOM 9665 C C . THR C 1 214 ? -20.340 -47.702 -25.031 1.00 17.86 202 THR C C 1
ATOM 9666 O O . THR C 1 214 ? -20.315 -46.746 -25.819 1.00 17.37 202 THR C O 1
ATOM 9677 N N . ASN C 1 215 ? -19.242 -48.097 -24.360 1.00 17.15 203 ASN C N 1
ATOM 9678 C CA . ASN C 1 215 ? -17.936 -47.505 -24.669 1.00 18.20 203 ASN C CA 1
ATOM 9679 C C . ASN C 1 215 ? -17.590 -47.663 -26.143 1.00 17.77 203 ASN C C 1
ATOM 9680 O O . ASN C 1 215 ? -17.034 -46.744 -26.769 1.00 17.31 203 ASN C O 1
ATOM 9691 N N . ILE C 1 216 ? -17.876 -48.844 -26.709 1.00 18.51 204 ILE C N 1
ATOM 9692 C CA . ILE C 1 216 ? -17.536 -49.117 -28.099 1.00 19.73 204 ILE C CA 1
ATOM 9693 C C . ILE C 1 216 ? -18.399 -48.278 -29.034 1.00 19.07 204 ILE C C 1
ATOM 9694 O O . ILE C 1 216 ? -17.900 -47.689 -30.004 1.00 18.66 204 ILE C O 1
ATOM 9710 N N . ARG C 1 217 ? -19.705 -48.194 -28.758 1.00 17.99 205 ARG C N 1
ATOM 9711 C CA . ARG C 1 217 ? -20.553 -47.336 -29.585 1.00 20.73 205 ARG C CA 1
ATOM 9712 C C . ARG C 1 217 ? -20.084 -45.892 -29.529 1.00 18.64 205 ARG C C 1
ATOM 9713 O O . ARG C 1 217 ? -20.009 -45.218 -30.561 1.00 19.01 205 ARG C O 1
ATOM 9734 N N . LEU C 1 218 ? -19.748 -45.408 -28.334 1.00 19.32 206 LEU C N 1
ATOM 9735 C CA . LEU C 1 218 ? -19.292 -44.036 -28.172 1.00 18.69 206 LEU C CA 1
ATOM 9736 C C . LEU C 1 218 ? -18.007 -43.780 -28.946 1.00 15.52 206 LEU C C 1
ATOM 9737 O O . LEU C 1 218 ? -17.882 -42.764 -29.632 1.00 17.11 206 LEU C O 1
ATOM 9753 N N . GLY C 1 219 ? -17.029 -44.682 -28.835 1.00 16.83 207 GLY C N 1
ATOM 9754 C CA . GLY C 1 219 ? -15.762 -44.478 -29.538 1.00 17.43 207 GLY C CA 1
ATOM 9755 C C . GLY C 1 219 ? -15.918 -44.506 -31.049 1.00 18.03 207 GLY C C 1
ATOM 9756 O O . GLY C 1 219 ? -15.303 -43.709 -31.764 1.00 17.26 207 GLY C O 1
ATOM 9760 N N . HIS C 1 220 ? -16.767 -45.400 -31.558 1.00 18.59 208 HIS C N 1
ATOM 9761 C CA . HIS C 1 220 ? -17.032 -45.402 -32.990 1.00 19.70 208 HIS C CA 1
ATOM 9762 C C . HIS C 1 220 ? -17.624 -44.071 -33.439 1.00 18.59 208 HIS C C 1
ATOM 9763 O O . HIS C 1 220 ? -17.236 -43.529 -34.487 1.00 20.68 208 HIS C O 1
ATOM 9777 N N . ALA C 1 221 ? -18.545 -43.510 -32.649 1.00 18.81 209 ALA C N 1
ATOM 9778 C CA . ALA C 1 221 ? -19.198 -42.273 -33.065 1.00 19.77 209 ALA C CA 1
ATOM 9779 C C . ALA C 1 221 ? -18.240 -41.093 -32.987 1.00 17.63 209 ALA C C 1
ATOM 9780 O O . ALA C 1 221 ? -18.264 -40.209 -33.859 1.00 19.86 209 ALA C O 1
ATOM 9787 N N . ILE C 1 222 ? -17.376 -41.073 -31.969 1.00 16.94 210 ILE C N 1
ATOM 9788 C CA . ILE C 1 222 ? -16.389 -40.007 -31.868 1.00 17.08 210 ILE C CA 1
ATOM 9789 C C . ILE C 1 222 ? -15.392 -40.112 -33.013 1.00 16.62 210 ILE C C 1
ATOM 9790 O O . ILE C 1 222 ? -14.948 -39.096 -33.565 1.00 17.43 210 ILE C O 1
ATOM 9806 N N . ALA C 1 223 ? -15.040 -41.343 -33.397 1.00 16.78 211 ALA C N 1
ATOM 9807 C CA . ALA C 1 223 ? -14.150 -41.559 -34.537 1.00 17.54 211 ALA C CA 1
ATOM 9808 C C . ALA C 1 223 ? -14.701 -40.926 -35.804 1.00 17.65 211 ALA C C 1
ATOM 9809 O O . ALA C 1 223 ? -13.953 -40.317 -36.573 1.00 19.28 211 ALA C O 1
ATOM 9816 N N . ASP C 1 224 ? -16.003 -41.055 -36.045 1.00 18.71 212 ASP C N 1
ATOM 9817 C CA . ASP C 1 224 ? -16.566 -40.459 -37.257 1.00 21.33 212 ASP C CA 1
ATOM 9818 C C . ASP C 1 224 ? -16.523 -38.936 -37.202 1.00 20.85 212 ASP C C 1
ATOM 9819 O O . ASP C 1 224 ? -16.306 -38.275 -38.229 1.00 22.53 212 ASP C O 1
ATOM 9828 N N . LYS C 1 225 ? -16.743 -38.366 -36.015 1.00 18.86 213 LYS C N 1
ATOM 9829 C CA . LYS C 1 225 ? -16.594 -36.926 -35.828 1.00 19.02 213 LYS C CA 1
ATOM 9830 C C . LYS C 1 225 ? -15.157 -36.488 -36.108 1.00 18.32 213 LYS C C 1
ATOM 9831 O O . LYS C 1 225 ? -14.919 -35.478 -36.787 1.00 20.44 213 LYS C O 1
ATOM 9850 N N . VAL C 1 226 ? -14.185 -37.238 -35.580 1.00 17.04 214 VAL C N 1
ATOM 9851 C CA . VAL C 1 226 ? -12.773 -36.894 -35.727 1.00 18.40 214 VAL C CA 1
ATOM 9852 C C . VAL C 1 226 ? -12.347 -36.951 -37.188 1.00 19.03 214 VAL C C 1
ATOM 9853 O O . VAL C 1 226 ? -11.680 -36.038 -37.692 1.00 20.25 214 VAL C O 1
ATOM 9866 N N . ALA C 1 227 ? -12.715 -38.028 -37.890 1.00 20.15 215 ALA C N 1
ATOM 9867 C CA . ALA C 1 227 ? -12.285 -38.183 -39.276 1.00 22.64 215 ALA C CA 1
ATOM 9868 C C . ALA C 1 227 ? -12.806 -37.058 -40.156 1.00 23.64 215 ALA C C 1
ATOM 9869 O O . ALA C 1 227 ? -12.157 -36.701 -41.147 1.00 24.68 215 ALA C O 1
ATOM 9876 N N . ALA C 1 228 ? -13.957 -36.479 -39.810 1.00 25.80 216 ALA C N 1
ATOM 9877 C CA . ALA C 1 228 ? -14.570 -35.441 -40.634 1.00 29.02 216 ALA C CA 1
ATOM 9878 C C . ALA C 1 228 ? -14.168 -34.029 -40.228 1.00 31.75 216 ALA C C 1
ATOM 9879 O O . ALA C 1 228 ? -14.355 -33.102 -41.024 1.00 34.80 216 ALA C O 1
ATOM 9886 N N . LEU C 1 229 ? -13.630 -33.832 -39.017 1.00 35.51 217 LEU C N 1
ATOM 9887 C CA . LEU C 1 229 ? -13.307 -32.487 -38.545 1.00 37.96 217 LEU C CA 1
ATOM 9888 C C . LEU C 1 229 ? -11.963 -31.987 -39.060 1.00 41.62 217 LEU C C 1
ATOM 9889 O O . LEU C 1 229 ? -11.596 -30.839 -38.777 1.00 43.87 217 LEU C O 1
ATOM 9905 N N . PHE C 1 230 ? -11.226 -32.828 -39.778 1.00 43.03 218 PHE C N 1
ATOM 9906 C CA . PHE C 1 230 ? -10.094 -32.415 -40.606 1.00 44.30 218 PHE C CA 1
ATOM 9907 C C . PHE C 1 230 ? -9.764 -33.562 -41.552 1.00 47.06 218 PHE C C 1
ATOM 9908 O O . PHE C 1 230 ? -10.665 -34.294 -41.979 1.00 48.63 218 PHE C O 1
ATOM 9925 N N . LYS D 1 16 ? -1.275 -57.549 -20.947 1.00 37.11 4 LYS D N 1
ATOM 9926 C CA . LYS D 1 16 ? 0.110 -57.156 -21.194 1.00 35.50 4 LYS D CA 1
ATOM 9927 C C . LYS D 1 16 ? 0.708 -56.508 -19.956 1.00 33.99 4 LYS D C 1
ATOM 9928 O O . LYS D 1 16 ? -0.014 -56.115 -19.034 1.00 34.98 4 LYS D O 1
ATOM 9947 N N . ARG D 1 17 ? 2.028 -56.365 -19.941 1.00 30.82 5 ARG D N 1
ATOM 9948 C CA . ARG D 1 17 ? 2.704 -55.662 -18.859 1.00 30.40 5 ARG D CA 1
ATOM 9949 C C . ARG D 1 17 ? 2.838 -54.190 -19.238 1.00 28.66 5 ARG D C 1
ATOM 9950 O O . ARG D 1 17 ? 3.417 -53.859 -20.278 1.00 29.81 5 ARG D O 1
ATOM 9971 N N . SER D 1 18 ? 2.307 -53.306 -18.400 1.00 25.11 6 SER D N 1
ATOM 9972 C CA . SER D 1 18 ? 2.323 -51.876 -18.694 1.00 22.31 6 SER D CA 1
ATOM 9973 C C . SER D 1 18 ? 3.563 -51.231 -18.084 1.00 20.11 6 SER D C 1
ATOM 9974 O O . SER D 1 18 ? 3.854 -51.429 -16.897 1.00 20.04 6 SER D O 1
ATOM 9982 N N . VAL D 1 19 ? 4.266 -50.426 -18.889 1.00 17.57 7 VAL D N 1
ATOM 9983 C CA . VAL D 1 19 ? 5.511 -49.763 -18.485 1.00 16.28 7 VAL D CA 1
ATOM 9984 C C . VAL D 1 19 ? 5.363 -48.270 -18.754 1.00 15.61 7 VAL D C 1
ATOM 9985 O O . VAL D 1 19 ? 5.297 -47.843 -19.914 1.00 17.12 7 VAL D O 1
ATOM 9998 N N A LEU D 1 20 ? 5.344 -47.479 -17.688 0.38 16.04 8 LEU D N 1
ATOM 9999 N N B LEU D 1 20 ? 5.327 -47.469 -17.695 0.62 15.86 8 LEU D N 1
ATOM 10000 C CA A LEU D 1 20 ? 5.316 -46.028 -17.793 0.38 15.95 8 LEU D CA 1
ATOM 10001 C CA B LEU D 1 20 ? 5.283 -46.017 -17.848 0.62 15.60 8 LEU D CA 1
ATOM 10002 C C A LEU D 1 20 ? 6.741 -45.496 -17.848 0.38 16.36 8 LEU D C 1
ATOM 10003 C C B LEU D 1 20 ? 6.696 -45.449 -17.823 0.62 15.33 8 LEU D C 1
ATOM 10004 O O A LEU D 1 20 ? 7.564 -45.830 -16.990 0.38 16.56 8 LEU D O 1
ATOM 10005 O O B LEU D 1 20 ? 7.455 -45.701 -16.882 0.62 14.71 8 LEU D O 1
ATOM 10036 N N . CYS D 1 21 ? 7.021 -44.649 -18.843 1.00 17.23 9 CYS D N 1
ATOM 10037 C CA . CYS D 1 21 ? 8.350 -44.069 -19.050 1.00 15.19 9 CYS D CA 1
ATOM 10038 C C . CYS D 1 21 ? 8.277 -42.574 -18.758 1.00 15.51 9 CYS D C 1
ATOM 10039 O O . CYS D 1 21 ? 7.684 -41.814 -19.530 1.00 16.91 9 CYS D O 1
ATOM 10048 N N . PHE D 1 22 ? 8.867 -42.156 -17.636 1.00 15.05 10 PHE D N 1
ATOM 10049 C CA . PHE D 1 22 ? 8.739 -40.798 -17.106 1.00 13.74 10 PHE D CA 1
ATOM 10050 C C . PHE D 1 22 ? 10.087 -40.098 -17.232 1.00 13.21 10 PHE D C 1
ATOM 10051 O O . PHE D 1 22 ? 11.069 -40.527 -16.616 1.00 14.75 10 PHE D O 1
ATOM 10068 N N . GLY D 1 23 ? 10.132 -39.008 -17.995 1.00 12.29 11 GLY D N 1
ATOM 10069 C CA . GLY D 1 23 ? 11.405 -38.367 -18.265 1.00 13.18 11 GLY D CA 1
ATOM 10070 C C . GLY D 1 23 ? 11.272 -36.949 -18.800 1.00 13.24 11 GLY D C 1
ATOM 10071 O O . GLY D 1 23 ? 10.205 -36.337 -18.740 1.00 13.48 11 GLY D O 1
ATOM 10075 N N . ASP D 1 24 ? 12.381 -36.444 -19.338 1.00 13.97 12 ASP D N 1
ATOM 10076 C CA . ASP D 1 24 ? 12.539 -35.085 -19.846 1.00 12.88 12 ASP D CA 1
ATOM 10077 C C . ASP D 1 24 ? 12.688 -35.137 -21.377 1.00 14.11 12 ASP D C 1
ATOM 10078 O O . ASP D 1 24 ? 12.118 -36.033 -22.015 1.00 14.62 12 ASP D O 1
ATOM 10087 N N A SER D 1 25 ? 13.480 -34.214 -21.959 0.61 14.23 13 SER D N 1
ATOM 10088 N N B SER D 1 25 ? 13.482 -34.222 -21.949 0.39 14.97 13 SER D N 1
ATOM 10089 C CA A SER D 1 25 ? 13.617 -34.196 -23.420 0.61 16.75 13 SER D CA 1
ATOM 10090 C CA B SER D 1 25 ? 13.619 -34.184 -23.403 0.39 17.15 13 SER D CA 1
ATOM 10091 C C A SER D 1 25 ? 14.267 -35.464 -23.942 0.61 16.45 13 SER D C 1
ATOM 10092 C C B SER D 1 25 ? 14.283 -35.442 -23.945 0.39 16.58 13 SER D C 1
ATOM 10093 O O A SER D 1 25 ? 14.036 -35.842 -25.096 0.61 16.32 13 SER D O 1
ATOM 10094 O O B SER D 1 25 ? 14.071 -35.796 -25.110 0.39 16.52 13 SER D O 1
ATOM 10109 N N . LEU D 1 26 ? 15.114 -36.114 -23.140 1.00 15.61 14 LEU D N 1
ATOM 10110 C CA . LEU D 1 26 ? 15.738 -37.341 -23.618 1.00 16.74 14 LEU D CA 1
ATOM 10111 C C . LEU D 1 26 ? 14.695 -38.409 -23.871 1.00 15.64 14 LEU D C 1
ATOM 10112 O O . LEU D 1 26 ? 14.910 -39.290 -24.716 1.00 17.74 14 LEU D O 1
ATOM 10129 N N . THR D 1 27 ? 13.581 -38.360 -23.133 1.00 16.00 15 THR D N 1
ATOM 10130 C CA . THR D 1 27 ? 12.468 -39.286 -23.281 1.00 15.89 15 THR D CA 1
ATOM 10131 C C . THR D 1 27 ? 11.458 -38.779 -24.309 1.00 15.73 15 THR D C 1
ATOM 10132 O O . THR D 1 27 ? 11.025 -39.551 -25.159 1.00 17.71 15 THR D O 1
ATOM 10143 N N . TRP D 1 28 ? 11.121 -37.486 -24.277 1.00 15.97 16 TRP D N 1
ATOM 10144 C CA . TRP D 1 28 ? 10.246 -36.894 -25.293 1.00 14.74 16 TRP D CA 1
ATOM 10145 C C . TRP D 1 28 ? 10.825 -37.067 -26.698 1.00 15.25 16 TRP D C 1
ATOM 10146 O O . TRP D 1 28 ? 10.088 -37.349 -27.651 1.00 16.33 16 TRP D O 1
ATOM 10167 N N . GLY D 1 29 ? 12.148 -36.943 -26.842 1.00 16.66 17 GLY D N 1
ATOM 10168 C CA . GLY D 1 29 ? 12.808 -37.149 -28.126 1.00 18.19 17 GLY D CA 1
ATOM 10169 C C . GLY D 1 29 ? 13.199 -35.863 -28.833 1.00 16.92 17 GLY D C 1
ATOM 10170 O O . GLY D 1 29 ? 12.861 -35.651 -30.009 1.00 18.21 17 GLY D O 1
ATOM 10174 N N . TRP D 1 30 ? 13.920 -34.998 -28.121 1.00 16.56 18 TRP D N 1
ATOM 10175 C CA . TRP D 1 30 ? 14.403 -33.741 -28.686 1.00 16.25 18 TRP D CA 1
ATOM 10176 C C . TRP D 1 30 ? 15.531 -34.007 -29.698 1.00 17.14 18 TRP D C 1
ATOM 10177 O O . TRP D 1 30 ? 16.570 -34.579 -29.355 1.00 17.03 18 TRP D O 1
ATOM 10198 N N . ILE D 1 31 ? 15.332 -33.588 -30.941 1.00 17.05 19 ILE D N 1
ATOM 10199 C CA . ILE D 1 31 ? 16.343 -33.757 -31.983 1.00 17.69 19 ILE D CA 1
ATOM 10200 C C . ILE D 1 31 ? 17.390 -32.653 -31.846 1.00 17.56 19 ILE D C 1
ATOM 10201 O O . ILE D 1 31 ? 17.069 -31.470 -32.024 1.00 18.98 19 ILE D O 1
ATOM 10217 N N . PRO D 1 32 ? 18.654 -32.968 -31.551 1.00 17.78 20 PRO D N 1
ATOM 10218 C CA . PRO D 1 32 ? 19.650 -31.892 -31.483 1.00 18.62 20 PRO D CA 1
ATOM 10219 C C . PRO D 1 32 ? 19.826 -31.233 -32.844 1.00 19.45 20 PRO D C 1
ATOM 10220 O O . PRO D 1 32 ? 19.848 -31.903 -33.878 1.00 21.26 20 PRO D O 1
ATOM 10231 N N . VAL D 1 33 ? 19.934 -29.900 -32.839 1.00 21.01 21 VAL D N 1
ATOM 10232 C CA . VAL D 1 33 ? 20.036 -29.125 -34.075 1.00 24.04 21 VAL D CA 1
ATOM 10233 C C . VAL D 1 33 ? 20.996 -27.951 -33.909 1.00 25.82 21 VAL D C 1
ATOM 10234 O O . VAL D 1 33 ? 21.211 -27.437 -32.811 1.00 23.68 21 VAL D O 1
ATOM 10247 N N . LYS D 1 34 ? 21.540 -27.511 -35.049 1.00 29.98 22 LYS D N 1
ATOM 10248 C CA . LYS D 1 34 ? 22.550 -26.452 -35.072 1.00 33.41 22 LYS D CA 1
ATOM 10249 C C . LYS D 1 34 ? 22.050 -25.152 -34.445 1.00 31.71 22 LYS D C 1
ATOM 10250 O O . LYS D 1 34 ? 22.813 -24.464 -33.758 1.00 31.09 22 LYS D O 1
ATOM 10269 N N . GLU D 1 35 ? 20.786 -24.784 -34.684 1.00 30.82 23 GLU D N 1
ATOM 10270 C CA . GLU D 1 35 ? 20.222 -23.550 -34.128 1.00 32.60 23 GLU D CA 1
ATOM 10271 C C . GLU D 1 35 ? 19.851 -23.676 -32.655 1.00 26.45 23 GLU D C 1
ATOM 10272 O O . GLU D 1 35 ? 19.324 -22.712 -32.083 1.00 24.51 23 GLU D O 1
ATOM 10284 N N . SER D 1 36 ? 20.082 -24.846 -32.056 1.00 23.54 24 SER D N 1
ATOM 10285 C CA . SER D 1 36 ? 19.762 -25.143 -30.660 1.00 22.05 24 SER D CA 1
ATOM 10286 C C . SER D 1 36 ? 18.265 -25.293 -30.388 1.00 21.65 24 SER D C 1
ATOM 10287 O O . SER D 1 36 ? 17.848 -26.311 -29.833 1.00 20.61 24 SER D O 1
ATOM 10295 N N . SER D 1 37 ? 17.459 -24.293 -30.745 1.00 22.28 25 SER D N 1
ATOM 10296 C CA . SER D 1 37 ? 16.039 -24.273 -30.418 1.00 23.16 25 SER D CA 1
ATOM 10297 C C . SER D 1 37 ? 15.366 -23.298 -31.370 1.00 25.06 25 SER D C 1
ATOM 10298 O O . SER D 1 37 ? 15.975 -22.290 -31.742 1.00 24.72 25 SER D O 1
ATOM 10306 N N . PRO D 1 38 ? 14.112 -23.581 -31.772 1.00 25.15 26 PRO D N 1
ATOM 10307 C CA . PRO D 1 38 ? 13.311 -24.761 -31.425 1.00 24.63 26 PRO D CA 1
ATOM 10308 C C . PRO D 1 38 ? 13.660 -25.973 -32.278 1.00 23.97 26 PRO D C 1
ATOM 10309 O O . PRO D 1 38 ? 14.495 -25.874 -33.178 1.00 26.11 26 PRO D O 1
ATOM 10320 N N . THR D 1 39 ? 13.011 -27.103 -32.008 1.00 23.28 27 THR D N 1
ATOM 10321 C CA . THR D 1 39 ? 13.328 -28.333 -32.711 1.00 21.39 27 THR D CA 1
ATOM 10322 C C . THR D 1 39 ? 12.092 -29.212 -32.815 1.00 22.70 27 THR D C 1
ATOM 10323 O O . THR D 1 39 ? 11.049 -28.948 -32.203 1.00 25.64 27 THR D O 1
ATOM 10334 N N . LEU D 1 40 ? 12.248 -30.285 -33.583 1.00 20.36 28 LEU D N 1
ATOM 10335 C CA . LEU D 1 40 ? 11.216 -31.277 -33.834 1.00 20.61 28 LEU D CA 1
ATOM 10336 C C . LEU D 1 40 ? 11.431 -32.513 -32.965 1.00 18.55 28 LEU D C 1
ATOM 10337 O O . LEU D 1 40 ? 12.476 -32.687 -32.319 1.00 18.04 28 LEU D O 1
ATOM 10353 N N . ARG D 1 41 ? 10.415 -33.377 -32.956 1.00 20.14 29 ARG D N 1
ATOM 10354 C CA . ARG D 1 41 ? 10.434 -34.604 -32.167 1.00 18.90 29 ARG D CA 1
ATOM 10355 C C . ARG D 1 41 ? 10.842 -35.798 -33.026 1.00 19.91 29 ARG D C 1
ATOM 10356 O O . ARG D 1 41 ? 10.344 -35.975 -34.145 1.00 20.47 29 ARG D O 1
ATOM 10377 N N . TYR D 1 42 ? 11.723 -36.635 -32.483 1.00 19.39 30 TYR D N 1
ATOM 10378 C CA . TYR D 1 42 ? 12.016 -37.903 -33.136 1.00 18.96 30 TYR D CA 1
ATOM 10379 C C . TYR D 1 42 ? 10.723 -38.701 -33.295 1.00 19.90 30 TYR D C 1
ATOM 10380 O O . TYR D 1 42 ? 9.895 -38.732 -32.380 1.00 19.72 30 TYR D O 1
ATOM 10398 N N . PRO D 1 43 ? 10.536 -39.402 -34.409 1.00 22.29 31 PRO D N 1
ATOM 10399 C CA . PRO D 1 43 ? 9.430 -40.361 -34.480 1.00 22.02 31 PRO D CA 1
ATOM 10400 C C . PRO D 1 43 ? 9.590 -41.449 -33.426 1.00 20.66 31 PRO D C 1
ATOM 10401 O O . PRO D 1 43 ? 10.679 -41.713 -32.921 1.00 21.29 31 PRO D O 1
ATOM 10412 N N . TYR D 1 44 ? 8.485 -42.132 -33.146 1.00 20.43 32 TYR D N 1
ATOM 10413 C CA . TYR D 1 44 ? 8.457 -43.111 -32.061 1.00 20.21 32 TYR D CA 1
ATOM 10414 C C . TYR D 1 44 ? 9.552 -44.171 -32.192 1.00 21.13 32 TYR D C 1
ATOM 10415 O O . TYR D 1 44 ? 10.176 -44.536 -31.198 1.00 20.00 32 TYR D O 1
ATOM 10433 N N . GLU D 1 45 ? 9.777 -44.705 -33.403 1.00 23.42 33 GLU D N 1
ATOM 10434 C CA . GLU D 1 45 ? 10.770 -45.768 -33.554 1.00 26.66 33 GLU D CA 1
ATOM 10435 C C . GLU D 1 45 ? 12.204 -45.273 -33.410 1.00 24.87 33 GLU D C 1
ATOM 10436 O O . GLU D 1 45 ? 13.127 -46.099 -33.384 1.00 25.33 33 GLU D O 1
ATOM 10448 N N . GLN D 1 46 ? 12.407 -43.960 -33.309 1.00 21.87 34 GLN D N 1
ATOM 10449 C CA . GLN D 1 46 ? 13.715 -43.366 -33.081 1.00 21.08 34 GLN D CA 1
ATOM 10450 C C . GLN D 1 46 ? 13.845 -42.798 -31.675 1.00 18.31 34 GLN D C 1
ATOM 10451 O O . GLN D 1 46 ? 14.857 -42.153 -31.362 1.00 19.33 34 GLN D O 1
ATOM 10465 N N . ARG D 1 47 ? 12.827 -42.989 -30.841 1.00 19.29 35 ARG D N 1
ATOM 10466 C CA . ARG D 1 47 ? 12.877 -42.651 -29.432 1.00 18.98 35 ARG D CA 1
ATOM 10467 C C . ARG D 1 47 ? 13.352 -43.859 -28.628 1.00 19.83 35 ARG D C 1
ATOM 10468 O O . ARG D 1 47 ? 13.193 -45.009 -29.044 1.00 19.62 35 ARG D O 1
ATOM 10489 N N . TRP D 1 48 ? 13.959 -43.611 -27.465 1.00 19.74 36 TRP D N 1
ATOM 10490 C CA . TRP D 1 48 ? 14.379 -44.775 -26.694 1.00 18.78 36 TRP D CA 1
ATOM 10491 C C . TRP D 1 48 ? 13.168 -45.602 -26.279 1.00 17.36 36 TRP D C 1
ATOM 10492 O O . TRP D 1 48 ? 13.244 -46.830 -26.205 1.00 17.56 36 TRP D O 1
ATOM 10513 N N . THR D 1 49 ? 12.048 -44.936 -26.015 1.00 17.32 37 THR D N 1
ATOM 10514 C CA . THR D 1 49 ? 10.823 -45.620 -25.628 1.00 18.92 37 THR D CA 1
ATOM 10515 C C . THR D 1 49 ? 10.348 -46.572 -26.717 1.00 17.22 37 THR D C 1
ATOM 10516 O O . THR D 1 49 ? 9.995 -47.714 -26.432 1.00 18.52 37 THR D O 1
ATOM 10527 N N . GLY D 1 50 ? 10.331 -46.121 -27.978 1.00 17.55 38 GLY D N 1
ATOM 10528 C CA . GLY D 1 50 ? 9.860 -46.986 -29.056 1.00 18.07 38 GLY D CA 1
ATOM 10529 C C . GLY D 1 50 ? 10.809 -48.128 -29.355 1.00 20.75 38 GLY D C 1
ATOM 10530 O O . GLY D 1 50 ? 10.381 -49.258 -29.620 1.00 22.58 38 GLY D O 1
ATOM 10534 N N . ALA D 1 51 ? 12.110 -47.852 -29.318 1.00 19.84 39 ALA D N 1
ATOM 10535 C CA . ALA D 1 51 ? 13.101 -48.911 -29.491 1.00 20.73 39 ALA D CA 1
ATOM 10536 C C . ALA D 1 51 ? 13.027 -49.928 -28.362 1.00 22.13 39 ALA D C 1
ATOM 10537 O O . ALA D 1 51 ? 13.168 -51.136 -28.598 1.00 23.27 39 ALA D O 1
ATOM 10544 N N . MET D 1 52 ? 12.809 -49.467 -27.123 1.00 20.61 40 MET D N 1
ATOM 10545 C CA . MET D 1 52 ? 12.566 -50.416 -26.043 1.00 21.03 40 MET D CA 1
ATOM 10546 C C . MET D 1 52 ? 11.313 -51.240 -26.333 1.00 21.88 40 MET D C 1
ATOM 10547 O O . MET D 1 52 ? 11.303 -52.464 -26.142 1.00 20.99 40 MET D O 1
ATOM 10561 N N . ALA D 1 53 ? 10.238 -50.577 -26.767 1.00 21.43 41 ALA D N 1
ATOM 10562 C CA . ALA D 1 53 ? 8.981 -51.275 -27.016 1.00 19.69 41 ALA D CA 1
ATOM 10563 C C . ALA D 1 53 ? 9.160 -52.340 -28.079 1.00 21.36 41 ALA D C 1
ATOM 10564 O O . ALA D 1 53 ? 8.577 -53.425 -27.990 1.00 23.99 41 ALA D O 1
ATOM 10571 N N . ALA D 1 54 ? 9.978 -52.052 -29.086 1.00 23.60 42 ALA D N 1
ATOM 10572 C CA . ALA D 1 54 ? 10.165 -52.998 -30.177 1.00 23.10 42 ALA D CA 1
ATOM 10573 C C . ALA D 1 54 ? 10.903 -54.243 -29.702 1.00 26.93 42 ALA D C 1
ATOM 10574 O O . ALA D 1 54 ? 10.561 -55.363 -30.095 1.00 27.88 42 ALA D O 1
ATOM 10581 N N . ARG D 1 55 ? 11.923 -54.072 -28.860 1.00 25.66 43 ARG D N 1
ATOM 10582 C CA . ARG D 1 55 ? 12.658 -55.240 -28.393 1.00 28.11 43 ARG D CA 1
ATOM 10583 C C . ARG D 1 55 ? 11.894 -56.016 -27.328 1.00 28.73 43 ARG D C 1
ATOM 10584 O O . ARG D 1 55 ? 12.061 -57.239 -27.222 1.00 29.49 43 ARG D O 1
ATOM 10605 N N . LEU D 1 56 ? 11.067 -55.335 -26.525 1.00 27.21 44 LEU D N 1
ATOM 10606 C CA . LEU D 1 56 ? 10.255 -56.044 -25.541 1.00 27.78 44 LEU D CA 1
ATOM 10607 C C . LEU D 1 56 ? 9.167 -56.891 -26.197 1.00 29.29 44 LEU D C 1
ATOM 10608 O O . LEU D 1 56 ? 8.879 -58.002 -25.735 1.00 28.66 44 LEU D O 1
ATOM 10624 N N . GLY D 1 57 ? 8.534 -56.387 -27.253 1.00 31.14 45 GLY D N 1
ATOM 10625 C CA . GLY D 1 57 ? 7.529 -57.159 -27.966 1.00 32.11 45 GLY D CA 1
ATOM 10626 C C . GLY D 1 57 ? 6.118 -56.954 -27.435 1.00 34.22 45 GLY D C 1
ATOM 10627 O O . GLY D 1 57 ? 5.856 -56.165 -26.522 1.00 34.01 45 GLY D O 1
ATOM 10631 N N . ASP D 1 58 ? 5.186 -57.715 -28.012 1.00 37.06 46 ASP D N 1
ATOM 10632 C CA . ASP D 1 58 ? 3.769 -57.418 -27.824 1.00 40.63 46 ASP D CA 1
ATOM 10633 C C . ASP D 1 58 ? 3.225 -57.866 -26.472 1.00 41.16 46 ASP D C 1
ATOM 10634 O O . ASP D 1 58 ? 2.035 -57.668 -26.212 1.00 42.58 46 ASP D O 1
ATOM 10643 N N . GLY D 1 59 ? 4.052 -58.451 -25.605 1.00 39.07 47 GLY D N 1
ATOM 10644 C CA . GLY D 1 59 ? 3.643 -58.669 -24.232 1.00 36.81 47 GLY D CA 1
ATOM 10645 C C . GLY D 1 59 ? 3.757 -57.447 -23.346 1.00 34.43 47 GLY D C 1
ATOM 10646 O O . GLY D 1 59 ? 3.385 -57.482 -22.166 1.00 33.60 47 GLY D O 1
ATOM 10650 N N . TYR D 1 60 ? 4.257 -56.344 -23.886 1.00 32.33 48 TYR D N 1
ATOM 10651 C CA . TYR D 1 60 ? 4.444 -55.124 -23.118 1.00 30.18 48 TYR D CA 1
ATOM 10652 C C . TYR D 1 60 ? 3.699 -53.971 -23.777 1.00 29.52 48 TYR D C 1
ATOM 10653 O O . TYR D 1 60 ? 3.576 -53.903 -25.006 1.00 29.75 48 TYR D O 1
ATOM 10671 N N . HIS D 1 61 ? 3.194 -53.068 -22.941 1.00 28.21 49 HIS D N 1
ATOM 10672 C CA . HIS D 1 61 ? 2.512 -51.868 -23.395 1.00 27.32 49 HIS D CA 1
ATOM 10673 C C . HIS D 1 61 ? 3.233 -50.677 -22.787 1.00 23.98 49 HIS D C 1
ATOM 10674 O O . HIS D 1 61 ? 3.263 -50.534 -21.560 1.00 24.56 49 HIS D O 1
ATOM 10688 N N . ILE D 1 62 ? 3.827 -49.837 -23.649 1.00 22.34 50 ILE D N 1
ATOM 10689 C CA . ILE D 1 62 ? 4.615 -48.684 -23.220 1.00 19.94 50 ILE D CA 1
ATOM 10690 C C . ILE D 1 62 ? 3.731 -47.439 -23.178 1.00 20.55 50 ILE D C 1
ATOM 10691 O O . ILE D 1 62 ? 2.969 -47.160 -24.116 1.00 22.52 50 ILE D O 1
ATOM 10707 N N . ILE D 1 63 ? 3.876 -46.655 -22.107 1.00 19.61 51 ILE D N 1
ATOM 10708 C CA . ILE D 1 63 ? 3.194 -45.372 -21.934 1.00 18.63 51 ILE D CA 1
ATOM 10709 C C . ILE D 1 63 ? 4.275 -44.309 -21.834 1.00 16.94 51 ILE D C 1
ATOM 10710 O O . ILE D 1 63 ? 5.139 -44.385 -20.953 1.00 17.72 51 ILE D O 1
ATOM 10726 N N . GLU D 1 64 ? 4.209 -43.306 -22.699 1.00 16.22 52 GLU D N 1
ATOM 10727 C CA . GLU D 1 64 ? 5.217 -42.258 -22.740 1.00 15.92 52 GLU D CA 1
ATOM 10728 C C . GLU D 1 64 ? 4.752 -41.048 -21.929 1.00 17.10 52 GLU D C 1
ATOM 10729 O O . GLU D 1 64 ? 3.652 -40.533 -22.151 1.00 19.03 52 GLU D O 1
ATOM 10741 N N . GLU D 1 65 ? 5.601 -40.596 -20.978 1.00 15.63 53 GLU D N 1
ATOM 10742 C CA . GLU D 1 65 ? 5.399 -39.340 -20.235 1.00 13.81 53 GLU D CA 1
ATOM 10743 C C . GLU D 1 65 ? 6.741 -38.597 -20.175 1.00 14.30 53 GLU D C 1
ATOM 10744 O O . GLU D 1 65 ? 7.371 -38.465 -19.124 1.00 15.21 53 GLU D O 1
ATOM 10756 N N . GLY D 1 66 ? 7.166 -38.092 -21.331 1.00 15.53 54 GLY D N 1
ATOM 10757 C CA . GLY D 1 66 ? 8.378 -37.298 -21.453 1.00 14.70 54 GLY D CA 1
ATOM 10758 C C . GLY D 1 66 ? 8.033 -35.834 -21.683 1.00 14.32 54 GLY D C 1
ATOM 10759 O O . GLY D 1 66 ? 7.212 -35.510 -22.539 1.00 15.80 54 GLY D O 1
ATOM 10763 N N . LEU D 1 67 ? 8.691 -34.954 -20.928 1.00 13.70 55 LEU D N 1
ATOM 10764 C CA . LEU D 1 67 ? 8.468 -33.512 -21.012 1.00 13.78 55 LEU D CA 1
ATOM 10765 C C . LEU D 1 67 ? 9.803 -32.776 -21.050 1.00 14.11 55 LEU D C 1
ATOM 10766 O O . LEU D 1 67 ? 10.596 -32.856 -20.101 1.00 14.27 55 LEU D O 1
ATOM 10782 N N . SER D 1 68 ? 10.039 -32.033 -22.124 1.00 13.86 56 SER D N 1
ATOM 10783 C CA . SER D 1 68 ? 11.260 -31.254 -22.222 1.00 13.98 56 SER D CA 1
ATOM 10784 C C . SER D 1 68 ? 11.361 -30.302 -21.042 1.00 14.30 56 SER D C 1
ATOM 10785 O O . SER D 1 68 ? 10.369 -29.704 -20.614 1.00 14.85 56 SER D O 1
ATOM 10793 N N . ALA D 1 69 ? 12.579 -30.174 -20.520 1.00 14.62 57 ALA D N 1
ATOM 10794 C CA . ALA D 1 69 ? 12.963 -29.302 -19.411 1.00 14.72 57 ALA D CA 1
ATOM 10795 C C . ALA D 1 69 ? 12.479 -29.771 -18.043 1.00 13.40 57 ALA D C 1
ATOM 10796 O O . ALA D 1 69 ? 12.746 -29.078 -17.038 1.00 13.83 57 ALA D O 1
ATOM 10803 N N . ARG D 1 70 ? 11.847 -30.937 -17.947 1.00 13.53 58 ARG D N 1
ATOM 10804 C CA . ARG D 1 70 ? 11.356 -31.441 -16.659 1.00 13.23 58 ARG D CA 1
ATOM 10805 C C . ARG D 1 70 ? 12.493 -31.709 -15.664 1.00 13.97 58 ARG D C 1
ATOM 10806 O O . ARG D 1 70 ? 13.526 -32.275 -16.024 1.00 14.49 58 ARG D O 1
ATOM 10827 N N . THR D 1 71 ? 12.271 -31.320 -14.396 1.00 13.00 59 THR D N 1
ATOM 10828 C CA . THR D 1 71 ? 13.150 -31.586 -13.259 1.00 11.99 59 THR D CA 1
ATOM 10829 C C . THR D 1 71 ? 12.584 -32.713 -12.392 1.00 13.00 59 THR D C 1
ATOM 10830 O O . THR D 1 71 ? 11.427 -33.109 -12.522 1.00 13.40 59 THR D O 1
ATOM 10841 N N . THR D 1 72 ? 13.405 -33.225 -11.470 1.00 13.04 60 THR D N 1
ATOM 10842 C CA . THR D 1 72 ? 12.867 -34.199 -10.513 1.00 12.76 60 THR D CA 1
ATOM 10843 C C . THR D 1 72 ? 11.799 -33.572 -9.616 1.00 13.25 60 THR D C 1
ATOM 10844 O O . THR D 1 72 ? 10.689 -34.090 -9.503 1.00 16.16 60 THR D O 1
ATOM 10855 N N . SER D 1 73 ? 12.130 -32.468 -8.940 1.00 14.05 61 SER D N 1
ATOM 10856 C CA . SER D 1 73 ? 11.297 -31.967 -7.855 1.00 14.97 61 SER D CA 1
ATOM 10857 C C . SER D 1 73 ? 11.476 -30.472 -7.654 1.00 15.02 61 SER D C 1
ATOM 10858 O O . SER D 1 73 ? 11.235 -29.969 -6.553 1.00 18.02 61 SER D O 1
ATOM 10866 N N . LEU D 1 74 ? 11.838 -29.743 -8.707 1.00 14.77 62 LEU D N 1
ATOM 10867 C CA . LEU D 1 74 ? 12.088 -28.314 -8.637 1.00 15.33 62 LEU D CA 1
ATOM 10868 C C . LEU D 1 74 ? 11.057 -27.534 -9.445 1.00 15.03 62 LEU D C 1
ATOM 10869 O O . LEU D 1 74 ? 10.692 -27.934 -10.553 1.00 16.76 62 LEU D O 1
ATOM 10885 N N . ASP D 1 75 ? 10.636 -26.388 -8.909 1.00 17.33 63 ASP D N 1
ATOM 10886 C CA . ASP D 1 75 ? 9.828 -25.444 -9.668 1.00 18.19 63 ASP D CA 1
ATOM 10887 C C . ASP D 1 75 ? 10.742 -24.570 -10.527 1.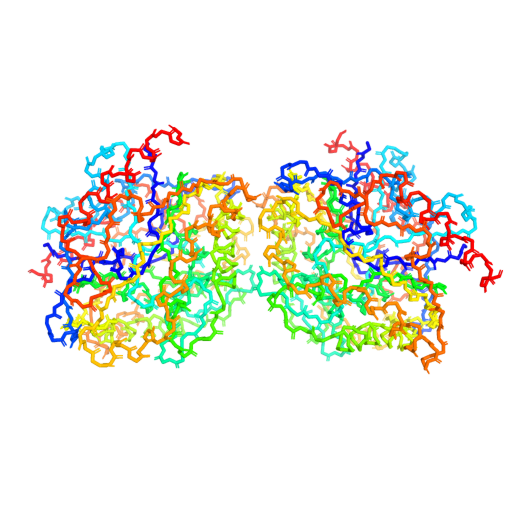00 19.03 63 ASP D C 1
ATOM 10888 O O . ASP D 1 75 ? 11.641 -23.898 -10.009 1.00 21.21 63 ASP D O 1
ATOM 10897 N N . ASP D 1 76 ? 10.524 -24.589 -11.845 1.00 18.80 64 ASP D N 1
ATOM 10898 C CA . ASP D 1 76 ? 11.323 -23.776 -12.752 1.00 18.78 64 ASP D CA 1
ATOM 10899 C C . ASP D 1 76 ? 10.770 -22.356 -12.737 1.00 20.12 64 ASP D C 1
ATOM 10900 O O . ASP D 1 76 ? 9.547 -22.173 -12.831 1.00 21.22 64 ASP D O 1
ATOM 10909 N N . PRO D 1 77 ? 11.621 -21.327 -12.624 1.00 20.71 65 PRO D N 1
ATOM 10910 C CA . PRO D 1 77 ? 11.076 -19.968 -12.435 1.00 22.51 65 PRO D CA 1
ATOM 10911 C C . PRO D 1 77 ? 10.288 -19.457 -13.623 1.00 21.41 65 PRO D C 1
ATOM 10912 O O . PRO D 1 77 ? 9.463 -18.557 -13.451 1.00 23.45 65 PRO D O 1
ATOM 10923 N N . ASN D 1 78 ? 10.503 -19.996 -14.820 1.00 21.04 66 ASN D N 1
ATOM 10924 C CA . ASN D 1 78 ? 9.868 -19.471 -16.015 1.00 21.50 66 ASN D CA 1
ATOM 10925 C C . ASN D 1 78 ? 8.725 -20.335 -16.524 1.00 21.43 66 ASN D C 1
ATOM 10926 O O . ASN D 1 78 ? 8.050 -19.935 -17.477 1.00 24.28 66 ASN D O 1
ATOM 10937 N N . ASP D 1 79 ? 8.474 -21.493 -15.918 1.00 20.73 67 ASP D N 1
ATOM 10938 C CA . ASP D 1 79 ? 7.552 -22.459 -16.522 1.00 20.88 67 ASP D CA 1
ATOM 10939 C C . ASP D 1 79 ? 7.004 -23.362 -15.423 1.00 20.03 67 ASP D C 1
ATOM 10940 O O . ASP D 1 79 ? 7.746 -24.194 -14.877 1.00 19.90 67 ASP D O 1
ATOM 10949 N N . ALA D 1 80 ? 5.701 -23.222 -15.128 1.00 20.28 68 ALA D N 1
ATOM 10950 C CA . ALA D 1 80 ? 5.042 -23.991 -14.074 1.00 20.39 68 ALA D CA 1
ATOM 10951 C C . ALA D 1 80 ? 4.793 -25.450 -14.435 1.00 18.28 68 ALA D C 1
ATOM 10952 O O . ALA D 1 80 ? 4.271 -26.179 -13.593 1.00 19.82 68 ALA D O 1
ATOM 10959 N N . ARG D 1 81 ? 5.117 -25.903 -15.645 1.00 16.40 69 ARG D N 1
ATOM 10960 C CA . ARG D 1 81 ? 4.862 -27.279 -16.049 1.00 14.81 69 ARG D CA 1
ATOM 10961 C C . ARG D 1 81 ? 5.966 -28.265 -15.660 1.00 14.86 69 ARG D C 1
ATOM 10962 O O . ARG D 1 81 ? 5.802 -29.468 -15.881 1.00 14.65 69 ARG D O 1
ATOM 10983 N N . LEU D 1 82 ? 7.086 -27.807 -15.112 1.00 15.05 70 LEU D N 1
ATOM 10984 C CA . LEU D 1 82 ? 8.312 -28.584 -15.212 1.00 14.45 70 LEU D CA 1
ATOM 10985 C C . LEU D 1 82 ? 8.693 -29.398 -13.973 1.00 14.50 70 LEU D C 1
ATOM 10986 O O . LEU D 1 82 ? 9.675 -30.137 -14.032 1.00 16.47 70 LEU D O 1
ATOM 11002 N N . ASN D 1 83 ? 7.982 -29.287 -12.859 1.00 14.67 71 ASN D N 1
ATOM 11003 C CA . ASN D 1 83 ? 8.307 -30.080 -11.671 1.00 15.01 71 ASN D CA 1
ATOM 11004 C C . ASN D 1 83 ? 7.760 -31.504 -11.843 1.00 13.80 71 ASN D C 1
ATOM 11005 O O . ASN D 1 83 ? 6.544 -31.723 -11.822 1.00 15.43 71 ASN D O 1
ATOM 11016 N N . GLY D 1 84 ? 8.658 -32.479 -12.015 1.00 14.62 72 GLY D N 1
ATOM 11017 C CA . GLY D 1 84 ? 8.216 -33.853 -12.226 1.00 14.41 72 GLY D CA 1
ATOM 11018 C C . GLY D 1 84 ? 7.327 -34.371 -11.108 1.00 13.95 72 GLY D C 1
ATOM 11019 O O . GLY D 1 84 ? 6.300 -35.010 -11.363 1.00 13.96 72 GLY D O 1
ATOM 11023 N N . SER D 1 85 ? 7.705 -34.095 -9.853 1.00 13.54 73 SER D N 1
ATOM 11024 C CA . SER D 1 85 ? 6.978 -34.593 -8.677 1.00 12.92 73 SER D CA 1
ATOM 11025 C C . SER D 1 85 ? 5.589 -33.977 -8.527 1.00 14.06 73 SER D C 1
ATOM 11026 O O . SER D 1 85 ? 4.743 -34.556 -7.850 1.00 16.63 73 SER D O 1
ATOM 11034 N N . THR D 1 86 ? 5.337 -32.819 -9.142 1.00 13.62 74 THR D N 1
ATOM 11035 C CA . THR D 1 86 ? 4.003 -32.244 -9.116 1.00 16.12 74 THR D CA 1
ATOM 11036 C C . THR D 1 86 ? 3.034 -33.064 -9.956 1.00 17.18 74 THR D C 1
ATOM 11037 O O . THR D 1 86 ? 1.845 -33.132 -9.628 1.00 21.70 74 THR D O 1
ATOM 11048 N N . TYR D 1 87 ? 3.524 -33.691 -11.033 1.00 17.29 75 TYR D N 1
ATOM 11049 C CA . TYR D 1 87 ? 2.734 -34.387 -12.053 1.00 18.65 75 TYR D CA 1
ATOM 11050 C C . TYR D 1 87 ? 2.668 -35.898 -11.846 1.00 15.73 75 TYR D C 1
ATOM 11051 O O . TYR D 1 87 ? 1.674 -36.527 -12.222 1.00 15.96 75 TYR D O 1
ATOM 11069 N N . LEU D 1 88 ? 3.696 -36.504 -11.267 1.00 14.27 76 LEU D N 1
ATOM 11070 C CA . LEU D 1 88 ? 3.781 -37.960 -11.288 1.00 14.63 76 LEU D CA 1
ATOM 11071 C C . LEU D 1 88 ? 2.612 -38.641 -10.584 1.00 15.07 76 LEU D C 1
ATOM 11072 O O . LEU D 1 88 ? 2.078 -39.618 -11.133 1.00 14.65 76 LEU D O 1
ATOM 11088 N N . PRO D 1 89 ? 2.177 -38.221 -9.387 1.00 14.29 77 PRO D N 1
ATOM 11089 C CA . PRO D 1 89 ? 1.036 -38.923 -8.762 1.00 14.56 77 PRO D CA 1
ATOM 11090 C C . PRO D 1 89 ? -0.197 -38.939 -9.640 1.00 15.21 77 PRO D C 1
ATOM 11091 O O . PRO D 1 89 ? -0.837 -39.991 -9.769 1.00 16.76 77 PRO D O 1
ATOM 11102 N N . MET D 1 90 ? -0.519 -37.822 -10.294 1.00 16.62 78 MET D N 1
ATOM 11103 C CA . MET D 1 90 ? -1.653 -37.808 -11.216 1.00 16.50 78 MET D CA 1
ATOM 11104 C C . MET D 1 90 ? -1.420 -38.772 -12.375 1.00 15.59 78 MET D C 1
ATOM 11105 O O . MET D 1 90 ? -2.320 -39.521 -12.766 1.00 16.17 78 MET D O 1
ATOM 11119 N N . ALA D 1 91 ? -0.201 -38.801 -12.903 1.00 16.77 79 ALA D N 1
ATOM 11120 C CA . ALA D 1 91 ? 0.085 -39.676 -14.031 1.00 16.50 79 ALA D CA 1
ATOM 11121 C C . ALA D 1 91 ? -0.033 -41.143 -13.634 1.00 16.61 79 ALA D C 1
ATOM 11122 O O . ALA D 1 91 ? -0.554 -41.965 -14.404 1.00 17.50 79 ALA D O 1
ATOM 11129 N N . LEU D 1 92 ? 0.443 -41.494 -12.440 1.00 14.68 80 LEU D N 1
ATOM 11130 C CA . LEU D 1 92 ? 0.350 -42.877 -12.007 1.00 14.48 80 LEU D CA 1
ATOM 11131 C C . LEU D 1 92 ? -1.110 -43.316 -11.911 1.00 15.48 80 LEU D C 1
ATOM 11132 O O . LEU D 1 92 ? -1.489 -44.393 -12.406 1.00 17.69 80 LEU D O 1
ATOM 11148 N N . ALA D 1 93 ? -1.947 -42.495 -11.261 1.00 16.87 81 ALA D N 1
ATOM 11149 C CA . ALA D 1 93 ? -3.348 -42.865 -11.060 1.00 15.92 81 ALA D CA 1
ATOM 11150 C C . ALA D 1 93 ? -4.085 -42.953 -12.385 1.00 15.52 81 ALA D C 1
ATOM 11151 O O . ALA D 1 93 ? -5.030 -43.746 -12.522 1.00 16.61 81 ALA D O 1
ATOM 11158 N N . SER D 1 94 ? -3.653 -42.172 -13.375 1.00 15.42 82 SER D N 1
ATOM 11159 C CA . SER D 1 94 ? -4.268 -42.203 -14.694 1.00 15.56 82 SER D CA 1
ATOM 11160 C C . SER D 1 94 ? -3.922 -43.459 -15.477 1.00 16.07 82 SER D C 1
ATOM 11161 O O . SER D 1 94 ? -4.618 -43.784 -16.445 1.00 16.70 82 SER D O 1
ATOM 11169 N N . HIS D 1 95 ? -2.852 -44.157 -15.117 1.00 16.60 83 HIS D N 1
ATOM 11170 C CA . HIS D 1 95 ? -2.360 -45.237 -15.956 1.00 17.46 83 HIS D CA 1
ATOM 11171 C C . HIS D 1 95 ? -2.323 -46.607 -15.291 1.00 18.94 83 HIS D C 1
ATOM 11172 O O . HIS D 1 95 ? -1.941 -47.587 -15.948 1.00 18.31 83 HIS D O 1
ATOM 11186 N N . LEU D 1 96 ? -2.763 -46.727 -14.040 1.00 18.61 84 LEU D N 1
ATOM 11187 C CA . LEU D 1 96 ? -2.896 -48.039 -13.427 1.00 20.50 84 LEU D CA 1
ATOM 11188 C C . LEU D 1 96 ? -3.869 -48.858 -14.265 1.00 20.03 84 LEU D C 1
ATOM 11189 O O . LEU D 1 96 ? -4.828 -48.310 -14.827 1.00 19.62 84 LEU D O 1
ATOM 11205 N N . PRO D 1 97 ? -3.643 -50.174 -14.350 1.00 20.23 85 PRO D N 1
ATOM 11206 C CA . PRO D 1 97 ? -2.598 -50.982 -13.720 1.00 20.18 85 PRO D CA 1
ATOM 11207 C C . PRO D 1 97 ? -1.230 -50.804 -14.385 1.00 20.35 85 PRO D C 1
ATOM 11208 O O . PRO D 1 97 ? -1.128 -50.721 -15.612 1.00 20.71 85 PRO D O 1
ATOM 11219 N N . LEU D 1 98 ? -0.185 -50.744 -13.569 1.00 21.68 86 LEU D N 1
ATOM 11220 C CA . LEU D 1 98 ? 1.178 -50.548 -14.044 1.00 19.84 86 LEU D CA 1
ATOM 11221 C C . LEU D 1 98 ? 2.063 -51.618 -13.437 1.00 20.47 86 LEU D C 1
ATOM 11222 O O . LEU D 1 98 ? 1.942 -51.937 -12.252 1.00 21.78 86 LEU D O 1
ATOM 11238 N N . ASP D 1 99 ? 2.946 -52.174 -14.256 1.00 18.72 87 ASP D N 1
ATOM 11239 C CA . ASP D 1 99 ? 3.884 -53.167 -13.771 1.00 18.68 87 ASP D CA 1
ATOM 11240 C C . ASP D 1 99 ? 5.236 -52.567 -13.464 1.00 17.51 87 ASP D C 1
ATOM 11241 O O . ASP D 1 99 ? 5.911 -53.044 -12.550 1.00 17.98 87 ASP D O 1
ATOM 11250 N N . LEU D 1 100 ? 5.594 -51.472 -14.133 1.00 17.01 88 LEU D N 1
ATOM 11251 C CA . LEU D 1 100 ? 6.918 -50.891 -13.970 1.00 18.03 88 LEU D CA 1
ATOM 11252 C C . LEU D 1 100 ? 6.841 -49.425 -14.345 1.00 15.30 88 LEU D C 1
ATOM 11253 O O . LEU D 1 100 ? 6.153 -49.063 -15.308 1.00 17.57 88 LEU D O 1
ATOM 11269 N N . VAL D 1 101 ? 7.551 -48.595 -13.575 1.00 15.98 89 VAL D N 1
ATOM 11270 C CA . VAL D 1 101 ? 7.775 -47.194 -13.894 1.00 14.39 89 VAL D CA 1
ATOM 11271 C C . VAL D 1 101 ? 9.271 -47.002 -14.072 1.00 14.72 89 VAL D C 1
ATOM 11272 O O . VAL D 1 101 ? 10.042 -47.281 -13.150 1.00 15.63 89 VAL D O 1
ATOM 11285 N N . ILE D 1 102 ? 9.680 -46.552 -15.260 1.00 15.23 90 ILE D N 1
ATOM 11286 C CA . ILE D 1 102 ? 11.068 -46.192 -15.551 1.00 13.30 90 ILE D CA 1
ATOM 11287 C C . ILE D 1 102 ? 11.168 -44.678 -15.463 1.00 14.93 90 ILE D C 1
ATOM 11288 O O . ILE D 1 102 ? 10.413 -43.960 -16.141 1.00 17.33 90 ILE D O 1
ATOM 11304 N N . ILE D 1 103 ? 12.109 -44.184 -14.657 1.00 14.62 91 ILE D N 1
ATOM 11305 C CA . ILE D 1 103 ? 12.297 -42.749 -14.459 1.00 13.54 91 ILE D CA 1
ATOM 11306 C C . ILE D 1 103 ? 13.713 -42.375 -14.905 1.00 14.23 91 ILE D C 1
ATOM 11307 O O . ILE D 1 103 ? 14.689 -42.876 -14.340 1.00 14.18 91 ILE D O 1
ATOM 11323 N N . MET D 1 104 ? 13.831 -41.494 -15.899 1.00 14.76 92 MET D N 1
ATOM 11324 C CA . MET D 1 104 ? 15.131 -40.979 -16.328 1.00 13.89 92 MET D CA 1
ATOM 11325 C C . MET D 1 104 ? 15.054 -39.470 -16.223 1.00 14.34 92 MET D C 1
ATOM 11326 O O . MET D 1 104 ? 14.540 -38.796 -17.123 1.00 15.76 92 MET D O 1
ATOM 11340 N N . LEU D 1 105 ? 15.522 -38.948 -15.092 1.00 12.43 93 LEU D N 1
ATOM 11341 C CA . LEU D 1 105 ? 15.492 -37.508 -14.846 1.00 13.50 93 LEU D CA 1
ATOM 11342 C C . LEU D 1 105 ? 16.713 -37.123 -14.033 1.00 14.87 93 LEU D C 1
ATOM 11343 O O . LEU D 1 105 ? 17.364 -37.982 -13.423 1.00 15.79 93 LEU D O 1
ATOM 11359 N N . GLY D 1 106 ? 16.997 -35.814 -14.025 1.00 14.29 94 GLY D N 1
ATOM 11360 C CA . GLY D 1 106 ? 18.038 -35.231 -13.191 1.00 13.72 94 GLY D CA 1
ATOM 11361 C C . GLY D 1 106 ? 18.941 -34.265 -13.935 1.00 14.04 94 GLY D C 1
ATOM 11362 O O . GLY D 1 106 ? 19.514 -33.336 -13.352 1.00 14.98 94 GLY D O 1
ATOM 11366 N N . THR D 1 107 ? 19.052 -34.445 -15.244 1.00 14.88 95 THR D N 1
ATOM 11367 C CA . THR D 1 107 ? 19.879 -33.540 -16.040 1.00 14.75 95 THR D CA 1
ATOM 11368 C C . THR D 1 107 ? 19.448 -32.091 -15.862 1.00 13.88 95 THR D C 1
ATOM 11369 O O . THR D 1 107 ? 20.288 -31.192 -15.729 1.00 14.95 95 THR D O 1
ATOM 11380 N N . ASN D 1 108 ? 18.143 -31.828 -15.893 1.00 12.10 96 ASN D N 1
ATOM 11381 C CA . ASN D 1 108 ? 17.728 -30.436 -15.820 1.00 12.31 96 ASN D CA 1
ATOM 11382 C C . ASN D 1 108 ? 17.910 -29.854 -14.437 1.00 12.72 96 ASN D C 1
ATOM 11383 O O . ASN D 1 108 ? 18.038 -28.629 -14.318 1.00 13.24 96 ASN D O 1
ATOM 11394 N N . ASP D 1 109 ? 17.959 -30.696 -13.400 1.00 11.11 97 ASP D N 1
ATOM 11395 C CA . ASP D 1 109 ? 18.240 -30.180 -12.071 1.00 11.84 97 ASP D CA 1
ATOM 11396 C C . A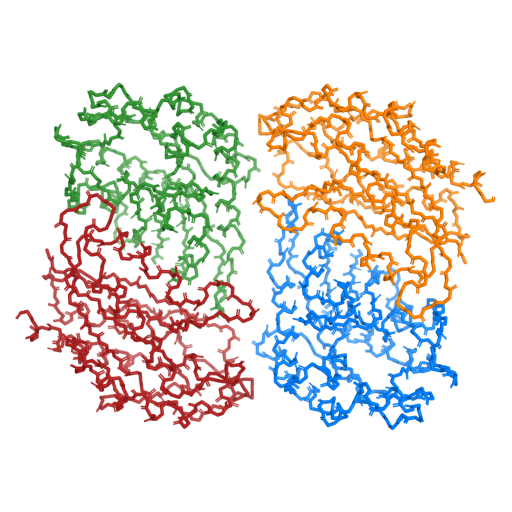SP D 1 109 ? 19.656 -29.607 -11.975 1.00 12.03 97 ASP D C 1
ATOM 11397 O O . ASP D 1 109 ? 19.944 -28.883 -11.015 1.00 13.60 97 ASP D O 1
ATOM 11406 N N . THR D 1 110 ? 20.559 -29.944 -12.919 1.00 14.00 98 THR D N 1
ATOM 11407 C CA . THR D 1 110 ? 21.930 -29.438 -12.905 1.00 12.70 98 THR D CA 1
ATOM 11408 C C . THR D 1 110 ? 22.073 -28.054 -13.533 1.00 12.31 98 THR D C 1
ATOM 11409 O O . THR D 1 110 ? 23.187 -27.513 -13.575 1.00 14.40 98 THR D O 1
ATOM 11420 N N . LYS D 1 111 ? 20.993 -27.451 -13.986 1.00 13.90 99 LYS D N 1
ATOM 11421 C CA . LYS D 1 111 ? 21.079 -26.128 -14.596 1.00 15.09 99 LYS D CA 1
ATOM 11422 C C . LYS D 1 111 ? 21.588 -25.093 -13.590 1.00 15.22 99 LYS D C 1
ATOM 11423 O O . LYS D 1 111 ? 21.334 -25.172 -12.374 1.00 15.27 99 LYS D O 1
ATOM 11442 N N . SER D 1 112 ? 22.283 -24.087 -14.130 1.00 14.47 100 SER D N 1
ATOM 11443 C CA . SER D 1 112 ? 22.975 -23.102 -13.308 1.00 16.19 100 SER D CA 1
ATOM 11444 C C . SER D 1 112 ? 22.039 -22.428 -12.310 1.00 17.13 100 SER D C 1
ATOM 11445 O O . SER D 1 112 ? 22.399 -22.254 -11.141 1.00 20.43 100 SER D O 1
ATOM 11453 N N . TYR D 1 113 ? 20.843 -22.031 -12.745 1.00 14.42 101 TYR D N 1
ATOM 11454 C CA . TYR D 1 113 ? 19.954 -21.222 -11.905 1.00 15.40 101 TYR D CA 1
ATOM 11455 C C . TYR D 1 113 ? 19.228 -22.015 -10.812 1.00 16.59 101 TYR D C 1
ATOM 11456 O O . TYR D 1 113 ? 18.553 -21.403 -9.968 1.00 17.49 101 TYR D O 1
ATOM 11474 N N . PHE D 1 114 ? 19.362 -23.345 -10.779 1.00 15.62 102 PHE D N 1
ATOM 11475 C CA . PHE D 1 114 ? 18.789 -24.131 -9.687 1.00 15.79 102 PHE D CA 1
ATOM 11476 C C . PHE D 1 114 ? 19.695 -24.265 -8.464 1.00 18.21 102 PHE D C 1
ATOM 11477 O O . PHE D 1 114 ? 19.189 -24.470 -7.354 1.00 18.84 102 PHE D O 1
ATOM 11494 N N . HIS D 1 115 ? 21.017 -24.219 -8.638 1.00 17.76 103 HIS D N 1
ATOM 11495 C CA . HIS D 1 115 ? 21.954 -24.258 -7.512 1.00 18.80 103 HIS D CA 1
ATOM 11496 C C . HIS D 1 115 ? 21.718 -25.477 -6.618 1.00 18.17 103 HIS D C 1
ATOM 11497 O O . HIS D 1 115 ? 21.773 -25.387 -5.390 1.00 19.42 103 HIS D O 1
ATOM 11511 N N . ARG D 1 116 ? 21.492 -26.635 -7.231 1.00 17.94 104 ARG D N 1
ATOM 11512 C CA . ARG D 1 116 ? 21.271 -27.880 -6.497 1.00 19.03 104 ARG D CA 1
ATOM 11513 C C . ARG D 1 116 ? 22.547 -28.711 -6.444 1.00 19.17 104 ARG D C 1
ATOM 11514 O O . ARG D 1 116 ? 23.269 -28.819 -7.439 1.00 19.59 104 ARG D O 1
ATOM 11535 N N . THR D 1 117 ? 22.811 -29.314 -5.282 1.00 16.66 105 THR D N 1
ATOM 11536 C CA . THR D 1 117 ? 23.902 -30.277 -5.169 1.00 16.43 105 THR D CA 1
ATOM 11537 C C . THR D 1 117 ? 23.515 -31.618 -5.788 1.00 15.15 105 THR D C 1
ATOM 11538 O O . THR D 1 117 ? 22.333 -31.955 -5.879 1.00 14.74 105 THR D O 1
ATOM 11549 N N . PRO D 1 118 ? 24.497 -32.439 -6.174 1.00 14.80 106 PRO D N 1
ATOM 11550 C CA . PRO D 1 118 ? 24.139 -33.776 -6.686 1.00 14.93 106 PRO D CA 1
ATOM 11551 C C . PRO D 1 118 ? 23.306 -34.595 -5.710 1.00 13.82 106 PRO D C 1
ATOM 11552 O O . PRO D 1 118 ? 22.381 -35.289 -6.137 1.00 15.36 106 PRO D O 1
ATOM 11563 N N . TYR D 1 119 ? 23.579 -34.527 -4.401 1.00 16.05 107 TYR D N 1
ATOM 11564 C CA . TYR D 1 119 ? 22.757 -35.287 -3.458 1.00 16.98 107 TYR D CA 1
ATOM 11565 C C . TYR D 1 119 ? 21.310 -34.808 -3.469 1.00 16.58 107 TYR D C 1
ATOM 11566 O O . TYR D 1 119 ? 20.370 -35.618 -3.403 1.00 15.36 107 TYR D O 1
ATOM 11584 N N . GLU D 1 120 ? 21.105 -33.493 -3.548 1.00 15.85 108 GLU D N 1
ATOM 11585 C CA . GLU D 1 120 ? 19.742 -32.969 -3.647 1.00 15.03 108 GLU D CA 1
ATOM 11586 C C . GLU D 1 120 ? 19.027 -33.478 -4.895 1.00 14.91 108 GLU D C 1
ATOM 11587 O O . GLU D 1 120 ? 17.808 -33.695 -4.867 1.00 14.46 108 GLU D O 1
ATOM 11599 N N . ILE D 1 121 ? 19.755 -33.626 -6.006 1.00 14.97 109 ILE D N 1
ATOM 11600 C CA . ILE D 1 121 ? 19.165 -34.147 -7.239 1.00 13.69 109 ILE D CA 1
ATOM 11601 C C . ILE D 1 121 ? 18.740 -35.598 -7.046 1.00 13.77 109 ILE D C 1
ATOM 11602 O O . ILE D 1 121 ? 17.611 -35.978 -7.366 1.00 15.02 109 ILE D O 1
ATOM 11618 N N . ALA D 1 122 ? 19.624 -36.413 -6.475 1.00 14.67 110 ALA D N 1
ATOM 11619 C CA . ALA D 1 122 ? 19.269 -37.800 -6.180 1.00 14.49 110 ALA D CA 1
ATOM 11620 C C . ALA D 1 122 ? 18.113 -37.876 -5.180 1.00 14.68 110 ALA D C 1
ATOM 11621 O O . ALA D 1 122 ? 17.252 -38.758 -5.282 1.00 14.85 110 ALA D O 1
ATOM 11628 N N . ASN D 1 123 ? 18.104 -36.988 -4.179 1.00 13.71 111 ASN D N 1
ATOM 11629 C CA . ASN D 1 123 ? 16.987 -36.959 -3.235 1.00 14.86 111 ASN D CA 1
ATOM 11630 C C . ASN D 1 123 ? 15.678 -36.590 -3.926 1.00 14.86 111 ASN D C 1
ATOM 11631 O O . ASN D 1 123 ? 14.609 -37.060 -3.526 1.00 14.47 111 ASN D O 1
ATOM 11642 N N . GLY D 1 124 ? 15.740 -35.748 -4.954 1.00 13.82 112 GLY D N 1
ATOM 11643 C CA . GLY D 1 124 ? 14.560 -35.488 -5.777 1.00 14.58 112 GLY D CA 1
ATOM 11644 C C . GLY D 1 124 ? 14.098 -36.714 -6.546 1.00 12.73 112 GLY D C 1
ATOM 11645 O O . GLY D 1 124 ? 12.890 -36.985 -6.642 1.00 13.30 112 GLY D O 1
ATOM 11649 N N . MET D 1 125 ? 15.041 -37.455 -7.128 1.00 13.78 113 MET D N 1
ATOM 11650 C CA . MET D 1 125 ? 14.705 -38.753 -7.700 1.00 14.62 113 MET D CA 1
ATOM 11651 C C . MET D 1 125 ? 14.048 -39.642 -6.659 1.00 13.93 113 MET D C 1
ATOM 11652 O O . MET D 1 125 ? 13.071 -40.342 -6.958 1.00 15.48 113 MET D O 1
ATOM 11666 N N . GLY D 1 126 ? 14.555 -39.604 -5.415 1.00 14.39 114 GLY D N 1
ATOM 11667 C CA . GLY D 1 126 ? 13.966 -40.401 -4.357 1.00 15.49 114 GLY D CA 1
ATOM 11668 C C . GLY D 1 126 ? 12.533 -40.019 -4.053 1.00 14.91 114 GLY D C 1
ATOM 11669 O O . GLY D 1 126 ? 11.729 -40.872 -3.667 1.00 15.80 114 GLY D O 1
ATOM 11673 N N . LYS D 1 127 ? 12.200 -38.734 -4.203 1.00 14.11 115 LYS D N 1
ATOM 11674 C CA . LYS D 1 127 ? 10.828 -38.308 -3.982 1.00 14.51 115 LYS D CA 1
ATOM 11675 C C . LYS D 1 127 ? 9.922 -38.996 -4.980 1.00 14.47 115 LYS D C 1
ATOM 11676 O O . LYS D 1 127 ? 8.825 -39.467 -4.628 1.00 15.17 115 LYS D O 1
ATOM 11695 N N . LEU D 1 128 ? 10.374 -39.051 -6.240 1.00 14.20 116 LEU D N 1
ATOM 11696 C CA . LEU D 1 128 ? 9.610 -39.693 -7.303 1.00 12.42 116 LEU D CA 1
ATOM 11697 C C . LEU D 1 128 ? 9.472 -41.189 -7.057 1.00 14.22 116 LEU D C 1
ATOM 11698 O O . LEU D 1 128 ? 8.381 -41.747 -7.217 1.00 14.71 116 LEU D O 1
ATOM 11714 N N . VAL D 1 129 ? 10.570 -41.861 -6.677 1.00 14.79 117 VAL D N 1
ATOM 11715 C CA . VAL D 1 129 ? 10.500 -43.289 -6.357 1.00 13.78 117 VAL D CA 1
ATOM 11716 C C . VAL D 1 129 ? 9.439 -43.539 -5.299 1.00 16.53 117 VAL D C 1
ATOM 11717 O O . VAL D 1 129 ? 8.605 -44.446 -5.424 1.00 16.28 117 VAL D O 1
ATOM 11730 N N . GLY D 1 130 ? 9.446 -42.722 -4.246 1.00 16.15 118 GLY D N 1
ATOM 11731 C CA . GLY D 1 130 ? 8.468 -42.889 -3.185 1.00 15.81 118 GLY D CA 1
ATOM 11732 C C . GLY D 1 130 ? 7.043 -42.708 -3.672 1.00 15.08 118 GLY D C 1
ATOM 11733 O O . GLY D 1 130 ? 6.125 -43.403 -3.211 1.00 16.90 118 GLY D O 1
ATOM 11737 N N . GLN D 1 131 ? 6.835 -41.776 -4.604 1.00 14.71 119 GLN D N 1
ATOM 11738 C CA . GLN D 1 131 ? 5.495 -41.570 -5.153 1.00 13.85 119 GLN D CA 1
ATOM 11739 C C . GLN D 1 131 ? 5.009 -42.822 -5.880 1.00 14.75 119 GLN D C 1
ATOM 11740 O O . GLN D 1 131 ? 3.822 -43.169 -5.818 1.00 16.48 119 GLN D O 1
ATOM 11754 N N . VAL D 1 132 ? 5.908 -43.507 -6.580 1.00 15.90 120 VAL D N 1
ATOM 11755 C CA . VAL D 1 132 ? 5.536 -44.769 -7.213 1.00 16.11 120 VAL D CA 1
ATOM 11756 C C . VAL D 1 132 ? 5.247 -45.822 -6.157 1.00 17.82 120 VAL D C 1
ATOM 11757 O O . VAL D 1 132 ? 4.212 -46.493 -6.204 1.00 18.72 120 VAL D O 1
ATOM 11770 N N . LEU D 1 133 ? 6.147 -45.967 -5.168 1.00 17.33 121 LEU D N 1
ATOM 11771 C CA . LEU D 1 133 ? 6.007 -47.046 -4.201 1.00 19.19 121 LEU D CA 1
ATOM 11772 C C . LEU D 1 133 ? 4.746 -46.923 -3.357 1.00 21.18 121 LEU D C 1
ATOM 11773 O O . LEU D 1 133 ? 4.261 -47.941 -2.855 1.00 23.69 121 LEU D O 1
ATOM 11789 N N . THR D 1 134 ? 4.199 -45.720 -3.185 1.00 20.64 122 THR D N 1
ATOM 11790 C CA . THR D 1 134 ? 3.026 -45.538 -2.338 1.00 22.00 122 THR D CA 1
ATOM 11791 C C . THR D 1 134 ? 1.740 -45.357 -3.128 1.00 22.44 122 THR D C 1
ATOM 11792 O O . THR D 1 134 ? 0.725 -44.986 -2.539 1.00 23.38 122 THR D O 1
ATOM 11803 N N . CYS D 1 135 ? 1.756 -45.592 -4.444 1.00 21.55 123 CYS D N 1
ATOM 11804 C CA . CYS D 1 135 ? 0.616 -45.271 -5.302 1.00 20.60 123 CYS D CA 1
ATOM 11805 C C . CYS D 1 135 ? -0.456 -46.354 -5.374 1.00 23.56 123 CYS D C 1
ATOM 11806 O O . CYS D 1 135 ? -1.454 -46.151 -6.073 1.00 23.89 123 CYS D O 1
ATOM 11814 N N . ALA D 1 136 ? -0.304 -47.476 -4.671 1.00 23.04 124 ALA D N 1
ATOM 11815 C CA . ALA D 1 136 ? -1.244 -48.580 -4.823 1.00 25.11 124 ALA D CA 1
ATOM 11816 C C . ALA D 1 136 ? -2.671 -48.093 -4.654 1.00 26.08 124 ALA D C 1
ATOM 11817 O O . ALA D 1 136 ? -2.965 -47.251 -3.802 1.00 26.80 124 ALA D O 1
ATOM 11824 N N . GLY D 1 137 ? -3.561 -48.643 -5.478 1.00 25.18 125 GLY D N 1
ATOM 11825 C CA . GLY D 1 137 ? -4.966 -48.338 -5.423 1.00 26.98 125 GLY D CA 1
ATOM 11826 C C . GLY D 1 137 ? -5.401 -47.220 -6.347 1.00 29.81 125 GLY D C 1
ATOM 11827 O O . GLY D 1 137 ? -6.534 -47.239 -6.828 1.00 30.92 125 GLY D O 1
ATOM 11831 N N . GLY D 1 138 ? -4.530 -46.254 -6.614 1.00 30.68 126 GLY D N 1
ATOM 11832 C CA . GLY D 1 138 ? -4.924 -45.137 -7.468 1.00 31.06 126 GLY D CA 1
ATOM 11833 C C . GLY D 1 138 ? -6.164 -44.462 -6.919 1.00 30.77 126 GLY D C 1
ATOM 11834 O O . GLY D 1 138 ? -6.242 -44.133 -5.728 1.00 32.49 126 GLY D O 1
ATOM 11838 N N . VAL D 1 139 ? -7.148 -44.249 -7.793 1.00 28.33 127 VAL D N 1
ATOM 11839 C CA . VAL D 1 139 ? -8.473 -43.755 -7.416 1.00 28.36 127 VAL D CA 1
ATOM 11840 C C . VAL D 1 139 ? -9.439 -44.931 -7.524 1.00 28.26 127 VAL D C 1
ATOM 11841 O O . VAL D 1 139 ? -9.897 -45.279 -8.620 1.00 27.98 127 VAL D O 1
ATOM 11854 N N . GLY D 1 140 ? -9.743 -45.557 -6.395 1.00 27.37 128 GLY D N 1
ATOM 11855 C CA . GLY D 1 140 ? -10.767 -46.593 -6.334 1.00 25.50 128 GLY D CA 1
ATOM 11856 C C . GLY D 1 140 ? -10.480 -47.905 -7.046 1.00 24.99 128 GLY D C 1
ATOM 11857 O O . GLY D 1 140 ? -11.405 -48.511 -7.605 1.00 25.97 128 GLY D O 1
ATOM 11861 N N . THR D 1 141 ? -9.244 -48.384 -7.011 1.00 25.53 129 THR D N 1
ATOM 11862 C CA . THR D 1 141 ? -8.902 -49.660 -7.624 1.00 26.38 129 THR D CA 1
ATOM 11863 C C . THR D 1 141 ? -8.178 -50.542 -6.620 1.00 26.08 129 THR D C 1
ATOM 11864 O O . THR D 1 141 ? -7.678 -50.057 -5.601 1.00 26.73 129 THR D O 1
ATOM 11875 N N . PRO D 1 142 ? -8.114 -51.855 -6.875 1.00 26.19 130 PRO D N 1
ATOM 11876 C CA . PRO D 1 142 ? -7.317 -52.740 -6.021 1.00 26.99 130 PRO D CA 1
ATOM 11877 C C . PRO D 1 142 ? -5.916 -52.986 -6.570 1.00 28.28 130 PRO D C 1
ATOM 11878 O O . PRO D 1 142 ? -5.242 -53.930 -6.142 1.00 30.72 130 PRO D O 1
ATOM 11889 N N . TYR D 1 143 ? -5.470 -52.173 -7.524 1.00 25.94 131 TYR D N 1
ATOM 11890 C CA . TYR D 1 143 ? -4.226 -52.500 -8.208 1.00 25.66 131 TYR D CA 1
ATOM 11891 C C . TYR D 1 143 ? -3.024 -52.200 -7.313 1.00 26.49 131 TYR D C 1
ATOM 11892 O O . TYR D 1 143 ? -3.043 -51.236 -6.538 1.00 27.51 131 TYR D O 1
ATOM 11910 N N . PRO D 1 144 ? -1.957 -52.986 -7.425 1.00 27.02 132 PRO D N 1
ATOM 11911 C CA . PRO D 1 144 ? -0.776 -52.772 -6.584 1.00 26.90 132 PRO D CA 1
ATOM 11912 C C . PRO D 1 144 ? 0.202 -51.753 -7.156 1.00 25.80 132 PRO D C 1
ATOM 11913 O O . PRO D 1 144 ? 0.142 -51.367 -8.325 1.00 26.24 132 PRO D O 1
ATOM 11924 N N . ALA D 1 145 ? 1.130 -51.349 -6.298 1.00 25.07 133 ALA D N 1
ATOM 11925 C CA . ALA D 1 145 ? 2.192 -50.454 -6.724 1.00 21.57 133 ALA D CA 1
ATOM 11926 C C . ALA D 1 145 ? 3.122 -51.182 -7.696 1.00 21.86 133 ALA D C 1
ATOM 11927 O O . ALA D 1 145 ? 3.451 -52.356 -7.488 1.00 23.24 133 ALA D O 1
ATOM 11934 N N . PRO D 1 146 ? 3.555 -50.522 -8.763 1.00 20.29 134 PRO D N 1
ATOM 11935 C CA . PRO D 1 146 ? 4.478 -51.153 -9.706 1.00 19.39 134 PRO D CA 1
ATOM 11936 C C . PRO D 1 146 ? 5.906 -51.150 -9.177 1.00 18.63 134 PRO D C 1
ATOM 11937 O O . PRO D 1 146 ? 6.232 -50.524 -8.166 1.00 19.22 134 PRO D O 1
ATOM 11948 N N . LYS D 1 147 ? 6.751 -51.920 -9.857 1.00 18.72 135 LYS D N 1
ATOM 11949 C CA . LYS D 1 147 ? 8.185 -51.832 -9.646 1.00 18.10 135 LYS D CA 1
ATOM 11950 C C . LYS D 1 147 ? 8.709 -50.509 -10.201 1.00 16.04 135 LYS D C 1
ATOM 11951 O O . LYS D 1 147 ? 8.026 -49.808 -10.960 1.00 16.83 135 LYS D O 1
ATOM 11970 N N . VAL D 1 148 ? 9.946 -50.173 -9.818 1.00 18.12 136 VAL D N 1
ATOM 11971 C CA . VAL D 1 148 ? 10.606 -48.937 -10.233 1.00 16.42 136 VAL D CA 1
ATOM 11972 C C . VAL D 1 148 ? 11.979 -49.255 -10.818 1.00 17.13 136 VAL D C 1
ATOM 11973 O O . VAL D 1 148 ? 12.753 -50.017 -10.224 1.00 17.63 136 VAL D O 1
ATOM 11986 N N . LEU D 1 149 ? 12.297 -48.634 -11.967 1.00 16.72 137 LEU D N 1
ATOM 11987 C CA . LEU D 1 149 ? 13.653 -48.649 -12.524 1.00 15.50 137 LEU D CA 1
ATOM 11988 C C . LEU D 1 149 ? 14.143 -47.214 -12.576 1.00 15.56 137 LEU D C 1
ATOM 11989 O O . LEU D 1 149 ? 13.617 -46.406 -13.353 1.00 16.47 137 LEU D O 1
ATOM 12005 N N . VAL D 1 150 ? 15.131 -46.902 -11.743 1.00 14.09 138 VAL D N 1
ATOM 12006 C CA . VAL D 1 150 ? 15.805 -45.606 -11.772 1.00 15.53 138 VAL D CA 1
ATOM 12007 C C . VAL D 1 150 ? 16.901 -45.660 -12.829 1.00 16.35 138 VAL D C 1
ATOM 12008 O O . VAL D 1 150 ? 17.749 -46.558 -12.802 1.00 16.13 138 VAL D O 1
ATOM 12021 N N . VAL D 1 151 ? 16.892 -44.694 -13.757 1.00 15.81 139 VAL D N 1
ATOM 12022 C CA . VAL D 1 151 ? 17.898 -44.589 -14.815 1.00 15.79 139 VAL D CA 1
ATOM 12023 C C . VAL D 1 151 ? 18.715 -43.313 -14.619 1.00 15.52 139 VAL D C 1
ATOM 12024 O O . VAL D 1 151 ? 18.176 -42.200 -14.704 1.00 17.15 139 VAL D O 1
ATOM 12037 N N . ALA D 1 152 ? 20.031 -43.472 -14.435 1.00 14.48 140 ALA D N 1
ATOM 12038 C CA . ALA D 1 152 ? 20.923 -42.323 -14.454 1.00 15.43 140 ALA D CA 1
ATOM 12039 C C . ALA D 1 152 ? 21.187 -41.895 -15.896 1.00 15.40 140 ALA D C 1
ATOM 12040 O O . ALA D 1 152 ? 21.592 -42.727 -16.718 1.00 16.13 140 ALA D O 1
ATOM 12047 N N . PRO D 1 153 ? 20.970 -40.626 -16.241 1.00 15.71 141 PRO D N 1
ATOM 12048 C CA . PRO D 1 153 ? 21.243 -40.171 -17.605 1.00 16.08 141 PRO D CA 1
ATOM 12049 C C . PRO D 1 153 ? 22.738 -40.068 -17.829 1.00 16.98 141 PRO D C 1
ATOM 12050 O O . PRO D 1 153 ? 23.513 -39.987 -16.863 1.00 16.86 141 PRO D O 1
ATOM 12061 N N . PRO D 1 154 ? 23.192 -40.109 -19.080 1.00 16.64 142 PRO D N 1
ATOM 12062 C CA . PRO D 1 154 ? 24.624 -39.960 -19.343 1.00 17.08 142 PRO D CA 1
ATOM 12063 C C . PRO D 1 154 ? 25.091 -38.546 -19.000 1.00 17.32 142 PRO D C 1
ATOM 12064 O O . PRO D 1 154 ? 24.301 -37.595 -19.077 1.00 16.45 142 PRO D O 1
ATOM 12075 N N . PRO D 1 155 ? 26.373 -38.374 -18.660 1.00 16.82 143 PRO D N 1
ATOM 12076 C CA . PRO D 1 155 ? 26.890 -37.021 -18.380 1.00 16.58 143 PRO D CA 1
ATOM 12077 C C . PRO D 1 155 ? 26.754 -36.081 -19.569 1.00 15.48 143 PRO D C 1
ATOM 12078 O O . PRO D 1 155 ? 26.769 -36.500 -20.732 1.00 15.83 143 PRO D O 1
ATOM 12089 N N . LEU D 1 156 ? 26.674 -34.783 -19.257 1.00 14.40 144 LEU D N 1
ATOM 12090 C CA . LEU D 1 156 ? 26.654 -33.733 -20.274 1.00 15.11 144 LEU D CA 1
ATOM 12091 C C . LEU D 1 156 ? 27.962 -33.716 -21.075 1.00 15.98 144 LEU D C 1
ATOM 12092 O O . LEU D 1 156 ? 28.965 -34.335 -20.708 1.00 15.42 144 LEU D O 1
ATOM 12108 N N . ALA D 1 157 ? 27.929 -32.986 -22.192 1.00 15.36 145 ALA D N 1
ATOM 12109 C CA . ALA D 1 157 ? 29.044 -32.890 -23.129 1.00 15.48 145 ALA D CA 1
ATOM 12110 C C . ALA D 1 157 ? 29.242 -31.443 -23.574 1.00 15.90 145 ALA D C 1
ATOM 12111 O O . ALA D 1 157 ? 28.444 -30.565 -23.207 1.00 16.27 145 ALA D O 1
ATOM 12118 N N . PRO D 1 158 ? 30.292 -31.139 -24.341 1.00 16.69 146 PRO D N 1
ATOM 12119 C CA . PRO D 1 158 ? 30.545 -29.738 -24.695 1.00 16.66 146 PRO D CA 1
ATOM 12120 C C . PRO D 1 158 ? 29.387 -29.122 -25.463 1.00 16.64 146 PRO D C 1
ATOM 12121 O O . PRO D 1 158 ? 28.769 -29.760 -26.320 1.00 17.54 146 PRO D O 1
ATOM 12132 N N A MET D 1 159 ? 29.090 -27.869 -25.140 0.44 15.43 147 MET D N 1
ATOM 12133 N N B MET D 1 159 ? 29.117 -27.856 -25.164 0.56 16.19 147 MET D N 1
ATOM 12134 C CA A MET D 1 159 ? 27.939 -27.174 -25.713 0.44 15.29 147 MET D CA 1
ATOM 12135 C CA B MET D 1 159 ? 27.945 -27.157 -25.689 0.56 17.30 147 MET D CA 1
ATOM 12136 C C A MET D 1 159 ? 28.415 -25.980 -26.527 0.44 15.72 147 MET D C 1
ATOM 12137 C C B MET D 1 159 ? 28.389 -25.959 -26.522 0.56 16.73 147 MET D C 1
ATOM 12138 O O A MET D 1 159 ? 28.881 -24.982 -25.944 0.44 16.70 147 MET D O 1
ATOM 12139 O O B MET D 1 159 ? 28.806 -24.934 -25.950 0.56 17.67 147 MET D O 1
ATOM 12166 N N . PRO D 1 160 ? 28.305 -26.009 -27.858 1.00 16.15 148 PRO D N 1
ATOM 12167 C CA . PRO D 1 160 ? 28.786 -24.878 -28.659 1.00 17.89 148 PRO D CA 1
ATOM 12168 C C . PRO D 1 160 ? 27.888 -23.654 -28.639 1.00 16.34 148 PRO D C 1
ATOM 12169 O O . PRO D 1 160 ? 28.340 -22.589 -29.075 1.00 18.84 148 PRO D O 1
ATOM 12180 N N . ASP D 1 161 ? 26.640 -23.764 -28.173 1.00 16.72 149 ASP D N 1
ATOM 12181 C CA . ASP D 1 161 ? 25.751 -22.613 -28.122 1.00 18.35 149 ASP D CA 1
ATOM 12182 C C . ASP D 1 161 ? 25.944 -21.878 -26.797 1.00 16.22 149 ASP D C 1
ATOM 12183 O O . ASP D 1 161 ? 25.788 -22.494 -25.737 1.00 16.05 149 ASP D O 1
ATOM 12192 N N . PRO D 1 162 ? 26.254 -20.572 -26.798 1.00 17.71 150 PRO D N 1
ATOM 12193 C CA . PRO D 1 162 ? 26.511 -19.897 -25.521 1.00 18.31 150 PRO D CA 1
ATOM 12194 C C . PRO D 1 162 ? 25.310 -19.851 -24.601 1.00 16.97 150 PRO D C 1
ATOM 12195 O O . PRO D 1 162 ? 25.506 -19.776 -23.386 1.00 16.51 150 PRO D O 1
ATOM 12206 N N . TRP D 1 163 ? 24.080 -19.856 -25.123 1.00 16.89 151 TRP D N 1
ATOM 12207 C CA . TRP D 1 163 ? 22.931 -19.851 -24.227 1.00 15.62 151 TRP D CA 1
ATOM 12208 C C . TRP D 1 163 ? 22.817 -21.177 -23.485 1.00 14.21 151 TRP D C 1
ATOM 12209 O O . TRP D 1 163 ? 22.586 -21.194 -22.271 1.00 15.56 151 TRP D O 1
ATOM 12230 N N . PHE D 1 164 ? 23.019 -22.302 -24.182 1.00 14.54 152 PHE D N 1
ATOM 12231 C CA . PHE D 1 164 ? 23.019 -23.588 -23.493 1.00 14.18 152 PHE D CA 1
ATOM 12232 C C . PHE D 1 164 ? 24.193 -23.687 -22.527 1.00 15.51 152 PHE D C 1
ATOM 12233 O O . PHE D 1 164 ? 24.061 -24.260 -21.442 1.00 16.01 152 PHE D O 1
ATOM 12250 N N . GLU D 1 165 ? 25.361 -23.167 -22.907 1.00 16.23 153 GLU D N 1
ATOM 12251 C CA . GLU D 1 165 ? 26.493 -23.212 -21.976 1.00 15.78 153 GLU D CA 1
ATOM 12252 C C . GLU D 1 165 ? 26.172 -22.474 -20.676 1.00 15.59 153 GLU D C 1
ATOM 12253 O O . GLU D 1 165 ? 26.485 -22.957 -19.585 1.00 16.24 153 GLU D O 1
ATOM 12265 N N . GLY D 1 166 ? 25.573 -21.285 -20.767 1.00 15.60 154 GLY D N 1
ATOM 12266 C CA . GLY D 1 166 ? 25.171 -20.592 -19.553 1.00 16.43 154 GLY D CA 1
ATOM 12267 C C . GLY D 1 166 ? 24.091 -21.336 -18.787 1.00 15.74 154 GLY D C 1
ATOM 12268 O O . GLY D 1 166 ? 24.111 -21.391 -17.549 1.00 15.58 154 GLY D O 1
ATOM 12272 N N . MET D 1 167 ? 23.137 -21.914 -19.512 1.00 15.59 155 MET D N 1
ATOM 12273 C CA . MET D 1 167 ? 22.033 -22.658 -18.899 1.00 15.71 155 MET D CA 1
ATOM 12274 C C . MET D 1 167 ? 22.552 -23.785 -18.017 1.00 15.81 155 MET D C 1
ATOM 12275 O O . MET D 1 167 ? 21.989 -24.057 -16.949 1.00 16.57 155 MET D O 1
ATOM 12289 N N . PHE D 1 168 ? 23.643 -24.444 -18.435 1.00 14.23 156 PHE D N 1
ATOM 12290 C CA . PHE D 1 168 ? 24.165 -25.617 -17.742 1.00 14.27 156 PHE D CA 1
ATOM 12291 C C . PHE D 1 168 ? 25.491 -25.342 -17.036 1.00 16.33 156 PHE D C 1
ATOM 12292 O O . PHE D 1 168 ? 26.206 -26.290 -16.685 1.00 16.36 156 PHE D O 1
ATOM 12309 N N . GLY D 1 169 ? 25.804 -24.071 -16.768 1.00 15.30 157 GLY D N 1
ATOM 12310 C CA . GLY D 1 169 ? 27.007 -23.734 -16.034 1.00 13.75 157 GLY D CA 1
ATOM 12311 C C . GLY D 1 169 ? 27.061 -24.474 -14.715 1.00 16.14 157 GLY D C 1
ATOM 12312 O O . GLY D 1 169 ? 26.084 -24.466 -13.956 1.00 15.64 157 GLY D O 1
ATOM 12316 N N . GLY D 1 170 ? 28.190 -25.130 -14.449 1.00 15.53 158 GLY D N 1
ATOM 12317 C CA . GLY D 1 170 ? 28.357 -25.968 -13.287 1.00 15.02 158 GLY D CA 1
ATOM 12318 C C . GLY D 1 170 ? 27.681 -27.323 -13.355 1.00 15.22 158 GLY D C 1
ATOM 12319 O O . GLY D 1 170 ? 27.866 -28.135 -12.435 1.00 16.58 158 GLY D O 1
ATOM 12323 N N . GLY D 1 171 ? 26.928 -27.605 -14.421 1.00 15.17 159 GLY D N 1
ATOM 12324 C CA . GLY D 1 171 ? 26.119 -28.811 -14.460 1.00 16.37 159 GLY D CA 1
ATOM 12325 C C . GLY D 1 171 ? 26.861 -30.060 -14.882 1.00 15.34 159 GLY D C 1
ATOM 12326 O O . GLY D 1 171 ? 26.520 -31.164 -14.441 1.00 15.03 159 GLY D O 1
ATOM 12330 N N . TYR D 1 172 ? 27.865 -29.924 -15.749 1.00 14.74 160 TYR D N 1
ATOM 12331 C CA . TYR D 1 172 ? 28.627 -31.099 -16.176 1.00 15.24 160 TYR D CA 1
ATOM 12332 C C . TYR D 1 172 ? 29.196 -31.864 -14.991 1.00 14.39 160 TYR D C 1
ATOM 12333 O O . TYR D 1 172 ? 29.044 -33.089 -14.900 1.00 14.86 160 TYR D O 1
ATOM 12351 N N . GLU D 1 173 ? 29.868 -31.167 -14.073 1.00 14.97 161 GLU D N 1
ATOM 12352 C CA . GLU D 1 173 ? 30.475 -31.881 -12.958 1.00 17.30 161 GLU D CA 1
ATOM 12353 C C . GLU D 1 173 ? 29.410 -32.587 -12.118 1.00 15.56 161 GLU D C 1
ATOM 12354 O O . GLU D 1 173 ? 29.633 -33.699 -11.630 1.00 17.10 161 GLU D O 1
ATOM 12366 N N . LYS D 1 174 ? 28.245 -31.956 -11.936 1.00 15.09 162 LYS D N 1
ATOM 12367 C CA . LYS D 1 174 ? 27.165 -32.586 -11.179 1.00 14.17 162 LYS D CA 1
ATOM 12368 C C . LYS D 1 174 ? 26.628 -33.807 -11.915 1.00 14.20 162 LYS D C 1
ATOM 12369 O O . LYS D 1 174 ? 26.340 -34.844 -11.297 1.00 13.18 162 LYS D O 1
ATOM 12388 N N . SER D 1 175 ? 26.541 -33.710 -13.246 1.00 15.20 163 SER D N 1
ATOM 12389 C CA . SER D 1 175 ? 26.037 -34.813 -14.060 1.00 13.94 163 SER D CA 1
ATOM 12390 C C . SER D 1 175 ? 26.915 -36.055 -13.961 1.00 14.65 163 SER D C 1
ATOM 12391 O O . SER D 1 175 ? 26.412 -37.176 -14.125 1.00 16.54 163 SER D O 1
ATOM 12399 N N . LYS D 1 176 ? 28.214 -35.885 -13.687 1.00 15.81 164 LYS D N 1
ATOM 12400 C CA . LYS D 1 176 ? 29.109 -37.028 -13.544 1.00 16.86 164 LYS D CA 1
ATOM 12401 C C . LYS D 1 176 ? 28.893 -37.772 -12.226 1.00 16.44 164 LYS D C 1
ATOM 12402 O O . LYS D 1 176 ? 29.307 -38.933 -12.113 1.00 18.65 164 LYS D O 1
ATOM 12421 N N . GLU D 1 177 ? 28.276 -37.123 -11.233 1.00 15.01 165 GLU D N 1
ATOM 12422 C CA . GLU D 1 177 ? 28.046 -37.730 -9.929 1.00 15.38 165 GLU D CA 1
ATOM 12423 C C . GLU D 1 177 ? 26.704 -38.446 -9.811 1.00 13.75 165 GLU D C 1
ATOM 12424 O O . GLU D 1 177 ? 26.513 -39.221 -8.868 1.00 16.15 165 GLU D O 1
ATOM 12436 N N . LEU D 1 178 ? 25.780 -38.239 -10.742 1.00 13.77 166 LEU D N 1
ATOM 12437 C CA . LEU D 1 178 ? 24.428 -38.756 -10.545 1.00 13.98 166 LEU D CA 1
ATOM 12438 C C . LEU D 1 178 ? 24.379 -40.279 -10.550 1.00 15.56 166 LEU D C 1
ATOM 12439 O O . LEU D 1 178 ? 23.600 -40.876 -9.792 1.00 16.28 166 LEU D O 1
ATOM 12455 N N . SER D 1 179 ? 25.175 -40.935 -11.398 1.00 15.68 167 SER D N 1
ATOM 12456 C CA . SER D 1 179 ? 25.071 -42.391 -11.503 1.00 16.14 167 SER D CA 1
ATOM 12457 C C . SER D 1 179 ? 25.374 -43.070 -10.171 1.00 16.43 167 SER D C 1
ATOM 12458 O O . SER D 1 179 ? 24.622 -43.948 -9.717 1.00 16.67 167 SER D O 1
ATOM 12466 N N . GLY D 1 180 ? 26.492 -42.699 -9.537 1.00 16.12 168 GLY D N 1
ATOM 12467 C CA . GLY D 1 180 ? 26.827 -43.302 -8.261 1.00 15.05 168 GLY D CA 1
ATOM 12468 C C . GLY D 1 180 ? 25.774 -43.039 -7.200 1.00 14.21 168 GLY D C 1
ATOM 12469 O O . GLY D 1 180 ? 25.459 -43.912 -6.381 1.00 16.40 168 GLY D O 1
ATOM 12473 N N . LEU D 1 181 ? 25.230 -41.826 -7.175 1.00 13.90 169 LEU D N 1
ATOM 12474 C CA . LEU D 1 181 ? 24.242 -41.511 -6.150 1.00 14.35 169 LEU D CA 1
ATOM 12475 C C . LEU D 1 181 ? 22.895 -42.180 -6.411 1.00 13.50 169 LEU D C 1
ATOM 12476 O O . LEU D 1 181 ? 22.208 -42.576 -5.459 1.00 14.45 169 LEU D O 1
ATOM 12492 N N . TYR D 1 182 ? 22.492 -42.297 -7.684 1.00 13.73 170 TYR D N 1
ATOM 12493 C CA . TYR D 1 182 ? 21.268 -43.017 -8.024 1.00 13.87 170 TYR D CA 1
ATOM 12494 C C . TYR D 1 182 ? 21.377 -44.498 -7.666 1.00 14.83 170 TYR D C 1
ATOM 12495 O O . TYR D 1 182 ? 20.398 -45.104 -7.216 1.00 15.89 170 TYR D O 1
ATOM 12513 N N . LYS D 1 183 ? 22.546 -45.109 -7.892 1.00 15.25 171 LYS D N 1
ATOM 12514 C CA . LYS D 1 183 ? 22.732 -46.498 -7.476 1.00 16.26 171 LYS D CA 1
ATOM 12515 C C . LYS D 1 183 ? 22.545 -46.630 -5.968 1.00 15.41 171 LYS D C 1
ATOM 12516 O O . LYS D 1 183 ? 21.884 -47.563 -5.491 1.00 17.21 171 LYS D O 1
ATOM 12535 N N . ALA D 1 184 ? 23.108 -45.694 -5.199 1.00 14.46 172 ALA D N 1
ATOM 12536 C CA . ALA D 1 184 ? 22.980 -45.773 -3.750 1.00 15.59 172 ALA D CA 1
ATOM 12537 C C . ALA D 1 184 ? 21.528 -45.586 -3.323 1.00 15.81 172 ALA D C 1
ATOM 12538 O O . ALA D 1 184 ? 21.042 -46.304 -2.447 1.00 15.38 172 ALA D O 1
ATOM 12545 N N . LEU D 1 185 ? 20.827 -44.633 -3.944 1.00 14.61 173 LEU D N 1
ATOM 12546 C CA . LEU D 1 185 ? 19.403 -44.434 -3.698 1.00 15.33 173 LEU D CA 1
ATOM 12547 C C . LEU D 1 185 ? 18.613 -45.709 -3.957 1.00 15.07 173 LEU D C 1
ATOM 12548 O O . LEU D 1 185 ? 17.784 -46.131 -3.130 1.00 15.38 173 LEU D O 1
ATOM 12564 N N . ALA D 1 186 ? 18.826 -46.310 -5.127 1.00 15.85 174 ALA D N 1
ATOM 12565 C CA . ALA D 1 186 ? 18.049 -47.478 -5.517 1.00 15.70 174 ALA D CA 1
ATOM 12566 C C . ALA D 1 186 ? 18.291 -48.650 -4.580 1.00 15.34 174 ALA D C 1
ATOM 12567 O O . ALA D 1 186 ? 17.358 -49.400 -4.262 1.00 18.14 174 ALA D O 1
ATOM 12574 N N . ASP D 1 187 ? 19.540 -48.851 -4.152 1.00 16.19 175 ASP D N 1
ATOM 12575 C CA . ASP D 1 187 ? 19.809 -49.913 -3.191 1.00 16.41 175 ASP D CA 1
ATOM 12576 C C . ASP D 1 187 ? 19.080 -49.637 -1.884 1.00 17.19 175 ASP D C 1
ATOM 12577 O O . ASP D 1 187 ? 18.517 -50.550 -1.276 1.00 19.90 175 ASP D O 1
ATOM 12586 N N . PHE D 1 188 ? 19.053 -48.369 -1.459 1.00 15.62 176 PHE D N 1
ATOM 12587 C CA . PHE D 1 188 ? 18.440 -47.994 -0.182 1.00 14.92 176 PHE D CA 1
ATOM 12588 C C . PHE D 1 188 ? 16.930 -48.202 -0.206 1.00 17.05 176 PHE D C 1
ATOM 12589 O O . PHE D 1 188 ? 16.345 -48.745 0.747 1.00 17.98 176 PHE D O 1
ATOM 12606 N N . MET D 1 189 ? 16.290 -47.776 -1.287 1.00 17.89 177 MET D N 1
ATOM 12607 C CA . MET D 1 189 ? 14.845 -47.885 -1.454 1.00 16.90 177 MET D CA 1
ATOM 12608 C C . MET D 1 189 ? 14.406 -49.235 -2.008 1.00 18.55 177 MET D C 1
ATOM 12609 O O . MET D 1 189 ? 13.196 -49.486 -2.106 1.00 19.91 177 MET D O 1
ATOM 12623 N N . LYS D 1 190 ? 15.353 -50.096 -2.379 1.00 17.77 178 LYS D N 1
ATOM 12624 C CA . LYS D 1 190 ? 15.073 -51.483 -2.747 1.00 17.31 178 LYS D CA 1
ATOM 12625 C C . LYS D 1 190 ? 14.340 -51.556 -4.083 1.00 17.29 178 LYS D C 1
ATOM 12626 O O . LYS D 1 190 ? 13.383 -52.316 -4.248 1.00 18.04 178 LYS D O 1
ATOM 12645 N N . VAL D 1 191 ? 14.781 -50.721 -5.023 1.00 16.14 179 VAL D N 1
ATOM 12646 C CA . VAL D 1 191 ? 14.255 -50.706 -6.385 1.00 15.87 179 VAL D CA 1
ATOM 12647 C C . VAL D 1 191 ? 15.387 -50.979 -7.369 1.00 16.93 179 VAL D C 1
ATOM 12648 O O . VAL D 1 191 ? 16.540 -51.209 -6.969 1.00 20.96 179 VAL D O 1
ATOM 12661 N N . GLU D 1 192 ? 15.071 -50.969 -8.663 1.00 17.13 180 GLU D N 1
ATOM 12662 C CA . GLU D 1 192 ? 16.032 -51.332 -9.705 1.00 17.13 180 GLU D CA 1
ATOM 12663 C C . GLU D 1 192 ? 16.761 -50.099 -10.230 1.00 16.15 180 GLU D C 1
ATOM 12664 O O . GLU D 1 192 ? 16.301 -48.967 -10.085 1.00 17.35 180 GLU D O 1
ATOM 12676 N N . PHE D 1 193 ? 17.919 -50.339 -10.847 1.00 16.14 181 PHE D N 1
ATOM 12677 C CA . PHE D 1 193 ? 18.819 -49.267 -11.284 1.00 16.35 181 PHE D CA 1
ATOM 12678 C C . PHE D 1 193 ? 19.505 -49.633 -12.596 1.00 15.94 181 PHE D C 1
ATOM 12679 O O . PHE D 1 193 ? 19.953 -50.767 -12.769 1.00 16.66 181 PHE D O 1
ATOM 12696 N N . PHE D 1 194 ? 19.614 -48.660 -13.507 1.00 13.98 182 PHE D N 1
ATOM 12697 C CA . PHE D 1 194 ? 20.385 -48.800 -14.738 1.00 14.95 182 PHE D CA 1
ATOM 12698 C C . PHE D 1 194 ? 21.187 -47.528 -14.963 1.00 14.04 182 PHE D C 1
ATOM 12699 O O . PHE D 1 194 ? 20.614 -46.436 -15.020 1.00 17.21 182 PHE D O 1
ATOM 12716 N N . ALA D 1 195 ? 22.496 -47.689 -15.150 1.00 16.62 183 ALA D N 1
ATOM 12717 C CA . ALA D 1 195 ? 23.419 -46.597 -15.481 1.00 19.13 183 ALA D CA 1
ATOM 12718 C C . ALA D 1 195 ? 23.493 -46.435 -17.002 1.00 19.30 183 ALA D C 1
ATOM 12719 O O . ALA D 1 195 ? 24.207 -47.171 -17.678 1.00 19.46 183 ALA D O 1
ATOM 12726 N N . ALA D 1 196 ? 22.808 -45.426 -17.547 1.00 18.35 184 ALA D N 1
ATOM 12727 C CA . ALA D 1 196 ? 22.802 -45.259 -19.001 1.00 19.40 184 ALA D CA 1
ATOM 12728 C C . ALA D 1 196 ? 24.192 -44.941 -19.537 1.00 18.09 184 ALA D C 1
ATOM 12729 O O . ALA D 1 196 ? 24.514 -45.303 -20.675 1.00 15.82 184 ALA D O 1
ATOM 12736 N N . GLY D 1 197 ? 25.024 -44.276 -18.733 1.00 18.27 185 GLY D N 1
ATOM 12737 C CA . GLY D 1 197 ? 26.348 -43.875 -19.159 1.00 17.38 185 GLY D CA 1
ATOM 12738 C C . GLY D 1 197 ? 27.312 -45.023 -19.386 1.00 17.70 185 GLY D C 1
ATOM 12739 O O . GLY D 1 197 ? 28.382 -44.799 -19.957 1.00 18.95 185 GLY D O 1
ATOM 12743 N N . ASP D 1 198 ? 26.981 -46.234 -18.943 1.00 17.78 186 ASP D N 1
ATOM 12744 C CA . ASP D 1 198 ? 27.805 -47.380 -19.316 1.00 18.43 186 ASP D CA 1
ATOM 12745 C C . ASP D 1 198 ? 27.576 -47.794 -20.763 1.00 19.57 186 ASP D C 1
ATOM 12746 O O . ASP D 1 198 ? 28.419 -48.494 -21.333 1.00 21.38 186 ASP D O 1
ATOM 12755 N N . CYS D 1 199 ? 26.452 -47.388 -21.361 1.00 17.98 187 CYS D N 1
ATOM 12756 C CA . CYS D 1 199 ? 26.049 -47.880 -22.669 1.00 20.12 187 CYS D CA 1
ATOM 12757 C C . CYS D 1 199 ? 26.031 -46.816 -23.739 1.00 19.58 187 CYS D C 1
ATOM 12758 O O . CYS D 1 199 ? 26.194 -47.148 -24.924 1.00 20.64 187 CYS D O 1
ATOM 12766 N N . ILE D 1 200 ? 25.808 -45.559 -23.366 1.00 17.83 188 ILE D N 1
ATOM 12767 C CA . ILE D 1 200 ? 25.711 -44.468 -24.316 1.00 17.61 188 ILE D CA 1
ATOM 12768 C C . ILE D 1 200 ? 26.436 -43.254 -23.769 1.00 16.97 188 ILE D C 1
ATOM 12769 O O . ILE D 1 200 ? 26.786 -43.176 -22.585 1.00 17.48 188 ILE D O 1
ATOM 12785 N N A SER D 1 201 ? 26.660 -42.295 -24.660 0.66 18.69 189 SER D N 1
ATOM 12786 N N B SER D 1 201 ? 26.651 -42.294 -24.664 0.34 17.83 189 SER D N 1
ATOM 12787 C CA A SER D 1 201 ? 27.142 -40.975 -24.294 0.66 19.33 189 SER D CA 1
ATOM 12788 C CA B SER D 1 201 ? 27.147 -40.975 -24.317 0.34 17.78 189 SER D CA 1
ATOM 12789 C C A SER D 1 201 ? 26.214 -39.936 -24.904 0.66 18.74 189 SER D C 1
ATOM 12790 C C B SER D 1 201 ? 26.214 -39.932 -24.911 0.34 17.81 189 SER D C 1
ATOM 12791 O O A SER D 1 201 ? 25.385 -40.238 -25.769 0.66 20.43 189 SER D O 1
ATOM 12792 O O B SER D 1 201 ? 25.386 -40.229 -25.778 0.34 19.01 189 SER D O 1
ATOM 12807 N N . THR D 1 202 ? 26.340 -38.707 -24.414 1.00 16.94 190 THR D N 1
ATOM 12808 C CA . THR D 1 202 ? 25.542 -37.591 -24.910 1.00 15.80 190 THR D CA 1
ATOM 12809 C C . THR D 1 202 ? 26.216 -37.136 -26.189 1.00 17.63 190 THR D C 1
ATOM 12810 O O . THR D 1 202 ? 27.202 -36.406 -26.154 1.00 18.81 190 THR D O 1
ATOM 12822 N N . ASP D 1 203 ? 25.684 -37.583 -27.324 1.00 18.87 191 ASP D N 1
ATOM 12823 C CA . ASP D 1 203 ? 26.345 -37.419 -28.607 1.00 18.62 191 ASP D CA 1
ATOM 12824 C C . ASP D 1 203 ? 25.725 -36.367 -29.509 1.00 18.82 191 ASP D C 1
ATOM 12825 O O . ASP D 1 203 ? 26.213 -36.186 -30.629 1.00 20.99 191 ASP D O 1
ATOM 12834 N N . GLY D 1 204 ? 24.671 -35.673 -29.073 1.00 18.70 192 GLY D N 1
ATOM 12835 C CA . GLY D 1 204 ? 24.076 -34.652 -29.918 1.00 16.62 192 GLY D CA 1
ATOM 12836 C C . GLY D 1 204 ? 24.978 -33.439 -30.083 1.00 18.74 192 GLY D C 1
ATOM 12837 O O . GLY D 1 204 ? 25.831 -33.137 -29.241 1.00 19.19 192 GLY D O 1
ATOM 12841 N N . ILE D 1 205 ? 24.785 -32.723 -31.196 1.00 20.42 193 ILE D N 1
ATOM 12842 C CA . ILE D 1 205 ? 25.629 -31.567 -31.493 1.00 21.49 193 ILE D CA 1
ATOM 12843 C C . ILE D 1 205 ? 25.531 -30.485 -30.423 1.00 20.87 193 ILE D C 1
ATOM 12844 O O . ILE D 1 205 ? 26.450 -29.667 -30.289 1.00 23.05 193 ILE D O 1
ATOM 12860 N N . ASP D 1 206 ? 24.435 -30.432 -29.676 1.00 18.89 194 ASP D N 1
ATOM 12861 C CA . ASP D 1 206 ? 24.269 -29.387 -28.670 1.00 16.69 194 ASP D CA 1
ATOM 12862 C C . ASP D 1 206 ? 24.882 -29.737 -27.315 1.00 16.69 194 ASP D C 1
ATOM 12863 O O . ASP D 1 206 ? 24.901 -28.882 -26.418 1.00 16.71 194 ASP D O 1
ATOM 12872 N N . GLY D 1 207 ? 25.427 -30.941 -27.156 1.00 16.79 195 GLY D N 1
ATOM 12873 C CA . GLY D 1 207 ? 26.027 -31.317 -25.899 1.00 15.86 195 GLY D CA 1
ATOM 12874 C C . GLY D 1 207 ? 25.048 -31.754 -24.829 1.00 15.22 195 GLY D C 1
ATOM 12875 O O . GLY D 1 207 ? 25.475 -32.032 -23.705 1.00 16.44 195 GLY D O 1
ATOM 12879 N N . ILE D 1 208 ? 23.766 -31.856 -25.148 1.00 15.63 196 ILE D N 1
ATOM 12880 C CA . ILE D 1 208 ? 22.709 -32.157 -24.190 1.00 15.56 196 ILE D CA 1
ATOM 12881 C C . ILE D 1 208 ? 21.856 -33.337 -24.647 1.00 14.47 196 ILE D C 1
ATOM 12882 O O . ILE D 1 208 ? 21.466 -34.183 -23.836 1.00 15.41 196 ILE D O 1
ATOM 12898 N N . HIS D 1 209 ? 21.504 -33.374 -25.927 1.00 15.49 197 HIS D N 1
ATOM 12899 C CA . HIS D 1 209 ? 20.544 -34.341 -26.429 1.00 15.15 197 HIS D CA 1
ATOM 12900 C C . HIS D 1 209 ? 21.260 -35.443 -27.211 1.00 15.49 197 HIS D C 1
ATOM 12901 O O . HIS D 1 209 ? 22.499 -35.478 -27.320 1.00 16.79 197 HIS D O 1
ATOM 12916 N N . LEU D 1 210 ? 20.470 -36.372 -27.737 1.00 17.15 198 LEU D N 1
ATOM 12917 C CA . LEU D 1 210 ? 20.983 -37.630 -28.256 1.00 16.21 198 LEU D CA 1
ATOM 12918 C C . LEU D 1 210 ? 20.610 -37.837 -29.716 1.00 18.28 198 LEU D C 1
ATOM 12919 O O . LEU D 1 210 ? 19.550 -37.398 -30.164 1.00 17.21 198 LEU D O 1
ATOM 12935 N N . SER D 1 211 ? 21.459 -38.588 -30.422 1.00 18.51 199 SER D N 1
ATOM 12936 C CA . SER D 1 211 ? 21.176 -39.022 -31.788 1.00 16.49 199 SER D CA 1
ATOM 12937 C C . SER D 1 211 ? 20.147 -40.154 -31.779 1.00 18.10 199 SER D C 1
ATOM 12938 O O . SER D 1 211 ? 19.924 -40.827 -30.768 1.00 17.82 199 SER D O 1
ATOM 12946 N N . ALA D 1 212 ? 19.516 -40.358 -32.934 1.00 19.71 200 ALA D N 1
ATOM 12947 C CA . ALA D 1 212 ? 18.606 -41.482 -33.101 1.00 18.42 200 ALA D CA 1
ATOM 12948 C C . ALA D 1 212 ? 19.323 -42.799 -32.843 1.00 19.41 200 ALA D C 1
ATOM 12949 O O . ALA D 1 212 ? 18.801 -43.667 -32.137 1.00 20.23 200 ALA D O 1
ATOM 12956 N N . GLU D 1 213 ? 20.532 -42.974 -33.406 1.00 19.88 201 GLU D N 1
ATOM 12957 C CA . GLU D 1 213 ? 21.231 -44.233 -33.189 1.00 22.95 201 GLU D CA 1
ATOM 12958 C C . GLU D 1 213 ? 21.450 -44.484 -31.697 1.00 19.63 201 GLU D C 1
ATOM 12959 O O . GLU D 1 213 ? 21.287 -45.609 -31.223 1.00 20.74 201 GLU D O 1
ATOM 12971 N N . THR D 1 214 ? 21.768 -43.433 -30.930 1.00 17.64 202 THR D N 1
ATOM 12972 C CA . THR D 1 214 ? 21.991 -43.571 -29.489 1.00 18.76 202 THR D CA 1
ATOM 12973 C C . THR D 1 214 ? 20.680 -43.833 -28.732 1.00 17.87 202 THR D C 1
ATOM 12974 O O . THR D 1 214 ? 20.656 -44.644 -27.793 1.00 17.77 202 THR D O 1
ATOM 12985 N N . ASN D 1 215 ? 19.571 -43.181 -29.129 1.00 17.14 203 ASN D N 1
ATOM 12986 C CA . ASN D 1 215 ? 18.276 -43.509 -28.525 1.00 18.19 203 ASN D CA 1
ATOM 12987 C C . ASN D 1 215 ? 17.962 -44.994 -28.673 1.00 19.27 203 ASN D C 1
ATOM 12988 O O . ASN D 1 215 ? 17.447 -45.633 -27.747 1.00 18.90 203 ASN D O 1
ATOM 12999 N N . ILE D 1 216 ? 18.205 -45.543 -29.862 1.00 19.74 204 ILE D N 1
ATOM 13000 C CA . ILE D 1 216 ? 17.852 -46.930 -30.149 1.00 20.37 204 ILE D CA 1
ATOM 13001 C C . ILE D 1 216 ? 18.731 -47.885 -29.343 1.00 19.43 204 ILE D C 1
ATOM 13002 O O . ILE D 1 216 ? 18.253 -48.894 -28.808 1.00 18.83 204 ILE D O 1
ATOM 13018 N N . ARG D 1 217 ? 20.027 -47.584 -29.249 1.00 20.64 205 ARG D N 1
ATOM 13019 C CA . ARG D 1 217 ? 20.917 -48.350 -28.382 1.00 21.42 205 ARG D CA 1
ATOM 13020 C C . ARG D 1 217 ? 20.456 -48.304 -26.926 1.00 18.77 205 ARG D C 1
ATOM 13021 O O . ARG D 1 217 ? 20.450 -49.326 -26.233 1.00 18.66 205 ARG D O 1
ATOM 13042 N N . LEU D 1 218 ? 20.070 -47.127 -26.440 1.00 17.81 206 LEU D N 1
ATOM 13043 C CA . LEU D 1 218 ? 19.607 -47.008 -25.057 1.00 17.28 206 LEU D CA 1
ATOM 13044 C C . LEU D 1 218 ? 18.360 -47.853 -24.824 1.00 16.97 206 LEU D C 1
ATOM 13045 O O . LEU D 1 218 ? 18.276 -48.622 -23.856 1.00 17.05 206 LEU D O 1
ATOM 13061 N N . GLY D 1 219 ? 17.378 -47.722 -25.707 1.00 17.39 207 GLY D N 1
ATOM 13062 C CA . GLY D 1 219 ? 16.134 -48.438 -25.513 1.00 17.98 207 GLY D CA 1
ATOM 13063 C C . GLY D 1 219 ? 16.320 -49.943 -25.573 1.00 18.36 207 GLY D C 1
ATOM 13064 O O . GLY D 1 219 ? 15.703 -50.689 -24.815 1.00 21.01 207 GLY D O 1
ATOM 13068 N N . HIS D 1 220 ? 17.192 -50.411 -26.463 1.00 19.02 208 HIS D N 1
ATOM 13069 C CA . HIS D 1 220 ? 17.484 -51.836 -26.499 1.00 20.61 208 HIS D CA 1
ATOM 13070 C C . HIS D 1 220 ? 18.115 -52.297 -25.193 1.00 20.32 208 HIS D C 1
ATOM 13071 O O . HIS D 1 220 ? 17.788 -53.376 -24.675 1.00 21.10 208 HIS D O 1
ATOM 13085 N N . ALA D 1 221 ? 19.028 -51.494 -24.651 1.00 20.07 209 ALA D N 1
ATOM 13086 C CA . ALA D 1 221 ? 19.693 -51.853 -23.409 1.00 19.61 209 ALA D CA 1
ATOM 13087 C C . ALA D 1 221 ? 18.712 -51.849 -22.241 1.00 18.64 209 ALA D C 1
ATOM 13088 O O . ALA D 1 221 ? 18.744 -52.749 -21.393 1.00 20.87 209 ALA D O 1
ATOM 13095 N N . ILE D 1 222 ? 17.804 -50.870 -22.201 1.00 18.51 210 ILE D N 1
ATOM 13096 C CA . ILE D 1 222 ? 16.798 -50.845 -21.145 1.00 19.57 210 ILE D CA 1
ATOM 13097 C C . ILE D 1 222 ? 15.842 -52.015 -21.294 1.00 19.59 210 ILE D C 1
ATOM 13098 O O . ILE D 1 222 ? 15.460 -52.650 -20.307 1.00 20.99 210 ILE D O 1
ATOM 13114 N N . ALA D 1 223 ? 15.451 -52.330 -22.528 1.00 19.39 211 ALA D N 1
ATOM 13115 C CA . ALA D 1 223 ? 14.602 -53.489 -22.755 1.00 20.34 211 ALA D CA 1
ATOM 13116 C C . ALA D 1 223 ? 15.228 -54.750 -22.178 1.00 21.81 211 ALA D C 1
ATOM 13117 O O . ALA D 1 223 ? 14.535 -55.572 -21.572 1.00 23.91 211 ALA D O 1
ATOM 13124 N N . ASP D 1 224 ? 16.528 -54.963 -22.413 1.00 22.51 212 ASP D N 1
ATOM 13125 C CA . ASP D 1 224 ? 17.156 -56.163 -21.865 1.00 23.81 212 ASP D CA 1
ATOM 13126 C C . ASP D 1 224 ? 17.031 -56.176 -20.344 1.00 24.42 212 ASP D C 1
ATOM 13127 O O . ASP D 1 224 ? 16.759 -57.221 -19.739 1.00 24.88 212 ASP D O 1
ATOM 13136 N N . LYS D 1 225 ? 17.218 -55.010 -19.718 1.00 23.12 213 LYS D N 1
ATOM 13137 C CA . LYS D 1 225 ? 17.087 -54.896 -18.269 1.00 24.02 213 LYS D CA 1
ATOM 13138 C C . LYS D 1 225 ? 15.656 -55.192 -17.815 1.00 24.54 213 LYS D C 1
ATOM 13139 O O . LYS D 1 225 ? 15.444 -55.910 -16.832 1.00 26.39 213 LYS D O 1
ATOM 13158 N N . VAL D 1 226 ? 14.665 -54.653 -18.525 1.00 22.44 214 VAL D N 1
ATOM 13159 C CA . VAL D 1 226 ? 13.265 -54.840 -18.143 1.00 23.46 214 VAL D CA 1
ATOM 13160 C C . VAL D 1 226 ? 12.867 -56.306 -18.249 1.00 25.51 214 VAL D C 1
ATOM 13161 O O . VAL D 1 226 ? 12.198 -56.856 -17.361 1.00 24.60 214 VAL D O 1
ATOM 13174 N N . ALA D 1 227 ? 13.244 -56.953 -19.356 1.00 26.76 215 ALA D N 1
ATOM 13175 C CA . ALA D 1 227 ? 12.876 -58.349 -19.571 1.00 31.76 215 ALA D CA 1
ATOM 13176 C C . ALA D 1 227 ? 13.355 -59.224 -18.423 1.00 33.20 215 ALA D C 1
ATOM 13177 O O . ALA D 1 227 ? 12.670 -60.176 -18.025 1.00 34.87 215 ALA D O 1
ATOM 13184 N N . ALA D 1 228 ? 14.533 -58.920 -17.878 1.00 32.88 216 ALA D N 1
ATOM 13185 C CA . ALA D 1 228 ? 15.098 -59.754 -16.828 1.00 34.49 216 ALA D CA 1
ATOM 13186 C C . ALA D 1 228 ? 14.388 -59.565 -15.499 1.00 34.71 216 ALA D C 1
ATOM 13187 O O . ALA D 1 228 ? 14.565 -60.390 -14.594 1.00 35.77 216 ALA D O 1
ATOM 13194 N N . LEU D 1 229 ? 13.600 -58.498 -15.360 1.00 35.65 217 LEU D N 1
ATOM 13195 C CA . LEU D 1 229 ? 12.767 -58.306 -14.180 1.00 35.95 217 LEU D CA 1
ATOM 13196 C C . LEU D 1 229 ? 11.507 -59.153 -14.216 1.00 37.55 217 LEU D C 1
ATOM 13197 O O . LEU D 1 229 ? 10.943 -59.440 -13.155 1.00 37.35 217 LEU D O 1
ATOM 13213 N N . PHE D 1 230 ? 11.048 -59.538 -15.404 1.00 39.47 218 PHE D N 1
ATOM 13214 C CA . PHE D 1 230 ? 9.831 -60.327 -15.561 1.00 41.23 218 PHE D CA 1
ATOM 13215 C C . PHE D 1 230 ? 10.125 -61.645 -16.275 1.00 41.69 218 PHE D C 1
ATOM 13216 O O . PHE D 1 230 ? 11.096 -62.329 -15.961 1.00 42.47 218 PHE D O 1
#

InterPro domains:
  IPR013830 SGNH hydrolase-type esterase domain [PF13472] (9-201)
  IPR036514 SGNH hydrolase superfamily [G3DSA:3.40.50.1110] (1-218)

Organism: Rhizobium meliloti (strain 1021) (NCBI:txid266834)

Nearest PDB structures (foldseek):
  5hoe-assembly1_A  TM=1.004E+00  e=1.368E-50  Sinorhizobium meliloti 1021
  2q0q-assembly1_G  TM=9.979E-01  e=5.703E-39  Mycolicibacterium smegmatis
  2q0s-assembly1_F  TM=9.973E-01  e=1.503E-38  Mycolicibacterium smegmatis
  4tx1-assembly1_A  TM=9.202E-01  e=1.102E-24  Sinorhizobium meliloti 1021
  7bxb-assembly1_B  TM=9.181E-01  e=1.084E-22  Collinsella aerofaciens

CATH classification: 3.40.50.1110

Sequence (860 aa):
KRSVLCFGDSSLTWGWIPVKESSPTLRYPYEQRWTGAMAARLGDGYHIIEEGLSARTTSLDDPNDARLNGSTYLPMALASHLPLDLVIIMLGTNDTKSYFHRTPYEIANGMGKLVGQVLTCAGGVGTPYPAPKVLVVAPPPLAPMMPDPWFEGMFGGGYEKSKELSGLYKALADFMKVEFFAAGDCCISTDGIDGIHLSAETNIRLGHAIADKVAALFKRSVLCFGDSSLTWGWIPVKESSPTLRYPYEEEQRWTGAMAARLGDGYHIIEEGLSARTTSLDDPNDARLNGSTYLPMALASHLPLDLVIIMLGTNDTKSYFHRTPYEIANGMGKLVGQVLTCAGGVGTPYPAPKVLVVAPPPLAPMMPDPWFEGMFGGGYEKSKELSSGLYKALADFMKVEFFAAGDCISTDGIDGIHLSAEETNIRLGHAIADKVAALFKRSVLCFGDSSLTWGWIPVVKESSPTLRYPYEQRWTGAMAARLGDGYHIIEEGLSARTTSLDDPNDARLNGSTYLPMALASHLPLDLVIIMLGTNDTKSYFHRTPYEIANGMGKLVGQVLTCAGGVGTPYPAPKVLVVAPPPLAPMMPDPWFEGMFGGGYEKSKELSGLYKALADFMKVEFFAAGDCCISTDGIDGIHLSAETNIRLGHAIADKVAALFKRSVLLCFGDSSLTWGWIPVKESSPTLRYPYEQRWTGAMAARLGDGYHIIEEGLSARTTSLDDPNDARLNGSTYLPMALASHLPLDLVIIMLGTNDTKSYFHRTPYEIANGMGKLVGQVLTCAGGVGTPYPAPKVLVVAPPPLAPMMPDPWFEGMFGGGYEKSKELSGLYKALADFMKVEFFAAGDCISSTDGIDGIHLSAETNIRLGHAIADKVAALF

Secondary structure (DSSP, 8-state):
-EEEEEEESHHHHTBPP-TT-SS-PBPPGGGSHHHHHHHHH-TTEEEEEEE-TT-BSS--BTTBTT-BHHHHHHHHHHHH-S-SEEEEE--TGGGSGGG---HHHHHHHHHHHHHHHHT-TTTTT--PPPPEEEEEEPPPP---SSHHHHHHTTTHHHHHHHHHHHHHHHHHHHT-EEEEGGGT----STTSSS--HHHHHHHHHHHHHHHHHH-/-EEEEEEESHHHHTB---TT-SS-PBPPGGGSHHHHHHHHH-TTEEEEEEE-TT-BSS--BTTBTT-BHHHHHHHHHHHH-S-SEEEEE--TGGGSGGG---HHHHHHHHHHHHHHHHT-TTTTT--PPPPEEEEEEPPPP----SHHHHHHTTTHHHHHHHHHHHHHHHHHHHT-EEEEGGGT----STTSSS--HHHHHHHHHHHHHHHHTT-/-EEEEEEESHHHHTBPP-TT-SS-PBPPGGGSHHHHHHHHH-TTEEEEEEE-TT-BSS--BTTBTT-BHHHHHHHHHHHH-S-SEEEEE--TGGGSGGG---HHHHHHHHHHHHHHHHT-TTTTT--PPPPEEEEEEPPPP---SSHHHHHHTTTHHHHHHHHHHHHHHHHHHHT-EEEEGGGT----STTSSS--HHHHHHHHHHHHHHHHH--/-EEEEEEESHHHHTBPP-TT-SS-PBPPGGGSHHHHHHHHH-TTEEEEEEE-TT-BSS--BTTBTT-BHHHHHHHHHHHH-S-SEEEEE--TGGGSGGG---HHHHHHHHHHHHHHHHT-TTTTT--PPPPEEEEEEPPPP----SHHHHHHTTTHHHHHHHHHHHHHHHHHHHT-EEEEGGGT----STTSSS--HHHHHHHHHHHHHHHHHH-